Protein AF-A0A3D5B3L1-F1 (afdb_monomer)

Radi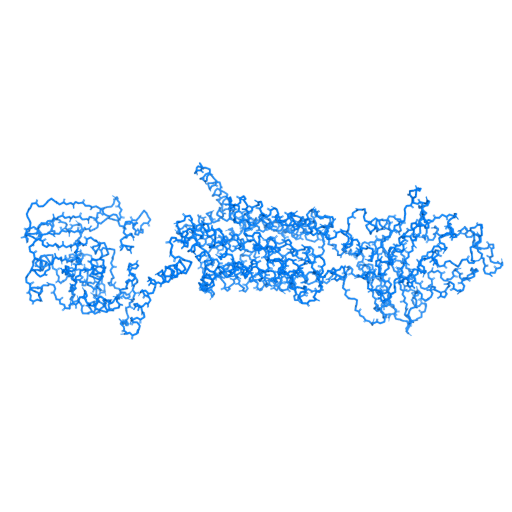us of gyration: 43.85 Å; Cα contacts (8 Å, |Δi|>4): 1736; chains: 1; bounding box: 105×61×139 Å

pLDDT: mean 85.27, std 11.27, range [30.34, 97.62]

Foldseek 3Di:
DVVVVVVLLVVLLVVLLVLQVCLVVLVVVLVVLLVLLVVLLVLAAAFLDLLCLFFPPALANVQLVCCCPFQLFAWKKKKKWAQPPDDPVLVVQLLVVLCVQPQWRDKDWLVPPLPPLCQFAVSVVLSVQSCCLQAPPRIGMIMITGNDHQQDVSLVVSVVVSVVSCVVSVIAMFMDTRNVQSNVQLVQLVVLLVVLVVQLLVLLLVLCLLADQFNCLSVLLCVLLVSLLSSLSSVSSVPPHAYSLLNRQLSLLLSQQLSLLSVQLVVQLVVLVVVVDDNSSSSSSSLSVSCLQVVLLLQLLLLLLVLLVVASRNNSVRNSVSNSSSSVSSNVSSSRNSSSVCVVCVVVRVVGGHDNNDDDQVLVLLLQQLLCLVVLVVVLVVLLVVLLVLLVPFFADAPLQTFQTDHDPSNSLSNVQQNQKKKKKAFADLVCLLLVLVLLVLLVPQPFFPDKDALSRSNDSSQQDPNQFGHTPDPVCRVVRPVCDGSQVVCPVVSQAGPRGMHMMITGGDSPDDLLDVSVVVSVVSSVVSRCVSCVVVVVVVGDMRMHGDSSSSVSCVVRLVVSLVSSLVSSLVSSLVSVCVSVVDNLLSVVLSSLLVSLLSNLSSVCSVVVHHYHSLLSSLLSSSSSSSLSSLSSQLVVQLVVVVVVVDAQSVSLSVSLSVCLVSLVSSLSSLLSSLVSCLVRRSRSSSNSNSVSSNSSSVSSSCSSNNNSSSSSSPPDPQVVVCVVQVHPVSSSVVVVCVVVVVVVLVVLLVQLVVCCVVVVLADPQWDWDQLLASSAIFIDGPDADDDDLVLLVLLLPDPAAAAFEEEEEQCFRVSSVVSNCVPRVYQYEYEHQDPVRLSRNVSSCVSNVVVVRYHYDHDALLCLPVVDAFAQGLEYEYEAAAEEPPDDDQDPDVRNNRRHYPPRDDLLSNLVSRNRHHHAFGKYKYKYAPVCVVVNVVSNVVSAKDFAEKEFEAQDPPGHGGIIITIITHPDPDHDYHYHYDHQHDPVSHGDVSSVVSSYD

Sequence (1005 aa):
MHMKKIEYRKVMDKVGGGIIKFRVPIIILTAVLLVLSVFGIMKTTINSDIMSYLPEGTDTYDGSQFLHSNFNIQSNSVYAVKGEDMTDNEIKIAVDNIKEIDHVTNVLWKKSMGQEINFLKGGSDATKEIEKLFVKDGNYILMITMDVGASTDEAGEALSQINKELDSIEAEYVSGGTAPTSRKVYDDAISELPIYMIVAVVLVLLVLFLVSANYLEPLVFMLTMGVSIAINMGTNFFFPEVSIITFCAASILQLALAMDYSIFLTQIYSEERAKGLPMKGAMVSAIGTTLNTVFASALTTMGGFAAFFVMSFTLGADLGGVLLKGIGLAMLTVVILQPCLLILLSKPMAKLNHKKVLNFKFKAVAKFSVRHRIVIVVLFSMILIPAFIGQYFLPLSYLNFLPKTEGDPALVTAVQDMSNQLFLVTPASETSIEKNVAFVDTLRAIPGVSGVSGYYAFLPAEAIGDDGYFIAKYDSLQETVREKGTIYEMGKEKGYITEDGYTLYMIAMTKDYNIESQEAEDMLQAVRSAARAAFAEEWEAGKPCYITGVLQAVSEFREITPRDFRWITIISVLVIFAVLLISFRNFIYPFLLVLLIELGTWINFSLSTIFGQSLNFLAYIVVGAIQLGATVDYAILVTNKYRAIRKEGKDPLMAAYESGTSCTMSILTSASILVLACASVTIISSNAVIKEVTMMCMRGAVISTVLVLFVLPSLLACTSRLRTRALAAGGMHNLTKGFLRMVNGELHESSLVAKARLRIKKRSLLNPGERVEDLDTRGLVIIQPKKGYRFNSDSVILANLVDAKEGEKVYDLGCGSGIIGLLVAAKRKAKVVGVEIQPTLASMAKRSVLANRYDERMQVIEGDVRETASLFPQGDADVVVINPPYFKEGSGEVSHDEMKAIARHEITLTLEEELAAADHLLKVGGEAYFVFPASREKEFNEQAAAKGFALVEKTYLTASEQKPAESFIAKLRKGVQGAETVERTLVTKDEAGRMSEAVLSLYRS

Structure (mmCIF, N/CA/C/O backbone):
data_AF-A0A3D5B3L1-F1
#
_entry.id   AF-A0A3D5B3L1-F1
#
loop_
_atom_site.group_PDB
_atom_site.id
_atom_site.type_symbol
_atom_site.label_atom_id
_atom_site.label_alt_id
_atom_site.label_comp_id
_atom_site.label_asym_id
_atom_site.label_entity_id
_atom_site.label_seq_id
_atom_site.pdbx_PDB_ins_code
_atom_site.Cartn_x
_atom_site.Cartn_y
_atom_site.Cartn_z
_atom_site.occupancy
_atom_site.B_iso_or_equiv
_atom_site.auth_seq_id
_atom_site.auth_comp_id
_atom_site.auth_asym_id
_atom_site.auth_atom_id
_atom_site.pdbx_PDB_model_num
ATOM 1 N N . MET A 1 1 ? 8.610 1.402 38.861 1.00 43.31 1 MET A N 1
ATOM 2 C CA . MET A 1 1 ? 8.021 1.233 37.504 1.00 43.31 1 MET A CA 1
ATOM 3 C C . MET A 1 1 ? 6.771 2.096 37.260 1.00 43.31 1 MET A C 1
ATOM 5 O O . MET A 1 1 ? 6.594 2.561 36.141 1.00 43.31 1 MET A O 1
ATOM 9 N N . HIS A 1 2 ? 5.930 2.356 38.274 1.00 33.50 2 HIS A N 1
ATOM 10 C CA . HIS A 1 2 ? 4.776 3.272 38.175 1.00 33.50 2 HIS A CA 1
ATOM 11 C C . HIS A 1 2 ? 5.188 4.738 37.900 1.00 33.50 2 HIS A C 1
ATOM 13 O O . HIS A 1 2 ? 4.569 5.394 37.069 1.00 33.50 2 HIS A O 1
ATOM 19 N N . MET A 1 3 ? 6.307 5.202 38.479 1.00 30.50 3 MET A N 1
ATOM 20 C CA . MET A 1 3 ? 6.837 6.562 38.259 1.00 30.50 3 MET A CA 1
ATOM 21 C C . MET A 1 3 ? 7.195 6.870 36.791 1.00 30.50 3 MET A C 1
ATOM 23 O O . MET A 1 3 ? 6.741 7.884 36.270 1.00 30.50 3 MET A O 1
ATOM 27 N N . LYS A 1 4 ? 7.876 5.959 36.071 1.00 48.47 4 LYS A N 1
ATOM 28 C CA . LYS A 1 4 ? 8.215 6.148 34.639 1.00 48.47 4 LYS A CA 1
ATOM 29 C C . LYS A 1 4 ? 6.980 6.291 33.732 1.00 48.47 4 LYS A C 1
ATOM 31 O O . LYS A 1 4 ? 7.033 6.983 32.723 1.00 48.47 4 LYS A O 1
ATOM 36 N N . LYS A 1 5 ? 5.852 5.652 34.077 1.00 53.50 5 LYS A N 1
ATOM 37 C CA . LYS A 1 5 ? 4.586 5.788 33.327 1.00 53.50 5 LYS A CA 1
ATOM 38 C C . LYS A 1 5 ? 3.916 7.145 33.544 1.00 53.50 5 LYS A C 1
ATOM 40 O O . LYS A 1 5 ? 3.303 7.665 32.617 1.00 53.50 5 LYS A O 1
ATOM 45 N N . ILE A 1 6 ? 4.024 7.692 34.754 1.00 56.59 6 ILE A N 1
ATOM 46 C CA . ILE A 1 6 ? 3.464 9.001 35.106 1.00 56.59 6 ILE A CA 1
ATOM 47 C C . ILE A 1 6 ? 4.267 10.113 34.419 1.00 56.59 6 ILE A C 1
ATOM 49 O O . ILE A 1 6 ? 3.671 11.021 33.849 1.00 56.59 6 ILE A O 1
ATOM 53 N N . GLU A 1 7 ? 5.599 10.015 34.401 1.00 60.41 7 GLU A N 1
ATOM 54 C CA . GLU A 1 7 ? 6.456 10.953 33.661 1.00 60.41 7 GLU A CA 1
ATOM 55 C C . GLU A 1 7 ? 6.179 10.932 32.159 1.00 60.41 7 GLU A C 1
ATOM 57 O O . GLU A 1 7 ? 5.974 11.985 31.562 1.00 60.41 7 GLU A O 1
ATOM 62 N N . TYR A 1 8 ? 6.091 9.745 31.557 1.00 65.44 8 TYR A N 1
ATOM 63 C CA . TYR A 1 8 ? 5.814 9.621 30.128 1.00 65.44 8 TYR A CA 1
ATOM 64 C C . TYR A 1 8 ? 4.459 10.229 29.738 1.00 65.44 8 TYR A C 1
ATOM 66 O O . TYR A 1 8 ? 4.366 10.970 28.760 1.00 65.44 8 TYR A O 1
ATOM 74 N N . ARG A 1 9 ? 3.411 9.994 30.541 1.00 70.56 9 ARG A N 1
ATOM 75 C CA . ARG A 1 9 ? 2.094 10.595 30.293 1.00 70.56 9 ARG A CA 1
ATOM 76 C C . ARG A 1 9 ? 2.115 12.118 30.450 1.00 70.56 9 ARG A C 1
ATOM 78 O O . ARG A 1 9 ? 1.574 12.807 29.597 1.00 70.56 9 ARG A O 1
ATOM 85 N N . LYS A 1 10 ? 2.839 12.649 31.443 1.00 73.50 10 LYS A N 1
ATOM 86 C CA . LYS A 1 10 ? 3.051 14.100 31.596 1.00 73.50 10 LYS A CA 1
ATOM 87 C C . LYS A 1 10 ? 3.761 14.730 30.393 1.00 73.50 10 LYS A C 1
ATOM 89 O O . LYS A 1 10 ? 3.438 15.858 30.030 1.00 73.50 10 LYS A O 1
ATOM 94 N N . VAL A 1 11 ? 4.727 14.037 29.784 1.00 78.19 11 VAL A N 1
ATOM 95 C CA . VAL A 1 11 ? 5.400 14.516 28.563 1.00 78.19 11 VAL A CA 1
ATOM 96 C C . VAL A 1 11 ? 4.421 14.551 27.389 1.00 78.19 11 VAL A C 1
ATOM 98 O O . VAL A 1 11 ? 4.332 15.568 26.709 1.00 78.19 11 VAL A O 1
ATOM 101 N N . MET A 1 12 ? 3.637 13.490 27.188 1.00 78.88 12 MET A N 1
ATOM 102 C CA . MET A 1 12 ? 2.631 13.437 26.119 1.00 78.88 12 MET A CA 1
ATOM 103 C C . MET A 1 12 ? 1.540 14.504 26.280 1.00 78.88 12 MET A C 1
ATOM 105 O O . MET A 1 12 ? 1.179 15.166 25.308 1.00 78.88 12 MET A O 1
ATOM 109 N N . ASP A 1 13 ? 1.081 14.747 27.507 1.00 80.19 13 ASP A N 1
ATOM 110 C CA . ASP A 1 13 ? 0.104 15.801 27.794 1.00 80.19 13 ASP A CA 1
ATOM 111 C C . ASP A 1 13 ? 0.701 17.203 27.557 1.00 80.19 13 ASP A C 1
ATOM 113 O O . ASP A 1 13 ? 0.012 18.095 27.057 1.00 80.19 13 ASP A O 1
ATOM 117 N N . LYS A 1 14 ? 2.002 17.408 27.834 1.00 85.75 14 LYS A N 1
ATOM 118 C CA . LYS A 1 14 ? 2.717 18.646 27.465 1.00 85.75 14 LYS A CA 1
ATOM 119 C C . LYS A 1 14 ? 2.784 18.838 25.950 1.00 85.75 14 LYS A C 1
ATOM 121 O O . LYS A 1 14 ? 2.542 19.951 25.485 1.00 85.75 14 LYS A O 1
ATOM 126 N N . VAL A 1 15 ? 3.090 17.782 25.193 1.00 86.19 15 VAL A N 1
ATOM 127 C CA . VAL A 1 15 ? 3.124 17.819 23.721 1.00 86.19 15 VAL A CA 1
ATOM 128 C C . VAL A 1 15 ? 1.744 18.181 23.171 1.00 86.19 15 VAL A C 1
ATOM 130 O O . VAL A 1 15 ? 1.619 19.155 22.429 1.00 86.19 15 VAL A O 1
ATOM 133 N N . GLY A 1 16 ? 0.693 17.478 23.607 1.00 87.19 16 GLY A N 1
ATOM 134 C CA . GLY A 1 16 ? -0.683 17.784 23.212 1.00 87.19 16 GLY A CA 1
ATOM 135 C C . GLY A 1 16 ? -1.087 19.214 23.581 1.00 87.19 16 GLY A C 1
ATOM 136 O O . GLY A 1 16 ? -1.653 19.937 22.760 1.00 87.19 16 GLY A O 1
ATOM 137 N N . GLY A 1 17 ? -0.740 19.669 24.788 1.00 88.56 17 GLY A N 1
ATOM 138 C CA . GLY A 1 17 ? -0.977 21.043 25.234 1.00 88.56 17 GLY A CA 1
ATOM 139 C C . GLY A 1 17 ? -0.280 22.087 24.355 1.00 88.56 17 GLY A C 1
ATOM 140 O O . GLY A 1 17 ? -0.887 23.105 24.018 1.00 88.56 17 GLY A O 1
ATOM 141 N N . GLY A 1 18 ? 0.960 21.815 23.938 1.00 90.12 18 GLY A N 1
ATOM 142 C CA . GLY A 1 18 ? 1.718 22.641 22.998 1.00 90.12 18 GLY A CA 1
ATOM 143 C C . GLY A 1 18 ? 1.030 22.762 21.638 1.00 90.12 18 GLY A C 1
ATOM 144 O O . GLY A 1 18 ? 0.793 23.880 21.179 1.00 90.12 18 GLY A O 1
ATOM 145 N N . ILE A 1 19 ? 0.621 21.637 21.045 1.00 92.88 19 ILE A N 1
ATOM 146 C CA . ILE A 1 19 ? -0.094 21.604 19.756 1.00 92.88 19 ILE A CA 1
ATOM 147 C C . ILE A 1 19 ? -1.375 22.447 19.837 1.00 92.88 19 ILE A C 1
ATOM 149 O O . ILE A 1 19 ? -1.604 23.333 19.014 1.00 92.88 19 ILE A O 1
ATOM 153 N N . ILE A 1 20 ? -2.184 22.268 20.888 1.00 93.19 20 ILE A N 1
ATOM 154 C CA . ILE A 1 20 ? -3.436 23.026 21.038 1.00 93.19 20 ILE A CA 1
ATOM 155 C C . ILE A 1 20 ? -3.190 24.519 21.305 1.00 93.19 20 ILE A C 1
ATOM 157 O O . ILE A 1 20 ? -3.996 25.364 20.881 1.00 93.19 20 ILE A O 1
ATOM 161 N N . LYS A 1 21 ? -2.094 24.867 21.992 1.00 91.75 21 LYS A N 1
ATOM 162 C CA . LYS A 1 21 ? -1.686 26.257 22.240 1.00 91.75 21 LYS A CA 1
ATOM 163 C C . LYS A 1 21 ? -1.295 26.963 20.938 1.00 91.75 21 LYS A C 1
ATOM 165 O O . LYS A 1 21 ? -1.781 28.067 20.703 1.00 91.75 21 LYS A O 1
ATOM 170 N N . PHE A 1 22 ? -0.503 26.317 20.083 1.00 93.44 22 PHE A N 1
ATOM 171 C CA . PHE A 1 22 ? 0.023 26.879 18.830 1.00 93.44 22 PHE A CA 1
ATOM 172 C C . PHE A 1 22 ? -0.792 26.513 17.579 1.00 93.44 22 PHE A C 1
ATOM 174 O O . PHE A 1 22 ? -0.304 26.628 16.459 1.00 93.44 22 PHE A O 1
ATOM 181 N N . ARG A 1 23 ? -2.063 26.129 17.743 1.00 94.12 23 ARG A N 1
ATOM 182 C CA . ARG A 1 23 ? -2.920 25.651 16.645 1.00 94.12 23 ARG A CA 1
ATOM 183 C C . ARG A 1 23 ? -3.031 26.582 15.430 1.00 94.12 23 ARG A C 1
ATOM 185 O O . ARG A 1 23 ? -3.113 26.096 14.313 1.00 94.12 23 ARG A O 1
ATOM 192 N N . VAL A 1 24 ? -3.043 27.905 15.627 1.00 92.44 24 VAL A N 1
ATOM 193 C CA . VAL A 1 24 ? -3.139 28.874 14.516 1.00 92.44 24 VAL A CA 1
ATOM 194 C C . VAL A 1 24 ? -1.810 28.965 13.751 1.00 92.44 24 VAL A C 1
ATOM 196 O O . VAL A 1 24 ? -1.838 28.750 12.542 1.00 92.44 24 VAL A O 1
ATOM 199 N N . PRO A 1 25 ? -0.650 29.176 14.413 1.00 95.31 25 PRO A N 1
ATOM 200 C CA . PRO A 1 25 ? 0.655 29.048 13.761 1.00 95.31 25 PRO A CA 1
ATOM 201 C C . PRO A 1 25 ? 0.853 27.731 13.004 1.00 95.31 25 PRO A C 1
ATOM 203 O O . PRO A 1 25 ? 1.367 27.750 11.894 1.00 95.31 25 PRO A O 1
ATOM 206 N N . ILE A 1 26 ? 0.403 26.603 13.564 1.00 96.06 26 ILE A N 1
ATOM 207 C CA . ILE A 1 26 ? 0.486 25.289 12.909 1.00 96.06 26 ILE A CA 1
ATOM 208 C C . ILE A 1 26 ? -0.291 25.278 11.589 1.00 96.06 26 ILE A C 1
ATOM 210 O O . ILE A 1 26 ? 0.232 24.814 10.579 1.00 96.06 26 ILE A O 1
ATOM 214 N N . ILE A 1 27 ? -1.519 25.806 11.573 1.00 94.62 27 ILE A N 1
ATOM 215 C CA . ILE A 1 27 ? -2.340 25.873 10.354 1.00 94.62 27 ILE A CA 1
ATOM 216 C C . ILE A 1 27 ? -1.680 26.778 9.305 1.00 94.62 27 ILE A C 1
ATOM 218 O O . ILE A 1 27 ? -1.621 26.405 8.138 1.00 94.62 27 ILE A O 1
ATOM 222 N N . ILE A 1 28 ? -1.139 27.930 9.716 1.00 95.12 28 ILE A N 1
ATOM 223 C CA . ILE A 1 28 ? -0.439 28.856 8.811 1.00 95.12 28 ILE A CA 1
ATOM 224 C C . ILE A 1 28 ? 0.811 28.194 8.223 1.00 95.12 28 ILE A C 1
ATOM 226 O O . ILE A 1 28 ? 0.988 28.198 7.010 1.00 95.12 28 ILE A O 1
ATOM 230 N N . LEU A 1 29 ? 1.646 27.576 9.064 1.00 95.69 29 LEU A N 1
ATOM 231 C CA . LEU A 1 29 ? 2.836 26.849 8.619 1.00 95.69 29 LEU A CA 1
ATOM 232 C C . LEU A 1 29 ? 2.470 25.737 7.633 1.00 95.69 29 LEU A C 1
ATOM 234 O O . LEU A 1 29 ? 3.127 25.574 6.614 1.00 95.69 29 LEU A O 1
ATOM 238 N N . THR A 1 30 ? 1.393 25.006 7.911 1.00 95.56 30 THR A N 1
ATOM 239 C CA . THR A 1 30 ? 0.900 23.951 7.020 1.00 95.56 30 THR A CA 1
ATOM 240 C C . THR A 1 30 ? 0.471 24.511 5.663 1.00 95.56 30 THR A C 1
ATOM 242 O O . THR A 1 30 ? 0.788 23.918 4.638 1.00 95.56 30 THR A O 1
ATOM 245 N N . ALA A 1 31 ? -0.208 25.662 5.630 1.00 94.31 31 ALA A N 1
ATOM 246 C CA . ALA A 1 31 ? -0.582 26.317 4.377 1.00 94.31 31 ALA A CA 1
ATOM 247 C C . ALA A 1 31 ? 0.650 26.761 3.567 1.00 94.31 31 ALA A C 1
ATOM 249 O O . ALA A 1 31 ? 0.677 26.580 2.353 1.00 94.31 31 ALA A O 1
ATOM 250 N N . VAL A 1 32 ? 1.693 27.273 4.232 1.00 96.12 32 VAL A N 1
ATOM 251 C CA . VAL A 1 32 ? 2.976 27.602 3.584 1.00 96.12 32 VAL A CA 1
ATOM 252 C C . VAL A 1 32 ? 3.634 26.347 3.011 1.00 96.12 32 VAL A C 1
ATOM 254 O O . VAL A 1 32 ? 4.037 26.343 1.850 1.00 96.12 32 VAL A O 1
ATOM 257 N N . LEU A 1 33 ? 3.697 25.263 3.790 1.00 95.69 33 LEU A N 1
ATOM 258 C CA . LEU A 1 33 ? 4.237 23.984 3.325 1.00 95.69 33 LEU A CA 1
ATOM 259 C C . LEU A 1 33 ? 3.455 23.434 2.131 1.00 95.69 33 LEU A C 1
ATOM 261 O O . LEU A 1 33 ? 4.068 22.879 1.228 1.00 95.69 33 LEU A O 1
ATOM 265 N N . LEU A 1 34 ? 2.134 23.618 2.083 1.00 95.12 34 LEU A N 1
ATOM 266 C CA . LEU A 1 34 ? 1.313 23.201 0.946 1.00 95.12 34 LEU A CA 1
ATOM 267 C C . LEU A 1 34 ? 1.701 23.950 -0.338 1.00 95.12 34 LEU A C 1
ATOM 269 O O . LEU A 1 34 ? 1.874 23.319 -1.374 1.00 95.12 34 LEU A O 1
ATOM 273 N N . VAL A 1 35 ? 1.901 25.271 -0.264 1.00 95.00 35 VAL A N 1
ATOM 274 C CA . VAL A 1 35 ? 2.353 26.080 -1.413 1.00 95.00 35 VAL A CA 1
ATOM 275 C C . VAL A 1 35 ? 3.743 25.640 -1.881 1.00 95.00 35 VAL A C 1
ATOM 277 O O . VAL A 1 35 ? 3.950 25.431 -3.074 1.00 95.00 35 VAL A O 1
ATOM 280 N N . LEU A 1 36 ? 4.677 25.428 -0.947 1.00 95.62 36 LEU A N 1
ATOM 281 C CA . LEU A 1 36 ? 6.010 24.901 -1.268 1.00 95.62 36 LEU A CA 1
ATOM 282 C C . LEU A 1 36 ? 5.940 23.500 -1.886 1.00 95.62 36 LEU A C 1
ATOM 284 O O . LEU A 1 36 ? 6.720 23.177 -2.776 1.00 95.62 36 LEU A O 1
ATOM 288 N N . SER A 1 37 ? 4.986 22.683 -1.444 1.00 96.06 37 SER A N 1
ATOM 289 C CA . SER A 1 37 ? 4.794 21.334 -1.970 1.00 96.06 37 SER A CA 1
ATOM 290 C C . SER A 1 37 ? 4.311 21.354 -3.415 1.00 96.06 37 SER A C 1
ATOM 292 O O . SER A 1 37 ? 4.801 20.560 -4.203 1.00 96.06 37 SER A O 1
ATOM 294 N N . VAL A 1 38 ? 3.424 22.280 -3.798 1.00 94.31 38 VAL A N 1
ATOM 295 C CA . VAL A 1 38 ? 3.007 22.441 -5.205 1.00 94.31 38 VAL A CA 1
ATOM 296 C C . VAL A 1 38 ? 4.209 22.763 -6.096 1.00 94.31 38 VAL A C 1
ATOM 298 O O . VAL A 1 38 ? 4.371 22.141 -7.141 1.00 94.31 38 VAL A O 1
ATOM 301 N N . PHE A 1 39 ? 5.089 23.668 -5.656 1.00 94.94 39 PHE A N 1
ATOM 302 C CA . PHE A 1 39 ? 6.329 23.962 -6.382 1.00 94.94 39 PHE A CA 1
ATOM 303 C C . PHE A 1 39 ? 7.241 22.731 -6.484 1.00 94.94 39 PHE A C 1
ATOM 305 O O . PHE A 1 39 ? 7.782 22.453 -7.549 1.00 94.94 39 PHE A O 1
ATOM 312 N N . GLY A 1 40 ? 7.368 21.964 -5.397 1.00 94.94 40 GLY A N 1
ATOM 313 C CA . GLY A 1 40 ? 8.126 20.713 -5.389 1.00 94.94 40 GLY A CA 1
ATOM 314 C C . GLY A 1 40 ? 7.560 19.652 -6.339 1.00 94.94 40 GLY A C 1
ATOM 315 O O . GLY A 1 40 ? 8.329 19.011 -7.049 1.00 94.94 40 GLY A O 1
ATOM 316 N N . ILE A 1 41 ? 6.231 19.508 -6.430 1.00 93.56 41 ILE A N 1
ATOM 317 C CA . ILE A 1 41 ? 5.579 18.575 -7.369 1.00 93.56 41 ILE A CA 1
ATOM 318 C C . ILE A 1 41 ? 5.948 18.940 -8.808 1.00 93.56 41 ILE A C 1
ATOM 320 O O . ILE A 1 41 ? 6.371 18.072 -9.560 1.00 93.56 41 ILE A O 1
ATOM 324 N N . MET A 1 42 ? 5.863 20.224 -9.171 1.00 91.06 42 MET A N 1
ATOM 325 C CA . MET A 1 42 ? 6.198 20.704 -10.521 1.00 91.06 42 MET A CA 1
ATOM 326 C C . MET A 1 42 ? 7.680 20.546 -10.890 1.00 91.06 42 MET A C 1
ATOM 328 O O . MET A 1 42 ? 8.028 20.656 -12.060 1.00 91.06 42 MET A O 1
ATOM 332 N N . LYS A 1 43 ? 8.561 20.365 -9.903 1.00 91.31 43 LYS A N 1
ATOM 333 C CA . LYS A 1 43 ? 10.005 20.197 -10.101 1.00 91.31 43 LYS A CA 1
ATOM 334 C C . LYS A 1 43 ? 10.483 18.761 -9.904 1.00 91.31 43 LYS A C 1
ATOM 336 O O . LYS A 1 43 ? 11.675 18.515 -10.028 1.00 91.31 43 LYS A O 1
ATOM 341 N N . THR A 1 44 ? 9.589 17.838 -9.562 1.00 91.50 44 THR A N 1
ATOM 342 C CA . THR A 1 44 ? 9.946 16.430 -9.381 1.00 91.50 44 THR A CA 1
ATOM 343 C C . THR A 1 44 ? 10.131 15.780 -10.747 1.00 91.50 44 THR A C 1
ATOM 345 O O . THR A 1 44 ? 9.197 15.762 -11.543 1.00 91.50 44 THR A O 1
ATOM 348 N N . THR A 1 45 ? 11.310 15.214 -10.993 1.00 90.12 45 THR A N 1
ATOM 349 C CA . THR A 1 45 ? 11.575 14.398 -12.182 1.00 90.12 45 THR A CA 1
ATOM 350 C C . THR A 1 45 ? 10.906 13.037 -12.021 1.00 90.12 45 THR A C 1
ATOM 352 O O . THR A 1 45 ? 11.136 12.347 -11.024 1.00 90.12 45 THR A O 1
ATOM 355 N N . ILE A 1 46 ? 10.062 12.659 -12.981 1.00 91.25 46 ILE A N 1
ATOM 356 C CA . ILE A 1 46 ? 9.344 11.382 -12.968 1.00 91.25 46 ILE A CA 1
ATOM 357 C C . ILE A 1 46 ? 9.871 10.514 -14.108 1.00 91.25 46 ILE A C 1
ATOM 359 O O . ILE A 1 46 ? 9.814 10.918 -15.266 1.00 91.25 46 ILE A O 1
ATOM 363 N N . ASN A 1 47 ? 10.357 9.324 -13.770 1.00 90.94 47 ASN A N 1
ATOM 364 C CA . ASN A 1 47 ? 10.938 8.379 -14.717 1.00 90.94 47 ASN A CA 1
ATOM 365 C C . ASN A 1 47 ? 9.960 7.217 -14.980 1.00 90.94 47 ASN A C 1
ATOM 367 O O . ASN A 1 47 ? 9.448 6.597 -14.041 1.00 90.94 47 ASN A O 1
ATOM 371 N N . SER A 1 48 ? 9.655 6.935 -16.248 1.00 89.62 48 SER A N 1
ATOM 372 C CA . SER A 1 48 ? 8.805 5.801 -16.649 1.00 89.62 48 SER A CA 1
ATOM 373 C C . SER A 1 48 ? 9.576 4.628 -17.258 1.00 89.62 48 SER A C 1
ATOM 375 O O . SER A 1 48 ? 8.973 3.578 -17.488 1.00 89.62 48 SER A O 1
ATOM 377 N N . ASP A 1 49 ? 10.887 4.762 -17.457 1.00 87.81 49 ASP A N 1
ATOM 378 C CA . ASP A 1 49 ? 11.755 3.665 -17.860 1.00 87.81 49 ASP A CA 1
ATOM 379 C C . ASP A 1 49 ? 12.077 2.773 -16.653 1.00 87.81 49 ASP A C 1
ATOM 381 O O . ASP A 1 49 ? 12.721 3.169 -15.688 1.00 87.81 49 ASP A O 1
ATOM 385 N N . ILE A 1 50 ? 11.591 1.535 -16.690 1.00 86.69 50 ILE A N 1
ATOM 386 C CA . ILE A 1 50 ? 11.804 0.563 -15.612 1.00 86.69 50 ILE A CA 1
ATOM 387 C C . ILE A 1 50 ? 13.211 -0.045 -15.693 1.00 86.69 50 ILE A C 1
ATOM 389 O O . ILE A 1 50 ? 13.749 -0.486 -14.676 1.00 86.69 50 ILE A O 1
ATOM 393 N N . MET A 1 51 ? 13.819 -0.075 -16.882 1.00 87.12 51 MET A N 1
ATOM 394 C CA . MET A 1 51 ? 15.122 -0.709 -17.100 1.00 87.12 51 MET A CA 1
ATOM 395 C C . MET A 1 51 ? 16.255 0.096 -16.471 1.00 87.12 51 MET A C 1
ATOM 397 O O . MET A 1 51 ? 17.216 -0.499 -15.987 1.00 87.12 51 MET A O 1
ATOM 401 N N . SER A 1 52 ? 16.103 1.418 -16.360 1.00 87.62 52 SER A N 1
ATOM 402 C CA . SER A 1 52 ? 17.073 2.282 -15.677 1.00 87.62 52 SER A CA 1
ATOM 403 C C . SER A 1 52 ? 17.214 1.983 -14.177 1.00 87.62 52 SER A C 1
ATOM 405 O O . SER A 1 52 ? 18.173 2.427 -13.553 1.00 87.62 52 SER A O 1
ATOM 407 N N . TYR A 1 53 ? 16.288 1.213 -13.587 1.00 89.94 53 TYR A N 1
ATOM 408 C CA . TYR A 1 53 ? 16.343 0.786 -12.184 1.00 89.94 53 TYR A CA 1
ATOM 409 C C . TYR A 1 53 ? 17.123 -0.524 -11.959 1.00 89.94 53 TYR A C 1
ATOM 411 O O . TYR A 1 53 ? 17.219 -1.008 -10.822 1.00 89.94 53 TYR A O 1
ATOM 419 N N . LEU A 1 54 ? 17.668 -1.135 -13.015 1.00 91.75 54 LEU A N 1
ATOM 420 C CA . LEU A 1 54 ? 18.616 -2.237 -12.860 1.00 91.75 54 LEU A CA 1
ATOM 421 C C . LEU A 1 54 ? 19.906 -1.739 -12.178 1.00 91.75 54 LEU A C 1
ATOM 423 O O . LEU A 1 54 ? 20.331 -0.608 -12.413 1.00 91.75 54 LEU A O 1
ATOM 427 N N . PRO A 1 55 ? 20.508 -2.543 -11.283 1.00 92.38 55 PRO A N 1
ATOM 428 C CA . PRO A 1 55 ? 21.679 -2.120 -10.526 1.00 92.38 55 PRO A CA 1
ATOM 429 C C . PRO A 1 55 ? 22.935 -2.003 -11.397 1.00 92.38 55 PRO A C 1
ATOM 431 O O . PRO A 1 55 ? 23.098 -2.725 -12.380 1.00 92.38 55 PRO A O 1
ATOM 434 N N . GLU A 1 56 ? 23.859 -1.145 -10.963 1.00 91.06 56 GLU A N 1
ATOM 435 C CA . GLU A 1 56 ? 25.207 -1.032 -11.531 1.00 91.06 56 GLU A CA 1
ATOM 436 C C . GLU A 1 56 ? 25.934 -2.390 -11.540 1.00 91.06 56 GLU A C 1
ATOM 438 O O . GLU A 1 56 ? 25.824 -3.168 -10.584 1.00 91.06 56 GLU A O 1
ATOM 443 N N . GLY A 1 57 ? 26.674 -2.674 -12.618 1.00 89.62 57 GLY A N 1
ATOM 444 C CA . GLY A 1 57 ? 27.368 -3.948 -12.828 1.00 89.62 57 GLY A CA 1
ATOM 445 C C . GLY A 1 57 ? 26.510 -5.047 -13.465 1.00 89.62 57 GLY A C 1
ATOM 446 O O . GLY A 1 57 ? 26.958 -6.190 -13.556 1.00 89.62 57 GLY A O 1
ATOM 447 N N . THR A 1 58 ? 25.275 -4.732 -13.862 1.00 93.19 58 THR A N 1
ATOM 448 C CA . THR A 1 58 ? 24.478 -5.577 -14.766 1.00 93.19 58 THR A CA 1
ATOM 449 C C . THR A 1 58 ? 24.789 -5.228 -16.217 1.00 93.19 58 THR A C 1
ATOM 451 O O . THR A 1 58 ? 25.081 -4.071 -16.519 1.00 93.19 58 THR A O 1
ATOM 454 N N . ASP A 1 59 ? 24.692 -6.200 -17.129 1.00 92.69 59 ASP A N 1
ATOM 455 C CA . ASP A 1 59 ? 25.004 -5.974 -18.543 1.00 92.69 59 ASP A CA 1
ATOM 456 C C . ASP A 1 59 ? 24.054 -4.921 -19.142 1.00 92.69 59 ASP A C 1
ATOM 458 O O . ASP A 1 59 ? 24.505 -4.056 -19.892 1.00 92.69 59 ASP A O 1
ATOM 462 N N . THR A 1 60 ? 22.763 -4.925 -18.769 1.00 92.81 60 THR A N 1
ATOM 463 C CA . THR A 1 60 ? 21.811 -3.902 -19.245 1.00 92.81 60 THR A CA 1
ATOM 464 C C . THR A 1 60 ? 22.228 -2.502 -18.801 1.00 92.81 60 THR A C 1
ATOM 466 O O . THR A 1 60 ? 22.222 -1.579 -19.620 1.00 92.81 60 THR A O 1
ATOM 469 N N . TYR A 1 61 ? 22.582 -2.317 -17.523 1.00 92.56 61 TYR A N 1
ATOM 470 C CA . TYR A 1 61 ? 22.981 -1.007 -17.002 1.00 92.56 61 TYR A CA 1
ATOM 471 C C . TYR A 1 61 ? 24.288 -0.543 -17.651 1.00 92.56 61 TYR A C 1
ATOM 473 O O . TYR A 1 61 ? 24.331 0.538 -18.241 1.00 92.56 61 TYR A O 1
ATOM 481 N N . ASP A 1 62 ? 25.325 -1.382 -17.607 1.00 93.44 62 ASP A N 1
ATOM 482 C CA . ASP A 1 62 ? 26.654 -1.061 -18.128 1.00 93.44 62 ASP A CA 1
ATOM 483 C C . ASP A 1 62 ? 26.603 -0.825 -19.644 1.00 93.44 62 ASP A C 1
ATOM 485 O O . ASP A 1 62 ? 27.179 0.137 -20.150 1.00 93.44 62 ASP A O 1
ATOM 489 N N . GLY A 1 63 ? 25.846 -1.648 -20.376 1.00 92.25 63 GLY A N 1
ATOM 490 C CA . GLY A 1 63 ? 25.641 -1.492 -21.811 1.00 92.25 63 GLY A CA 1
ATOM 491 C C . GLY A 1 63 ? 24.879 -0.221 -22.172 1.00 92.25 63 GLY A C 1
ATOM 492 O O . GLY A 1 63 ? 25.254 0.454 -23.126 1.00 92.25 63 GLY A O 1
ATOM 493 N N . SER A 1 64 ? 23.865 0.163 -21.395 1.00 90.88 64 SER A N 1
ATOM 494 C CA . SER A 1 64 ? 23.132 1.416 -21.630 1.00 90.88 64 SER A CA 1
ATOM 495 C C . SER A 1 64 ? 23.994 2.649 -21.329 1.00 90.88 64 SER A C 1
ATOM 497 O O . SER A 1 64 ? 23.987 3.606 -22.101 1.00 90.88 64 SER A O 1
ATOM 499 N N . GLN A 1 65 ? 24.804 2.614 -20.262 1.00 91.62 65 GLN A N 1
ATOM 500 C CA . GLN A 1 65 ? 25.777 3.676 -19.960 1.00 91.62 65 GLN A CA 1
ATOM 501 C C . GLN A 1 65 ? 26.867 3.786 -21.033 1.00 91.62 65 GLN A C 1
ATOM 503 O O . GLN A 1 65 ? 27.284 4.894 -21.384 1.00 91.62 65 GLN A O 1
ATOM 508 N N . PHE A 1 66 ? 27.305 2.650 -21.584 1.00 92.38 66 PHE A N 1
ATOM 509 C CA . PHE A 1 66 ? 28.263 2.618 -22.683 1.00 92.38 66 PHE A CA 1
ATOM 510 C C . PHE A 1 66 ? 27.672 3.216 -23.966 1.00 92.38 66 PHE A C 1
ATOM 512 O O . PHE A 1 66 ? 28.311 4.044 -24.612 1.00 92.38 66 PHE A O 1
ATOM 519 N N . LEU A 1 67 ? 26.434 2.856 -24.325 1.00 90.50 67 LEU A N 1
ATOM 520 C CA . LEU A 1 67 ? 25.736 3.448 -25.474 1.00 90.50 67 LEU A CA 1
ATOM 521 C C . LEU A 1 67 ? 25.614 4.969 -25.347 1.00 90.50 67 LEU A C 1
ATOM 523 O O . LEU A 1 67 ? 25.876 5.689 -26.312 1.00 90.50 67 LEU A O 1
ATOM 527 N N . HIS A 1 68 ? 25.296 5.462 -24.153 1.00 89.69 68 HIS A N 1
ATOM 528 C CA . HIS A 1 68 ? 25.250 6.894 -23.892 1.00 89.69 68 HIS A CA 1
ATOM 529 C C . HIS A 1 68 ? 26.636 7.533 -24.064 1.00 89.69 68 HIS A C 1
ATOM 531 O O . HIS A 1 68 ? 26.789 8.460 -24.854 1.00 89.69 68 HIS A O 1
ATOM 537 N N . SER A 1 69 ? 27.662 7.017 -23.389 1.00 90.25 69 SER A N 1
ATOM 538 C CA . SER A 1 69 ? 28.984 7.659 -23.348 1.00 90.25 69 SER A CA 1
ATOM 539 C C . SER A 1 69 ? 29.737 7.604 -24.682 1.00 90.25 69 SER A C 1
ATOM 541 O O . SER A 1 69 ? 30.464 8.538 -25.015 1.00 90.25 69 SER A O 1
ATOM 543 N N . ASN A 1 70 ? 29.576 6.519 -25.446 1.00 89.81 70 ASN A N 1
ATOM 544 C CA . ASN A 1 70 ? 30.394 6.242 -26.629 1.00 89.81 70 ASN A CA 1
ATOM 545 C C . ASN A 1 70 ? 29.651 6.424 -27.957 1.00 89.81 70 ASN A C 1
ATOM 547 O O . ASN A 1 70 ? 30.301 6.694 -28.965 1.00 89.81 70 ASN A O 1
ATOM 551 N N . PHE A 1 71 ? 28.324 6.275 -27.971 1.00 87.06 71 PHE A N 1
ATOM 552 C CA . PHE A 1 71 ? 27.502 6.436 -29.177 1.00 87.06 71 PHE A CA 1
ATOM 553 C C . PHE A 1 71 ? 26.527 7.622 -29.092 1.00 87.06 71 PHE A C 1
ATOM 555 O O . PHE A 1 71 ? 25.850 7.906 -30.075 1.00 87.06 71 PHE A O 1
ATOM 562 N N . ASN A 1 72 ? 26.462 8.327 -27.954 1.00 88.38 72 ASN A N 1
ATOM 563 C CA . ASN A 1 72 ? 25.479 9.380 -27.681 1.00 88.38 72 ASN A CA 1
ATOM 564 C C . ASN A 1 72 ? 24.022 8.890 -27.833 1.00 88.38 72 ASN A C 1
ATOM 566 O O . ASN A 1 72 ? 23.161 9.592 -28.355 1.00 88.38 72 ASN A O 1
ATOM 570 N N . ILE A 1 73 ? 23.745 7.647 -27.419 1.00 89.00 73 ILE A N 1
ATOM 571 C CA . ILE A 1 73 ? 22.410 7.037 -27.503 1.00 89.00 73 ILE A CA 1
ATOM 572 C C . ILE A 1 73 ? 21.882 6.791 -26.091 1.00 89.00 73 ILE A C 1
ATOM 574 O O . ILE A 1 73 ? 22.426 5.968 -25.359 1.00 89.00 73 ILE A O 1
ATOM 578 N N . GLN A 1 74 ? 20.790 7.464 -25.732 1.00 89.56 74 GLN A N 1
ATOM 579 C CA . GLN A 1 74 ? 20.056 7.226 -24.483 1.00 89.56 74 GLN A CA 1
ATOM 580 C C . GLN A 1 74 ? 18.682 6.593 -24.715 1.00 89.56 74 GLN A C 1
ATOM 582 O O . GLN A 1 74 ? 18.188 5.849 -23.869 1.00 89.56 74 GLN A O 1
ATOM 587 N N . SER A 1 75 ? 18.049 6.863 -25.855 1.00 89.44 75 SER A N 1
ATOM 588 C CA . SER A 1 75 ? 16.766 6.259 -26.204 1.00 89.44 75 SER A CA 1
ATOM 589 C C . SER A 1 75 ? 16.621 6.057 -27.708 1.00 89.44 75 SER A C 1
ATOM 591 O O . SER A 1 75 ? 17.433 6.528 -28.510 1.00 89.44 75 SER A O 1
ATOM 593 N N . ASN A 1 76 ? 15.596 5.303 -28.100 1.00 89.25 76 ASN A N 1
ATOM 594 C CA . ASN A 1 76 ? 15.275 5.081 -29.498 1.00 89.25 76 ASN A CA 1
ATOM 595 C C . ASN A 1 76 ? 13.771 5.175 -29.765 1.00 89.25 76 ASN A C 1
ATOM 597 O O . ASN A 1 76 ? 12.928 5.056 -28.872 1.00 89.25 76 ASN A O 1
ATOM 601 N N . SER A 1 77 ? 13.443 5.361 -31.036 1.00 91.44 77 SER A N 1
ATOM 602 C CA . SER A 1 77 ? 12.098 5.199 -31.557 1.00 91.44 77 SER A CA 1
ATOM 603 C C . SER A 1 77 ? 12.130 4.466 -32.892 1.00 91.44 77 SER A C 1
ATOM 605 O O . SER A 1 77 ? 13.089 4.554 -33.658 1.00 91.44 77 SER A O 1
ATOM 607 N N . VAL A 1 78 ? 11.083 3.696 -33.147 1.00 90.56 78 VAL A N 1
ATOM 608 C CA . VAL A 1 78 ? 10.891 2.942 -34.382 1.00 90.56 78 VAL A CA 1
ATOM 609 C C . VAL A 1 78 ? 9.556 3.356 -34.966 1.00 90.56 78 VAL A C 1
ATOM 611 O O . VAL A 1 78 ? 8.546 3.267 -34.275 1.00 90.56 78 VAL A O 1
ATOM 614 N N . TYR A 1 79 ? 9.546 3.772 -36.226 1.00 92.94 79 TYR A N 1
ATOM 615 C CA . TYR A 1 79 ? 8.339 4.114 -36.969 1.00 92.94 79 TYR A CA 1
ATOM 616 C C . TYR A 1 79 ? 8.153 3.128 -38.115 1.00 92.94 79 TYR A C 1
ATOM 618 O O . TYR A 1 79 ? 9.057 2.962 -38.932 1.00 92.94 79 TYR A O 1
ATOM 626 N N . ALA A 1 80 ? 6.986 2.490 -38.187 1.00 92.06 80 ALA A N 1
ATOM 627 C CA . ALA A 1 80 ? 6.545 1.799 -39.392 1.00 92.06 80 ALA A CA 1
ATOM 628 C C . ALA A 1 80 ? 5.578 2.710 -40.146 1.00 92.06 80 ALA A C 1
ATOM 630 O O . ALA A 1 80 ? 4.542 3.087 -39.601 1.00 92.06 80 ALA A O 1
ATOM 631 N N . VAL A 1 81 ? 5.927 3.052 -41.381 1.00 93.00 81 VAL A N 1
ATOM 632 C CA . VAL A 1 81 ? 5.181 3.952 -42.258 1.00 93.00 81 VAL A CA 1
ATOM 633 C C . VAL A 1 81 ? 4.608 3.154 -43.422 1.00 93.00 81 VAL A C 1
ATOM 635 O O . VAL A 1 81 ? 5.326 2.394 -44.081 1.00 93.00 81 VAL A O 1
ATOM 638 N N . LYS A 1 82 ? 3.314 3.314 -43.685 1.00 91.81 82 LYS A N 1
ATOM 639 C CA . LYS A 1 82 ? 2.624 2.599 -44.755 1.00 91.81 82 LYS A CA 1
ATOM 640 C C . LYS A 1 82 ? 3.128 3.035 -46.123 1.00 91.81 82 LYS A C 1
ATOM 642 O O . LYS A 1 82 ? 3.194 4.222 -46.414 1.00 91.81 82 LYS A O 1
ATOM 647 N N . GLY A 1 83 ? 3.491 2.073 -46.968 1.00 84.12 83 GLY A N 1
ATOM 648 C CA . GLY A 1 83 ? 4.133 2.383 -48.249 1.00 84.12 83 GLY A CA 1
ATOM 649 C C . GLY A 1 83 ? 3.227 2.396 -49.478 1.00 84.12 83 GLY A C 1
ATOM 650 O O . GLY A 1 83 ? 3.705 2.798 -50.533 1.00 84.12 83 GLY A O 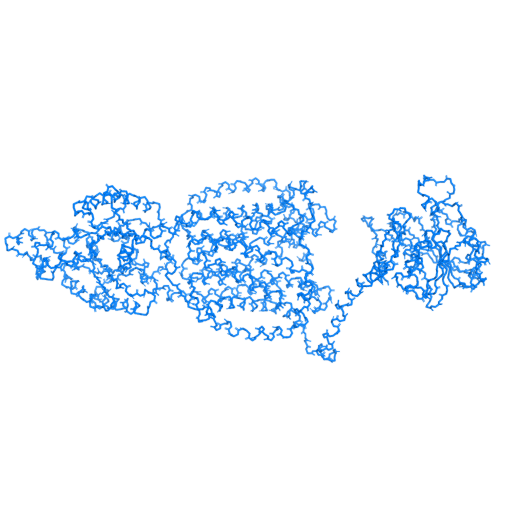1
ATOM 651 N N . GLU A 1 84 ? 1.960 1.969 -49.381 1.00 78.25 84 GLU A N 1
ATOM 652 C CA . GLU A 1 84 ? 1.059 1.838 -50.548 1.00 78.25 84 GLU A CA 1
ATOM 653 C C . GLU A 1 84 ? 0.873 3.152 -51.328 1.00 78.25 84 GLU A C 1
ATOM 655 O O . GLU A 1 84 ? 0.781 3.114 -52.555 1.00 78.25 84 GLU A O 1
ATOM 660 N N . ASP A 1 85 ? 0.914 4.296 -50.639 1.00 69.94 85 ASP A N 1
ATOM 661 C CA . ASP A 1 85 ? 0.667 5.624 -51.213 1.00 69.94 85 ASP A CA 1
ATOM 662 C C . ASP A 1 85 ? 1.905 6.544 -51.198 1.00 69.94 85 ASP A C 1
ATOM 664 O O . ASP A 1 85 ? 1.784 7.743 -51.435 1.00 69.94 85 ASP A O 1
ATOM 668 N N . MET A 1 86 ? 3.106 6.011 -50.929 1.00 82.31 86 MET A N 1
ATOM 669 C CA . MET A 1 86 ? 4.294 6.835 -50.664 1.00 82.31 86 MET A CA 1
ATOM 670 C C . MET A 1 86 ? 5.480 6.531 -51.575 1.00 82.31 86 MET A C 1
ATOM 672 O O . MET A 1 86 ? 5.879 5.382 -51.783 1.00 82.31 86 MET A O 1
ATOM 676 N N . THR A 1 87 ? 6.125 7.588 -52.065 1.00 84.69 87 THR A N 1
ATOM 677 C CA . THR A 1 87 ? 7.361 7.491 -52.840 1.00 84.69 87 THR A CA 1
ATOM 678 C C . THR A 1 87 ? 8.604 7.538 -51.952 1.00 84.69 87 THR A C 1
ATOM 680 O O . THR A 1 87 ? 8.669 8.207 -50.921 1.00 84.69 87 THR A O 1
ATOM 683 N N . ASP A 1 88 ? 9.674 6.901 -52.427 1.00 84.75 88 ASP A N 1
ATOM 684 C CA . ASP A 1 88 ? 11.014 6.994 -51.844 1.00 84.75 88 ASP A CA 1
ATOM 685 C C . ASP A 1 88 ? 11.499 8.425 -51.580 1.00 84.75 88 ASP A C 1
ATOM 687 O O . ASP A 1 88 ? 12.330 8.631 -50.696 1.00 84.75 88 ASP A O 1
ATOM 691 N N . ASN A 1 89 ? 11.071 9.382 -52.407 1.00 86.25 89 ASN A N 1
ATOM 692 C CA . ASN A 1 89 ? 11.494 10.772 -52.298 1.00 86.25 89 ASN A CA 1
ATOM 693 C C . ASN A 1 89 ? 10.763 11.486 -51.162 1.00 86.25 89 ASN A C 1
ATOM 695 O O . ASN A 1 89 ? 11.397 12.258 -50.454 1.00 86.25 89 ASN A O 1
ATOM 699 N N . GLU A 1 90 ? 9.477 11.201 -50.957 1.00 87.81 90 GLU A N 1
ATOM 700 C CA . GLU A 1 90 ? 8.700 11.756 -49.841 1.00 87.81 90 GLU A CA 1
ATOM 701 C C . GLU A 1 90 ? 9.249 11.260 -48.503 1.00 87.81 90 GLU A C 1
ATOM 703 O O . GLU A 1 90 ? 9.561 12.069 -47.631 1.00 87.81 90 GLU A O 1
ATOM 708 N N . ILE A 1 91 ? 9.509 9.951 -48.384 1.00 89.38 91 ILE A N 1
ATOM 709 C CA . ILE A 1 91 ? 10.152 9.379 -47.190 1.00 89.38 91 ILE A CA 1
ATOM 710 C C . ILE A 1 91 ? 11.548 9.972 -46.978 1.00 89.38 91 ILE A C 1
ATOM 712 O O . ILE A 1 91 ? 11.924 10.271 -45.848 1.00 89.38 91 ILE A O 1
ATOM 716 N N . LYS A 1 92 ? 12.323 10.174 -48.053 1.00 89.88 92 LYS A N 1
ATOM 717 C CA . LYS A 1 92 ? 13.646 10.799 -47.948 1.00 89.88 92 LYS A CA 1
ATOM 718 C C . LYS A 1 92 ? 13.560 12.213 -47.374 1.00 89.88 92 LYS A C 1
ATOM 720 O O . LYS A 1 92 ? 14.353 12.535 -46.499 1.00 89.88 92 LYS A O 1
ATOM 725 N N . ILE A 1 93 ? 12.633 13.035 -47.869 1.00 89.44 93 ILE A N 1
ATOM 726 C CA . ILE A 1 93 ? 12.456 14.416 -47.401 1.00 89.44 93 ILE A CA 1
ATOM 727 C C . ILE A 1 93 ? 12.137 14.422 -45.904 1.00 89.44 93 ILE A C 1
ATOM 729 O O . ILE A 1 93 ? 12.794 15.143 -45.158 1.00 89.44 93 ILE A O 1
ATOM 733 N N . ALA A 1 94 ? 11.214 13.568 -45.450 1.00 91.31 94 ALA A N 1
ATOM 734 C CA . ALA A 1 94 ? 10.926 13.451 -44.022 1.00 91.31 94 ALA A CA 1
ATOM 735 C C . ALA A 1 94 ? 12.142 12.976 -43.219 1.00 91.31 94 ALA A C 1
ATOM 737 O O . ALA A 1 94 ? 12.437 13.550 -42.180 1.00 91.31 94 ALA A O 1
ATOM 738 N N . VAL A 1 95 ? 12.893 11.976 -43.694 1.00 91.69 95 VAL A N 1
ATOM 739 C CA . VAL A 1 95 ? 14.107 11.508 -43.003 1.00 91.69 95 VAL A CA 1
ATOM 740 C C . VAL A 1 95 ? 15.162 12.607 -42.887 1.00 91.69 95 VAL A C 1
ATOM 742 O O . VAL A 1 95 ? 15.775 12.742 -41.830 1.00 91.69 95 VAL A O 1
ATOM 745 N N . ASP A 1 96 ? 15.395 13.371 -43.954 1.00 91.50 96 ASP A N 1
ATOM 746 C CA . ASP A 1 96 ? 16.381 14.451 -43.951 1.00 91.50 96 ASP A CA 1
ATOM 747 C C . ASP A 1 96 ? 15.952 15.573 -42.986 1.00 91.50 96 ASP A C 1
ATOM 749 O O . ASP A 1 96 ? 16.788 16.060 -42.233 1.00 91.50 96 ASP A O 1
ATOM 753 N N . ASN A 1 97 ? 14.657 15.900 -42.908 1.00 94.00 97 ASN A N 1
ATOM 754 C CA . ASN A 1 97 ? 14.137 16.846 -41.913 1.00 94.00 97 ASN A CA 1
ATOM 755 C C . ASN A 1 97 ? 14.235 16.302 -40.479 1.00 94.00 97 ASN A C 1
ATOM 757 O O . ASN A 1 97 ? 14.609 17.035 -39.568 1.00 94.00 97 ASN A O 1
ATOM 761 N N . ILE A 1 98 ? 13.933 15.015 -40.269 1.00 95.25 98 ILE A N 1
ATOM 762 C CA . ILE A 1 98 ? 13.989 14.379 -38.946 1.00 95.25 98 ILE A CA 1
ATOM 763 C C . ILE A 1 98 ? 15.414 14.388 -38.383 1.00 95.25 98 ILE A C 1
ATOM 765 O O . ILE A 1 98 ? 15.589 14.538 -37.179 1.00 95.25 98 ILE A O 1
ATOM 769 N N . LYS A 1 99 ? 16.443 14.252 -39.227 1.00 92.50 99 LYS A N 1
ATOM 770 C CA . LYS A 1 99 ? 17.849 14.319 -38.791 1.00 92.50 99 LYS A CA 1
ATOM 771 C C . LYS A 1 99 ? 18.260 15.682 -38.234 1.00 92.50 99 LYS A C 1
ATOM 773 O O . LYS A 1 99 ? 19.225 15.741 -37.485 1.00 92.50 99 LYS A O 1
ATOM 778 N N . GLU A 1 100 ? 17.561 16.747 -38.614 1.00 94.81 100 GLU A N 1
ATOM 779 C CA . GLU A 1 100 ? 17.832 18.115 -38.154 1.00 94.81 100 GLU A CA 1
ATOM 780 C C . GLU A 1 100 ? 17.055 18.466 -36.870 1.00 94.81 100 GLU A C 1
ATOM 782 O O . GLU A 1 100 ? 17.210 19.565 -36.335 1.00 94.81 100 GLU A O 1
ATOM 787 N N . ILE A 1 101 ? 16.201 17.559 -36.377 1.00 95.19 101 ILE A N 1
ATOM 788 C CA . ILE A 1 101 ? 15.472 17.734 -35.117 1.00 95.19 101 ILE A CA 1
ATOM 789 C C . ILE A 1 101 ? 16.462 17.675 -33.950 1.00 95.19 101 ILE A C 1
ATOM 791 O O . ILE A 1 101 ? 17.314 16.789 -33.884 1.00 95.19 101 ILE A O 1
ATOM 795 N N . ASP A 1 102 ? 16.320 18.609 -33.006 1.00 94.06 102 ASP A N 1
ATOM 796 C CA . ASP A 1 102 ? 17.145 18.638 -31.797 1.00 94.06 102 ASP A CA 1
ATOM 797 C C . ASP A 1 102 ? 17.028 17.311 -31.031 1.00 94.06 102 ASP A C 1
ATOM 799 O O . ASP A 1 102 ? 15.955 16.706 -30.976 1.00 94.06 102 ASP A O 1
ATOM 803 N N . HIS A 1 103 ? 18.137 16.850 -30.459 1.00 94.00 103 HIS A N 1
ATOM 804 C CA . HIS A 1 103 ? 18.275 15.550 -29.787 1.00 94.00 103 HIS A CA 1
ATOM 805 C C . HIS A 1 103 ? 18.191 14.283 -30.658 1.00 94.00 103 HIS A C 1
ATOM 807 O O . HIS A 1 103 ? 18.428 13.186 -30.144 1.00 94.00 103 HIS A O 1
ATOM 813 N N . VAL A 1 104 ? 17.907 14.374 -31.964 1.00 93.38 104 VAL A N 1
ATOM 814 C CA . VAL A 1 104 ? 18.010 13.219 -32.872 1.00 93.38 104 VAL A CA 1
ATOM 815 C C . VAL A 1 104 ? 19.473 12.993 -33.244 1.00 93.38 104 VAL A C 1
ATOM 817 O O . VAL A 1 104 ? 20.101 13.824 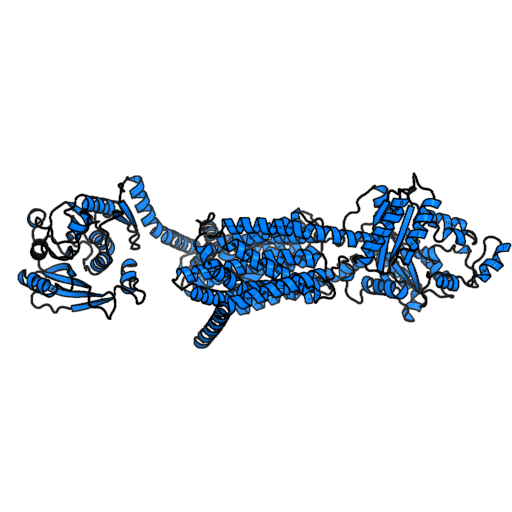-33.891 1.00 93.38 104 VAL A O 1
ATOM 820 N N . THR A 1 105 ? 20.030 11.840 -32.868 1.00 88.69 105 THR A N 1
ATOM 821 C CA . THR A 1 105 ? 21.429 11.507 -33.182 1.00 88.69 105 THR A CA 1
ATOM 822 C C . THR A 1 105 ? 21.594 10.784 -34.504 1.00 88.69 105 THR A C 1
ATOM 824 O O . THR A 1 105 ? 22.591 10.989 -35.196 1.00 88.69 105 THR A O 1
ATOM 827 N N . ASN A 1 106 ? 20.648 9.922 -34.877 1.00 86.94 106 ASN A N 1
ATOM 828 C CA . ASN A 1 106 ? 20.713 9.214 -36.150 1.00 86.94 106 ASN A CA 1
ATOM 829 C C . ASN A 1 106 ? 19.331 8.754 -36.618 1.00 86.94 106 ASN A C 1
ATOM 831 O O . ASN A 1 106 ? 18.449 8.468 -35.809 1.00 86.94 106 ASN A O 1
ATOM 835 N N . VAL A 1 107 ? 19.180 8.619 -37.939 1.00 88.75 107 VAL A N 1
ATOM 836 C CA . VAL A 1 107 ? 17.997 8.047 -38.591 1.00 88.75 107 VAL A CA 1
ATOM 837 C C . VAL A 1 107 ? 18.438 6.975 -39.584 1.00 88.75 107 VAL A C 1
ATOM 839 O O . VAL A 1 107 ? 19.022 7.258 -40.640 1.00 88.75 107 VAL A O 1
ATOM 842 N N . LEU A 1 108 ? 18.145 5.721 -39.254 1.00 85.00 108 LEU A N 1
ATOM 843 C CA . LEU A 1 108 ? 18.396 4.565 -40.103 1.00 85.00 108 LEU A CA 1
ATOM 844 C C . LEU A 1 108 ? 17.127 4.194 -40.873 1.00 85.00 108 LEU A C 1
ATOM 846 O O . LEU A 1 108 ? 16.071 3.948 -40.294 1.00 85.00 108 LEU A O 1
ATOM 850 N N . TRP A 1 109 ? 17.254 4.144 -42.195 1.00 86.81 109 TRP A N 1
ATOM 851 C CA . TRP A 1 109 ? 16.213 3.721 -43.126 1.00 86.81 109 TRP A CA 1
ATOM 852 C C . TRP A 1 109 ? 16.851 3.035 -44.340 1.00 86.81 109 TRP A C 1
ATOM 854 O O . TRP A 1 109 ? 18.078 2.985 -44.468 1.00 86.81 109 TRP A O 1
ATOM 864 N N . LYS A 1 110 ? 16.033 2.547 -45.283 1.00 84.25 110 LYS A N 1
ATOM 865 C CA . LYS A 1 110 ? 16.502 1.715 -46.409 1.00 84.25 110 LYS A CA 1
ATOM 866 C C . LYS A 1 110 ? 17.666 2.306 -47.223 1.00 84.25 110 LYS A C 1
ATOM 868 O O . LYS A 1 110 ? 18.479 1.553 -47.752 1.00 84.25 110 LYS A O 1
ATOM 873 N N . LYS A 1 111 ? 17.784 3.640 -47.330 1.00 80.00 111 LYS A N 1
ATOM 874 C CA . LYS A 1 111 ? 18.881 4.298 -48.073 1.00 80.00 111 LYS A CA 1
ATOM 875 C C . LYS A 1 111 ? 20.019 4.826 -47.200 1.00 80.00 111 LYS A C 1
ATOM 877 O O . LYS A 1 111 ? 20.951 5.386 -47.769 1.00 80.00 111 LYS A O 1
ATOM 882 N N . SER A 1 112 ? 19.999 4.628 -45.878 1.00 72.75 112 SER A N 1
ATOM 883 C CA . SER A 1 112 ? 21.070 5.118 -44.994 1.00 72.75 112 SER A CA 1
ATOM 884 C C . SER A 1 112 ? 22.452 4.565 -45.355 1.00 72.75 112 SER A C 1
ATOM 886 O O . SER A 1 112 ? 23.433 5.261 -45.135 1.00 72.75 112 SER A O 1
ATOM 888 N N . MET A 1 113 ? 22.546 3.367 -45.955 1.00 65.88 113 MET A N 1
ATOM 889 C CA . MET A 1 113 ? 23.824 2.814 -46.451 1.00 65.88 113 MET A CA 1
ATOM 890 C C . MET A 1 113 ? 23.788 2.264 -47.892 1.00 65.88 113 MET A C 1
ATOM 892 O O . MET A 1 113 ? 24.835 2.033 -48.500 1.00 65.88 113 MET A O 1
ATOM 896 N N . GLY A 1 114 ? 22.602 2.087 -48.489 1.00 59.34 114 GLY A N 1
ATOM 897 C CA . GLY A 1 114 ? 22.441 1.390 -49.775 1.00 59.34 114 GLY A CA 1
ATOM 898 C C . GLY A 1 114 ? 23.016 2.106 -51.008 1.00 59.34 114 GLY A C 1
ATOM 899 O O . GLY A 1 114 ? 23.288 1.460 -52.018 1.00 59.34 114 GLY A O 1
ATOM 900 N N . GLN A 1 115 ? 23.236 3.426 -50.973 1.00 62.38 115 GLN A N 1
ATOM 901 C CA . GLN A 1 115 ? 23.800 4.132 -52.135 1.00 62.38 115 GLN A CA 1
ATOM 902 C C . GLN A 1 115 ? 25.311 3.932 -52.280 1.00 62.38 115 GLN A C 1
ATOM 904 O O . GLN A 1 115 ? 25.793 3.800 -53.399 1.00 62.38 115 GLN A O 1
ATOM 909 N N . GLU A 1 116 ? 26.058 3.864 -51.181 1.00 65.56 116 GLU A N 1
ATOM 910 C CA . GLU A 1 116 ? 27.521 3.757 -51.224 1.00 65.56 116 GLU A CA 1
ATOM 911 C C . GLU A 1 116 ? 27.993 2.310 -51.375 1.00 65.56 116 GLU A C 1
ATOM 913 O O . GLU A 1 116 ? 28.924 2.041 -52.133 1.00 65.56 116 GLU A O 1
ATOM 918 N N . ILE A 1 117 ? 27.300 1.370 -50.723 1.00 75.81 117 ILE A N 1
ATOM 919 C CA . ILE A 1 117 ? 27.625 -0.059 -50.788 1.00 75.81 117 ILE A CA 1
ATOM 920 C C . ILE A 1 117 ? 27.412 -0.605 -52.206 1.00 75.81 117 ILE A C 1
ATOM 922 O O . ILE A 1 117 ? 28.154 -1.475 -52.643 1.00 75.81 117 ILE A O 1
ATOM 926 N N . ASN A 1 118 ? 26.473 -0.056 -52.982 1.00 78.94 118 ASN A N 1
ATOM 927 C CA . ASN A 1 118 ? 26.204 -0.492 -54.358 1.00 78.94 118 ASN A CA 1
ATOM 928 C C . ASN A 1 118 ? 27.404 -0.381 -55.318 1.00 78.94 118 ASN A C 1
ATOM 930 O O . ASN A 1 118 ? 27.449 -1.094 -56.327 1.00 78.94 118 ASN A O 1
ATOM 934 N N . PHE A 1 119 ? 28.363 0.502 -55.022 1.00 78.19 119 PHE A N 1
ATOM 935 C CA . PHE A 1 119 ? 29.594 0.662 -55.802 1.00 78.19 119 PHE A CA 1
ATOM 936 C C . PHE A 1 119 ? 30.695 -0.325 -55.396 1.00 78.19 119 PHE A C 1
ATOM 938 O O . PHE A 1 119 ? 31.727 -0.388 -56.065 1.00 78.19 119 PHE A O 1
ATOM 945 N N . LEU A 1 120 ? 30.477 -1.109 -54.338 1.00 83.00 120 LEU A N 1
ATOM 946 C CA . LEU A 1 120 ? 31.388 -2.132 -53.839 1.00 83.00 120 LEU A CA 1
ATOM 947 C C . LEU A 1 120 ? 31.100 -3.498 -54.469 1.00 83.00 120 LEU A C 1
ATOM 949 O O . LEU A 1 120 ? 29.975 -3.803 -54.886 1.00 83.00 120 LEU A O 1
ATOM 953 N N . LYS A 1 121 ? 32.125 -4.347 -54.533 1.00 82.44 121 LYS A N 1
ATOM 954 C CA . LYS A 1 121 ? 31.986 -5.732 -54.992 1.00 82.44 121 LYS A CA 1
ATOM 955 C C . LYS A 1 121 ? 31.026 -6.505 -54.071 1.00 82.44 121 LYS A C 1
ATOM 957 O O . LYS A 1 121 ? 31.093 -6.377 -52.859 1.00 82.44 121 LYS A O 1
ATOM 962 N N . GLY A 1 122 ? 30.060 -7.234 -54.636 1.00 79.69 122 GLY A N 1
ATOM 963 C CA . GLY A 1 122 ? 28.989 -7.884 -53.854 1.00 79.69 122 GLY A CA 1
ATOM 964 C C . GLY A 1 122 ? 27.936 -6.924 -53.262 1.00 79.69 122 GLY A C 1
ATOM 965 O O . GLY A 1 122 ? 26.948 -7.359 -52.672 1.00 79.69 122 GLY A O 1
ATOM 966 N N . GLY A 1 123 ? 28.076 -5.610 -53.467 1.00 79.25 123 GLY A N 1
ATOM 967 C CA . GLY A 1 123 ? 27.215 -4.592 -52.860 1.00 79.25 123 GLY A CA 1
ATOM 968 C C . GLY A 1 123 ? 25.751 -4.604 -53.299 1.00 79.25 123 GLY A C 1
ATOM 969 O O . GLY A 1 123 ? 24.875 -4.162 -52.555 1.00 79.25 123 GLY A O 1
ATOM 970 N N . SER A 1 124 ? 25.458 -5.146 -54.484 1.00 77.81 124 SER A N 1
ATOM 971 C CA . SER A 1 124 ? 24.079 -5.254 -54.980 1.00 77.81 124 SER A CA 1
ATOM 972 C C . SER A 1 124 ? 23.240 -6.259 -54.188 1.00 77.81 124 SER A C 1
ATOM 974 O O . SER A 1 124 ? 22.038 -6.050 -54.053 1.00 77.81 124 SER A O 1
ATOM 976 N N . ASP A 1 125 ? 23.845 -7.316 -53.645 1.00 77.88 125 ASP A N 1
ATOM 977 C CA . ASP A 1 125 ? 23.124 -8.285 -52.816 1.00 77.88 125 ASP A CA 1
ATOM 978 C C . ASP A 1 125 ? 23.012 -7.802 -51.367 1.00 77.88 125 ASP A C 1
ATOM 980 O O . ASP A 1 125 ? 21.930 -7.880 -50.789 1.00 77.88 125 ASP A O 1
ATOM 984 N N . ALA A 1 126 ? 24.058 -7.157 -50.835 1.00 76.00 126 ALA A N 1
ATOM 985 C CA . ALA A 1 126 ? 23.985 -6.455 -49.551 1.00 76.00 126 ALA A CA 1
ATOM 986 C C . ALA A 1 126 ? 22.876 -5.383 -49.533 1.00 76.00 126 ALA A C 1
ATOM 988 O O . ALA A 1 126 ? 22.112 -5.295 -48.575 1.00 76.00 126 ALA A O 1
ATOM 989 N N . THR A 1 127 ? 22.712 -4.621 -50.622 1.00 78.69 127 THR A N 1
ATOM 990 C CA . THR A 1 127 ? 21.627 -3.627 -50.732 1.00 78.69 127 THR A CA 1
ATOM 991 C C . THR A 1 127 ? 20.239 -4.268 -50.652 1.00 78.69 127 THR A C 1
ATOM 993 O O . THR A 1 127 ? 19.370 -3.731 -49.971 1.00 78.69 127 THR A O 1
ATOM 996 N N . LYS A 1 128 ? 20.023 -5.436 -51.274 1.00 79.31 128 LYS A N 1
ATOM 997 C CA . LYS A 1 128 ? 18.733 -6.148 -51.182 1.00 79.31 128 LYS A CA 1
ATOM 998 C C . LYS A 1 128 ? 18.437 -6.625 -49.760 1.00 79.31 128 LYS A C 1
ATOM 1000 O O . LYS A 1 128 ? 17.284 -6.609 -49.345 1.00 79.31 128 LYS A O 1
ATOM 1005 N N . GLU A 1 129 ? 19.452 -7.065 -49.019 1.00 76.25 129 GLU A N 1
ATOM 1006 C CA . GLU A 1 129 ? 19.286 -7.478 -47.618 1.00 76.25 129 GLU A CA 1
ATOM 1007 C C . GLU A 1 129 ? 18.949 -6.283 -46.711 1.00 76.25 129 GLU A C 1
ATOM 1009 O O . GLU A 1 129 ? 18.059 -6.384 -45.868 1.00 76.25 129 GLU A O 1
ATOM 1014 N N . ILE A 1 130 ? 19.568 -5.118 -46.942 1.00 77.31 130 ILE A N 1
ATOM 1015 C CA . ILE A 1 130 ? 19.211 -3.860 -46.259 1.00 77.31 130 ILE A CA 1
ATOM 1016 C C . ILE A 1 130 ? 17.766 -3.461 -46.578 1.00 77.31 130 ILE A C 1
ATOM 1018 O O . ILE A 1 130 ? 17.014 -3.081 -45.680 1.00 77.31 130 ILE A O 1
ATOM 1022 N N . GLU A 1 131 ? 17.352 -3.568 -47.843 1.00 79.81 131 GLU A N 1
ATOM 1023 C CA . GLU A 1 131 ? 15.973 -3.279 -48.245 1.00 79.81 131 GLU A CA 1
ATOM 1024 C C . GLU A 1 131 ? 14.969 -4.197 -47.543 1.00 79.81 131 GLU A C 1
ATOM 1026 O O . GLU A 1 131 ? 13.977 -3.694 -47.031 1.00 79.81 131 GLU A O 1
ATOM 1031 N N . LYS A 1 132 ? 15.234 -5.505 -47.428 1.00 80.00 132 LYS A N 1
ATOM 1032 C CA . LYS A 1 132 ? 14.360 -6.437 -46.686 1.00 80.00 132 LYS A CA 1
ATOM 1033 C C . LYS A 1 132 ? 14.245 -6.105 -45.197 1.00 80.00 132 LYS A C 1
ATOM 1035 O O . LYS A 1 132 ? 13.215 -6.386 -44.588 1.00 80.00 132 LYS A O 1
ATOM 1040 N N . LEU A 1 133 ? 15.301 -5.553 -44.599 1.00 78.06 133 LEU A N 1
ATOM 1041 C CA . LEU A 1 133 ? 15.302 -5.172 -43.189 1.00 78.06 133 LEU A CA 1
ATOM 1042 C C . LEU A 1 133 ? 14.416 -3.940 -42.947 1.00 78.06 133 LEU A C 1
ATOM 1044 O O . LEU A 1 133 ? 13.629 -3.929 -42.003 1.00 78.06 133 LEU A O 1
ATOM 1048 N N . PHE A 1 134 ? 14.537 -2.917 -43.799 1.00 83.69 134 PHE A N 1
ATOM 1049 C CA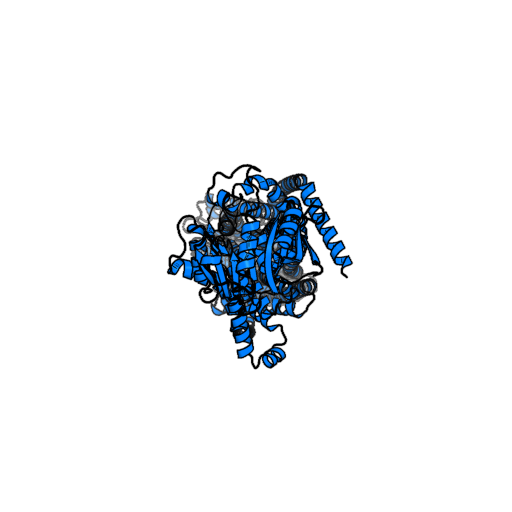 . PHE A 1 134 ? 13.853 -1.628 -43.636 1.00 83.69 134 PHE A CA 1
ATOM 1050 C C . PHE A 1 134 ? 12.559 -1.486 -44.450 1.00 83.69 134 PHE A C 1
ATOM 1052 O O . PHE A 1 134 ? 11.890 -0.457 -44.347 1.00 83.69 134 PHE A O 1
ATOM 1059 N N . VAL A 1 135 ? 12.201 -2.484 -45.259 1.00 85.69 135 VAL A N 1
ATOM 1060 C CA . VAL A 1 135 ? 10.937 -2.554 -45.998 1.00 85.69 135 VAL A CA 1
ATOM 1061 C C . VAL A 1 135 ? 10.297 -3.921 -45.765 1.00 85.69 135 VAL A C 1
ATOM 1063 O O . VAL A 1 135 ? 10.744 -4.928 -46.314 1.00 85.69 135 VAL A O 1
ATOM 1066 N N . LYS A 1 136 ? 9.227 -3.958 -44.964 1.00 80.50 136 LYS A N 1
ATOM 1067 C CA . LYS A 1 136 ? 8.467 -5.178 -44.648 1.00 80.50 136 LYS A CA 1
ATOM 1068 C C . LYS A 1 136 ? 7.058 -5.083 -45.213 1.00 80.50 136 LYS A C 1
ATOM 1070 O O . LYS A 1 136 ? 6.329 -4.154 -44.884 1.00 80.50 136 LYS A O 1
ATOM 1075 N N . ASP A 1 137 ? 6.684 -6.040 -46.061 1.00 79.44 137 ASP A N 1
ATOM 1076 C CA . ASP A 1 137 ? 5.357 -6.103 -46.693 1.00 79.44 137 ASP A CA 1
ATOM 1077 C C . ASP A 1 137 ? 4.945 -4.784 -47.382 1.00 79.44 137 ASP A C 1
ATOM 1079 O O . ASP A 1 137 ? 3.791 -4.374 -47.345 1.00 79.44 137 ASP A O 1
ATOM 1083 N N . GLY A 1 138 ? 5.915 -4.092 -47.993 1.00 82.31 138 GLY A N 1
ATOM 1084 C CA . GLY A 1 138 ? 5.711 -2.795 -48.645 1.00 82.31 138 GLY A CA 1
ATOM 1085 C C . GLY A 1 138 ? 5.761 -1.580 -47.711 1.00 82.31 138 GLY A C 1
ATOM 1086 O O . GLY A 1 138 ? 5.772 -0.463 -48.208 1.00 82.31 138 GLY A O 1
ATOM 1087 N N . ASN A 1 139 ? 5.859 -1.768 -46.393 1.00 89.88 139 ASN A N 1
ATOM 1088 C CA . ASN A 1 139 ? 5.915 -0.689 -45.402 1.00 89.88 139 ASN A CA 1
ATOM 1089 C C . ASN A 1 139 ? 7.356 -0.321 -45.042 1.00 89.88 139 ASN A C 1
ATOM 1091 O O . ASN A 1 139 ? 8.207 -1.198 -44.890 1.00 89.88 139 ASN A O 1
ATOM 1095 N N . TYR A 1 140 ? 7.619 0.972 -44.870 1.00 90.38 140 TYR A N 1
ATOM 1096 C CA . TYR A 1 140 ? 8.926 1.514 -44.512 1.00 90.38 140 TYR A CA 1
ATOM 1097 C C . TYR A 1 140 ? 9.151 1.461 -43.007 1.00 90.38 140 TYR A C 1
ATOM 1099 O O . TYR A 1 140 ? 8.253 1.770 -42.233 1.00 90.38 140 TYR A O 1
ATOM 1107 N N . ILE A 1 141 ? 10.372 1.141 -42.593 1.00 89.25 141 ILE A N 1
ATOM 1108 C CA . ILE A 1 141 ? 10.796 1.206 -41.197 1.00 89.25 141 ILE A CA 1
ATOM 1109 C C . ILE A 1 141 ? 11.853 2.298 -41.055 1.00 89.25 141 ILE A C 1
ATOM 1111 O O . ILE A 1 141 ? 12.861 2.297 -41.767 1.00 89.25 141 ILE A O 1
ATOM 1115 N N . LEU A 1 142 ? 11.621 3.213 -40.118 1.00 91.25 142 LEU A N 1
ATOM 1116 C CA . LEU A 1 142 ? 12.565 4.241 -39.697 1.00 91.25 142 LEU A CA 1
ATOM 1117 C C . LEU A 1 142 ? 12.988 3.940 -38.260 1.00 91.25 142 LEU A C 1
ATOM 1119 O O . LEU A 1 142 ? 12.142 3.793 -37.381 1.00 91.25 142 LEU A O 1
ATOM 1123 N N . MET A 1 143 ? 14.289 3.849 -38.017 1.00 88.44 143 MET A N 1
ATOM 1124 C CA . MET A 1 143 ? 14.852 3.731 -36.673 1.00 88.44 143 MET A CA 1
ATOM 1125 C C . MET A 1 143 ? 15.566 5.021 -36.329 1.00 88.44 143 MET A C 1
ATOM 1127 O O . MET A 1 143 ? 16.456 5.449 -37.059 1.00 88.44 143 MET A O 1
ATOM 1131 N N . ILE A 1 144 ? 15.184 5.624 -35.218 1.00 91.00 144 ILE A N 1
ATOM 1132 C CA . ILE A 1 144 ? 15.671 6.929 -34.800 1.00 91.00 144 ILE A CA 1
ATOM 1133 C C . ILE A 1 144 ? 16.295 6.765 -33.420 1.00 91.00 144 ILE A C 1
ATOM 1135 O O . ILE A 1 144 ? 15.656 6.232 -32.511 1.00 91.00 144 ILE A O 1
ATOM 1139 N N . THR A 1 145 ? 17.536 7.206 -33.257 1.00 89.62 145 THR A N 1
ATOM 1140 C CA . THR A 1 145 ? 18.220 7.246 -31.958 1.00 89.62 145 THR A CA 1
ATOM 1141 C C . THR A 1 145 ? 18.266 8.672 -31.439 1.00 89.62 145 THR A C 1
ATOM 1143 O O . THR A 1 145 ? 18.318 9.617 -32.228 1.00 89.62 145 THR A O 1
ATOM 1146 N N . MET A 1 146 ? 18.230 8.823 -30.117 1.00 92.44 146 MET A N 1
ATOM 1147 C CA . MET A 1 146 ? 18.202 10.120 -29.446 1.00 92.44 146 MET A CA 1
ATOM 1148 C C . MET A 1 146 ? 19.209 10.167 -28.294 1.00 92.44 146 MET A C 1
ATOM 1150 O O . MET A 1 146 ? 19.463 9.143 -27.648 1.00 92.44 146 MET A O 1
ATOM 1154 N N . ASP A 1 147 ? 19.757 11.352 -28.023 1.00 92.50 147 ASP A N 1
ATOM 1155 C CA . ASP A 1 147 ? 20.704 11.594 -26.920 1.00 92.50 147 ASP A CA 1
ATOM 1156 C C . ASP A 1 147 ? 20.033 11.959 -25.587 1.00 92.50 147 ASP A C 1
ATOM 1158 O O . ASP A 1 147 ? 20.708 12.216 -24.593 1.00 92.50 147 ASP A O 1
ATOM 1162 N N . VAL A 1 148 ? 18.702 11.911 -25.546 1.00 91.69 148 VAL A N 1
ATOM 1163 C CA . VAL A 1 148 ? 17.877 12.152 -24.357 1.00 91.69 148 VAL A CA 1
ATOM 1164 C C . VAL A 1 148 ? 17.206 10.876 -23.858 1.00 91.69 148 VAL A C 1
ATOM 1166 O O . VAL A 1 148 ? 16.917 9.949 -24.623 1.00 91.69 148 VAL A O 1
ATOM 1169 N N . GLY A 1 149 ? 16.943 10.830 -22.553 1.00 87.88 149 GLY A N 1
ATOM 1170 C CA . GLY A 1 149 ? 16.291 9.702 -21.894 1.00 87.88 149 GLY A CA 1
ATOM 1171 C C . GLY A 1 149 ? 14.856 9.478 -22.379 1.00 87.88 149 GLY A C 1
ATOM 1172 O O . GLY A 1 149 ? 14.131 10.411 -22.709 1.00 87.88 149 GLY A O 1
ATOM 1173 N N . ALA A 1 150 ? 14.410 8.222 -22.381 1.00 86.94 150 ALA A N 1
ATOM 1174 C CA . ALA A 1 150 ? 13.175 7.808 -23.054 1.00 86.94 150 ALA A CA 1
ATOM 1175 C C . ALA A 1 150 ? 11.880 8.452 -22.507 1.00 86.94 150 ALA A C 1
ATOM 1177 O O . ALA A 1 150 ? 10.872 8.504 -23.208 1.00 86.94 150 ALA A O 1
ATOM 1178 N N . SER A 1 151 ? 11.878 8.911 -21.254 1.00 85.69 151 SER A N 1
ATOM 1179 C CA . SER A 1 151 ? 10.701 9.485 -20.591 1.00 85.69 151 SER A CA 1
ATOM 1180 C C . SER A 1 151 ? 10.792 10.990 -20.336 1.00 85.69 151 SER A C 1
ATOM 1182 O O . SER A 1 151 ? 9.956 11.514 -19.600 1.00 85.69 151 SER A O 1
ATOM 1184 N N . THR A 1 152 ? 11.808 11.681 -20.862 1.00 88.25 152 THR A N 1
ATOM 1185 C CA . THR A 1 152 ? 11.984 13.114 -20.591 1.00 88.25 152 THR A CA 1
ATOM 1186 C C . THR A 1 152 ? 11.031 13.976 -21.423 1.00 88.25 152 THR A C 1
ATOM 1188 O O . THR A 1 152 ? 10.359 13.495 -22.344 1.00 88.25 152 THR A O 1
ATOM 1191 N N . ASP A 1 153 ? 10.919 15.256 -21.068 1.00 88.69 153 ASP A N 1
ATOM 1192 C CA . ASP A 1 153 ? 10.104 16.202 -21.835 1.00 88.69 153 ASP A CA 1
ATOM 1193 C C . ASP A 1 153 ? 10.749 16.496 -23.197 1.00 88.69 153 ASP A C 1
ATOM 1195 O O . ASP A 1 153 ? 10.042 16.550 -24.199 1.00 88.69 153 ASP A O 1
ATOM 1199 N N . GLU A 1 154 ? 12.082 16.545 -23.261 1.00 92.38 154 GLU A N 1
ATOM 1200 C CA . GLU A 1 154 ? 12.855 16.721 -24.495 1.00 92.38 154 GLU A CA 1
ATOM 1201 C C . GLU A 1 154 ? 12.607 15.573 -25.488 1.00 92.38 154 GLU A C 1
ATOM 1203 O O . GLU A 1 154 ? 12.377 15.814 -26.673 1.00 92.38 154 GLU A O 1
ATOM 1208 N N . ALA A 1 155 ? 12.552 14.321 -25.010 1.00 91.44 155 ALA A N 1
ATOM 1209 C CA . ALA A 1 155 ? 12.184 13.180 -25.851 1.00 91.44 155 ALA A CA 1
ATOM 1210 C C . ALA A 1 155 ? 10.749 13.310 -26.387 1.00 91.44 155 ALA A C 1
ATOM 1212 O O . ALA A 1 155 ? 10.481 13.000 -27.547 1.00 91.44 155 ALA A O 1
ATOM 1213 N N . GLY A 1 156 ? 9.817 13.801 -25.562 1.00 92.50 156 GLY A N 1
ATOM 1214 C CA . GLY A 1 156 ? 8.445 14.085 -25.986 1.00 92.50 156 GLY A CA 1
ATOM 1215 C C . GLY A 1 156 ? 8.369 15.163 -27.073 1.00 92.50 156 GLY A C 1
ATOM 1216 O O . GLY A 1 156 ? 7.615 15.015 -28.037 1.00 92.50 156 GLY A O 1
ATOM 1217 N N . GLU A 1 157 ? 9.172 16.223 -26.954 1.00 94.44 157 GLU A N 1
ATOM 1218 C CA . GLU A 1 157 ? 9.276 17.281 -27.962 1.00 94.44 157 GLU A CA 1
ATOM 1219 C C . GLU A 1 157 ? 9.854 16.756 -29.282 1.00 94.44 157 GLU A C 1
ATOM 1221 O O . GLU A 1 157 ? 9.260 17.003 -30.334 1.00 94.44 157 GLU A O 1
ATOM 1226 N N . ALA A 1 158 ? 10.933 15.968 -29.234 1.00 95.31 158 ALA A N 1
ATOM 1227 C CA . ALA A 1 158 ? 11.518 15.334 -30.415 1.00 95.31 158 ALA A CA 1
ATOM 1228 C C . ALA A 1 158 ? 10.512 14.404 -31.117 1.00 95.31 158 ALA A C 1
ATOM 1230 O O . ALA A 1 158 ? 10.299 14.518 -32.324 1.00 95.31 158 ALA A O 1
ATOM 1231 N N . LEU A 1 159 ? 9.805 13.544 -30.371 1.00 95.25 159 LEU A N 1
ATOM 1232 C CA . LEU A 1 159 ? 8.763 12.667 -30.924 1.00 95.25 159 LEU A CA 1
ATOM 1233 C C . LEU A 1 159 ? 7.612 13.453 -31.564 1.00 95.25 159 LEU A C 1
ATOM 1235 O O . LEU A 1 159 ? 7.121 13.071 -32.624 1.00 95.25 159 LEU A O 1
ATOM 1239 N N . SER A 1 160 ? 7.189 14.558 -30.949 1.00 95.44 160 SER A N 1
ATOM 1240 C CA . SER A 1 160 ? 6.156 15.441 -31.501 1.00 95.44 160 SER A CA 1
ATOM 1241 C C . SER A 1 160 ? 6.594 16.079 -32.824 1.00 95.44 160 SER A C 1
ATOM 1243 O O . SER A 1 160 ? 5.810 16.147 -33.772 1.00 95.44 160 SER A O 1
ATOM 1245 N N . GLN A 1 161 ? 7.859 16.494 -32.925 1.00 96.06 161 GLN A N 1
ATOM 1246 C CA . GLN A 1 161 ? 8.424 17.025 -34.166 1.00 96.06 161 GLN A CA 1
ATOM 1247 C C . GLN A 1 161 ? 8.542 15.938 -35.245 1.00 96.06 161 GLN A C 1
ATOM 1249 O O . GLN A 1 161 ? 8.134 16.180 -36.376 1.00 96.06 161 GLN A O 1
ATOM 1254 N N . ILE A 1 162 ? 8.986 14.725 -34.893 1.00 95.75 162 ILE A N 1
ATOM 1255 C CA . ILE A 1 162 ? 9.048 13.580 -35.820 1.00 95.75 162 ILE A CA 1
ATOM 1256 C C . ILE A 1 162 ? 7.662 13.264 -36.391 1.00 95.75 162 ILE A C 1
ATOM 1258 O O . ILE A 1 162 ? 7.501 13.151 -37.606 1.00 95.75 162 ILE A O 1
ATOM 1262 N N . ASN A 1 163 ? 6.658 13.161 -35.517 1.00 95.25 163 ASN A N 1
ATOM 1263 C CA . ASN A 1 163 ? 5.266 12.940 -35.905 1.00 95.25 163 ASN A CA 1
ATOM 1264 C C . ASN A 1 163 ? 4.791 14.005 -36.900 1.00 95.25 163 ASN A C 1
ATOM 1266 O O . ASN A 1 163 ? 4.234 13.676 -37.938 1.00 95.25 163 ASN A O 1
ATOM 1270 N N . LYS A 1 164 ? 5.095 15.279 -36.631 1.00 95.50 164 LYS A N 1
ATOM 1271 C CA . LYS A 1 164 ? 4.715 16.396 -37.500 1.00 95.50 164 LYS A CA 1
ATOM 1272 C C . LYS A 1 164 ? 5.363 16.329 -38.888 1.00 95.50 164 LYS A C 1
ATOM 1274 O O . LYS A 1 164 ? 4.713 16.686 -39.869 1.00 95.50 164 LYS A O 1
ATOM 1279 N N . GLU A 1 165 ? 6.617 15.890 -38.984 1.00 94.69 165 GLU A N 1
ATOM 1280 C CA . GLU A 1 165 ? 7.286 15.700 -40.277 1.00 94.69 165 GLU A CA 1
ATOM 1281 C C . GLU A 1 165 ? 6.638 14.565 -41.085 1.00 94.69 165 GLU A C 1
ATOM 1283 O O . GLU A 1 165 ? 6.429 14.716 -42.288 1.00 94.69 165 GLU A O 1
ATOM 1288 N N . LEU A 1 166 ? 6.239 13.467 -40.435 1.00 92.50 166 LEU A N 1
ATOM 1289 C CA . LEU A 1 166 ? 5.504 12.376 -41.087 1.00 92.50 166 LEU A CA 1
ATOM 1290 C C . LEU A 1 166 ? 4.073 12.790 -41.476 1.00 92.50 166 LEU A C 1
ATOM 1292 O O . LEU A 1 166 ? 3.635 12.516 -42.592 1.00 92.50 166 LEU A O 1
ATOM 1296 N N . ASP A 1 167 ? 3.373 13.527 -40.616 1.00 93.00 167 ASP A N 1
ATOM 1297 C CA . ASP A 1 167 ? 2.047 14.082 -40.913 1.00 93.00 167 ASP A CA 1
ATOM 1298 C C . ASP A 1 167 ? 2.087 15.046 -42.113 1.00 93.00 167 ASP A C 1
ATOM 1300 O O . ASP A 1 167 ? 1.133 15.123 -42.887 1.00 93.00 167 ASP A O 1
ATOM 1304 N N . SER A 1 168 ? 3.196 15.777 -42.299 1.00 91.06 168 SER A N 1
ATOM 1305 C CA . SER A 1 168 ? 3.360 16.737 -43.403 1.00 91.06 168 SER A CA 1
ATOM 1306 C C . SER A 1 168 ? 3.362 16.093 -44.792 1.00 91.06 168 SER A C 1
ATOM 1308 O O . SER A 1 168 ? 3.059 16.766 -45.780 1.00 91.06 168 SER A O 1
ATOM 1310 N N . ILE A 1 169 ? 3.674 14.797 -44.856 1.00 89.56 169 ILE A N 1
ATOM 1311 C CA . ILE A 1 169 ? 3.640 13.979 -46.070 1.00 89.56 169 ILE A CA 1
ATOM 1312 C C . ILE A 1 169 ? 2.433 13.029 -46.093 1.00 89.56 169 ILE A C 1
ATOM 1314 O O . ILE A 1 169 ? 2.431 12.075 -46.863 1.00 89.56 169 ILE A O 1
ATOM 1318 N N . GLU A 1 170 ? 1.425 13.280 -45.246 1.00 89.00 170 GLU A N 1
ATOM 1319 C CA . GLU A 1 170 ? 0.190 12.488 -45.122 1.00 89.00 170 GLU A CA 1
ATOM 1320 C C . GLU A 1 170 ? 0.445 10.989 -44.857 1.00 89.00 170 GLU A C 1
ATOM 1322 O O . GLU A 1 170 ? -0.346 10.127 -45.239 1.00 89.00 170 GLU A O 1
ATOM 1327 N N . ALA A 1 171 ? 1.554 10.667 -44.182 1.00 89.25 171 ALA A N 1
ATOM 1328 C CA . ALA A 1 171 ? 1.920 9.295 -43.862 1.00 89.25 171 ALA A CA 1
ATOM 1329 C C . ALA A 1 171 ? 0.976 8.670 -42.823 1.00 89.25 171 ALA A C 1
ATOM 1331 O O . ALA A 1 171 ? 0.756 9.222 -41.747 1.00 89.25 171 ALA A O 1
ATOM 1332 N N . GLU A 1 172 ? 0.512 7.447 -43.084 1.00 91.25 172 GLU A N 1
ATOM 1333 C CA . GLU A 1 172 ? -0.062 6.579 -42.052 1.00 91.25 172 GLU A CA 1
ATOM 1334 C C . GLU A 1 172 ? 1.076 5.811 -41.363 1.00 91.25 172 GLU A C 1
ATOM 1336 O O . GLU A 1 172 ? 1.831 5.091 -42.024 1.00 91.25 172 GLU A O 1
ATOM 1341 N N . TYR A 1 173 ? 1.224 5.956 -40.043 1.00 92.56 173 TYR A N 1
ATOM 1342 C CA . TYR A 1 173 ? 2.335 5.346 -39.312 1.00 92.56 173 TYR A CA 1
ATOM 1343 C C . TYR A 1 173 ? 1.968 4.853 -37.906 1.00 92.56 173 TYR A C 1
ATOM 1345 O O . TYR A 1 173 ? 0.998 5.289 -37.288 1.00 92.56 173 TYR A O 1
ATOM 1353 N N . VAL A 1 174 ? 2.791 3.940 -37.386 1.00 92.56 174 VAL A N 1
ATOM 1354 C CA . VAL A 1 174 ? 2.776 3.470 -35.991 1.00 92.56 174 VAL A CA 1
ATOM 1355 C C . VAL A 1 174 ? 4.176 3.632 -35.412 1.00 92.56 174 VAL A C 1
ATOM 1357 O O . VAL A 1 174 ? 5.159 3.359 -36.102 1.00 92.56 174 VAL A O 1
ATOM 1360 N N . SER A 1 175 ? 4.276 4.051 -34.149 1.00 91.88 175 SER A N 1
ATOM 1361 C CA . SER A 1 175 ? 5.549 4.219 -33.444 1.00 91.88 175 SER A CA 1
ATOM 1362 C C . SER A 1 175 ? 5.726 3.240 -32.276 1.00 91.88 175 SER A C 1
ATOM 1364 O O . SER A 1 175 ? 4.765 2.754 -31.675 1.00 91.88 175 SER A O 1
ATOM 1366 N N . GLY A 1 176 ? 6.983 2.934 -31.962 1.00 88.50 176 GLY A N 1
ATOM 1367 C CA . GLY A 1 176 ? 7.420 2.100 -30.842 1.00 88.50 176 GLY A CA 1
ATOM 1368 C C . GLY A 1 176 ? 8.887 2.351 -30.501 1.00 88.50 176 GLY A C 1
ATOM 1369 O O . GLY A 1 176 ? 9.438 3.387 -30.857 1.00 88.50 176 GLY A O 1
ATOM 1370 N N . GLY A 1 177 ? 9.534 1.422 -29.802 1.00 85.50 177 GLY A N 1
ATOM 1371 C CA . GLY A 1 177 ? 10.850 1.647 -29.187 1.00 85.50 177 GLY A CA 1
ATOM 1372 C C . GLY A 1 177 ? 10.741 2.236 -27.779 1.00 85.50 177 GLY A C 1
ATOM 1373 O O . GLY A 1 177 ? 9.637 2.393 -27.247 1.00 85.50 177 GLY A O 1
ATOM 1374 N N . THR A 1 178 ? 11.875 2.529 -27.144 1.00 85.62 178 THR A N 1
ATOM 1375 C CA . THR A 1 178 ? 11.912 2.907 -25.725 1.00 85.62 178 THR A CA 1
ATOM 1376 C C . THR A 1 178 ? 11.251 4.258 -25.468 1.00 85.62 178 THR A C 1
ATOM 1378 O O . THR A 1 178 ? 10.452 4.358 -24.540 1.00 85.62 178 THR A O 1
ATOM 1381 N N . ALA A 1 179 ? 11.487 5.272 -26.308 1.00 90.06 179 ALA A N 1
ATOM 1382 C CA . ALA A 1 179 ? 10.960 6.617 -26.072 1.00 90.06 179 ALA A CA 1
ATOM 1383 C C . ALA A 1 179 ? 9.432 6.721 -26.255 1.00 90.06 179 ALA A C 1
ATOM 1385 O O . ALA A 1 179 ? 8.761 7.133 -25.307 1.00 90.06 179 ALA A O 1
ATOM 1386 N N . PRO A 1 180 ? 8.815 6.283 -27.378 1.00 90.25 180 PRO A N 1
ATOM 1387 C CA . PRO A 1 180 ? 7.356 6.354 -27.523 1.00 90.25 180 PRO A CA 1
ATOM 1388 C C . PRO A 1 180 ? 6.623 5.521 -26.472 1.00 90.25 180 PRO A C 1
ATOM 1390 O O . PRO A 1 180 ? 5.573 5.922 -25.972 1.00 90.25 180 PRO A O 1
ATOM 1393 N N . THR A 1 181 ? 7.200 4.376 -26.099 1.00 87.62 181 THR A N 1
ATOM 1394 C CA . THR A 1 181 ? 6.619 3.479 -25.099 1.00 87.62 181 THR A CA 1
ATOM 1395 C C . THR A 1 181 ? 6.652 4.100 -23.705 1.00 87.62 181 THR A C 1
ATOM 1397 O O . THR A 1 181 ? 5.610 4.191 -23.053 1.00 87.62 181 THR A O 1
ATOM 1400 N N . SER A 1 182 ? 7.817 4.573 -23.257 1.00 89.06 182 SER A N 1
ATOM 1401 C CA . SER A 1 182 ? 7.973 5.211 -21.947 1.00 89.06 182 SER A CA 1
ATOM 1402 C C . SER A 1 182 ? 7.177 6.512 -21.855 1.00 89.06 182 SER A C 1
ATOM 1404 O O . SER A 1 182 ? 6.535 6.761 -20.829 1.00 89.06 182 SER A O 1
ATOM 1406 N N . ARG A 1 183 ? 7.135 7.312 -22.929 1.00 89.56 183 ARG A N 1
ATOM 1407 C CA . ARG A 1 183 ? 6.348 8.548 -22.961 1.00 89.56 183 ARG A CA 1
ATOM 1408 C C . ARG A 1 183 ? 4.844 8.283 -22.909 1.00 89.56 183 ARG A C 1
ATOM 1410 O O . ARG A 1 183 ? 4.160 8.920 -22.116 1.00 89.56 183 ARG A O 1
ATOM 1417 N N . LYS A 1 184 ? 4.338 7.279 -23.635 1.00 87.94 184 LYS A N 1
ATOM 1418 C CA . LYS A 1 184 ? 2.926 6.868 -23.536 1.00 87.94 184 LYS A CA 1
ATOM 1419 C C . LYS A 1 184 ? 2.557 6.438 -22.113 1.00 87.94 184 LYS A C 1
ATOM 1421 O O . LYS A 1 184 ? 1.561 6.908 -21.575 1.00 87.94 184 LYS A O 1
ATOM 1426 N N . VAL A 1 185 ? 3.387 5.608 -21.468 1.00 89.00 185 VAL A N 1
ATOM 1427 C CA . VAL A 1 185 ? 3.172 5.200 -20.063 1.00 89.00 185 VAL A CA 1
ATOM 1428 C C . VAL A 1 185 ? 3.124 6.408 -19.128 1.00 89.00 185 VAL A C 1
ATOM 1430 O O . VAL A 1 185 ? 2.310 6.432 -18.204 1.00 89.00 185 VAL A O 1
ATOM 1433 N N . TYR A 1 186 ? 3.997 7.390 -19.351 1.00 90.19 186 TYR A N 1
ATOM 1434 C CA . TYR A 1 186 ? 4.030 8.627 -18.580 1.00 90.19 186 TYR A CA 1
ATOM 1435 C C . TYR A 1 186 ? 2.744 9.442 -18.774 1.00 90.19 186 TYR A C 1
ATOM 1437 O O . TYR A 1 186 ? 2.059 9.743 -17.795 1.00 90.19 186 TYR A O 1
ATOM 1445 N N . ASP A 1 187 ? 2.398 9.771 -20.021 1.00 88.94 187 ASP A N 1
ATOM 1446 C CA . ASP A 1 187 ? 1.283 10.667 -20.346 1.00 88.94 187 ASP A CA 1
ATOM 1447 C C . ASP A 1 187 ? -0.069 10.061 -19.920 1.00 88.94 187 ASP A C 1
ATOM 1449 O O . ASP A 1 187 ? -0.897 10.746 -19.303 1.00 88.94 187 ASP A O 1
ATOM 1453 N N . ASP A 1 188 ? -0.268 8.758 -20.146 1.00 90.06 188 ASP A N 1
ATOM 1454 C CA . ASP A 1 188 ? -1.464 8.033 -19.705 1.00 90.06 188 ASP A CA 1
ATOM 1455 C C . ASP A 1 188 ? -1.572 8.048 -18.169 1.00 90.06 188 ASP A C 1
ATOM 1457 O O . ASP A 1 188 ? -2.590 8.455 -17.604 1.00 90.06 188 ASP A O 1
ATOM 1461 N N . ALA A 1 189 ? -0.499 7.694 -17.454 1.00 90.44 189 ALA A N 1
ATOM 1462 C CA . ALA A 1 189 ? -0.529 7.629 -15.993 1.00 90.44 189 ALA A CA 1
ATOM 1463 C C . ALA A 1 189 ? -0.744 9.006 -15.335 1.00 90.44 189 ALA A C 1
ATOM 1465 O O . ALA A 1 189 ? -1.496 9.114 -14.360 1.00 90.44 189 ALA A O 1
ATOM 1466 N N . ILE A 1 190 ? -0.107 10.062 -15.852 1.00 90.25 190 ILE A N 1
ATOM 1467 C CA . ILE A 1 190 ? -0.237 11.425 -15.318 1.00 90.25 190 ILE A CA 1
ATOM 1468 C C . ILE A 1 190 ? -1.627 12.007 -15.598 1.00 90.25 190 ILE A C 1
ATOM 1470 O O . ILE A 1 190 ? -2.200 12.659 -14.718 1.00 90.25 190 ILE A O 1
ATOM 1474 N N . SER A 1 191 ? -2.198 11.758 -16.778 1.00 91.75 191 SER A N 1
ATOM 1475 C CA . SER A 1 191 ? -3.547 12.230 -17.119 1.00 91.75 191 SER A CA 1
ATOM 1476 C C . SER A 1 191 ? -4.650 11.502 -16.333 1.00 91.75 191 SER A C 1
ATOM 1478 O O . SER A 1 191 ? -5.652 12.116 -15.951 1.00 91.75 191 SER A O 1
ATOM 1480 N N . GLU A 1 192 ? -4.446 10.224 -16.000 1.00 93.62 192 GLU A N 1
ATOM 1481 C CA . GLU A 1 192 ? -5.373 9.411 -15.203 1.00 93.62 192 GLU A CA 1
ATOM 1482 C C . GLU A 1 192 ? -5.315 9.699 -13.694 1.00 93.62 192 GLU A C 1
ATOM 1484 O O . GLU A 1 192 ? -6.346 9.620 -13.012 1.00 93.62 192 GLU A O 1
ATOM 1489 N N . LEU A 1 193 ? -4.136 10.054 -13.163 1.00 91.50 193 LEU A N 1
ATOM 1490 C CA . LEU A 1 193 ? -3.891 10.324 -11.739 1.00 91.50 193 LEU A CA 1
ATOM 1491 C C . LEU A 1 193 ? -4.965 11.193 -11.057 1.00 91.50 193 LEU A C 1
ATOM 1493 O O . LEU A 1 193 ? -5.529 10.760 -10.043 1.00 91.50 193 LEU A O 1
ATOM 1497 N N . PRO A 1 194 ? -5.305 12.398 -11.557 1.00 92.50 194 PRO A N 1
ATOM 1498 C CA . PRO A 1 194 ? -6.325 13.227 -10.921 1.00 92.50 194 PRO A CA 1
ATOM 1499 C C . PRO A 1 194 ? -7.713 12.576 -10.953 1.00 92.50 194 PRO A C 1
ATOM 1501 O O . PRO A 1 194 ? -8.481 12.730 -9.999 1.00 92.50 194 PRO A O 1
ATOM 1504 N N . ILE A 1 195 ? -8.034 11.821 -12.008 1.00 93.69 195 ILE A N 1
ATOM 1505 C CA . ILE A 1 195 ? -9.349 11.202 -12.198 1.00 93.69 195 ILE A CA 1
ATOM 1506 C C . ILE A 1 195 ? -9.590 10.161 -11.107 1.00 93.69 195 ILE A C 1
ATOM 1508 O O . ILE A 1 195 ? -10.569 10.259 -10.356 1.00 93.69 195 ILE A O 1
ATOM 1512 N N . TYR A 1 196 ? -8.688 9.188 -10.956 1.00 91.50 196 TYR A N 1
ATOM 1513 C CA . TYR A 1 196 ? -8.891 8.149 -9.950 1.00 91.50 196 TYR A CA 1
ATOM 1514 C C . TYR A 1 196 ? -8.702 8.660 -8.518 1.00 91.50 196 TYR A C 1
ATOM 1516 O O . TYR A 1 196 ? -9.311 8.095 -7.606 1.00 91.50 196 TYR A O 1
ATOM 1524 N N . MET A 1 197 ? -7.928 9.734 -8.297 1.00 91.00 197 MET A N 1
ATOM 1525 C CA . MET A 1 197 ? -7.819 10.388 -6.987 1.00 91.00 197 MET A CA 1
ATOM 1526 C C . MET A 1 197 ? -9.139 11.042 -6.576 1.00 91.00 197 MET A C 1
ATOM 1528 O O . MET A 1 197 ? -9.587 10.858 -5.444 1.00 91.00 197 MET A O 1
ATOM 1532 N N . ILE A 1 198 ? -9.812 11.751 -7.489 1.00 94.00 198 ILE A N 1
ATOM 1533 C CA . ILE A 1 198 ? -11.138 12.330 -7.227 1.00 94.00 198 ILE A CA 1
ATOM 1534 C C . ILE A 1 198 ? -12.148 11.221 -6.923 1.00 94.00 198 ILE A C 1
ATOM 1536 O O . ILE A 1 198 ? -12.880 11.307 -5.934 1.00 94.00 198 ILE A O 1
ATOM 1540 N N . VAL A 1 199 ? -12.162 10.154 -7.726 1.00 95.00 199 VAL A N 1
ATOM 1541 C CA . VAL A 1 199 ? -13.061 9.012 -7.504 1.00 95.00 199 VAL A CA 1
ATOM 1542 C C . VAL A 1 199 ? -12.777 8.345 -6.154 1.00 95.00 199 VAL A C 1
ATOM 1544 O O . VAL A 1 199 ? -13.718 8.101 -5.397 1.00 95.00 199 VAL A O 1
ATOM 1547 N N . ALA A 1 200 ? -11.507 8.125 -5.795 1.00 92.25 200 ALA A N 1
ATOM 1548 C CA . ALA A 1 200 ? -11.121 7.581 -4.491 1.00 92.25 200 ALA A CA 1
ATOM 1549 C C . ALA A 1 200 ? -11.636 8.456 -3.342 1.00 92.25 200 ALA A C 1
ATOM 1551 O O . ALA A 1 200 ? -12.293 7.957 -2.430 1.00 92.25 200 ALA A O 1
ATOM 1552 N N . VAL A 1 201 ? -11.397 9.771 -3.405 1.00 93.25 201 VAL A N 1
ATOM 1553 C CA . VAL A 1 201 ? -11.863 10.743 -2.404 1.00 93.25 201 VAL A CA 1
ATOM 1554 C C . VAL A 1 201 ? -13.382 10.678 -2.242 1.00 93.25 201 VAL A C 1
ATOM 1556 O O . VAL A 1 201 ? -13.872 10.642 -1.115 1.00 93.25 201 VAL A O 1
ATOM 1559 N N . VAL A 1 202 ? -14.135 10.623 -3.343 1.00 95.19 202 VAL A N 1
ATOM 1560 C CA . VAL A 1 202 ? -15.604 10.542 -3.315 1.00 95.19 202 VAL A CA 1
ATOM 1561 C C . VAL A 1 202 ? -16.083 9.237 -2.674 1.00 95.19 202 VAL A C 1
ATOM 1563 O O . VAL A 1 202 ? -16.948 9.271 -1.796 1.00 95.19 202 VAL A O 1
ATOM 1566 N N . LEU A 1 203 ? -15.515 8.093 -3.066 1.00 94.31 203 LEU A N 1
ATOM 1567 C CA . LEU A 1 203 ? -15.885 6.786 -2.513 1.00 94.31 203 LEU A CA 1
ATOM 1568 C C . LEU A 1 203 ? -15.561 6.686 -1.018 1.00 94.31 203 LEU A C 1
ATOM 1570 O O . LEU A 1 203 ? -16.376 6.214 -0.223 1.00 94.31 203 LEU A O 1
ATOM 1574 N N . VAL A 1 204 ? -14.393 7.184 -0.619 1.00 92.31 204 VAL A N 1
ATOM 1575 C CA . VAL A 1 204 ? -13.975 7.250 0.781 1.00 92.31 204 VAL A CA 1
ATOM 1576 C C . VAL A 1 204 ? -14.897 8.163 1.585 1.00 92.31 204 VAL A C 1
ATOM 1578 O O . VAL A 1 204 ? -15.355 7.777 2.661 1.00 92.31 204 VAL A O 1
ATOM 1581 N N . LEU A 1 205 ? -15.218 9.351 1.067 1.00 93.00 205 LEU A N 1
ATOM 1582 C CA . LEU A 1 205 ? -16.162 10.263 1.709 1.00 93.00 205 LEU A CA 1
ATOM 1583 C C . LEU A 1 205 ? -17.518 9.596 1.914 1.00 93.00 205 LEU A C 1
ATOM 1585 O O . LEU A 1 205 ? -18.077 9.710 3.002 1.00 93.00 205 LEU A O 1
ATOM 1589 N N . LEU A 1 206 ? -18.023 8.857 0.922 1.00 92.62 206 LEU A N 1
ATOM 1590 C CA . LEU A 1 206 ? -19.277 8.114 1.035 1.00 92.62 206 LEU A CA 1
ATOM 1591 C C . LEU A 1 206 ? -19.236 7.133 2.215 1.00 92.62 206 LEU A C 1
ATOM 1593 O O . LEU A 1 206 ? -20.145 7.144 3.047 1.00 92.62 206 LEU A O 1
ATOM 1597 N N . VAL A 1 207 ? -18.169 6.337 2.349 1.00 91.50 207 VAL A N 1
ATOM 1598 C CA . VAL A 1 207 ? -18.001 5.427 3.497 1.00 91.50 207 VAL A CA 1
ATOM 1599 C C . VAL A 1 207 ? -17.936 6.197 4.813 1.00 91.50 207 VAL A C 1
ATOM 1601 O O . VAL A 1 207 ? -18.620 5.848 5.776 1.00 91.50 207 VAL A O 1
ATOM 1604 N N . LEU A 1 208 ? -17.147 7.267 4.873 1.00 89.75 208 LEU A N 1
ATOM 1605 C CA . LEU A 1 208 ? -16.973 8.049 6.092 1.00 89.75 208 LEU A CA 1
ATOM 1606 C C . LEU A 1 208 ? -18.270 8.751 6.524 1.00 89.75 208 LEU A C 1
ATOM 1608 O O . LEU A 1 208 ? -18.573 8.773 7.718 1.00 89.75 208 LEU A O 1
ATOM 1612 N N . PHE A 1 209 ? -19.071 9.267 5.589 1.00 89.56 209 PHE A N 1
ATOM 1613 C CA . PHE A 1 209 ? -20.386 9.851 5.875 1.00 89.56 209 PHE A CA 1
ATOM 1614 C C . PHE A 1 209 ? -21.377 8.822 6.423 1.00 89.56 209 PHE A C 1
ATOM 1616 O O . PHE A 1 209 ? -22.186 9.147 7.287 1.00 89.56 209 PHE A O 1
ATOM 1623 N N . LEU A 1 210 ? -21.299 7.574 5.963 1.00 87.44 210 LEU A N 1
ATOM 1624 C CA . LEU A 1 210 ? -22.153 6.492 6.445 1.00 87.44 210 LEU A CA 1
ATOM 1625 C C . LEU A 1 210 ? -21.835 6.060 7.893 1.00 87.44 210 LEU A C 1
ATOM 1627 O O . LEU A 1 210 ? -22.721 5.565 8.604 1.00 87.44 210 LEU A O 1
ATOM 1631 N N . VAL A 1 211 ? -20.585 6.240 8.334 1.00 83.06 211 VAL A N 1
ATOM 1632 C CA . VAL A 1 211 ? -20.084 5.771 9.641 1.00 83.06 211 VAL A CA 1
ATOM 1633 C C . VAL A 1 211 ? -19.962 6.893 10.683 1.00 83.06 211 VAL A C 1
ATOM 1635 O O . VAL A 1 211 ? -20.146 6.650 11.885 1.00 83.06 211 VAL A O 1
ATOM 1638 N N . SER A 1 212 ? -19.656 8.119 10.256 1.00 82.50 212 SER A N 1
ATOM 1639 C CA . SER A 1 212 ? -19.496 9.274 11.145 1.00 82.50 212 SER A CA 1
ATOM 1640 C C . SER A 1 212 ? -20.837 9.744 11.733 1.00 82.50 212 SER A C 1
ATOM 1642 O O . SER A 1 212 ? -21.914 9.446 11.227 1.00 82.50 212 SER A O 1
ATOM 1644 N N . ALA A 1 213 ? -20.778 10.458 12.864 1.00 77.56 213 ALA A N 1
ATOM 1645 C CA . ALA A 1 213 ? -21.929 11.144 13.461 1.00 77.56 213 ALA A CA 1
ATOM 1646 C C . ALA A 1 213 ? -22.021 12.627 13.056 1.00 77.56 213 ALA A C 1
ATOM 1648 O O . ALA A 1 213 ? -22.964 13.317 13.453 1.00 77.56 213 ALA A O 1
ATOM 1649 N N . ASN A 1 214 ? -21.043 13.141 12.307 1.00 85.94 214 ASN A N 1
ATOM 1650 C CA . ASN A 1 214 ? -20.929 14.554 11.976 1.00 85.94 214 ASN A CA 1
ATOM 1651 C C . ASN A 1 214 ? -20.503 14.741 10.519 1.00 85.94 214 ASN A C 1
ATOM 1653 O O . ASN A 1 214 ? -19.521 14.156 10.082 1.00 85.94 214 ASN A O 1
ATOM 1657 N N . TYR A 1 215 ? -21.194 15.600 9.769 1.00 86.62 215 TYR A N 1
ATOM 1658 C CA . TYR A 1 215 ? -20.863 15.812 8.355 1.00 86.62 215 TYR A CA 1
ATOM 1659 C C . TYR A 1 215 ? -19.499 16.490 8.128 1.00 86.62 215 TYR A C 1
ATOM 1661 O O . TYR A 1 215 ? -18.919 16.365 7.057 1.00 86.62 215 TYR A O 1
ATOM 1669 N N . LEU A 1 216 ? -18.948 17.199 9.114 1.00 89.88 216 LEU A N 1
ATOM 1670 C CA . LEU A 1 216 ? -17.639 17.843 8.961 1.00 89.88 216 LEU A CA 1
ATOM 1671 C C . LEU A 1 216 ? -16.461 16.924 9.306 1.00 89.88 216 LEU A C 1
ATOM 1673 O O . LEU A 1 216 ? -15.350 17.204 8.870 1.00 89.88 216 LEU A O 1
ATOM 1677 N N . GLU A 1 217 ? -16.672 15.840 10.061 1.00 89.56 217 GLU A N 1
ATOM 1678 C CA . GLU A 1 217 ? -15.593 14.904 10.420 1.00 89.56 217 GLU A CA 1
ATOM 1679 C C . GLU A 1 217 ? -14.923 14.285 9.178 1.00 89.56 217 GLU A C 1
ATOM 1681 O O . GLU A 1 217 ? -13.706 14.438 9.050 1.00 89.56 217 GLU A O 1
ATOM 1686 N N . PRO A 1 218 ? -15.666 13.679 8.224 1.00 91.81 218 PRO A N 1
ATOM 1687 C CA . PRO A 1 218 ? -15.081 13.137 6.998 1.00 91.81 218 PRO A CA 1
ATOM 1688 C C . PRO A 1 218 ? -14.267 14.162 6.203 1.00 91.81 218 PRO A C 1
ATOM 1690 O O . PRO A 1 218 ? -13.178 13.856 5.724 1.00 91.81 218 PRO A O 1
ATOM 1693 N N . LEU A 1 219 ? -14.759 15.401 6.106 1.00 93.38 219 LEU A N 1
ATOM 1694 C CA . LEU A 1 219 ? -14.079 16.474 5.377 1.00 93.38 219 LEU A CA 1
ATOM 1695 C C . LEU A 1 219 ? -12.760 16.872 6.045 1.00 93.38 219 LEU A C 1
ATOM 1697 O O . LEU A 1 219 ? -11.775 17.129 5.358 1.00 93.38 219 LEU A O 1
ATOM 1701 N N . VAL A 1 220 ? -12.709 16.882 7.380 1.00 93.62 220 VAL A N 1
ATOM 1702 C CA . VAL A 1 220 ? -11.464 17.130 8.119 1.00 93.62 220 VAL A CA 1
ATOM 1703 C C . VAL A 1 220 ? -10.451 16.012 7.883 1.00 93.62 220 VAL A C 1
ATOM 1705 O O . VAL A 1 220 ? -9.260 16.302 7.754 1.00 93.62 220 VAL A O 1
ATOM 1708 N N . PHE A 1 221 ? -10.895 14.755 7.792 1.00 93.00 221 PHE A N 1
ATOM 1709 C CA . PHE A 1 221 ? -10.003 13.626 7.504 1.00 93.00 221 PHE A CA 1
ATOM 1710 C C . PHE A 1 221 ? -9.412 13.755 6.103 1.00 93.00 221 PHE A C 1
ATOM 1712 O O . PHE A 1 221 ? -8.194 13.703 5.954 1.00 93.00 221 PHE A O 1
ATOM 1719 N N . MET A 1 222 ? -10.255 14.027 5.103 1.00 92.81 222 MET A N 1
ATOM 1720 C CA . MET A 1 222 ? -9.802 14.212 3.724 1.00 92.81 222 MET A CA 1
ATOM 1721 C C . MET A 1 222 ? -8.887 15.420 3.559 1.00 92.81 222 MET A C 1
ATOM 1723 O O . MET A 1 222 ? -7.890 15.321 2.857 1.00 92.81 222 MET A O 1
ATOM 1727 N N . LEU A 1 223 ? -9.168 16.538 4.236 1.00 94.12 223 LEU A N 1
ATOM 1728 C CA . LEU A 1 223 ? -8.279 17.699 4.214 1.00 94.12 223 LEU A CA 1
ATOM 1729 C C . LEU A 1 223 ? -6.917 17.367 4.837 1.00 94.12 223 LEU A C 1
ATOM 1731 O O . LEU A 1 223 ? -5.882 17.718 4.280 1.00 94.12 223 LEU A O 1
ATOM 1735 N N . THR A 1 224 ? -6.910 16.668 5.974 1.00 95.00 224 THR A N 1
ATOM 1736 C CA . THR A 1 224 ? -5.667 16.270 6.653 1.00 95.00 224 THR A CA 1
ATOM 1737 C C . THR A 1 224 ? -4.842 15.323 5.777 1.00 95.00 224 THR A C 1
ATOM 1739 O O . THR A 1 224 ? -3.647 15.548 5.592 1.00 95.00 224 THR A O 1
ATOM 1742 N N . MET A 1 225 ? -5.477 14.297 5.202 1.00 94.25 225 MET A N 1
ATOM 1743 C CA . MET A 1 225 ? -4.816 13.344 4.308 1.00 94.25 225 MET A CA 1
ATOM 1744 C C . MET A 1 225 ? -4.355 14.003 3.008 1.00 94.25 225 MET A C 1
ATOM 1746 O O . MET A 1 225 ? -3.220 13.791 2.598 1.00 94.25 225 MET A O 1
ATOM 1750 N N . GLY A 1 226 ? -5.178 14.857 2.395 1.00 94.31 226 GLY A N 1
ATOM 1751 C CA . GLY A 1 226 ? -4.823 15.589 1.178 1.00 94.31 226 GLY A CA 1
ATOM 1752 C C . GLY A 1 226 ? -3.595 16.479 1.373 1.00 94.31 226 GLY A C 1
ATOM 1753 O O . GLY A 1 226 ? -2.687 16.456 0.548 1.00 94.31 226 GLY A O 1
ATOM 1754 N N . VAL A 1 227 ? -3.505 17.182 2.508 1.00 95.75 227 VAL A N 1
ATOM 1755 C CA . VAL A 1 227 ? -2.297 17.935 2.883 1.00 95.75 227 VAL A CA 1
ATOM 1756 C C . VAL A 1 227 ? -1.091 17.006 3.029 1.00 95.75 227 VAL A C 1
ATOM 1758 O O . VAL A 1 227 ? -0.014 17.318 2.530 1.00 95.75 227 VAL A O 1
ATOM 1761 N N . SER A 1 228 ? -1.255 15.858 3.687 1.00 96.06 228 SER A N 1
ATOM 1762 C CA . SER A 1 228 ? -0.164 14.895 3.852 1.00 96.06 228 SER A CA 1
ATOM 1763 C C . SER A 1 228 ? 0.344 14.324 2.527 1.00 96.06 228 SER A C 1
ATOM 1765 O O . SER A 1 228 ? 1.549 14.129 2.375 1.00 96.06 228 SER A O 1
ATOM 1767 N N . ILE A 1 229 ? -0.558 14.032 1.591 1.00 95.44 229 ILE A N 1
ATOM 1768 C CA . ILE A 1 229 ? -0.226 13.500 0.265 1.00 95.44 229 ILE A CA 1
ATOM 1769 C C . ILE A 1 229 ? 0.476 14.575 -0.558 1.00 95.44 229 ILE A C 1
ATOM 1771 O O . ILE A 1 229 ? 1.528 14.306 -1.125 1.00 95.44 229 ILE A O 1
ATOM 1775 N N . ALA A 1 230 ? -0.035 15.809 -0.547 1.00 95.56 230 ALA A N 1
ATOM 1776 C CA . ALA A 1 230 ? 0.599 16.925 -1.239 1.00 95.56 230 ALA A CA 1
ATOM 1777 C C . ALA A 1 230 ? 2.030 17.167 -0.735 1.00 95.56 230 ALA A C 1
ATOM 1779 O O . ALA A 1 230 ? 2.938 17.300 -1.547 1.00 95.56 230 ALA A O 1
ATOM 1780 N N . ILE A 1 231 ? 2.259 17.150 0.586 1.00 96.69 231 ILE A N 1
ATOM 1781 C CA . ILE A 1 231 ? 3.613 17.273 1.154 1.00 96.69 231 ILE A CA 1
ATOM 1782 C C . ILE A 1 231 ? 4.483 16.071 0.771 1.00 96.69 231 ILE A C 1
ATOM 1784 O O . ILE A 1 231 ? 5.659 16.246 0.451 1.00 96.69 231 ILE A O 1
ATOM 1788 N N . ASN A 1 232 ? 3.933 14.855 0.771 1.00 96.38 232 ASN A N 1
ATOM 1789 C CA . ASN A 1 232 ? 4.674 13.663 0.364 1.00 96.38 232 ASN A CA 1
ATOM 1790 C C . ASN A 1 232 ? 5.142 13.762 -1.095 1.00 96.38 232 ASN A C 1
ATOM 1792 O O . ASN A 1 232 ? 6.332 13.621 -1.357 1.00 96.38 232 ASN A O 1
ATOM 1796 N N . MET A 1 233 ? 4.230 14.099 -2.010 1.00 94.94 233 MET A N 1
ATOM 1797 C CA . MET A 1 233 ? 4.535 14.291 -3.428 1.00 94.94 233 MET A CA 1
ATOM 1798 C C . MET A 1 233 ? 5.475 15.482 -3.650 1.00 94.94 233 MET A C 1
ATOM 1800 O O . MET A 1 233 ? 6.444 15.362 -4.381 1.00 94.94 233 MET A O 1
ATOM 1804 N N . GLY A 1 234 ? 5.263 16.617 -2.979 1.00 95.25 234 GLY A N 1
ATOM 1805 C CA . GLY A 1 234 ? 6.105 17.805 -3.159 1.00 95.25 234 GLY A CA 1
ATOM 1806 C C . GLY A 1 234 ? 7.527 17.645 -2.640 1.00 95.25 234 GLY A C 1
ATOM 1807 O O . GLY A 1 234 ? 8.470 18.180 -3.211 1.00 95.25 234 GLY A O 1
ATOM 1808 N N . THR A 1 235 ? 7.713 16.854 -1.587 1.00 95.62 235 THR A N 1
ATOM 1809 C CA . THR A 1 235 ? 9.053 16.516 -1.092 1.00 95.62 235 THR A CA 1
ATOM 1810 C C . THR A 1 235 ? 9.751 15.453 -1.946 1.00 95.62 235 THR A C 1
ATOM 1812 O O . THR A 1 235 ? 10.870 15.074 -1.610 1.00 95.62 235 THR A O 1
ATOM 1815 N N . ASN A 1 236 ? 9.129 14.936 -3.015 1.00 95.31 236 ASN A N 1
ATOM 1816 C CA . ASN A 1 236 ? 9.818 14.053 -3.961 1.00 95.31 236 ASN A CA 1
ATOM 1817 C C . ASN A 1 236 ? 10.916 14.782 -4.743 1.00 95.31 236 ASN A C 1
ATOM 1819 O O . ASN A 1 236 ? 11.877 14.145 -5.137 1.00 95.31 236 ASN A O 1
ATOM 1823 N N . PHE A 1 237 ? 10.853 16.113 -4.835 1.00 92.31 237 PHE A N 1
ATOM 1824 C CA . PHE A 1 237 ? 11.915 16.954 -5.394 1.00 92.31 237 PHE A CA 1
ATOM 1825 C C . PHE A 1 237 ? 13.306 16.741 -4.757 1.00 92.31 237 PHE A C 1
ATOM 1827 O O . PHE A 1 237 ? 14.320 17.070 -5.359 1.00 92.31 237 PHE A O 1
ATOM 1834 N N . PHE A 1 238 ? 13.383 16.213 -3.529 1.00 91.75 238 PHE A N 1
ATOM 1835 C CA . PHE A 1 238 ? 14.668 15.887 -2.895 1.00 91.75 238 PHE A CA 1
ATOM 1836 C C . PHE A 1 238 ? 15.294 14.576 -3.399 1.00 91.75 238 PHE A C 1
ATOM 1838 O O . PHE A 1 238 ? 16.435 14.286 -3.040 1.00 91.75 238 PHE A O 1
ATOM 1845 N N . PHE A 1 239 ? 14.559 13.780 -4.177 1.00 89.81 239 PHE A N 1
ATOM 1846 C CA . PHE A 1 239 ? 15.074 12.593 -4.853 1.00 89.81 239 PHE A CA 1
ATOM 1847 C C . PHE A 1 239 ? 15.549 12.973 -6.264 1.00 89.81 239 PHE A C 1
ATOM 1849 O O . PHE A 1 239 ? 14.958 13.874 -6.861 1.00 89.81 239 PHE A O 1
ATOM 1856 N N . PRO A 1 240 ? 16.593 12.313 -6.804 1.00 87.69 240 PRO A N 1
ATOM 1857 C CA . PRO A 1 240 ? 17.063 12.571 -8.168 1.00 87.69 240 PRO A CA 1
ATOM 1858 C C . PRO A 1 240 ? 15.965 12.352 -9.217 1.00 87.69 240 PRO A C 1
ATOM 1860 O O . PRO A 1 240 ? 15.757 13.183 -10.096 1.00 87.69 240 PRO A O 1
ATOM 1863 N N . GLU A 1 241 ? 15.234 11.253 -9.071 1.00 89.38 241 GLU A N 1
ATOM 1864 C CA . GLU A 1 241 ? 14.093 10.867 -9.889 1.00 89.38 241 GLU A CA 1
ATOM 1865 C C . GLU A 1 241 ? 13.154 9.996 -9.050 1.00 89.38 241 GLU A C 1
ATOM 1867 O O . GLU A 1 241 ? 13.578 9.407 -8.052 1.00 89.38 241 GLU A O 1
ATOM 1872 N N . VAL A 1 242 ? 11.883 9.931 -9.443 1.00 93.31 242 VAL A N 1
ATOM 1873 C CA . VAL A 1 242 ? 10.894 9.025 -8.849 1.00 93.31 242 VAL A CA 1
ATOM 1874 C C . VAL A 1 242 ? 10.186 8.257 -9.950 1.00 93.31 242 VAL A C 1
ATOM 1876 O O . VAL A 1 242 ? 9.775 8.848 -10.947 1.00 93.31 242 VAL A O 1
ATOM 1879 N N . SER A 1 243 ? 9.986 6.952 -9.769 1.00 92.81 243 SER A N 1
ATOM 1880 C CA . SER A 1 243 ? 9.301 6.155 -10.786 1.00 92.81 243 SER A CA 1
ATOM 1881 C C . SER A 1 243 ? 7.853 6.609 -10.955 1.00 92.81 243 SER A C 1
ATOM 1883 O O . SER A 1 243 ? 7.174 6.910 -9.969 1.00 92.81 243 SER A O 1
ATOM 1885 N N . ILE A 1 244 ? 7.322 6.563 -12.178 1.00 91.06 244 ILE A N 1
ATOM 1886 C CA . ILE A 1 244 ? 5.898 6.802 -12.445 1.00 91.06 244 ILE A CA 1
ATOM 1887 C C . ILE A 1 244 ? 4.999 5.875 -11.613 1.00 91.06 244 ILE A C 1
ATOM 1889 O O . ILE A 1 244 ? 3.971 6.304 -11.085 1.00 91.06 244 ILE A O 1
ATOM 1893 N N . ILE A 1 245 ? 5.422 4.621 -11.409 1.00 89.56 245 ILE A N 1
ATOM 1894 C CA . ILE A 1 245 ? 4.693 3.650 -10.587 1.00 89.56 245 ILE A CA 1
ATOM 1895 C C . ILE A 1 245 ? 4.673 4.129 -9.135 1.00 89.56 245 ILE A C 1
ATOM 1897 O O . ILE A 1 245 ? 3.612 4.152 -8.511 1.00 89.56 245 ILE A O 1
ATOM 1901 N N . THR A 1 246 ? 5.819 4.562 -8.606 1.00 91.88 246 THR A N 1
ATOM 1902 C CA . THR A 1 246 ? 5.935 5.100 -7.247 1.00 91.88 246 THR A CA 1
ATOM 1903 C C . THR A 1 246 ? 5.112 6.363 -7.067 1.00 91.88 246 THR A C 1
ATOM 1905 O O . THR A 1 246 ? 4.344 6.464 -6.111 1.00 91.88 246 THR A O 1
ATOM 1908 N N . PHE A 1 247 ? 5.226 7.312 -7.990 1.00 91.69 247 PHE A N 1
ATOM 1909 C CA . PHE A 1 247 ? 4.518 8.582 -7.941 1.00 91.69 247 PHE A CA 1
ATOM 1910 C C . PHE A 1 247 ? 2.996 8.377 -7.896 1.00 91.69 247 PHE A C 1
ATOM 1912 O O . PHE A 1 247 ? 2.310 8.904 -7.010 1.00 91.69 247 PHE A O 1
ATOM 1919 N N . CYS A 1 248 ? 2.475 7.538 -8.792 1.00 89.38 248 CYS A N 1
ATOM 1920 C CA . CYS A 1 248 ? 1.049 7.256 -8.892 1.00 89.38 248 CYS A CA 1
ATOM 1921 C C . CYS A 1 248 ? 0.534 6.367 -7.750 1.00 89.38 248 CYS A C 1
ATOM 1923 O O . CYS A 1 248 ? -0.489 6.689 -7.139 1.00 89.38 248 CYS A O 1
ATOM 1925 N N . ALA A 1 249 ? 1.235 5.279 -7.412 1.00 87.38 249 ALA A N 1
ATOM 1926 C CA . ALA A 1 249 ? 0.787 4.331 -6.392 1.00 87.38 249 ALA A CA 1
ATOM 1927 C C . ALA A 1 249 ? 0.949 4.870 -4.962 1.00 87.38 249 ALA A C 1
ATOM 1929 O O . ALA A 1 249 ? 0.104 4.602 -4.104 1.00 87.38 249 ALA A O 1
ATOM 1930 N N . ALA A 1 250 ? 1.997 5.648 -4.668 1.00 89.94 250 ALA A N 1
ATOM 1931 C CA . ALA A 1 250 ? 2.252 6.094 -3.301 1.00 89.94 250 ALA A CA 1
ATOM 1932 C C . ALA A 1 250 ? 1.163 7.028 -2.766 1.00 89.94 250 ALA A C 1
ATOM 1934 O O . ALA A 1 250 ? 0.801 6.927 -1.595 1.00 89.94 250 ALA A O 1
ATOM 1935 N N . SER A 1 251 ? 0.602 7.899 -3.609 1.00 87.94 251 SER A N 1
ATOM 1936 C CA . SER A 1 251 ? -0.459 8.833 -3.210 1.00 87.94 251 SER A CA 1
ATOM 1937 C C . SER A 1 251 ? -1.732 8.106 -2.750 1.00 87.94 251 SER A C 1
ATOM 1939 O O . SER A 1 251 ? -2.269 8.401 -1.675 1.00 87.94 251 SER A O 1
ATOM 1941 N N . ILE A 1 252 ? -2.176 7.099 -3.511 1.00 87.44 252 ILE A N 1
ATOM 1942 C CA . ILE A 1 252 ? -3.376 6.323 -3.189 1.00 87.44 252 ILE A CA 1
ATOM 1943 C C . ILE A 1 252 ? -3.145 5.374 -2.012 1.00 87.44 252 ILE A C 1
ATOM 1945 O O . ILE A 1 252 ? -3.988 5.271 -1.119 1.00 87.44 252 ILE A O 1
ATOM 1949 N N . LEU A 1 253 ? -1.985 4.716 -1.965 1.00 88.25 253 LEU A N 1
ATOM 1950 C CA . LEU A 1 253 ? -1.639 3.816 -0.871 1.00 88.25 253 LEU A CA 1
ATOM 1951 C C . LEU A 1 253 ? -1.479 4.594 0.436 1.00 88.25 253 LEU A C 1
ATOM 1953 O O . LEU A 1 253 ? -1.974 4.154 1.468 1.00 88.25 253 LEU A O 1
ATOM 1957 N N . GLN A 1 254 ? -0.880 5.785 0.408 1.00 92.06 254 GLN A N 1
ATOM 1958 C CA . GLN A 1 254 ? -0.800 6.654 1.581 1.00 92.06 254 GLN A CA 1
ATOM 1959 C C . GLN A 1 254 ? -2.195 7.027 2.100 1.00 92.06 254 GLN A C 1
ATOM 1961 O O . GLN A 1 254 ? -2.434 6.921 3.305 1.00 92.06 254 GLN A O 1
ATOM 1966 N N . LEU A 1 255 ? -3.121 7.419 1.213 1.00 89.31 255 LEU A N 1
ATOM 1967 C CA . LEU A 1 255 ? -4.506 7.722 1.592 1.00 89.31 255 LEU A CA 1
ATOM 1968 C C . LEU A 1 255 ? -5.170 6.524 2.276 1.00 89.31 255 LEU A C 1
ATOM 1970 O O . LEU A 1 255 ? -5.797 6.667 3.325 1.00 89.31 255 LEU A O 1
ATOM 1974 N N . ALA A 1 256 ? -5.036 5.353 1.664 1.00 86.06 256 ALA A N 1
ATOM 1975 C CA . ALA A 1 256 ? -5.734 4.152 2.077 1.00 86.06 256 ALA A CA 1
ATOM 1976 C C . ALA A 1 256 ? -5.171 3.547 3.375 1.00 86.06 256 ALA A C 1
ATOM 1978 O O . ALA A 1 256 ? -5.936 3.092 4.222 1.00 86.06 256 ALA A O 1
ATOM 1979 N N . LEU A 1 257 ? -3.848 3.579 3.555 1.00 85.19 257 LEU A N 1
ATOM 1980 C CA . LEU A 1 257 ? -3.159 2.981 4.701 1.00 85.19 257 LEU A CA 1
ATOM 1981 C C . LEU A 1 257 ? -3.159 3.877 5.944 1.00 85.19 257 LEU A C 1
ATOM 1983 O O . LEU A 1 257 ? -3.166 3.372 7.062 1.00 85.19 257 LEU A O 1
ATOM 1987 N N . ALA A 1 258 ? -3.149 5.202 5.779 1.00 88.44 258 ALA A N 1
ATOM 1988 C CA . ALA A 1 258 ? -3.004 6.119 6.910 1.00 88.44 258 ALA A CA 1
ATOM 1989 C C . ALA A 1 258 ? -4.331 6.677 7.453 1.00 88.44 258 ALA A C 1
ATOM 1991 O O . ALA A 1 258 ? -4.342 7.334 8.500 1.00 88.44 258 ALA A O 1
ATOM 1992 N N . MET A 1 259 ? -5.462 6.416 6.787 1.00 86.38 259 MET A N 1
ATOM 1993 C CA . MET A 1 259 ? -6.760 6.978 7.187 1.00 86.38 259 MET A CA 1
ATOM 1994 C C . MET A 1 259 ? -7.190 6.573 8.598 1.00 86.38 259 MET A C 1
ATOM 1996 O O . MET A 1 259 ? -7.834 7.346 9.316 1.00 86.38 259 MET A O 1
ATOM 2000 N N . ASP A 1 260 ? -6.802 5.376 9.026 1.00 81.38 260 ASP A N 1
ATOM 2001 C CA . ASP A 1 260 ? -7.143 4.851 10.344 1.00 81.38 260 ASP A CA 1
ATOM 2002 C C . ASP A 1 260 ? -6.596 5.694 11.478 1.00 81.38 260 ASP A C 1
ATOM 2004 O O . ASP A 1 260 ? -7.217 5.782 12.539 1.00 81.38 260 ASP A O 1
ATOM 2008 N N . TYR A 1 261 ? -5.479 6.380 11.252 1.00 87.94 261 TYR A N 1
ATOM 2009 C CA . TYR A 1 261 ? -4.887 7.260 12.246 1.00 87.94 261 TYR A CA 1
ATOM 2010 C C . TYR A 1 261 ? -5.848 8.417 12.545 1.00 87.94 261 TYR A C 1
ATOM 2012 O O . TYR A 1 261 ? -6.097 8.740 13.713 1.00 87.94 261 TYR A O 1
ATOM 2020 N N . SER A 1 262 ? -6.461 8.986 11.501 1.00 89.25 262 SER A N 1
ATOM 2021 C CA . SER A 1 262 ? -7.459 10.051 11.621 1.00 89.25 262 SER A CA 1
ATOM 2022 C C . SER A 1 262 ? -8.729 9.593 12.325 1.00 89.25 262 SER A C 1
ATOM 2024 O O . SER A 1 262 ? -9.245 10.302 13.202 1.00 89.25 262 SER A O 1
ATOM 2026 N N . ILE A 1 263 ? -9.229 8.411 11.958 1.00 85.88 263 ILE A N 1
ATOM 2027 C CA . ILE A 1 263 ? -10.434 7.825 12.553 1.00 85.88 263 ILE A CA 1
ATOM 2028 C C . ILE A 1 263 ? -10.184 7.542 14.038 1.00 85.88 263 ILE A C 1
ATOM 2030 O O . ILE A 1 263 ? -10.994 7.907 14.893 1.00 85.88 263 ILE A O 1
ATOM 2034 N N . PHE A 1 264 ? -9.036 6.950 14.362 1.00 84.62 264 PHE A N 1
ATOM 2035 C CA . PHE A 1 264 ? -8.670 6.564 15.717 1.00 84.62 264 PHE A CA 1
ATOM 2036 C C . PHE A 1 264 ? -8.515 7.769 16.654 1.00 84.62 264 PHE A C 1
ATOM 2038 O O . PHE A 1 264 ? -9.082 7.767 17.750 1.00 84.62 264 PHE A O 1
ATOM 2045 N N . LEU A 1 265 ? -7.828 8.830 16.213 1.00 89.44 265 LEU A N 1
ATOM 2046 C CA . LEU A 1 265 ? -7.704 10.075 16.981 1.00 89.44 265 LEU A CA 1
ATOM 2047 C C . LEU A 1 265 ? -9.081 10.661 17.325 1.00 89.44 265 LEU A C 1
ATOM 2049 O O . LEU A 1 265 ? -9.337 11.046 18.469 1.00 89.44 265 LEU A O 1
ATOM 2053 N N . THR A 1 266 ? -9.983 10.707 16.344 1.00 87.81 266 THR A N 1
ATOM 2054 C CA . THR A 1 266 ? -11.328 11.282 16.510 1.00 87.81 266 THR A CA 1
ATOM 2055 C C . THR A 1 266 ? -12.211 10.417 17.402 1.00 87.81 266 THR A C 1
ATOM 2057 O O . THR A 1 266 ? -12.994 10.941 18.200 1.00 87.81 266 THR A O 1
ATOM 2060 N N . GLN A 1 267 ? -12.049 9.096 17.329 1.00 83.00 267 GLN A N 1
ATOM 2061 C CA . GLN A 1 267 ? -12.719 8.152 18.213 1.00 83.00 267 GLN A CA 1
ATOM 2062 C C . GLN A 1 267 ? -12.279 8.353 19.668 1.00 83.00 267 GLN A C 1
ATOM 2064 O O . GLN A 1 267 ? -13.140 8.519 20.533 1.00 83.00 267 GLN A O 1
ATOM 2069 N N . ILE A 1 268 ? -10.969 8.429 19.948 1.00 84.38 268 ILE A N 1
ATOM 2070 C CA . ILE A 1 268 ? -10.484 8.706 21.311 1.00 84.38 268 ILE A CA 1
ATOM 2071 C C . ILE A 1 268 ? -10.973 10.072 21.778 1.00 84.38 268 ILE A C 1
ATOM 2073 O O . ILE A 1 268 ? -11.463 10.200 22.895 1.00 84.38 268 ILE A O 1
ATOM 2077 N N . TYR A 1 269 ? -10.879 11.096 20.931 1.00 88.12 269 TYR A N 1
ATOM 2078 C CA . TYR A 1 269 ? -11.383 12.421 21.265 1.00 88.12 269 TYR A CA 1
ATOM 2079 C C . TYR A 1 269 ? -12.866 12.380 21.660 1.00 88.12 269 TYR A C 1
ATOM 2081 O O . TYR A 1 269 ? -13.242 12.932 22.694 1.00 88.12 269 TYR A O 1
ATOM 2089 N N . SER A 1 270 ? -13.696 11.664 20.903 1.00 83.56 270 SER A N 1
ATOM 2090 C CA . SER A 1 270 ? -15.118 11.481 21.207 1.00 83.56 270 SER A CA 1
ATOM 2091 C C . SER A 1 270 ? -15.347 10.724 22.521 1.00 83.56 270 SER A C 1
ATOM 2093 O O . SER A 1 270 ? -16.218 11.103 23.305 1.00 83.56 270 SER A O 1
ATOM 2095 N N . GLU A 1 271 ? -14.546 9.695 22.809 1.00 80.31 271 GLU A N 1
ATOM 2096 C CA . GLU A 1 271 ? -14.595 8.943 24.071 1.00 80.31 271 GLU A CA 1
ATOM 2097 C C . GLU A 1 271 ? -14.186 9.802 25.276 1.00 80.31 271 GLU A C 1
ATOM 2099 O O . GLU A 1 271 ? -14.857 9.793 26.308 1.00 80.31 271 GLU A O 1
ATOM 2104 N N . GLU A 1 272 ? -13.123 10.595 25.154 1.00 84.19 272 GLU A N 1
ATOM 2105 C CA . GLU A 1 272 ? -12.665 11.519 26.195 1.00 84.19 272 GLU A CA 1
ATOM 2106 C C . GLU A 1 272 ? -13.689 12.642 26.435 1.00 84.19 272 GLU A C 1
ATOM 2108 O O . GLU A 1 272 ? -13.949 13.021 27.580 1.00 84.19 272 GLU A O 1
ATOM 2113 N N . ARG A 1 273 ? -14.353 13.126 25.377 1.00 82.69 273 ARG A N 1
ATOM 2114 C CA . ARG A 1 273 ? -15.491 14.054 25.490 1.00 82.69 273 ARG A CA 1
ATOM 2115 C C . ARG A 1 273 ? -16.674 13.416 26.214 1.00 82.69 273 ARG A C 1
ATOM 2117 O O . ARG A 1 273 ? -17.283 14.078 27.052 1.00 82.69 273 ARG A O 1
ATOM 2124 N N . ALA A 1 274 ? -16.971 12.144 25.946 1.00 78.31 274 ALA A N 1
ATOM 2125 C CA . ALA A 1 274 ? -18.037 11.404 26.622 1.00 78.31 274 ALA A CA 1
ATOM 2126 C C . ALA A 1 274 ? -17.755 11.176 28.120 1.00 78.31 274 ALA A C 1
ATOM 2128 O O . ALA A 1 274 ? -18.691 11.111 28.912 1.00 78.31 274 ALA A O 1
ATOM 2129 N N . LYS A 1 275 ? -16.479 11.136 28.534 1.00 80.44 275 LYS A N 1
ATOM 2130 C CA . LYS A 1 275 ? -16.063 11.109 29.953 1.00 80.44 275 LYS A CA 1
ATOM 2131 C C . LYS A 1 275 ? -16.247 12.450 30.679 1.00 80.44 275 LYS A C 1
ATOM 2133 O O . LYS A 1 275 ? -15.992 12.531 31.878 1.00 80.44 275 LYS A O 1
ATOM 2138 N N . GLY A 1 276 ? -16.689 13.496 29.978 1.00 79.19 276 GLY A N 1
ATOM 2139 C CA . GLY A 1 276 ? -16.950 14.821 30.542 1.00 79.19 276 GLY A CA 1
ATOM 2140 C C . GLY A 1 276 ? -15.769 15.791 30.468 1.00 79.19 276 GLY A C 1
ATOM 2141 O O . GLY A 1 276 ? -15.859 16.888 31.015 1.00 79.19 276 GLY A O 1
ATOM 2142 N N . LEU A 1 277 ? -14.672 15.442 29.781 1.00 77.62 277 LEU A N 1
ATOM 2143 C CA . LEU A 1 277 ? -13.535 16.352 29.647 1.00 77.62 277 LEU A CA 1
ATOM 2144 C C . LEU A 1 277 ? -13.886 17.575 28.771 1.00 77.62 277 LEU A C 1
ATOM 2146 O O . LEU A 1 277 ? -14.510 17.442 27.704 1.00 77.62 277 LEU A O 1
ATOM 2150 N N . PRO A 1 278 ? -13.453 18.792 29.162 1.00 85.19 278 PRO A N 1
ATOM 2151 C CA . PRO A 1 278 ? -13.622 19.984 28.340 1.00 85.19 278 PRO A CA 1
ATOM 2152 C C . PRO A 1 278 ? -12.872 19.835 27.014 1.00 85.19 278 PRO A C 1
ATOM 2154 O O . PRO A 1 278 ? -11.857 19.153 26.936 1.00 85.19 278 PRO A O 1
ATOM 2157 N N . MET A 1 279 ? -13.362 20.495 25.963 1.00 85.69 279 MET A N 1
ATOM 2158 C CA . MET A 1 279 ? -12.970 20.253 24.567 1.00 85.69 279 MET A CA 1
ATOM 2159 C C . MET A 1 279 ? -11.453 20.178 24.345 1.00 85.69 279 MET A C 1
ATOM 2161 O O . MET A 1 279 ? -10.944 19.213 23.785 1.00 85.69 279 MET A O 1
ATOM 2165 N N . LYS A 1 280 ? -10.722 21.182 24.839 1.00 87.88 280 LYS A N 1
ATOM 2166 C CA . LYS A 1 280 ? -9.259 21.235 24.727 1.00 87.88 280 LYS A CA 1
ATOM 2167 C C . LYS A 1 280 ? -8.585 20.137 25.552 1.00 87.88 280 LYS A C 1
ATOM 2169 O O . LYS A 1 280 ? -7.661 19.511 25.056 1.00 87.88 280 LYS A O 1
ATOM 2174 N N . GLY A 1 281 ? -9.064 19.877 26.769 1.00 87.31 281 GLY A N 1
ATOM 2175 C CA . GLY A 1 281 ? -8.529 18.818 27.632 1.00 87.31 281 GLY A CA 1
ATOM 2176 C C . GLY A 1 281 ? -8.734 17.421 27.042 1.00 87.31 281 GLY A C 1
ATOM 2177 O O . GLY A 1 281 ? -7.802 16.624 27.022 1.00 87.31 281 GLY A O 1
ATOM 2178 N N . ALA A 1 282 ? -9.914 17.161 26.472 1.00 88.19 282 ALA A N 1
ATOM 2179 C CA . ALA A 1 282 ? -10.210 15.920 25.764 1.00 88.19 282 ALA A CA 1
ATOM 2180 C C . ALA A 1 282 ? -9.277 15.722 24.562 1.00 88.19 282 ALA A C 1
ATOM 2182 O O . ALA A 1 282 ? -8.765 14.627 24.361 1.00 88.19 282 ALA A O 1
ATOM 2183 N N . MET A 1 283 ? -9.004 16.785 23.795 1.00 93.06 283 MET A N 1
ATOM 2184 C CA . MET A 1 283 ? -8.090 16.707 22.654 1.00 93.06 283 MET A CA 1
ATOM 2185 C C . MET A 1 283 ? -6.632 16.483 23.080 1.00 93.06 283 MET A C 1
ATOM 2187 O O . MET A 1 283 ? -5.940 15.683 22.465 1.00 93.06 283 MET A O 1
ATOM 2191 N N . VAL A 1 284 ? -6.167 17.126 24.157 1.00 91.75 284 VAL A N 1
ATOM 2192 C CA . VAL A 1 284 ? -4.818 16.881 24.707 1.00 91.75 284 VAL A CA 1
ATOM 2193 C C . VAL A 1 284 ? -4.660 15.416 25.131 1.00 91.75 284 VAL A C 1
ATOM 2195 O O . VAL A 1 284 ? -3.690 14.769 24.739 1.00 91.75 284 VAL A O 1
ATOM 2198 N N . SER A 1 285 ? -5.649 14.872 25.850 1.00 87.31 285 SER A N 1
ATOM 2199 C CA . SER A 1 285 ? -5.681 13.454 26.240 1.00 87.31 285 SER A CA 1
ATOM 2200 C C . SER A 1 285 ? -5.711 12.524 25.017 1.00 87.31 285 SER A C 1
ATOM 2202 O O . SER A 1 285 ? -5.004 11.509 24.972 1.00 87.31 285 SER A O 1
ATOM 2204 N N . ALA A 1 286 ? -6.485 12.892 23.990 1.00 89.81 286 ALA A N 1
ATOM 2205 C CA . ALA A 1 286 ? -6.591 12.132 22.751 1.00 89.81 286 ALA A CA 1
ATOM 2206 C C . ALA A 1 286 ? -5.276 12.096 21.971 1.00 89.81 286 ALA A C 1
ATOM 2208 O O . ALA A 1 286 ? -4.862 11.015 21.561 1.00 89.81 286 ALA A O 1
ATOM 2209 N N . ILE A 1 287 ? -4.578 13.228 21.834 1.00 91.19 287 ILE A N 1
ATOM 2210 C CA . ILE A 1 287 ? -3.259 13.301 21.192 1.00 91.19 287 ILE A CA 1
ATOM 2211 C C . ILE A 1 287 ? -2.267 12.379 21.906 1.00 91.19 287 ILE A C 1
ATOM 2213 O O . ILE A 1 287 ? -1.639 11.541 21.262 1.00 91.19 287 ILE A O 1
ATOM 2217 N N . GLY A 1 288 ? -2.160 12.476 23.237 1.00 85.56 288 GLY A N 1
ATOM 2218 C CA . GLY A 1 288 ? -1.217 11.657 24.002 1.00 85.56 288 GLY A CA 1
ATOM 2219 C C . GLY A 1 288 ? -1.516 10.156 23.925 1.00 85.56 288 GLY A C 1
ATOM 2220 O O . GLY A 1 288 ? -0.606 9.329 23.860 1.00 85.56 288 GLY A O 1
ATOM 2221 N N . THR A 1 289 ? -2.797 9.784 23.884 1.00 82.69 289 THR A N 1
ATOM 2222 C CA . THR A 1 289 ? -3.217 8.382 23.731 1.00 82.69 289 THR A CA 1
ATOM 2223 C C . THR A 1 289 ? -2.993 7.870 22.304 1.00 82.69 289 THR A C 1
ATOM 2225 O O . THR A 1 289 ? -2.555 6.731 22.117 1.00 82.69 289 THR A O 1
ATOM 2228 N N . THR A 1 290 ? -3.245 8.719 21.306 1.00 85.75 290 THR A N 1
ATOM 2229 C CA . THR A 1 290 ? -3.042 8.421 19.882 1.00 85.75 290 THR A CA 1
ATOM 2230 C C . THR A 1 290 ? -1.566 8.215 19.589 1.00 85.75 290 THR A C 1
ATOM 2232 O O . THR A 1 290 ? -1.217 7.174 19.047 1.00 85.75 290 THR A O 1
ATOM 2235 N N . LEU A 1 291 ? -0.691 9.118 20.041 1.00 83.50 291 LEU A N 1
ATOM 2236 C CA . LEU A 1 291 ? 0.761 8.979 19.907 1.00 83.50 291 LEU A CA 1
ATOM 2237 C C . LEU A 1 291 ? 1.263 7.636 20.445 1.00 83.50 291 LEU A C 1
ATOM 2239 O O . LEU A 1 291 ? 2.040 6.965 19.787 1.00 83.50 291 LEU A O 1
ATOM 2243 N N . ASN A 1 292 ? 0.766 7.179 21.592 1.00 77.75 292 ASN A N 1
ATOM 2244 C CA . ASN A 1 292 ? 1.209 5.901 22.155 1.00 77.75 292 ASN A CA 1
ATOM 2245 C C . ASN A 1 292 ? 0.707 4.670 21.398 1.00 77.75 292 ASN A C 1
ATOM 2247 O O . ASN A 1 292 ? 1.339 3.618 21.465 1.00 77.75 292 ASN A O 1
ATOM 2251 N N . THR A 1 293 ? -0.453 4.770 20.750 1.00 75.69 293 THR A N 1
ATOM 2252 C CA . THR A 1 293 ? -1.124 3.606 20.157 1.00 75.69 293 THR A CA 1
ATOM 2253 C C . THR A 1 293 ? -0.861 3.513 18.659 1.00 75.69 293 THR A C 1
ATOM 2255 O O . THR A 1 293 ? -0.487 2.451 18.173 1.00 75.69 293 THR A O 1
ATOM 2258 N N . VAL A 1 294 ? -1.007 4.629 17.946 1.00 80.94 294 VAL A N 1
ATOM 2259 C CA . VAL A 1 294 ? -0.835 4.723 16.492 1.00 80.94 294 VAL A CA 1
ATOM 2260 C C . VAL A 1 294 ? 0.637 4.676 16.093 1.00 80.94 294 VAL A C 1
ATOM 2262 O O . VAL A 1 294 ? 0.941 4.111 15.053 1.00 80.94 294 VAL A O 1
ATOM 2265 N N . PHE A 1 295 ? 1.567 5.170 16.922 1.00 83.12 295 PHE A N 1
ATOM 2266 C CA . PHE A 1 295 ? 3.001 5.113 16.596 1.00 83.12 295 PHE A CA 1
ATOM 2267 C C . PHE A 1 295 ? 3.494 3.683 16.363 1.00 83.12 295 PHE A C 1
ATOM 2269 O O . PHE A 1 295 ? 4.272 3.448 15.450 1.00 83.12 295 PHE A O 1
ATOM 2276 N N . ALA A 1 296 ? 3.024 2.717 17.160 1.00 79.75 296 ALA A N 1
ATOM 2277 C CA . ALA A 1 296 ? 3.396 1.318 16.969 1.00 79.75 296 ALA A CA 1
ATOM 2278 C C . ALA A 1 296 ? 2.872 0.757 15.634 1.00 79.75 296 ALA A C 1
ATOM 2280 O O . ALA A 1 296 ? 3.600 0.013 14.989 1.00 79.75 296 ALA A O 1
ATOM 2281 N N . SER A 1 297 ? 1.655 1.144 15.228 1.00 83.50 297 SER A N 1
ATOM 2282 C CA . SER A 1 297 ? 1.066 0.812 13.918 1.00 83.50 297 SER A CA 1
ATOM 2283 C C . SER A 1 297 ? 1.838 1.443 12.761 1.00 83.50 297 SER A C 1
ATOM 2285 O O . SER A 1 297 ? 2.279 0.758 11.845 1.00 83.50 297 SER A O 1
ATOM 2287 N N . ALA A 1 298 ? 2.075 2.755 12.827 1.00 88.56 298 ALA A N 1
ATOM 2288 C CA . ALA A 1 298 ? 2.827 3.461 11.797 1.00 88.56 298 ALA A CA 1
ATOM 2289 C C . ALA A 1 298 ? 4.241 2.883 11.654 1.00 88.56 298 ALA A C 1
ATOM 2291 O O . ALA A 1 298 ? 4.705 2.662 10.540 1.00 88.56 298 ALA A O 1
ATOM 2292 N N . LEU A 1 299 ? 4.899 2.552 12.771 1.00 89.12 299 LEU A N 1
ATOM 2293 C CA . LEU A 1 299 ? 6.236 1.967 12.764 1.00 89.12 299 LEU A CA 1
ATOM 2294 C C . LEU A 1 299 ? 6.271 0.558 12.153 1.00 89.12 299 LEU A C 1
ATOM 2296 O O . LEU A 1 299 ? 7.263 0.222 11.514 1.00 89.12 299 LEU A O 1
ATOM 2300 N N . THR A 1 300 ? 5.224 -0.262 12.306 1.00 87.75 300 THR A N 1
ATOM 2301 C CA . THR A 1 300 ? 5.164 -1.564 11.618 1.00 87.75 300 THR A CA 1
ATOM 2302 C C . THR A 1 300 ? 5.056 -1.401 10.107 1.00 87.75 300 THR A C 1
ATOM 2304 O O . THR A 1 300 ? 5.781 -2.074 9.378 1.00 87.75 300 THR A O 1
ATOM 2307 N N . THR A 1 301 ? 4.230 -0.467 9.633 1.00 88.62 301 THR A N 1
ATOM 2308 C CA . THR A 1 301 ? 4.068 -0.193 8.198 1.00 88.62 301 THR A CA 1
ATOM 2309 C C . THR A 1 301 ? 5.327 0.439 7.602 1.00 88.62 301 THR A C 1
ATOM 2311 O O . THR A 1 301 ? 5.824 -0.019 6.577 1.00 88.62 301 THR A O 1
ATOM 2314 N N . MET A 1 302 ? 5.911 1.428 8.287 1.00 91.19 302 MET A N 1
ATOM 2315 C CA . MET A 1 302 ? 7.196 2.025 7.905 1.00 91.19 302 MET A CA 1
ATOM 2316 C C . MET A 1 302 ? 8.327 0.994 7.906 1.00 91.19 302 MET A C 1
ATOM 2318 O O . MET A 1 302 ? 9.176 1.027 7.025 1.00 91.19 302 MET A O 1
ATOM 2322 N N . GLY A 1 303 ? 8.338 0.070 8.871 1.00 87.94 303 GLY A N 1
ATOM 2323 C CA . GLY A 1 303 ? 9.313 -1.015 8.940 1.00 87.94 303 GLY A CA 1
ATOM 2324 C C . GLY A 1 303 ? 9.216 -1.991 7.766 1.00 87.94 303 GLY A C 1
ATOM 2325 O O . GLY A 1 303 ? 10.249 -2.436 7.274 1.00 87.94 303 GLY A O 1
ATOM 2326 N N . GLY A 1 304 ? 8.000 -2.272 7.284 1.00 86.62 304 GLY A N 1
ATOM 2327 C CA . GLY A 1 304 ? 7.779 -3.043 6.057 1.00 86.62 304 GLY A CA 1
ATOM 2328 C C . GLY A 1 304 ? 8.357 -2.348 4.821 1.00 86.62 304 GLY A C 1
ATOM 2329 O O . GLY A 1 304 ? 9.104 -2.961 4.070 1.00 86.62 304 GLY A O 1
ATOM 2330 N N . PHE A 1 305 ? 8.101 -1.046 4.648 1.00 89.88 305 PHE A N 1
ATOM 2331 C CA . PHE A 1 305 ? 8.667 -0.279 3.527 1.00 89.88 305 PHE A CA 1
ATOM 2332 C C . PHE A 1 305 ? 10.178 -0.064 3.636 1.00 89.88 305 PHE A C 1
ATOM 2334 O O . PHE A 1 305 ? 10.870 -0.061 2.624 1.00 89.88 305 PHE A O 1
ATOM 2341 N N . ALA A 1 306 ? 10.718 0.045 4.852 1.00 90.94 306 ALA A N 1
ATOM 2342 C CA . ALA A 1 306 ? 12.158 0.141 5.069 1.00 90.94 306 ALA A CA 1
ATOM 2343 C C . ALA A 1 306 ? 12.916 -1.105 4.576 1.00 90.94 306 ALA A C 1
ATOM 2345 O O . ALA A 1 306 ? 14.094 -1.007 4.241 1.00 90.94 306 ALA A O 1
ATOM 2346 N N . ALA A 1 307 ? 12.261 -2.270 4.500 1.00 89.88 307 ALA A N 1
ATOM 2347 C CA . ALA A 1 307 ? 12.880 -3.483 3.972 1.00 89.88 307 ALA A CA 1
ATOM 2348 C C . ALA A 1 307 ? 13.217 -3.380 2.473 1.00 89.88 307 ALA A C 1
ATOM 2350 O O . ALA A 1 307 ? 14.077 -4.120 2.000 1.00 89.88 307 ALA A O 1
ATOM 2351 N N . PHE A 1 308 ? 12.589 -2.460 1.732 1.00 90.12 308 PHE A N 1
ATOM 2352 C CA . PHE A 1 308 ? 12.840 -2.290 0.299 1.00 90.12 308 PHE A CA 1
ATOM 2353 C C . PHE A 1 308 ? 14.219 -1.701 -0.003 1.00 90.12 308 PHE A C 1
ATOM 2355 O O . PHE A 1 308 ? 14.763 -1.954 -1.070 1.00 90.12 308 PHE A O 1
ATOM 2362 N N . PHE A 1 309 ? 14.838 -0.997 0.949 1.00 91.94 309 PHE A N 1
ATOM 2363 C CA . PHE A 1 309 ? 16.206 -0.486 0.792 1.00 91.94 309 PHE A CA 1
ATOM 2364 C C . PHE A 1 309 ? 17.271 -1.588 0.690 1.00 91.94 309 PHE A C 1
ATOM 2366 O O . PHE A 1 309 ? 18.427 -1.289 0.416 1.00 91.94 309 PHE A O 1
ATOM 2373 N N . VAL A 1 310 ? 16.908 -2.848 0.948 1.00 90.94 310 VAL A N 1
ATOM 2374 C CA . VAL A 1 310 ? 17.823 -3.998 0.853 1.00 90.94 310 VAL A CA 1
ATOM 2375 C C . VAL A 1 310 ? 17.794 -4.641 -0.538 1.00 90.94 310 VAL A C 1
ATOM 2377 O O . VAL A 1 310 ? 18.615 -5.508 -0.826 1.00 90.94 310 VAL A O 1
ATOM 2380 N N . MET A 1 311 ? 16.860 -4.232 -1.398 1.00 90.06 311 MET A N 1
ATOM 2381 C CA . MET A 1 311 ? 16.766 -4.733 -2.765 1.00 90.06 311 MET A CA 1
ATOM 2382 C C . MET A 1 311 ? 17.954 -4.272 -3.602 1.00 90.06 311 MET A C 1
ATOM 2384 O O . MET A 1 311 ? 18.375 -3.120 -3.504 1.00 90.06 311 MET A O 1
ATOM 2388 N N . SER A 1 312 ? 18.454 -5.162 -4.457 1.00 91.31 312 SER A N 1
ATOM 2389 C CA . SER A 1 312 ? 19.388 -4.781 -5.513 1.00 91.31 312 SER A CA 1
ATOM 2390 C C . SER A 1 312 ? 18.677 -4.009 -6.622 1.00 91.31 312 SER A C 1
ATOM 2392 O O . SER A 1 312 ? 19.237 -3.056 -7.151 1.00 91.31 312 SER A O 1
ATOM 2394 N N . PHE A 1 313 ? 17.432 -4.368 -6.943 1.00 90.69 313 PHE A N 1
ATOM 2395 C CA . PHE A 1 313 ? 16.625 -3.615 -7.896 1.00 90.69 313 PHE A CA 1
ATOM 2396 C C . PHE A 1 313 ? 16.181 -2.269 -7.298 1.00 90.69 313 PHE A C 1
ATOM 2398 O O . PHE A 1 313 ? 15.388 -2.221 -6.348 1.00 90.69 313 PHE A O 1
ATOM 2405 N N . THR A 1 314 ? 16.703 -1.163 -7.839 1.00 90.06 314 THR A N 1
ATOM 2406 C CA . THR A 1 314 ? 16.694 0.153 -7.172 1.00 90.06 314 THR A CA 1
ATOM 2407 C C . THR A 1 314 ? 15.304 0.789 -7.101 1.00 90.06 314 THR A C 1
ATOM 2409 O O . THR A 1 314 ? 15.048 1.595 -6.202 1.00 90.06 314 THR A O 1
ATOM 2412 N N . LEU A 1 315 ? 14.359 0.340 -7.938 1.00 89.56 315 LEU A N 1
ATOM 2413 C CA . LEU A 1 315 ? 12.942 0.715 -7.853 1.00 89.56 315 LEU A CA 1
ATOM 2414 C C . LEU A 1 315 ? 12.351 0.413 -6.466 1.00 89.56 315 LEU A C 1
ATOM 2416 O O . LEU A 1 315 ? 11.466 1.120 -5.984 1.00 89.56 315 LEU A O 1
ATOM 2420 N N . GLY A 1 316 ? 12.856 -0.628 -5.796 1.00 89.56 316 GLY A N 1
ATOM 2421 C CA . GLY A 1 316 ? 12.502 -0.929 -4.415 1.00 89.56 316 GLY A CA 1
ATOM 2422 C C . GLY A 1 316 ? 12.800 0.241 -3.480 1.00 89.56 316 GLY A C 1
ATOM 2423 O O . GLY A 1 316 ? 11.915 0.696 -2.754 1.00 89.56 316 GLY A O 1
ATOM 2424 N N . ALA A 1 317 ? 14.030 0.754 -3.510 1.00 90.25 317 ALA A N 1
ATOM 2425 C CA . ALA A 1 317 ? 14.453 1.868 -2.665 1.00 90.25 317 ALA A CA 1
ATOM 2426 C C . ALA A 1 317 ? 13.665 3.157 -2.963 1.00 90.25 317 ALA A C 1
ATOM 2428 O O . ALA A 1 317 ? 13.283 3.859 -2.022 1.00 90.25 317 ALA A O 1
ATOM 2429 N N . ASP A 1 318 ? 13.368 3.422 -4.238 1.00 92.62 318 ASP A N 1
ATOM 2430 C CA . ASP A 1 318 ? 12.514 4.533 -4.678 1.00 92.62 318 ASP A CA 1
ATOM 2431 C C . ASP A 1 318 ? 11.114 4.453 -4.040 1.00 92.62 318 ASP A C 1
ATOM 2433 O O . ASP A 1 318 ? 10.703 5.316 -3.253 1.00 92.62 318 ASP A O 1
ATOM 2437 N N . LEU A 1 319 ? 10.412 3.343 -4.276 1.00 90.44 319 LEU A N 1
ATOM 2438 C CA . LEU A 1 319 ? 9.065 3.128 -3.758 1.00 90.44 319 LEU A CA 1
ATOM 2439 C C . LEU A 1 319 ? 9.021 3.079 -2.225 1.00 90.44 319 LEU A C 1
ATOM 2441 O O . LEU A 1 319 ? 8.144 3.677 -1.592 1.00 90.44 319 LEU A O 1
ATOM 2445 N N . GLY A 1 320 ? 9.977 2.374 -1.618 1.00 91.38 320 GLY A N 1
ATOM 2446 C CA . GLY A 1 320 ? 10.111 2.236 -0.172 1.00 91.38 320 GLY A CA 1
ATOM 2447 C C . GLY A 1 320 ? 10.348 3.580 0.510 1.00 91.38 320 GLY A C 1
ATOM 2448 O O . GLY A 1 320 ? 9.707 3.874 1.521 1.00 91.38 320 GLY A O 1
ATOM 2449 N N . GLY A 1 321 ? 11.200 4.431 -0.067 1.00 93.25 321 GLY A N 1
ATOM 2450 C CA . GLY A 1 321 ? 11.486 5.769 0.443 1.00 93.25 321 GLY A CA 1
ATOM 2451 C C . GLY A 1 321 ? 10.268 6.689 0.418 1.00 93.25 321 GLY A C 1
ATOM 2452 O O . GLY A 1 321 ? 9.934 7.297 1.443 1.00 93.25 321 GLY A O 1
ATOM 2453 N N . VAL A 1 322 ? 9.559 6.751 -0.713 1.00 95.00 322 VAL A N 1
ATOM 2454 C CA . VAL A 1 322 ? 8.367 7.602 -0.860 1.00 95.00 322 VAL A CA 1
ATOM 2455 C C . VAL A 1 322 ? 7.225 7.131 0.047 1.00 95.00 322 VAL A C 1
ATOM 2457 O O . VAL A 1 322 ? 6.579 7.956 0.700 1.00 95.00 322 VAL A O 1
ATOM 2460 N N . LEU A 1 323 ? 6.984 5.820 0.161 1.00 92.56 323 LEU A N 1
ATOM 2461 C CA . LEU A 1 323 ? 5.939 5.283 1.040 1.00 92.56 323 LEU A CA 1
ATOM 2462 C C . LEU A 1 323 ? 6.285 5.428 2.527 1.00 92.56 323 LEU A C 1
ATOM 2464 O O . LEU A 1 323 ? 5.427 5.832 3.315 1.00 92.56 323 LEU A O 1
ATOM 2468 N N . LEU A 1 324 ? 7.534 5.166 2.928 1.00 93.69 324 LEU A N 1
ATOM 2469 C CA . LEU A 1 324 ? 7.989 5.352 4.310 1.00 93.69 324 LEU A CA 1
ATOM 2470 C C . LEU A 1 324 ? 7.806 6.807 4.756 1.00 93.69 324 LEU A C 1
ATOM 2472 O O . LEU A 1 324 ? 7.251 7.063 5.831 1.00 93.69 324 LEU A O 1
ATOM 2476 N N . LYS A 1 325 ? 8.217 7.759 3.908 1.00 94.56 325 LYS A N 1
ATOM 2477 C CA . LYS A 1 325 ? 7.992 9.194 4.114 1.00 94.56 325 LYS A CA 1
ATOM 2478 C C . LYS A 1 325 ? 6.498 9.510 4.180 1.00 94.56 325 LYS A C 1
ATOM 2480 O O . LYS A 1 325 ? 6.062 10.180 5.116 1.00 94.56 325 LYS A O 1
ATOM 2485 N N . GLY A 1 326 ? 5.706 8.978 3.251 1.00 95.12 326 GLY A N 1
ATOM 2486 C CA . GLY A 1 326 ? 4.263 9.196 3.177 1.00 95.12 326 GLY A CA 1
ATOM 2487 C C . GLY A 1 326 ? 3.517 8.780 4.443 1.00 95.12 326 GLY A C 1
ATOM 2488 O O . GLY A 1 326 ? 2.727 9.565 4.973 1.00 95.12 326 GLY A O 1
ATOM 2489 N N . ILE A 1 327 ? 3.796 7.588 4.978 1.00 93.88 327 ILE A N 1
ATOM 2490 C CA . ILE A 1 327 ? 3.186 7.105 6.228 1.00 93.88 327 ILE A CA 1
ATOM 2491 C C . ILE A 1 327 ? 3.643 7.943 7.430 1.00 93.88 327 ILE A C 1
ATOM 2493 O O . ILE A 1 327 ? 2.817 8.317 8.267 1.00 93.88 327 ILE A O 1
ATOM 2497 N N . GLY A 1 328 ? 4.929 8.303 7.497 1.00 94.56 328 GLY A N 1
ATOM 2498 C CA . GLY A 1 328 ? 5.458 9.174 8.550 1.00 94.56 328 GLY A CA 1
ATOM 2499 C C . GLY A 1 328 ? 4.806 10.563 8.554 1.00 94.56 328 GLY A C 1
ATOM 2500 O O . GLY A 1 328 ? 4.361 11.045 9.600 1.00 94.56 328 GLY A O 1
ATOM 2501 N N . LEU A 1 329 ? 4.680 11.186 7.379 1.00 95.62 329 LEU A N 1
ATOM 2502 C CA . LEU A 1 329 ? 3.998 12.471 7.196 1.00 95.62 329 LEU A CA 1
ATOM 2503 C C . LEU A 1 329 ? 2.502 12.377 7.513 1.00 95.62 329 LEU A C 1
ATOM 2505 O O . LEU A 1 329 ? 1.953 13.287 8.138 1.00 95.62 329 LEU A O 1
ATOM 2509 N N . ALA A 1 330 ? 1.847 11.273 7.152 1.00 94.94 330 ALA A N 1
ATOM 2510 C CA . ALA A 1 330 ? 0.432 11.073 7.444 1.00 94.94 330 ALA A CA 1
ATOM 2511 C C . ALA A 1 330 ? 0.191 10.953 8.949 1.00 94.94 330 ALA A C 1
ATOM 2513 O O . ALA A 1 330 ? -0.690 11.612 9.497 1.00 94.94 330 ALA A O 1
ATOM 2514 N N . MET A 1 331 ? 1.040 10.210 9.660 1.00 92.94 331 MET A N 1
ATOM 2515 C CA . MET A 1 331 ? 0.987 10.176 11.118 1.00 92.94 331 MET A CA 1
ATOM 2516 C C . MET A 1 331 ? 1.218 11.573 11.727 1.00 92.94 331 MET A C 1
ATOM 2518 O O . MET A 1 331 ? 0.494 11.981 12.641 1.00 92.94 331 MET A O 1
ATOM 2522 N N . LEU A 1 332 ? 2.208 12.318 11.229 1.00 93.94 332 LEU A N 1
ATOM 2523 C CA . LEU A 1 332 ? 2.555 13.641 11.747 1.00 93.94 332 LEU A CA 1
ATOM 2524 C C . LEU A 1 332 ? 1.417 14.651 11.548 1.00 93.94 332 LEU A C 1
ATOM 2526 O O . LEU A 1 332 ? 1.031 15.348 12.488 1.00 93.94 332 LEU A O 1
ATOM 2530 N N . THR A 1 333 ? 0.845 14.710 10.346 1.00 95.38 333 THR A N 1
ATOM 2531 C CA . THR A 1 333 ? -0.287 15.590 10.023 1.00 95.38 333 THR A CA 1
ATOM 2532 C C . THR A 1 333 ? -1.528 15.225 10.834 1.00 95.38 333 THR A C 1
ATOM 2534 O O . THR A 1 333 ? -2.184 16.116 11.373 1.00 95.38 333 THR A O 1
ATOM 2537 N N . VAL A 1 334 ? -1.810 13.939 11.044 1.00 94.56 334 VAL A N 1
ATOM 2538 C CA . VAL A 1 334 ? -2.903 13.503 11.925 1.00 94.56 334 VAL A CA 1
ATOM 2539 C C . VAL A 1 334 ? -2.687 13.948 13.363 1.00 94.56 334 VAL A C 1
ATOM 2541 O O . VAL A 1 334 ? -3.615 14.431 13.996 1.00 94.56 334 VAL A O 1
ATOM 2544 N N . VAL A 1 335 ? -1.481 13.827 13.908 1.00 93.44 335 VAL A N 1
ATOM 2545 C CA . VAL A 1 335 ? -1.230 14.200 15.307 1.00 93.44 335 VAL A CA 1
ATOM 2546 C C . VAL A 1 335 ? -1.168 15.719 15.504 1.00 93.44 335 VAL A C 1
ATOM 2548 O O . VAL A 1 335 ? -1.524 16.208 16.577 1.00 93.44 335 VAL A O 1
ATOM 2551 N N . ILE A 1 336 ? -0.729 16.476 14.496 1.00 94.62 336 ILE A N 1
ATOM 2552 C CA . ILE A 1 336 ? -0.470 17.917 14.612 1.00 94.62 336 ILE A CA 1
ATOM 2553 C C . ILE A 1 336 ? -1.606 18.754 14.013 1.00 94.62 336 ILE A C 1
ATOM 2555 O O . ILE A 1 336 ? -2.183 19.598 14.701 1.00 94.62 336 ILE A O 1
ATOM 2559 N N . LEU A 1 337 ? -1.945 18.536 12.744 1.00 95.88 337 LEU A N 1
ATOM 2560 C CA . LEU A 1 337 ? -2.889 19.366 11.994 1.00 95.88 337 LEU A CA 1
ATOM 2561 C C . LEU A 1 337 ? -4.344 19.030 12.332 1.00 95.88 337 LEU A C 1
ATOM 2563 O O . LEU A 1 337 ? -5.136 19.935 12.606 1.00 95.88 337 LEU A O 1
ATOM 2567 N N . GLN A 1 338 ? -4.707 17.746 12.359 1.00 95.44 338 GLN A N 1
ATOM 2568 C CA . GLN A 1 338 ? -6.101 17.334 12.548 1.00 95.44 338 GLN A CA 1
ATOM 2569 C C . GLN A 1 338 ? -6.729 17.854 13.859 1.00 95.44 338 GLN A C 1
ATOM 2571 O O . GLN A 1 338 ? -7.838 18.392 13.797 1.00 95.44 338 GLN A O 1
ATOM 2576 N N . PRO A 1 339 ? -6.064 17.804 15.038 1.00 94.81 339 PRO A N 1
ATOM 2577 C CA . PRO A 1 339 ? -6.591 18.406 16.262 1.00 94.81 339 PRO A CA 1
ATOM 2578 C C . PRO A 1 339 ? -6.880 19.897 16.120 1.00 94.81 339 PRO A C 1
ATOM 2580 O O . PRO A 1 339 ? -7.867 20.402 16.659 1.00 94.81 339 PRO A O 1
ATOM 2583 N N . CYS A 1 340 ? -6.015 20.611 15.396 1.00 95.12 340 CYS A N 1
ATOM 2584 C CA . CYS A 1 340 ? -6.143 22.043 15.171 1.00 95.12 340 CYS A CA 1
ATOM 2585 C C . CYS A 1 340 ? -7.384 22.347 14.325 1.00 95.12 340 CYS A C 1
ATOM 2587 O O . CYS A 1 340 ? -8.165 23.227 14.696 1.00 95.12 340 CYS A O 1
ATOM 2589 N N . LEU A 1 341 ? -7.608 21.570 13.261 1.00 94.12 341 LEU A N 1
ATOM 2590 C CA . LEU A 1 341 ? -8.790 21.668 12.404 1.00 94.12 341 LEU A CA 1
ATOM 2591 C C . LEU A 1 341 ? -10.081 21.319 13.160 1.00 94.12 341 LEU A C 1
ATOM 2593 O O . LEU A 1 341 ? -11.040 22.089 13.113 1.00 94.12 341 LEU A O 1
ATOM 2597 N N . LEU A 1 342 ? -10.095 20.225 13.932 1.00 92.38 342 LEU A N 1
ATOM 2598 C CA . LEU A 1 342 ? -11.254 19.817 14.741 1.00 92.38 342 LEU A CA 1
ATOM 2599 C C . LEU A 1 342 ? -11.631 20.871 15.796 1.00 92.38 342 LEU A C 1
ATOM 2601 O O . LEU A 1 342 ? -12.810 21.138 16.030 1.00 92.38 342 LEU A O 1
ATOM 2605 N N . ILE A 1 343 ? -10.645 21.513 16.431 1.00 91.81 343 ILE A N 1
ATOM 2606 C CA . ILE A 1 343 ? -10.898 22.600 17.387 1.00 91.81 343 ILE A CA 1
ATOM 2607 C C . ILE A 1 343 ? -11.399 23.859 16.675 1.00 91.81 343 ILE A C 1
ATOM 2609 O O . ILE A 1 343 ? -12.321 24.506 17.180 1.00 91.81 343 ILE A O 1
ATOM 2613 N N . LEU A 1 344 ? -10.816 24.216 15.526 1.00 90.88 344 LEU A N 1
ATOM 2614 C CA . LEU A 1 344 ? -11.231 25.378 14.736 1.00 90.88 344 LEU A CA 1
ATOM 2615 C C . LEU A 1 344 ? -12.688 25.239 14.269 1.00 90.88 344 LEU A C 1
ATOM 2617 O O . LEU A 1 344 ? -13.481 26.167 14.422 1.00 90.88 344 LEU A O 1
ATOM 2621 N N . LEU A 1 345 ? -13.055 24.051 13.786 1.00 90.19 345 LEU A N 1
ATOM 2622 C CA . LEU A 1 345 ? -14.385 23.728 13.273 1.00 90.19 345 LEU A CA 1
ATOM 2623 C C . LEU A 1 345 ? -15.366 23.255 14.357 1.00 90.19 345 LEU A C 1
ATOM 2625 O O . LEU A 1 345 ? -16.507 22.918 14.056 1.00 90.19 345 LEU A O 1
ATOM 2629 N N . SER A 1 346 ? -14.993 23.301 15.635 1.00 86.19 346 SER A N 1
ATOM 2630 C CA . SER A 1 346 ? -15.846 22.832 16.737 1.00 86.19 346 SER A CA 1
ATOM 2631 C C . SER A 1 346 ? -17.231 23.496 16.793 1.00 86.19 346 SER A C 1
ATOM 2633 O O . SER A 1 346 ? -18.232 22.827 17.058 1.00 86.19 346 SER A O 1
ATOM 2635 N N . LYS A 1 347 ? -17.317 24.806 16.514 1.00 84.50 347 LYS A N 1
ATOM 2636 C CA . LYS A 1 347 ? -18.588 25.552 16.483 1.00 84.50 347 LYS A CA 1
ATOM 2637 C C . LYS A 1 347 ? -19.529 25.074 15.366 1.00 84.50 347 LYS A C 1
ATOM 2639 O O . LYS A 1 347 ? -20.675 24.758 15.687 1.00 84.50 347 LYS A O 1
ATOM 2644 N N . PRO A 1 348 ? -19.115 25.025 14.083 1.00 86.06 348 PRO A N 1
ATOM 2645 C CA . PRO A 1 348 ? -19.979 24.499 13.029 1.00 86.06 348 PRO A CA 1
ATOM 2646 C C . PRO A 1 348 ? -20.249 22.996 13.190 1.00 86.06 348 PRO A C 1
ATOM 2648 O O . PRO A 1 348 ? -21.380 22.571 12.966 1.00 86.06 348 PRO A O 1
ATOM 2651 N N . MET A 1 349 ? -19.288 22.211 13.691 1.00 83.75 349 MET A N 1
ATOM 2652 C CA . MET A 1 349 ? -19.491 20.787 13.990 1.00 83.75 349 MET A CA 1
ATOM 2653 C C . MET A 1 349 ? -20.641 20.563 14.974 1.00 83.75 349 MET A C 1
ATOM 2655 O O . MET A 1 349 ? -21.479 19.697 14.740 1.00 83.75 349 MET A O 1
ATOM 2659 N N . ALA A 1 350 ? -20.759 21.375 16.030 1.00 80.50 350 ALA A N 1
ATOM 2660 C CA . ALA A 1 350 ? -21.849 21.241 16.998 1.00 80.50 350 ALA A CA 1
ATOM 2661 C C . ALA A 1 350 ? -23.255 21.369 16.371 1.00 80.50 350 ALA A C 1
ATOM 2663 O O . ALA A 1 350 ? -24.208 20.799 16.902 1.00 80.50 350 ALA A O 1
ATOM 2664 N N . LYS A 1 351 ? -23.383 22.084 15.242 1.00 82.62 351 LYS A N 1
ATOM 2665 C CA . LYS A 1 351 ? -24.651 22.299 14.524 1.00 82.62 351 LYS A CA 1
ATOM 2666 C C . LYS A 1 351 ? -24.979 21.207 13.497 1.00 82.62 351 LYS A C 1
ATOM 2668 O O . LYS A 1 351 ? -26.130 21.103 13.094 1.00 82.62 351 LYS A O 1
ATOM 2673 N N . LEU A 1 352 ? -23.994 20.409 13.078 1.00 85.00 352 LEU A N 1
ATOM 2674 C CA . LEU A 1 352 ? -24.093 19.465 11.951 1.00 85.00 352 LEU A CA 1
ATOM 2675 C C . LEU A 1 352 ? -24.044 17.990 12.388 1.00 85.00 352 LEU A C 1
ATOM 2677 O O . LEU A 1 352 ? -23.631 17.108 11.631 1.00 85.00 352 LEU A O 1
ATOM 2681 N N . ASN A 1 353 ? -24.462 17.714 13.624 1.00 80.06 353 ASN A N 1
ATOM 2682 C CA . ASN A 1 353 ? -24.588 16.349 14.121 1.00 80.06 353 ASN A CA 1
ATOM 2683 C C . ASN A 1 353 ? -25.800 15.653 13.490 1.00 80.06 353 ASN A C 1
ATOM 2685 O O . ASN A 1 353 ? -26.884 16.228 13.398 1.00 80.06 353 ASN A O 1
ATOM 2689 N N . HIS A 1 354 ? -25.631 14.389 13.123 1.00 79.31 354 HIS A N 1
ATOM 2690 C CA . HIS A 1 354 ? -26.698 13.533 12.620 1.00 79.31 354 HIS A CA 1
ATOM 2691 C C . HIS A 1 354 ? -26.662 12.164 13.309 1.00 79.31 354 HIS A C 1
ATOM 2693 O O . HIS A 1 354 ? -25.734 11.821 14.046 1.00 79.31 354 HIS A O 1
ATOM 2699 N N . LYS A 1 355 ? -27.721 11.371 13.122 1.00 69.50 355 LYS A N 1
ATOM 2700 C CA . LYS A 1 355 ? -27.737 9.992 13.618 1.00 69.50 355 LYS A CA 1
ATOM 2701 C C . LYS A 1 355 ? -26.860 9.137 12.712 1.00 69.50 355 LYS A C 1
ATOM 2703 O O . LYS A 1 355 ? -27.087 9.126 11.508 1.00 69.50 355 LYS A O 1
ATOM 2708 N N . LYS A 1 356 ? -25.930 8.384 13.306 1.00 68.56 356 LYS A N 1
ATOM 2709 C CA . LYS A 1 356 ? -25.121 7.393 12.583 1.00 68.56 356 LYS A CA 1
ATOM 2710 C C . LYS A 1 356 ? -26.031 6.455 11.787 1.00 68.56 356 LYS A C 1
ATOM 2712 O O . LYS A 1 356 ? -26.928 5.848 12.379 1.00 68.56 356 LYS A O 1
ATOM 2717 N N . VAL A 1 357 ? -25.785 6.338 10.483 1.00 64.81 357 VAL A N 1
ATOM 2718 C CA . VAL A 1 357 ? -26.575 5.487 9.579 1.00 64.81 357 VAL A CA 1
ATOM 2719 C C . VAL A 1 357 ? -26.240 4.012 9.814 1.00 64.81 357 VAL A C 1
ATOM 2721 O O . VAL A 1 357 ? -27.147 3.200 9.994 1.00 64.81 357 VAL A O 1
ATOM 2724 N N . LEU A 1 358 ? -24.950 3.666 9.920 1.00 64.00 358 LEU A N 1
ATOM 2725 C CA . LEU A 1 358 ? -24.501 2.320 10.291 1.00 64.00 358 LEU A CA 1
ATOM 2726 C C . LEU A 1 358 ? -24.044 2.250 11.757 1.00 64.00 358 LEU A C 1
ATOM 2728 O O . LEU A 1 358 ? -22.984 2.747 12.127 1.00 64.00 358 LEU A O 1
ATOM 2732 N N . ASN A 1 359 ? -24.824 1.570 12.604 1.00 63.94 359 ASN A N 1
ATOM 2733 C CA . ASN A 1 359 ? -24.437 1.222 13.980 1.00 63.94 359 ASN A CA 1
ATOM 2734 C C . ASN A 1 359 ? -24.789 -0.240 14.301 1.00 63.94 359 ASN A C 1
ATOM 2736 O O . ASN A 1 359 ? -25.541 -0.548 15.232 1.00 63.94 359 ASN A O 1
ATOM 2740 N N . PHE A 1 360 ? -24.279 -1.158 13.482 1.00 68.06 360 PHE A N 1
ATOM 2741 C CA . PHE A 1 360 ? -24.489 -2.586 13.683 1.00 68.06 360 PHE A CA 1
ATOM 2742 C C . PHE A 1 360 ? -23.548 -3.118 14.766 1.00 68.06 360 PHE A C 1
ATOM 2744 O O . PHE A 1 360 ? -22.326 -3.026 14.671 1.00 68.06 360 PHE A O 1
ATOM 2751 N N . LYS A 1 361 ? -24.117 -3.733 15.806 1.00 67.19 361 LYS A N 1
ATOM 2752 C CA . LYS A 1 361 ? -23.339 -4.499 16.786 1.00 67.19 361 LYS A CA 1
ATOM 2753 C C . LYS A 1 361 ? -23.182 -5.924 16.257 1.00 67.19 361 LYS A C 1
ATOM 2755 O O . LYS A 1 361 ? -24.058 -6.758 16.486 1.00 67.19 361 LYS A O 1
ATOM 2760 N N . PHE A 1 362 ? -22.075 -6.208 15.570 1.00 72.69 362 PHE A N 1
ATOM 2761 C CA . PHE A 1 362 ? -21.742 -7.515 14.975 1.00 72.69 362 PHE A CA 1
ATOM 2762 C C . PHE A 1 362 ? -21.382 -8.596 16.016 1.00 72.69 362 PHE A C 1
ATOM 2764 O O . PHE A 1 362 ? -20.386 -9.308 15.911 1.00 72.69 362 PHE A O 1
ATOM 2771 N N . LYS A 1 363 ? -22.234 -8.772 17.033 1.00 81.31 363 LYS A N 1
ATOM 2772 C CA . LYS A 1 363 ? -22.063 -9.783 18.090 1.00 81.31 363 LYS A CA 1
ATOM 2773 C C . LYS A 1 363 ? -22.029 -11.207 17.530 1.00 81.31 363 LYS A C 1
ATOM 2775 O O . LYS A 1 363 ? -21.393 -12.077 18.114 1.00 81.31 363 LYS A O 1
ATOM 2780 N N . ALA A 1 364 ? -22.723 -11.454 16.416 1.00 84.56 364 ALA A N 1
ATOM 2781 C CA . ALA A 1 364 ? -22.808 -12.774 15.797 1.00 84.56 364 ALA A CA 1
ATOM 2782 C C . ALA A 1 364 ? -21.447 -13.275 15.291 1.00 84.56 364 ALA A C 1
ATOM 2784 O O . ALA A 1 364 ? -21.113 -14.430 15.545 1.00 84.56 364 ALA A O 1
ATOM 2785 N N . VAL A 1 365 ? -20.656 -12.402 14.657 1.00 86.44 365 VAL A N 1
ATOM 2786 C CA . VAL A 1 365 ? -19.335 -12.738 14.100 1.00 86.44 365 VAL A CA 1
ATOM 2787 C C . VAL A 1 365 ? -18.391 -13.150 15.224 1.00 86.44 365 VAL A C 1
ATOM 2789 O O . VAL A 1 365 ? -17.958 -14.295 15.277 1.00 86.44 365 VAL A O 1
ATOM 2792 N N . ALA A 1 366 ? -18.189 -12.276 16.215 1.00 86.50 366 ALA A N 1
ATOM 2793 C CA . ALA A 1 366 ? -17.328 -12.579 17.357 1.00 86.50 366 ALA A CA 1
ATOM 2794 C C . ALA A 1 366 ? -17.805 -13.814 18.147 1.00 86.50 366 ALA A C 1
ATOM 2796 O O . ALA A 1 366 ? -16.994 -14.630 18.592 1.00 86.50 366 ALA A O 1
ATOM 2797 N N . LYS A 1 367 ? -19.127 -13.996 18.300 1.00 86.12 367 LYS A N 1
ATOM 2798 C CA . LYS A 1 367 ? -19.697 -15.187 18.949 1.00 86.12 367 LYS A CA 1
ATOM 2799 C C . LYS A 1 367 ? -19.370 -16.459 18.173 1.00 86.12 367 LYS A C 1
ATOM 2801 O O . LYS A 1 367 ? -19.027 -17.461 18.797 1.00 86.12 367 LYS A O 1
ATOM 2806 N N . PHE A 1 368 ? -19.490 -16.432 16.848 1.00 89.31 368 PHE A N 1
ATOM 2807 C CA . PHE A 1 368 ? -19.157 -17.559 15.982 1.00 89.31 368 PHE A CA 1
ATOM 2808 C C . PHE A 1 368 ? -17.669 -17.919 16.098 1.00 89.31 368 PHE A C 1
ATOM 2810 O O . PHE A 1 368 ? -17.358 -19.068 16.422 1.00 89.31 368 PHE A O 1
ATOM 2817 N N . SER A 1 369 ? -16.778 -16.929 15.968 1.00 90.31 369 SER A N 1
ATOM 2818 C CA . SER A 1 369 ? -15.321 -17.096 16.069 1.00 90.31 369 SER A CA 1
ATOM 2819 C C . SER A 1 369 ? -14.905 -17.750 17.392 1.00 90.31 369 SER A C 1
ATOM 2821 O O . SER A 1 369 ? -14.154 -18.728 17.421 1.00 90.31 369 SER A O 1
ATOM 2823 N N . VAL A 1 370 ? -15.440 -17.277 18.523 1.00 87.25 370 VAL A N 1
ATOM 2824 C CA . VAL A 1 370 ? -15.088 -17.824 19.848 1.00 87.25 370 VAL A CA 1
ATOM 2825 C C . VAL A 1 370 ? -15.749 -19.187 20.110 1.00 87.25 370 VAL A C 1
ATOM 2827 O O . VAL A 1 370 ? -15.139 -20.074 20.724 1.00 87.25 370 VAL A O 1
ATOM 2830 N N . ARG A 1 371 ? -16.980 -19.402 19.619 1.00 85.19 371 ARG A N 1
ATOM 2831 C CA . ARG A 1 371 ? -17.707 -20.676 19.770 1.00 85.19 371 ARG A CA 1
ATOM 2832 C C . ARG A 1 371 ? -17.011 -21.816 19.032 1.00 85.19 371 ARG A C 1
ATOM 2834 O O . ARG A 1 371 ? -16.834 -22.881 19.620 1.00 85.19 371 ARG A O 1
ATOM 2841 N N . HIS A 1 372 ? -16.612 -21.592 17.783 1.00 88.31 372 HIS A N 1
ATOM 2842 C CA . HIS A 1 372 ? -16.020 -22.608 16.907 1.00 88.31 372 HIS A CA 1
ATOM 2843 C C . HIS A 1 372 ? -14.486 -22.554 16.863 1.00 88.31 372 HIS A C 1
ATOM 2845 O O . HIS A 1 372 ? -13.873 -23.155 15.986 1.00 88.31 372 HIS A O 1
ATOM 2851 N N . ARG A 1 373 ? -13.855 -21.889 17.841 1.00 89.06 373 ARG A N 1
ATOM 2852 C CA . ARG A 1 373 ? -12.412 -21.599 17.866 1.00 89.06 373 ARG A CA 1
ATOM 2853 C C . ARG A 1 373 ? -11.494 -22.782 17.543 1.00 89.06 373 ARG A C 1
ATOM 2855 O O . ARG A 1 373 ? -10.530 -22.593 16.825 1.00 89.06 373 ARG A O 1
ATOM 2862 N N . ILE A 1 374 ? -11.785 -23.991 18.036 1.00 86.75 374 ILE A N 1
ATOM 2863 C CA . ILE A 1 374 ? -10.929 -25.166 17.788 1.00 86.75 374 ILE A CA 1
ATOM 2864 C C . ILE A 1 374 ? -10.992 -25.567 16.313 1.00 86.75 374 ILE A C 1
ATOM 2866 O O . ILE A 1 374 ? -9.953 -25.774 15.702 1.00 86.75 374 ILE A O 1
ATOM 2870 N N . VAL A 1 375 ? -12.196 -25.623 15.735 1.00 90.38 375 VAL A N 1
ATOM 2871 C CA . VAL A 1 375 ? -12.392 -25.958 14.315 1.00 90.38 375 VAL A CA 1
ATOM 2872 C C . VAL A 1 375 ? -11.722 -24.910 13.431 1.00 90.38 375 VAL A C 1
ATOM 2874 O O . VAL A 1 375 ? -10.994 -25.265 12.516 1.00 90.38 375 VAL A O 1
ATOM 2877 N N . ILE A 1 376 ? -11.907 -23.626 13.750 1.00 93.25 376 ILE A N 1
ATOM 2878 C CA . ILE A 1 376 ? -11.295 -22.518 13.005 1.00 93.25 376 ILE A CA 1
ATOM 2879 C C . ILE A 1 376 ? -9.765 -22.591 13.069 1.00 93.25 376 ILE A C 1
ATOM 2881 O O . ILE A 1 376 ? -9.118 -22.438 12.042 1.00 93.25 376 ILE A O 1
ATOM 2885 N N . VAL A 1 377 ? -9.180 -22.869 14.240 1.00 90.06 377 VAL A N 1
ATOM 2886 C CA . VAL A 1 377 ? -7.720 -23.005 14.387 1.00 90.06 377 VAL A CA 1
ATOM 2887 C C . VAL A 1 377 ? -7.184 -24.223 13.630 1.00 90.06 377 VAL A C 1
ATOM 2889 O O . VAL A 1 377 ? -6.140 -24.115 13.002 1.00 90.06 377 VAL A O 1
ATOM 2892 N N . VAL A 1 378 ? -7.895 -25.355 13.629 1.00 91.19 378 VAL A N 1
ATOM 2893 C CA . VAL A 1 378 ? -7.496 -26.536 12.842 1.00 91.19 378 VAL A CA 1
ATOM 2894 C C . VAL A 1 378 ? -7.535 -26.235 11.344 1.00 91.19 378 VAL A C 1
ATOM 2896 O O . VAL A 1 378 ? -6.565 -26.525 10.651 1.00 91.19 378 VAL A O 1
ATOM 2899 N N . LEU A 1 379 ? -8.608 -25.608 10.850 1.00 93.50 379 LEU A N 1
ATOM 2900 C CA . LEU A 1 379 ? -8.709 -25.200 9.445 1.00 93.50 379 LEU A CA 1
ATOM 2901 C C . LEU A 1 379 ? -7.613 -24.197 9.071 1.00 93.50 379 LEU A C 1
ATOM 2903 O O . LEU A 1 379 ? -6.961 -24.362 8.048 1.00 93.50 379 LEU A O 1
ATOM 2907 N N . PHE A 1 380 ? -7.363 -23.205 9.927 1.00 93.44 380 PHE A N 1
ATOM 2908 C CA . PHE A 1 380 ? -6.256 -22.263 9.773 1.00 93.44 380 PHE A CA 1
ATOM 2909 C C . PHE A 1 380 ? -4.914 -22.995 9.640 1.00 93.44 380 PHE A C 1
ATOM 2911 O O . PHE A 1 380 ? -4.174 -22.745 8.694 1.00 93.44 380 PHE A O 1
ATOM 2918 N N . SER A 1 381 ? -4.625 -23.954 10.526 1.00 92.00 381 SER A N 1
ATOM 2919 C CA . SER A 1 381 ? -3.396 -24.749 10.458 1.00 92.00 381 SER A CA 1
ATOM 2920 C C . SER A 1 381 ? -3.308 -25.625 9.206 1.00 92.00 381 SER A C 1
ATOM 2922 O O . SER A 1 381 ? -2.218 -25.793 8.670 1.00 92.00 381 SER A O 1
ATOM 2924 N N . MET A 1 382 ? -4.432 -26.159 8.722 1.00 94.38 382 MET A N 1
ATOM 2925 C CA . MET A 1 382 ? -4.474 -26.961 7.496 1.00 94.38 382 MET A CA 1
ATOM 2926 C C . MET A 1 382 ? -4.218 -26.138 6.228 1.00 94.38 382 MET A C 1
ATOM 2928 O O . MET A 1 382 ? -3.650 -26.674 5.284 1.00 94.38 382 MET A O 1
ATOM 2932 N N . ILE A 1 383 ? -4.627 -24.865 6.192 1.00 95.19 383 ILE A N 1
ATOM 2933 C CA . ILE A 1 383 ? -4.484 -23.998 5.007 1.00 95.19 383 ILE A CA 1
ATOM 2934 C C . ILE A 1 383 ? -3.061 -23.422 4.881 1.00 95.19 383 ILE A C 1
ATOM 2936 O O . ILE A 1 383 ? -2.649 -23.102 3.770 1.00 95.19 383 ILE A O 1
ATOM 2940 N N . LEU A 1 384 ? -2.278 -23.357 5.969 1.00 93.75 384 LEU A N 1
ATOM 2941 C CA . LEU A 1 384 ? -0.907 -22.814 5.952 1.00 93.75 384 LEU A CA 1
ATOM 2942 C C . LEU A 1 384 ? -0.020 -23.437 4.866 1.00 93.75 384 LEU A C 1
ATOM 2944 O O . LEU A 1 384 ? 0.586 -22.705 4.090 1.00 93.75 384 LEU A O 1
ATOM 2948 N N . ILE A 1 385 ? 0.043 -24.771 4.793 1.00 94.25 385 ILE A N 1
ATOM 2949 C CA . ILE A 1 385 ? 0.931 -25.464 3.847 1.00 94.25 385 ILE A CA 1
ATOM 2950 C C . ILE A 1 385 ? 0.445 -25.295 2.394 1.00 94.25 385 ILE A C 1
ATOM 2952 O O . ILE A 1 385 ? 1.246 -24.857 1.570 1.00 94.25 385 ILE A O 1
ATOM 2956 N N . PRO A 1 386 ? -0.835 -25.561 2.048 1.00 95.00 386 PRO A N 1
ATOM 2957 C CA . PRO A 1 386 ? -1.333 -25.330 0.692 1.00 95.00 386 PRO A CA 1
ATOM 2958 C C . PRO A 1 386 ? -1.190 -23.882 0.215 1.00 95.00 386 PRO A C 1
ATOM 2960 O O . PRO A 1 386 ? -0.837 -23.672 -0.940 1.00 95.00 386 PRO A O 1
ATOM 2963 N N . ALA A 1 387 ? -1.429 -22.891 1.082 1.00 95.31 387 ALA A N 1
ATOM 2964 C CA . ALA A 1 387 ? -1.276 -21.482 0.720 1.00 95.31 387 ALA A CA 1
ATOM 2965 C C . ALA A 1 387 ? 0.197 -21.105 0.480 1.00 95.31 387 ALA A C 1
ATOM 2967 O O . ALA A 1 387 ? 0.513 -20.384 -0.459 1.00 95.31 387 ALA A O 1
ATOM 2968 N N . PHE A 1 388 ? 1.123 -21.622 1.289 1.00 93.00 388 PHE A N 1
ATOM 2969 C CA . PHE A 1 388 ? 2.550 -21.400 1.051 1.00 93.00 388 PHE A CA 1
ATOM 2970 C C . PHE A 1 388 ? 3.007 -22.015 -0.284 1.00 93.00 388 PHE A C 1
ATOM 2972 O O . PHE A 1 388 ? 3.702 -21.372 -1.069 1.00 93.00 388 PHE A O 1
ATOM 2979 N N . ILE A 1 389 ? 2.565 -23.244 -0.575 1.00 93.31 389 ILE A N 1
ATOM 2980 C CA . ILE A 1 389 ? 2.868 -23.932 -1.837 1.00 93.31 389 ILE A CA 1
ATOM 2981 C C . ILE A 1 389 ? 2.258 -23.185 -3.032 1.00 93.31 389 ILE A C 1
ATOM 2983 O O . ILE A 1 389 ? 2.928 -23.004 -4.045 1.00 93.31 389 ILE A O 1
ATOM 2987 N N . GLY A 1 390 ? 1.009 -22.726 -2.921 1.00 92.88 390 GLY A N 1
ATOM 2988 C CA . GLY A 1 390 ? 0.327 -22.000 -3.992 1.00 92.88 390 GLY A CA 1
ATOM 2989 C C . GLY A 1 390 ? 1.039 -20.705 -4.382 1.00 92.88 390 GLY A C 1
ATOM 2990 O O . GLY A 1 390 ? 1.155 -20.417 -5.571 1.00 92.88 390 GLY A O 1
ATOM 2991 N N . GLN A 1 391 ? 1.575 -19.962 -3.410 1.00 91.38 391 GLN A N 1
ATOM 2992 C CA . GLN A 1 391 ? 2.417 -18.796 -3.685 1.00 91.38 391 GLN A CA 1
ATOM 2993 C C . GLN A 1 391 ? 3.742 -19.177 -4.355 1.00 91.38 391 GLN A C 1
ATOM 2995 O O . GLN A 1 391 ? 4.182 -18.473 -5.257 1.00 91.38 391 GLN A O 1
ATOM 3000 N N . TYR A 1 392 ? 4.388 -20.261 -3.918 1.00 89.56 392 TYR A N 1
ATOM 3001 C CA . TYR A 1 392 ? 5.680 -20.682 -4.469 1.00 89.56 392 TYR A CA 1
ATOM 3002 C C . TYR A 1 392 ? 5.610 -20.996 -5.973 1.00 89.56 392 TYR A C 1
ATOM 3004 O O . TYR A 1 392 ? 6.568 -20.745 -6.696 1.00 89.56 392 TYR A O 1
ATOM 3012 N N . PHE A 1 393 ? 4.469 -21.503 -6.448 1.00 90.31 393 PHE A N 1
ATOM 3013 C CA . PHE A 1 393 ? 4.224 -21.812 -7.860 1.00 90.31 393 PHE A CA 1
ATOM 3014 C C . PHE A 1 393 ? 3.555 -20.677 -8.649 1.00 90.31 393 PHE A C 1
ATOM 3016 O O . PHE A 1 393 ? 3.041 -20.920 -9.739 1.00 90.31 393 PHE A O 1
ATOM 3023 N N . LEU A 1 394 ? 3.516 -19.454 -8.115 1.00 89.50 394 LEU A N 1
ATOM 3024 C CA . LEU A 1 394 ? 2.913 -18.318 -8.809 1.00 89.50 394 LEU A CA 1
ATOM 3025 C C . LEU A 1 394 ? 3.695 -17.984 -10.097 1.00 89.50 394 LEU A C 1
ATOM 3027 O O . LEU A 1 394 ? 4.877 -17.647 -10.002 1.00 89.50 394 LEU A O 1
ATOM 3031 N N . PRO A 1 395 ? 3.063 -18.021 -11.287 1.00 87.00 395 PRO A N 1
ATOM 3032 C CA . PRO A 1 395 ? 3.715 -17.586 -12.516 1.00 87.00 395 PRO A CA 1
ATOM 3033 C C . PRO A 1 395 ? 3.887 -16.062 -12.525 1.00 87.00 395 PRO A C 1
ATOM 3035 O O . PRO A 1 395 ? 2.918 -15.316 -12.353 1.00 87.00 395 PRO A O 1
ATOM 3038 N N . LEU A 1 396 ? 5.120 -15.604 -12.744 1.00 89.44 396 LEU A N 1
ATOM 3039 C CA . LEU A 1 396 ? 5.464 -14.184 -12.824 1.00 89.44 396 LEU A CA 1
ATOM 3040 C C . LEU A 1 396 ? 5.676 -13.745 -14.273 1.00 89.44 396 LEU A C 1
ATOM 3042 O O . LEU A 1 396 ? 6.309 -14.461 -15.046 1.00 89.44 396 LEU A O 1
ATOM 3046 N N . SER A 1 397 ? 5.184 -12.554 -14.611 1.00 88.44 397 SER A N 1
ATOM 3047 C CA . SER A 1 397 ? 5.494 -11.860 -15.862 1.00 88.44 397 SER A CA 1
ATOM 3048 C C . SER A 1 397 ? 6.422 -10.674 -15.603 1.00 88.44 397 SER A C 1
ATOM 3050 O O . SER A 1 397 ? 6.259 -9.925 -14.637 1.00 88.44 397 SER A O 1
ATOM 3052 N N . TYR A 1 398 ? 7.384 -10.524 -16.501 1.00 86.31 398 TYR A N 1
ATOM 3053 C CA . TYR A 1 398 ? 8.446 -9.534 -16.578 1.00 86.31 398 TYR A CA 1
ATOM 3054 C C . TYR A 1 398 ? 8.288 -8.566 -17.760 1.00 86.31 398 TYR A C 1
ATOM 3056 O O . TYR A 1 398 ? 9.070 -7.639 -17.855 1.00 86.31 398 TYR A O 1
ATOM 3064 N N . LEU A 1 399 ? 7.293 -8.741 -18.635 1.00 80.12 399 LEU A N 1
ATOM 3065 C CA . LEU A 1 399 ? 6.999 -7.853 -19.774 1.00 80.12 399 LEU A CA 1
ATOM 3066 C C . LEU A 1 399 ? 5.668 -7.124 -19.654 1.00 80.12 399 LEU A C 1
ATOM 3068 O O . LEU A 1 399 ? 5.474 -6.098 -20.303 1.00 80.12 399 LEU A O 1
ATOM 3072 N N . ASN A 1 400 ? 4.747 -7.622 -18.823 1.00 73.62 400 ASN A N 1
ATOM 3073 C CA . ASN A 1 400 ? 3.391 -7.083 -18.671 1.00 73.62 400 ASN A CA 1
ATOM 3074 C C . ASN A 1 400 ? 3.350 -5.705 -17.967 1.00 73.62 400 ASN A C 1
ATOM 3076 O O . ASN A 1 400 ? 2.404 -5.395 -17.249 1.00 73.62 400 ASN A O 1
ATOM 3080 N N . PHE A 1 401 ? 4.409 -4.904 -18.091 1.00 72.31 401 PHE A N 1
ATOM 3081 C CA . PHE A 1 401 ? 4.454 -3.480 -17.770 1.00 72.31 401 PHE A CA 1
ATOM 3082 C C . PHE A 1 401 ? 4.487 -2.600 -19.030 1.00 72.31 401 PHE A C 1
ATOM 3084 O O . PHE A 1 401 ? 4.214 -1.406 -18.927 1.00 72.31 401 PHE A O 1
ATOM 3091 N N . LEU A 1 402 ? 4.802 -3.168 -20.200 1.00 73.06 402 LEU A N 1
ATOM 3092 C CA . LEU A 1 402 ? 4.812 -2.443 -21.466 1.00 73.06 402 LEU A CA 1
ATOM 3093 C C . LEU A 1 402 ? 3.374 -2.277 -21.994 1.00 73.06 402 LEU A C 1
ATOM 3095 O O . LEU A 1 402 ? 2.605 -3.245 -22.000 1.00 73.06 402 LEU A O 1
ATOM 3099 N N . PRO A 1 403 ? 2.980 -1.071 -22.436 1.00 74.56 403 PRO A N 1
ATOM 3100 C CA . PRO A 1 403 ? 1.688 -0.847 -23.062 1.00 74.56 403 PRO A CA 1
ATOM 3101 C C . PRO A 1 403 ? 1.607 -1.590 -24.397 1.00 74.56 403 PRO A C 1
ATOM 3103 O O . PRO A 1 403 ? 2.606 -1.813 -25.081 1.00 74.56 403 PRO A O 1
ATOM 3106 N N . LYS A 1 404 ? 0.387 -1.944 -24.803 1.00 74.69 404 LYS A N 1
ATOM 3107 C CA . LYS A 1 404 ? 0.157 -2.494 -26.140 1.00 74.69 404 LYS A CA 1
ATOM 3108 C C . LYS A 1 404 ? 0.211 -1.369 -27.172 1.00 74.69 404 LYS A C 1
ATOM 3110 O O . LYS A 1 404 ? -0.412 -0.319 -26.990 1.00 74.69 404 LYS A O 1
ATOM 3115 N N . THR A 1 405 ? 0.944 -1.606 -28.253 1.00 78.31 405 THR A N 1
ATOM 3116 C CA . THR A 1 405 ? 0.932 -0.749 -29.440 1.00 78.31 405 THR A CA 1
ATOM 3117 C C . THR A 1 405 ? -0.416 -0.897 -30.147 1.00 78.31 405 THR A C 1
ATOM 3119 O O . THR A 1 405 ? -0.897 -2.014 -30.340 1.00 78.31 405 THR A O 1
ATOM 3122 N N . GLU A 1 406 ? -1.034 0.224 -30.507 1.00 79.31 406 GLU A N 1
ATOM 3123 C CA . GLU A 1 406 ? -2.315 0.286 -31.218 1.00 79.31 406 GLU A CA 1
ATOM 3124 C C . GLU A 1 406 ? -2.087 0.878 -32.613 1.00 79.31 406 GLU A C 1
ATOM 3126 O O . GLU A 1 406 ? -1.165 1.669 -32.798 1.00 79.31 406 GLU A O 1
ATOM 3131 N N . GLY A 1 407 ? -2.912 0.493 -33.587 1.00 86.00 407 GLY A N 1
ATOM 3132 C CA . GLY A 1 407 ? -2.797 0.941 -34.975 1.00 86.00 407 GLY A CA 1
ATOM 3133 C C . GLY A 1 407 ? -3.099 -0.178 -35.965 1.00 86.00 407 GLY A C 1
ATOM 3134 O O . GLY A 1 407 ? -3.653 -1.217 -35.589 1.00 86.00 407 GLY A O 1
ATOM 3135 N N . ASP A 1 408 ? -2.726 0.033 -37.228 1.00 85.50 408 ASP A N 1
ATOM 3136 C CA . ASP A 1 408 ? -2.820 -0.997 -38.261 1.00 85.50 408 ASP A CA 1
ATOM 3137 C C . ASP A 1 408 ? -2.027 -2.259 -37.841 1.00 85.50 408 ASP A C 1
ATOM 3139 O O . ASP A 1 408 ? -0.851 -2.146 -37.475 1.00 85.50 408 ASP A O 1
ATOM 3143 N N . PRO A 1 409 ? -2.628 -3.467 -37.871 1.00 86.81 409 PRO A N 1
ATOM 3144 C CA . PRO A 1 409 ? -1.973 -4.690 -37.407 1.00 86.81 409 PRO A CA 1
ATOM 3145 C C . PRO A 1 409 ? -0.641 -5.008 -38.101 1.00 86.81 409 PRO A C 1
ATOM 3147 O O . PRO A 1 409 ? 0.254 -5.567 -37.460 1.00 86.81 409 PRO A O 1
ATOM 3150 N N . ALA A 1 410 ? -0.489 -4.666 -39.385 1.00 85.19 410 ALA A N 1
ATOM 3151 C CA . ALA A 1 410 ? 0.744 -4.909 -40.128 1.00 85.19 410 ALA A CA 1
ATOM 3152 C C . ALA A 1 410 ? 1.853 -3.954 -39.666 1.00 85.19 410 ALA A C 1
ATOM 3154 O O . ALA A 1 410 ? 2.969 -4.397 -39.386 1.00 85.19 410 ALA A O 1
ATOM 3155 N N . LEU A 1 411 ? 1.528 -2.668 -39.486 1.00 87.25 411 LEU A N 1
ATOM 3156 C CA . LEU A 1 411 ? 2.465 -1.670 -38.960 1.00 87.25 411 LEU A CA 1
ATOM 3157 C C . LEU A 1 411 ? 2.854 -1.959 -37.504 1.00 87.25 411 LEU A C 1
ATOM 3159 O O . LEU A 1 411 ? 4.034 -1.910 -37.164 1.00 87.25 411 LEU A O 1
ATOM 3163 N N . VAL A 1 412 ? 1.892 -2.335 -36.654 1.00 86.38 412 VAL A N 1
ATOM 3164 C CA . VAL A 1 412 ? 2.148 -2.737 -35.259 1.00 86.38 412 VAL A CA 1
ATOM 3165 C C . VAL A 1 412 ? 3.119 -3.914 -35.199 1.00 86.38 412 VAL A C 1
ATOM 3167 O O . VAL A 1 412 ? 4.080 -3.874 -34.430 1.00 86.38 412 VAL A O 1
ATOM 3170 N N . THR A 1 413 ? 2.905 -4.941 -36.026 1.00 82.56 413 THR A N 1
ATOM 3171 C CA . THR A 1 413 ? 3.798 -6.108 -36.083 1.00 82.56 413 THR A CA 1
ATOM 3172 C C . THR A 1 413 ? 5.203 -5.697 -36.532 1.00 82.56 413 THR A C 1
ATOM 3174 O O . THR A 1 413 ? 6.189 -6.080 -35.905 1.00 82.56 413 THR A O 1
ATOM 3177 N N . ALA A 1 414 ? 5.311 -4.852 -37.564 1.00 82.31 414 ALA A N 1
ATOM 3178 C CA . ALA A 1 414 ? 6.596 -4.357 -38.056 1.00 82.31 414 ALA A CA 1
ATOM 3179 C C . ALA A 1 414 ? 7.369 -3.558 -36.991 1.00 82.31 414 ALA A C 1
ATOM 3181 O O . ALA A 1 414 ? 8.573 -3.769 -36.824 1.00 82.31 414 ALA A O 1
ATOM 3182 N N . VAL A 1 415 ? 6.682 -2.691 -36.237 1.00 84.31 415 VAL A N 1
ATOM 3183 C CA . VAL A 1 415 ? 7.269 -1.950 -35.111 1.00 84.31 415 VAL A CA 1
ATOM 3184 C C . VAL A 1 415 ? 7.707 -2.893 -33.998 1.00 84.31 415 VAL A C 1
ATOM 3186 O O . VAL A 1 415 ? 8.806 -2.724 -33.481 1.00 84.31 415 VAL A O 1
ATOM 3189 N N . GLN A 1 416 ? 6.894 -3.880 -33.616 1.00 78.06 416 GLN A N 1
ATOM 3190 C CA . GLN A 1 416 ? 7.219 -4.805 -32.522 1.00 78.06 416 GLN A CA 1
ATOM 3191 C C . GLN A 1 416 ? 8.441 -5.671 -32.836 1.00 78.06 416 GLN A C 1
ATOM 3193 O O . GLN A 1 416 ? 9.343 -5.763 -32.002 1.00 78.06 416 GLN A O 1
ATOM 3198 N N . ASP A 1 417 ? 8.521 -6.221 -34.049 1.00 75.31 417 ASP A N 1
ATOM 3199 C CA . ASP A 1 417 ? 9.687 -6.980 -34.518 1.00 75.31 417 ASP A CA 1
ATOM 3200 C C . ASP A 1 417 ? 10.984 -6.162 -34.428 1.00 75.31 417 ASP A C 1
ATOM 3202 O O . ASP A 1 417 ? 12.057 -6.691 -34.145 1.00 75.31 417 ASP A O 1
ATOM 3206 N N . MET A 1 418 ? 10.889 -4.861 -34.709 1.00 76.88 418 MET A N 1
ATOM 3207 C CA . MET A 1 418 ? 12.036 -3.956 -34.784 1.00 76.88 418 MET A CA 1
ATOM 3208 C C . MET A 1 418 ? 12.333 -3.238 -33.466 1.00 76.88 418 MET A C 1
ATOM 3210 O O . MET A 1 418 ? 13.456 -2.794 -33.258 1.00 76.88 418 MET A O 1
ATOM 3214 N N . SER A 1 419 ? 11.361 -3.144 -32.560 1.00 73.81 419 SER A N 1
ATOM 3215 C CA . SER A 1 419 ? 11.543 -2.586 -31.214 1.00 73.81 419 SER A CA 1
ATOM 3216 C C . SER A 1 419 ? 12.183 -3.603 -30.269 1.00 73.81 419 SER A C 1
ATOM 3218 O O . SER A 1 419 ? 12.915 -3.228 -29.357 1.00 73.81 419 SER A O 1
ATOM 3220 N N . ASN A 1 420 ? 11.933 -4.895 -30.496 1.00 72.31 420 ASN A N 1
ATOM 3221 C CA . ASN A 1 420 ? 12.470 -5.990 -29.695 1.00 72.31 420 ASN A CA 1
ATOM 3222 C C . ASN A 1 420 ? 13.863 -6.409 -30.186 1.00 72.31 420 ASN A C 1
ATOM 3224 O O . ASN A 1 420 ? 14.054 -7.516 -30.692 1.00 72.31 420 ASN A O 1
ATOM 3228 N N . GLN A 1 421 ? 14.838 -5.512 -30.042 1.00 78.31 421 GLN A N 1
ATOM 3229 C CA . GLN A 1 421 ? 16.220 -5.748 -30.455 1.00 78.31 421 GLN A CA 1
ATOM 3230 C C . GLN A 1 421 ? 17.173 -5.844 -29.271 1.00 78.31 421 GLN A C 1
ATOM 3232 O O . GLN A 1 421 ? 16.993 -5.212 -28.229 1.00 78.31 421 GLN A O 1
ATOM 3237 N N . LEU A 1 422 ? 18.203 -6.658 -29.466 1.00 88.31 422 LEU A N 1
ATOM 3238 C CA . LEU A 1 422 ? 19.347 -6.761 -28.580 1.00 88.31 422 LEU A CA 1
ATOM 3239 C C . LEU A 1 422 ? 20.468 -5.892 -29.154 1.00 88.31 422 LEU A C 1
ATOM 3241 O O . LEU A 1 422 ? 20.861 -6.062 -30.309 1.00 88.31 422 LEU A O 1
ATOM 3245 N N . PHE A 1 423 ? 20.969 -4.962 -28.354 1.00 89.69 423 PHE A N 1
ATOM 3246 C CA . PHE A 1 423 ? 22.119 -4.135 -28.689 1.00 89.69 423 PHE A CA 1
ATOM 3247 C C . PHE A 1 423 ? 23.371 -4.839 -28.192 1.00 89.69 423 PHE A C 1
ATOM 3249 O O . PHE A 1 423 ? 23.487 -5.130 -27.003 1.00 89.69 423 PHE A O 1
ATOM 3256 N N . LEU A 1 424 ? 24.299 -5.116 -29.099 1.00 94.06 424 LEU A N 1
ATOM 3257 C CA . LEU A 1 424 ? 25.579 -5.738 -28.803 1.00 94.06 424 LEU A CA 1
ATOM 3258 C C . LEU A 1 424 ? 26.695 -4.819 -29.290 1.00 94.06 424 LEU A C 1
ATOM 3260 O O . LEU A 1 424 ? 26.843 -4.584 -30.486 1.00 94.06 424 LEU A O 1
ATOM 3264 N N . VAL A 1 425 ? 27.495 -4.324 -28.359 1.00 93.94 425 VAL A N 1
ATOM 3265 C CA . VAL A 1 425 ? 28.680 -3.522 -28.638 1.00 93.94 425 VAL A CA 1
ATOM 3266 C C . VAL A 1 425 ? 29.905 -4.418 -28.561 1.00 93.94 425 VAL A C 1
ATOM 3268 O O . VAL A 1 425 ? 30.112 -5.104 -27.556 1.00 93.94 425 VAL A O 1
ATOM 3271 N N . THR A 1 426 ? 30.736 -4.391 -29.599 1.00 94.44 426 THR A N 1
ATOM 3272 C CA . THR A 1 426 ? 31.975 -5.175 -29.649 1.00 94.44 426 THR A CA 1
ATOM 3273 C C . THR A 1 426 ? 33.170 -4.314 -30.049 1.00 94.44 426 THR A C 1
ATOM 3275 O O . THR A 1 426 ? 33.000 -3.277 -30.700 1.00 94.44 426 THR A O 1
ATOM 3278 N N . PRO A 1 427 ? 34.396 -4.728 -29.692 1.00 93.25 427 PRO A N 1
ATOM 3279 C CA . PRO A 1 427 ? 35.610 -4.078 -30.164 1.00 93.25 427 PRO A CA 1
ATOM 3280 C C . PRO A 1 427 ? 35.731 -4.091 -31.697 1.00 93.25 427 PRO A C 1
ATOM 3282 O O . PRO A 1 427 ? 35.401 -5.073 -32.366 1.00 93.25 427 PRO A O 1
ATOM 3285 N N . ALA A 1 428 ? 36.258 -3.000 -32.245 1.00 89.88 428 ALA A N 1
ATOM 3286 C CA . ALA A 1 428 ? 36.581 -2.826 -33.653 1.00 89.88 428 ALA A CA 1
ATOM 3287 C C . ALA A 1 428 ? 37.982 -2.209 -33.799 1.00 89.88 428 ALA A C 1
ATOM 3289 O O . ALA A 1 428 ? 38.373 -1.302 -33.063 1.00 89.88 428 ALA A O 1
ATOM 3290 N N . SER A 1 429 ? 38.751 -2.708 -34.761 1.00 83.88 429 SER A N 1
ATOM 3291 C CA . SER A 1 429 ? 40.110 -2.266 -35.086 1.00 83.88 429 SER A CA 1
ATOM 3292 C C . SER A 1 429 ? 40.403 -2.512 -36.565 1.00 83.88 429 SER A C 1
ATOM 3294 O O . SER A 1 429 ? 39.736 -3.324 -37.208 1.00 83.88 429 SER A O 1
ATOM 3296 N N . GLU A 1 430 ? 41.452 -1.879 -37.092 1.00 80.31 430 GLU A N 1
ATOM 3297 C CA . GLU A 1 430 ? 41.940 -2.135 -38.457 1.00 80.31 430 GLU A CA 1
ATOM 3298 C C . GLU A 1 430 ? 42.265 -3.616 -38.702 1.00 80.31 430 GLU A C 1
ATOM 3300 O O . GLU A 1 430 ? 42.022 -4.138 -39.783 1.00 80.31 430 GLU A O 1
ATOM 3305 N N . THR A 1 431 ? 42.746 -4.326 -37.682 1.00 79.19 431 THR A N 1
ATOM 3306 C CA . THR A 1 431 ? 43.110 -5.749 -37.764 1.00 79.19 431 THR A CA 1
ATOM 3307 C C . THR A 1 431 ? 41.944 -6.713 -37.538 1.00 79.19 431 THR A C 1
ATOM 3309 O O . THR A 1 431 ? 42.115 -7.916 -37.714 1.00 79.19 431 THR A O 1
ATOM 3312 N N . SER A 1 432 ? 40.763 -6.226 -37.141 1.00 81.62 432 SER A N 1
ATOM 3313 C CA . SER A 1 432 ? 39.600 -7.063 -36.801 1.00 81.62 432 SER A CA 1
ATOM 3314 C C . SER A 1 432 ? 38.430 -6.906 -37.775 1.00 81.62 432 SER A C 1
ATOM 3316 O O . SER A 1 432 ? 37.316 -7.322 -37.459 1.00 81.62 432 SER A O 1
ATOM 3318 N N . ILE A 1 433 ? 38.656 -6.340 -38.967 1.00 84.81 433 ILE A N 1
ATOM 3319 C CA . ILE A 1 433 ? 37.611 -6.144 -39.987 1.00 84.81 433 ILE A CA 1
ATOM 3320 C C . ILE A 1 433 ? 37.002 -7.489 -40.413 1.00 84.81 433 ILE A C 1
ATOM 3322 O O . ILE A 1 433 ? 35.796 -7.686 -40.269 1.00 84.81 433 ILE A O 1
ATOM 3326 N N . GLU A 1 434 ? 37.825 -8.440 -40.869 1.00 83.31 434 GLU A N 1
ATOM 3327 C CA . GLU A 1 434 ? 37.357 -9.778 -41.273 1.00 83.31 434 GLU A CA 1
ATOM 3328 C C . GLU A 1 434 ? 36.679 -10.516 -40.117 1.00 83.31 434 GLU A C 1
ATOM 3330 O O . GLU A 1 434 ? 35.647 -11.160 -40.294 1.00 83.31 434 GLU A O 1
ATOM 3335 N N . LYS A 1 435 ? 37.231 -10.365 -38.910 1.00 87.25 435 LYS A N 1
ATOM 3336 C CA . LYS A 1 435 ? 36.699 -10.948 -37.679 1.00 87.25 435 LYS A CA 1
ATOM 3337 C C . LYS A 1 435 ? 35.294 -10.427 -37.367 1.00 87.25 435 LYS A C 1
ATOM 3339 O O . LYS A 1 435 ? 34.405 -11.224 -37.083 1.00 87.25 435 LYS A O 1
ATOM 3344 N N . ASN A 1 436 ? 35.078 -9.115 -37.459 1.00 89.75 436 ASN A N 1
ATOM 3345 C CA . ASN A 1 436 ? 33.772 -8.489 -37.254 1.00 89.75 436 ASN A CA 1
ATOM 3346 C C . ASN A 1 436 ? 32.755 -8.919 -38.322 1.00 89.75 436 ASN A C 1
ATOM 3348 O O . ASN A 1 436 ? 31.599 -9.177 -38.000 1.00 89.75 436 ASN A O 1
ATOM 3352 N N . VAL A 1 437 ? 33.179 -9.076 -39.577 1.00 87.81 437 VAL A N 1
ATOM 3353 C CA . VAL A 1 437 ? 32.292 -9.526 -40.664 1.00 87.81 437 VAL A CA 1
ATOM 3354 C C . VAL A 1 437 ? 31.926 -11.004 -40.516 1.00 87.81 437 VAL A C 1
ATOM 3356 O O . VAL A 1 437 ? 30.748 -11.347 -40.574 1.00 87.81 437 VAL A O 1
ATOM 3359 N N . ALA A 1 438 ? 32.892 -11.877 -40.215 1.00 88.44 438 ALA A N 1
ATOM 3360 C CA . ALA A 1 438 ? 32.633 -13.291 -39.929 1.00 88.44 438 ALA A CA 1
ATOM 3361 C C . ALA A 1 438 ? 31.754 -13.484 -38.677 1.00 88.44 438 ALA A C 1
ATOM 3363 O O . ALA A 1 438 ? 30.948 -14.418 -38.589 1.00 88.44 438 ALA A O 1
ATOM 3364 N N . PHE A 1 439 ? 31.878 -12.581 -37.703 1.00 92.25 439 PHE A N 1
ATOM 3365 C CA . PHE A 1 439 ? 31.041 -12.585 -36.511 1.00 92.25 439 PHE A CA 1
ATOM 3366 C C . PHE A 1 439 ? 29.561 -12.329 -36.835 1.00 92.25 439 PHE A C 1
ATOM 3368 O O . PHE A 1 439 ? 28.695 -12.973 -36.244 1.00 92.25 439 PHE A O 1
ATOM 3375 N N . VAL A 1 440 ? 29.248 -11.483 -37.822 1.00 90.62 440 VAL A N 1
ATOM 3376 C CA . VAL A 1 440 ? 27.860 -11.250 -38.262 1.00 90.62 440 VAL A CA 1
ATOM 3377 C C . VAL A 1 440 ? 27.207 -12.540 -38.754 1.00 90.62 440 VAL A C 1
ATOM 3379 O O . VAL A 1 440 ? 26.064 -12.823 -38.392 1.00 90.62 440 VAL A O 1
ATOM 3382 N N . ASP A 1 441 ? 27.916 -13.348 -39.541 1.00 89.50 441 ASP A N 1
ATOM 3383 C CA . ASP A 1 441 ? 27.375 -14.621 -40.031 1.00 89.50 441 ASP A CA 1
ATOM 3384 C C . ASP A 1 441 ? 27.185 -15.630 -38.894 1.00 89.50 441 ASP A C 1
ATOM 3386 O O . ASP A 1 441 ? 26.205 -16.378 -38.882 1.00 89.50 441 ASP A O 1
ATOM 3390 N N . THR A 1 442 ? 28.058 -15.584 -37.883 1.00 92.94 442 THR A N 1
ATOM 3391 C CA . THR A 1 442 ? 27.884 -16.357 -36.646 1.00 92.94 442 THR A CA 1
ATOM 3392 C C . THR A 1 442 ? 26.598 -15.954 -35.926 1.00 92.94 442 THR A C 1
ATOM 3394 O O . THR A 1 442 ? 25.833 -16.828 -35.528 1.00 92.94 442 THR A O 1
ATOM 3397 N N . LEU A 1 443 ? 26.316 -14.652 -35.806 1.00 92.62 443 LEU A N 1
ATOM 3398 C CA . LEU A 1 443 ? 25.080 -14.150 -35.198 1.00 92.62 443 LEU A CA 1
ATOM 3399 C C . LEU A 1 443 ? 23.834 -14.549 -36.003 1.00 92.62 443 LEU A C 1
ATOM 3401 O O . LEU A 1 443 ? 22.851 -14.994 -35.419 1.00 92.62 443 LEU A O 1
ATOM 3405 N N . ARG A 1 444 ? 23.878 -14.444 -37.338 1.00 89.94 444 ARG A N 1
ATOM 3406 C CA . ARG A 1 444 ? 22.773 -14.845 -38.233 1.00 89.94 444 ARG A CA 1
ATOM 3407 C C . ARG A 1 444 ? 22.460 -16.342 -38.165 1.00 89.94 444 ARG A C 1
ATOM 3409 O O . ARG A 1 444 ? 21.329 -16.734 -38.431 1.00 89.94 444 ARG A O 1
ATOM 3416 N N . ALA A 1 445 ? 23.445 -17.173 -37.828 1.00 92.94 445 ALA A N 1
ATOM 3417 C CA . ALA A 1 445 ? 23.269 -18.615 -37.691 1.00 92.94 445 ALA A CA 1
ATOM 3418 C C . ALA A 1 445 ? 22.620 -19.036 -36.358 1.00 92.94 445 ALA A C 1
ATOM 3420 O O . ALA A 1 445 ? 22.226 -20.197 -36.219 1.00 92.94 445 ALA A O 1
ATOM 3421 N N . ILE A 1 446 ? 22.507 -18.131 -35.376 1.00 92.12 446 ILE A N 1
ATOM 3422 C CA . ILE A 1 446 ? 21.910 -18.440 -34.072 1.00 92.12 446 ILE A CA 1
ATOM 3423 C C . ILE A 1 446 ? 20.391 -18.642 -34.235 1.00 92.12 446 ILE A C 1
ATOM 3425 O O . ILE A 1 446 ? 19.700 -17.743 -34.722 1.00 92.12 446 ILE A O 1
ATOM 3429 N N . PRO A 1 447 ? 19.830 -19.785 -33.788 1.00 89.25 447 PRO A N 1
ATOM 3430 C CA . PRO A 1 447 ? 18.388 -20.005 -33.805 1.00 89.25 447 PRO A CA 1
ATOM 3431 C C . PRO A 1 447 ? 17.629 -18.896 -33.064 1.00 89.25 447 PRO A C 1
ATOM 3433 O O . PRO A 1 447 ? 17.934 -18.583 -31.915 1.00 89.25 447 PRO A O 1
ATOM 3436 N N . GLY A 1 448 ? 16.629 -18.313 -33.726 1.00 82.44 448 GLY A N 1
ATOM 3437 C CA . GLY A 1 448 ? 15.813 -17.223 -33.184 1.00 82.44 448 GLY A CA 1
ATOM 3438 C C . GLY A 1 448 ? 16.230 -15.826 -33.646 1.00 82.44 448 GLY A C 1
ATOM 3439 O O . GLY A 1 448 ? 15.398 -14.917 -33.590 1.00 82.44 448 GLY A O 1
ATOM 3440 N N . VAL A 1 449 ? 17.443 -15.653 -34.182 1.00 86.44 449 VAL A N 1
ATOM 3441 C CA . VAL A 1 449 ? 17.872 -14.398 -34.817 1.00 86.44 449 VAL A CA 1
ATOM 3442 C C . VAL A 1 449 ? 17.235 -14.282 -36.202 1.00 86.44 449 VAL A C 1
ATOM 3444 O O . VAL A 1 449 ? 17.439 -15.131 -37.065 1.00 86.44 449 VAL A O 1
ATOM 3447 N N . SER A 1 450 ? 16.454 -13.225 -36.425 1.00 79.94 450 SER A N 1
ATOM 3448 C CA . SER A 1 450 ? 15.796 -12.956 -37.713 1.00 79.94 450 SER A CA 1
ATOM 3449 C C . SER A 1 450 ? 16.545 -11.941 -38.571 1.00 79.94 450 SER A C 1
ATOM 3451 O O . SER A 1 450 ? 16.279 -11.825 -39.764 1.00 79.94 450 SER A O 1
ATOM 3453 N N . GLY A 1 451 ? 17.452 -11.173 -37.970 1.00 81.56 451 GLY A N 1
ATOM 3454 C CA . GLY A 1 451 ? 18.238 -10.168 -38.669 1.00 81.56 451 GLY A CA 1
ATOM 3455 C C . GLY A 1 451 ? 19.339 -9.600 -37.786 1.00 81.56 451 GLY A C 1
ATOM 3456 O O . GLY A 1 451 ? 19.207 -9.545 -36.566 1.00 81.56 451 GLY A O 1
ATOM 3457 N N . VAL A 1 452 ? 20.428 -9.169 -38.413 1.00 85.88 452 VAL A N 1
ATOM 3458 C CA . VAL A 1 452 ? 21.544 -8.491 -37.747 1.00 85.88 452 VAL A CA 1
ATOM 3459 C C . VAL A 1 452 ? 21.842 -7.225 -38.532 1.00 85.88 452 VAL A C 1
ATOM 3461 O O . VAL A 1 452 ? 22.028 -7.280 -39.748 1.00 85.88 452 VAL A O 1
ATOM 3464 N N . SER A 1 453 ? 21.874 -6.103 -37.824 1.00 82.31 453 SER A N 1
ATOM 3465 C CA . SER A 1 453 ? 22.097 -4.765 -38.371 1.00 82.31 453 SER A CA 1
ATOM 3466 C C . SER A 1 453 ? 23.314 -4.147 -37.697 1.00 82.31 453 SER A C 1
ATOM 3468 O O . SER A 1 453 ? 23.578 -4.424 -36.532 1.00 82.31 453 SER A O 1
ATOM 3470 N N . GLY A 1 454 ? 24.054 -3.308 -38.410 1.00 85.38 454 GLY A N 1
ATOM 3471 C CA . GLY A 1 454 ? 25.293 -2.706 -37.918 1.00 85.38 454 GLY A CA 1
ATOM 3472 C C . GLY A 1 454 ? 26.260 -2.479 -39.069 1.00 85.38 454 GLY A C 1
ATOM 3473 O O . GLY A 1 454 ? 26.056 -3.013 -40.159 1.00 85.38 454 GLY A O 1
ATOM 3474 N N . TYR A 1 455 ? 27.317 -1.704 -38.838 1.00 87.00 455 TYR A N 1
ATOM 3475 C CA . TYR A 1 455 ? 28.244 -1.297 -39.898 1.00 87.00 455 TYR A CA 1
ATOM 3476 C C . TYR A 1 455 ? 28.788 -2.486 -40.685 1.00 87.00 455 TYR A C 1
ATOM 3478 O O . TYR A 1 455 ? 28.516 -2.617 -41.875 1.00 87.00 455 TYR A O 1
ATOM 3486 N N . TYR A 1 456 ? 29.444 -3.417 -39.993 1.00 88.62 456 TYR A N 1
ATOM 3487 C CA . TYR A 1 456 ? 29.996 -4.627 -40.596 1.00 88.62 456 TYR A CA 1
ATOM 3488 C C . TYR A 1 456 ? 28.926 -5.594 -41.117 1.00 88.62 456 TYR A C 1
ATOM 3490 O O . TYR A 1 456 ? 29.210 -6.372 -42.020 1.00 88.62 456 TYR A O 1
ATOM 3498 N N . ALA A 1 457 ? 27.688 -5.528 -40.611 1.00 85.62 457 ALA A N 1
ATOM 3499 C CA . ALA A 1 457 ? 26.597 -6.379 -41.091 1.00 85.62 457 ALA A CA 1
ATOM 3500 C C . ALA A 1 457 ? 26.082 -5.973 -42.478 1.00 85.62 457 ALA A C 1
ATOM 3502 O O . ALA A 1 457 ? 25.518 -6.803 -43.197 1.00 85.62 457 ALA A O 1
ATOM 3503 N N . PHE A 1 458 ? 26.286 -4.707 -42.844 1.00 81.81 458 PHE A N 1
ATOM 3504 C CA . PHE A 1 458 ? 25.928 -4.154 -44.144 1.00 81.81 458 PHE A CA 1
ATOM 3505 C C . PHE A 1 458 ? 27.055 -4.271 -45.176 1.00 81.81 458 PHE A C 1
ATOM 3507 O O . PHE A 1 458 ? 26.797 -4.139 -46.373 1.00 81.81 458 PHE A O 1
ATOM 3514 N N . LEU A 1 459 ? 28.291 -4.543 -44.746 1.00 84.62 459 LEU A N 1
ATOM 3515 C CA . LEU A 1 459 ? 29.416 -4.707 -45.660 1.00 84.62 459 LEU A CA 1
ATOM 3516 C C . LEU A 1 459 ? 29.376 -6.093 -46.324 1.00 84.62 459 LEU A C 1
ATOM 3518 O O . LEU A 1 459 ? 29.312 -7.107 -45.628 1.00 84.62 459 LEU A O 1
ATOM 3522 N N . PRO A 1 460 ? 29.444 -6.179 -47.663 1.00 82.00 460 PRO A N 1
ATOM 3523 C CA . PRO A 1 460 ? 29.609 -7.460 -48.333 1.00 82.00 460 PRO A CA 1
ATOM 3524 C C . PRO A 1 460 ? 31.024 -7.989 -48.075 1.00 82.00 460 PRO A C 1
ATOM 3526 O O . PRO A 1 460 ? 32.003 -7.280 -48.309 1.00 82.00 460 PRO A O 1
ATOM 3529 N N . ALA A 1 461 ? 31.140 -9.249 -47.644 1.00 81.62 461 ALA A N 1
ATOM 3530 C CA . ALA A 1 461 ? 32.432 -9.878 -47.350 1.00 81.62 461 ALA A CA 1
ATOM 3531 C C . ALA A 1 461 ? 33.405 -9.818 -48.545 1.00 81.62 461 ALA A C 1
ATOM 3533 O O . ALA A 1 461 ? 34.600 -9.612 -48.376 1.00 81.62 461 ALA A O 1
ATOM 3534 N N . GLU A 1 462 ? 32.882 -9.907 -49.771 1.00 83.44 462 GLU A N 1
ATOM 3535 C CA . GLU A 1 462 ? 33.659 -9.841 -51.016 1.00 83.44 462 GLU A CA 1
ATOM 3536 C C . GLU A 1 462 ? 34.236 -8.451 -51.337 1.00 83.44 462 GLU A C 1
ATOM 3538 O O . GLU A 1 462 ? 35.070 -8.336 -52.240 1.00 83.44 462 GLU A O 1
ATOM 3543 N N . ALA A 1 463 ? 33.781 -7.396 -50.652 1.00 85.00 463 ALA A N 1
ATOM 3544 C CA . ALA A 1 463 ? 34.329 -6.050 -50.798 1.00 85.00 463 ALA A CA 1
ATOM 3545 C C . ALA A 1 463 ? 35.497 -5.767 -49.853 1.00 85.00 463 ALA A C 1
ATOM 3547 O O . ALA A 1 463 ? 36.020 -4.658 -49.889 1.00 85.00 463 ALA A O 1
ATOM 3548 N N . ILE A 1 464 ? 35.894 -6.707 -49.000 1.00 85.62 464 ILE A N 1
ATOM 3549 C CA . ILE A 1 464 ? 36.952 -6.499 -48.012 1.00 85.62 464 ILE A CA 1
ATOM 3550 C C . ILE A 1 464 ? 38.265 -6.978 -48.621 1.00 85.62 464 ILE A C 1
ATOM 3552 O O . ILE A 1 464 ? 38.407 -8.156 -48.934 1.00 85.62 464 ILE A O 1
ATOM 3556 N N . GLY A 1 465 ? 39.199 -6.055 -48.851 1.00 83.50 465 GLY A N 1
ATOM 3557 C CA . GLY A 1 465 ? 40.554 -6.398 -49.268 1.00 83.50 465 GLY A CA 1
ATOM 3558 C C . GLY A 1 465 ? 41.439 -6.763 -48.079 1.00 83.50 465 GLY A C 1
ATOM 3559 O O . GLY A 1 465 ? 41.302 -6.180 -47.003 1.00 83.50 465 GLY A O 1
ATOM 3560 N N . ASP A 1 466 ? 42.401 -7.659 -48.308 1.00 82.12 466 ASP A N 1
ATOM 3561 C CA . ASP A 1 466 ? 43.412 -8.085 -47.324 1.00 82.12 466 ASP A CA 1
ATOM 3562 C C . ASP A 1 466 ? 44.245 -6.909 -46.762 1.00 82.12 466 ASP A C 1
ATOM 3564 O O . ASP A 1 466 ? 44.891 -7.026 -45.723 1.00 82.12 466 ASP A O 1
ATOM 3568 N N . ASP A 1 467 ? 44.258 -5.767 -47.459 1.00 82.94 467 ASP A N 1
ATOM 3569 C CA . ASP A 1 467 ? 44.947 -4.537 -47.066 1.00 82.94 467 ASP A CA 1
ATOM 3570 C C . ASP A 1 467 ? 44.062 -3.549 -46.283 1.00 82.94 467 ASP A C 1
ATOM 3572 O O . ASP A 1 467 ? 44.485 -2.425 -46.017 1.00 82.94 467 ASP A O 1
ATOM 3576 N N . GLY A 1 468 ? 42.842 -3.951 -45.910 1.00 82.75 468 GLY A N 1
ATOM 3577 C CA . GLY A 1 468 ? 41.910 -3.142 -45.120 1.00 82.75 468 GLY A CA 1
ATOM 3578 C C . GLY A 1 468 ? 41.152 -2.075 -45.917 1.00 82.75 468 GLY A C 1
ATOM 3579 O O . GLY A 1 468 ? 40.422 -1.278 -45.321 1.00 82.75 468 GLY A O 1
ATOM 3580 N N . TYR A 1 469 ? 41.288 -2.053 -47.247 1.00 87.88 469 TYR A N 1
ATOM 3581 C CA . TYR A 1 469 ? 40.548 -1.162 -48.146 1.00 87.88 469 TYR A CA 1
ATOM 3582 C C . TYR A 1 469 ? 39.369 -1.876 -48.814 1.00 87.88 469 TYR A C 1
ATOM 3584 O O . TYR A 1 469 ? 39.352 -3.096 -48.980 1.00 87.88 469 TYR A O 1
ATOM 3592 N N . PHE A 1 470 ? 38.375 -1.099 -49.249 1.00 88.00 470 PHE A N 1
ATOM 3593 C CA . PHE A 1 470 ? 37.263 -1.639 -50.024 1.00 88.00 470 PHE A CA 1
ATOM 3594 C C . PHE A 1 470 ? 37.676 -2.029 -51.453 1.00 88.00 470 PHE A C 1
ATOM 3596 O O . PHE A 1 470 ? 38.425 -1.318 -52.128 1.00 88.00 470 PHE A O 1
ATOM 3603 N N . ILE A 1 471 ? 37.095 -3.117 -51.956 1.00 86.88 471 ILE A N 1
ATOM 3604 C CA . ILE A 1 471 ? 37.171 -3.545 -53.355 1.00 86.88 471 ILE A CA 1
ATOM 3605 C C . ILE A 1 471 ? 35.955 -2.987 -54.103 1.00 86.88 471 ILE A C 1
ATOM 3607 O O . ILE A 1 471 ? 34.800 -3.304 -53.796 1.00 86.88 471 ILE A O 1
ATOM 3611 N N . ALA A 1 472 ? 36.212 -2.148 -55.103 1.00 85.88 472 ALA A N 1
ATOM 3612 C CA . ALA A 1 472 ? 35.176 -1.565 -55.939 1.00 85.88 472 ALA A CA 1
ATOM 3613 C C . ALA A 1 472 ? 34.555 -2.617 -56.873 1.00 85.88 472 ALA A C 1
ATOM 3615 O O . ALA A 1 472 ? 35.196 -3.571 -57.309 1.00 85.88 472 ALA A O 1
ATOM 3616 N N . LYS A 1 473 ? 33.285 -2.416 -57.231 1.00 85.75 473 LYS A N 1
ATOM 3617 C CA . LYS A 1 473 ? 32.564 -3.245 -58.209 1.00 85.75 473 LYS A CA 1
ATOM 3618 C C . LYS A 1 473 ? 33.151 -3.131 -59.619 1.00 85.75 473 LYS A C 1
ATOM 3620 O O . LYS A 1 473 ? 33.048 -4.070 -60.404 1.00 85.75 473 LYS A O 1
ATOM 3625 N N . TYR A 1 474 ? 33.726 -1.972 -59.935 1.00 86.00 474 TYR A N 1
ATOM 3626 C CA . TYR A 1 474 ? 34.363 -1.669 -61.212 1.00 86.00 474 TYR A CA 1
ATOM 3627 C C . TYR A 1 474 ? 35.781 -1.161 -60.954 1.00 86.00 474 TYR A C 1
ATOM 3629 O O . TYR A 1 474 ? 35.951 -0.227 -60.170 1.00 86.00 474 TYR A O 1
ATOM 3637 N N . ASP A 1 475 ? 36.772 -1.711 -61.660 1.00 83.69 475 ASP A N 1
ATOM 3638 C CA . ASP A 1 475 ? 38.189 -1.344 -61.495 1.00 83.69 475 ASP A CA 1
ATOM 3639 C C . ASP A 1 475 ? 38.434 0.166 -61.653 1.00 83.69 475 ASP A C 1
ATOM 3641 O O . ASP A 1 475 ? 39.262 0.746 -60.956 1.00 83.69 475 ASP A O 1
ATOM 3645 N N . SER A 1 476 ? 37.652 0.837 -62.508 1.00 85.62 476 SER A N 1
ATOM 3646 C CA . SER A 1 476 ? 37.728 2.287 -62.733 1.00 85.62 476 SER A CA 1
ATOM 3647 C C . SER A 1 476 ? 37.387 3.141 -61.507 1.00 85.62 476 SER A C 1
ATOM 3649 O O . SER A 1 476 ? 37.667 4.333 -61.510 1.00 85.62 476 SER A O 1
ATOM 3651 N N . LEU A 1 477 ? 36.737 2.565 -60.492 1.00 83.31 477 LEU A N 1
ATOM 3652 C CA . LEU A 1 477 ? 36.371 3.247 -59.248 1.00 83.31 477 LEU A CA 1
ATOM 3653 C C . LEU A 1 477 ? 37.305 2.878 -58.085 1.00 83.31 477 LEU A C 1
ATOM 3655 O O . LEU A 1 477 ? 37.149 3.422 -56.996 1.00 83.31 477 LEU A O 1
ATOM 3659 N N . GLN A 1 478 ? 38.265 1.968 -58.288 1.00 85.50 478 GLN A N 1
ATOM 3660 C CA . GLN A 1 478 ? 39.102 1.436 -57.210 1.00 85.50 478 GLN A CA 1
ATOM 3661 C C . GLN A 1 478 ? 39.979 2.512 -56.554 1.00 85.50 478 GLN A C 1
ATOM 3663 O O . GLN A 1 478 ? 40.143 2.503 -55.336 1.00 85.50 478 GLN A O 1
ATOM 3668 N N . GLU A 1 479 ? 40.515 3.448 -57.341 1.00 84.25 479 GLU A N 1
ATOM 3669 C CA . GLU A 1 479 ? 41.327 4.565 -56.840 1.00 84.25 479 GLU A CA 1
ATOM 3670 C C . GLU A 1 479 ? 40.465 5.548 -56.030 1.00 84.25 479 GLU A C 1
ATOM 3672 O O . GLU A 1 479 ? 40.785 5.842 -54.884 1.00 84.25 479 GLU A O 1
ATOM 3677 N N . THR A 1 480 ? 39.287 5.917 -56.547 1.00 82.81 480 THR A N 1
ATOM 3678 C CA . THR A 1 480 ? 38.305 6.770 -55.850 1.00 82.81 480 THR A CA 1
ATOM 3679 C C . THR A 1 480 ? 37.802 6.160 -54.540 1.00 82.81 480 THR A C 1
ATOM 3681 O O . THR A 1 480 ? 37.526 6.878 -53.583 1.00 82.81 480 THR A O 1
ATOM 3684 N N . VAL A 1 481 ? 37.649 4.835 -54.478 1.00 81.06 481 VAL A N 1
ATOM 3685 C CA . VAL A 1 481 ? 37.257 4.133 -53.247 1.00 81.06 481 VAL A CA 1
ATOM 3686 C C . VAL A 1 481 ? 38.408 4.107 -52.237 1.00 81.06 481 VAL A C 1
ATOM 3688 O O . VAL A 1 481 ? 38.157 4.285 -51.050 1.00 81.06 481 VAL A O 1
ATOM 3691 N N . ARG A 1 482 ? 39.663 3.947 -52.685 1.00 85.19 482 ARG A N 1
ATOM 3692 C CA . ARG A 1 482 ? 40.849 3.987 -51.809 1.00 85.19 482 ARG A CA 1
ATOM 3693 C C . ARG A 1 482 ? 41.140 5.380 -51.249 1.00 85.19 482 ARG A C 1
ATOM 3695 O O . ARG A 1 482 ? 41.588 5.478 -50.111 1.00 85.19 482 ARG A O 1
ATOM 3702 N N . GLU A 1 483 ? 40.860 6.444 -52.002 1.00 84.75 483 GLU A N 1
ATOM 3703 C CA . GLU A 1 483 ? 41.007 7.837 -51.541 1.00 84.75 483 GLU A CA 1
ATOM 3704 C C . GLU A 1 483 ? 40.126 8.171 -50.328 1.00 84.75 483 GLU A C 1
ATOM 3706 O O . GLU A 1 483 ? 40.449 9.087 -49.576 1.00 84.75 483 GLU A O 1
ATOM 3711 N N . LYS A 1 484 ? 39.041 7.417 -50.108 1.00 80.62 484 LYS A N 1
ATOM 3712 C CA . LYS A 1 484 ? 38.155 7.585 -48.947 1.00 80.62 484 LYS A CA 1
ATOM 3713 C C . LYS A 1 484 ? 38.718 7.011 -47.639 1.00 80.62 484 LYS A C 1
ATOM 3715 O O . LYS A 1 484 ? 38.087 7.180 -46.605 1.00 80.62 484 LYS A O 1
ATOM 3720 N N . GLY A 1 485 ? 39.879 6.355 -47.668 1.00 84.38 485 GLY A N 1
ATOM 3721 C CA . GLY A 1 485 ? 40.516 5.764 -46.487 1.00 84.38 485 GLY A CA 1
ATOM 3722 C C . GLY A 1 485 ? 40.223 4.273 -46.305 1.00 84.38 485 GLY A C 1
ATOM 3723 O O . GLY A 1 485 ? 39.583 3.628 -47.142 1.00 84.38 485 GLY A O 1
ATOM 3724 N N . THR A 1 486 ? 40.746 3.701 -45.220 1.00 88.25 486 THR A N 1
ATOM 3725 C CA . THR A 1 486 ? 40.517 2.286 -44.874 1.00 88.25 486 THR A CA 1
ATOM 3726 C C . THR A 1 486 ? 39.078 2.048 -44.405 1.00 88.25 486 THR A C 1
ATOM 3728 O O . THR A 1 486 ? 38.381 2.966 -43.969 1.00 88.25 486 THR A O 1
ATOM 3731 N N . ILE A 1 487 ? 38.613 0.793 -44.447 1.00 87.81 487 ILE A N 1
ATOM 3732 C CA . ILE A 1 487 ? 37.265 0.402 -43.984 1.00 87.81 487 ILE A CA 1
ATOM 3733 C C . ILE A 1 487 ? 37.015 0.853 -42.538 1.00 87.81 487 ILE A C 1
ATOM 3735 O O . ILE A 1 487 ? 35.900 1.255 -42.195 1.00 87.81 487 ILE A O 1
ATOM 3739 N N . TYR A 1 488 ? 38.052 0.797 -41.701 1.00 89.25 488 TYR A N 1
ATOM 3740 C CA . TYR A 1 488 ? 38.007 1.230 -40.310 1.00 89.25 488 TYR A CA 1
ATOM 3741 C C . TYR A 1 488 ? 37.939 2.758 -40.174 1.00 89.25 488 TYR A C 1
ATOM 3743 O O . TYR A 1 488 ? 37.063 3.261 -39.472 1.00 89.25 488 TYR A O 1
ATOM 3751 N N . GLU A 1 489 ? 38.798 3.505 -40.878 1.00 87.38 489 GLU A N 1
ATOM 3752 C CA . GLU A 1 489 ? 38.789 4.977 -40.859 1.00 87.38 489 GLU A CA 1
ATOM 3753 C C . GLU A 1 489 ? 37.460 5.547 -41.362 1.00 87.38 489 GLU A C 1
ATOM 3755 O O . GLU A 1 489 ? 36.894 6.429 -40.721 1.00 87.38 489 GLU A O 1
ATOM 3760 N N . MET A 1 490 ? 36.900 4.985 -42.438 1.00 85.88 490 MET A N 1
ATOM 3761 C CA . MET A 1 490 ? 35.568 5.371 -42.920 1.00 85.88 490 MET A CA 1
ATOM 3762 C C . MET A 1 490 ? 34.468 5.057 -41.904 1.00 85.88 490 MET A C 1
ATOM 3764 O O . MET A 1 490 ? 33.501 5.810 -41.782 1.00 85.88 490 MET A O 1
ATOM 3768 N N . GLY A 1 491 ? 34.595 3.947 -41.171 1.00 85.88 491 GLY A N 1
ATOM 3769 C CA . GLY A 1 491 ? 33.678 3.605 -40.086 1.00 85.88 491 GLY A CA 1
ATOM 3770 C C . GLY A 1 491 ? 33.722 4.640 -38.959 1.00 85.88 491 GLY A C 1
ATOM 3771 O O . GLY A 1 491 ? 32.669 5.026 -38.451 1.00 85.88 491 GLY A O 1
ATOM 3772 N N . LYS A 1 492 ? 34.920 5.133 -38.617 1.00 87.06 492 LYS A N 1
ATOM 3773 C CA . LYS A 1 492 ? 35.112 6.219 -37.646 1.00 87.06 492 LYS A CA 1
ATOM 3774 C C . LYS A 1 492 ? 34.561 7.554 -38.138 1.00 87.06 492 LYS A C 1
ATOM 3776 O O . LYS A 1 492 ? 33.778 8.177 -37.431 1.00 87.06 492 LYS A O 1
ATOM 3781 N N . GLU A 1 493 ? 34.906 7.962 -39.359 1.00 84.62 493 GLU A N 1
ATOM 3782 C CA . GLU A 1 493 ? 34.448 9.225 -39.958 1.00 84.62 493 GLU A CA 1
ATOM 3783 C C . GLU A 1 493 ? 32.916 9.325 -39.978 1.00 84.62 493 GLU A C 1
ATOM 3785 O O . GLU A 1 493 ? 32.344 10.389 -39.749 1.00 84.62 493 GLU A O 1
ATOM 3790 N N . LYS A 1 494 ? 32.239 8.195 -40.207 1.00 78.69 494 LYS A N 1
ATOM 3791 C CA . LYS A 1 494 ? 30.776 8.111 -40.279 1.00 78.69 494 LYS A CA 1
ATOM 3792 C C . LYS A 1 494 ? 30.088 7.836 -38.940 1.00 78.69 494 LYS A C 1
ATOM 3794 O O . LYS A 1 494 ? 28.872 7.662 -38.922 1.00 78.69 494 LYS A O 1
ATOM 3799 N N . GLY A 1 495 ? 30.836 7.759 -37.838 1.00 78.75 495 GLY A N 1
ATOM 3800 C CA . GLY A 1 495 ? 30.289 7.519 -36.498 1.00 78.75 495 GLY A CA 1
ATOM 3801 C C . GLY A 1 495 ? 29.772 6.095 -36.255 1.00 78.75 495 GLY A C 1
ATOM 3802 O O . GLY A 1 495 ? 29.084 5.844 -35.270 1.00 78.75 495 GLY A O 1
ATOM 3803 N N . TYR A 1 496 ? 30.093 5.144 -37.134 1.00 83.56 496 TYR A N 1
ATOM 3804 C CA . TYR A 1 496 ? 29.769 3.724 -36.959 1.00 83.56 496 TYR A CA 1
ATOM 3805 C C . TYR A 1 496 ? 30.753 2.986 -36.047 1.00 83.56 496 TYR A C 1
ATOM 3807 O O . TYR A 1 496 ? 30.437 1.923 -35.498 1.00 83.56 496 TYR A O 1
ATOM 3815 N N . ILE A 1 497 ? 31.961 3.533 -35.942 1.00 89.94 497 ILE A N 1
ATOM 3816 C CA . ILE A 1 497 ? 33.009 3.083 -35.043 1.00 89.94 497 ILE A CA 1
ATOM 3817 C C . ILE A 1 497 ? 33.355 4.250 -34.129 1.00 89.94 497 ILE A C 1
ATOM 3819 O O . ILE A 1 497 ? 33.626 5.354 -34.594 1.00 89.94 497 ILE A O 1
ATOM 3823 N N . THR A 1 498 ? 33.340 4.006 -32.826 1.00 90.50 498 THR A N 1
ATOM 3824 C CA . THR A 1 498 ? 33.639 5.032 -31.825 1.00 90.50 498 THR A CA 1
ATOM 3825 C C . THR A 1 498 ? 35.131 5.347 -31.796 1.00 90.50 498 THR A C 1
ATOM 3827 O O . THR A 1 498 ? 35.962 4.561 -32.264 1.00 90.50 498 THR A O 1
ATOM 3830 N N . GLU A 1 499 ? 35.508 6.478 -31.197 1.00 85.94 499 GLU A N 1
ATOM 3831 C CA . GLU A 1 499 ? 36.926 6.838 -31.079 1.00 85.94 499 GLU A CA 1
ATOM 3832 C C . GLU A 1 499 ? 37.754 5.781 -30.336 1.00 85.94 499 GLU A C 1
ATOM 3834 O O . GLU A 1 499 ? 38.886 5.484 -30.733 1.00 85.94 499 GLU A O 1
ATOM 3839 N N . ASP A 1 500 ? 37.140 5.124 -29.353 1.00 86.62 500 ASP A N 1
ATOM 3840 C CA . ASP A 1 500 ? 37.737 4.052 -28.551 1.00 86.62 500 ASP A CA 1
ATOM 3841 C C . ASP A 1 500 ? 37.821 2.695 -29.287 1.00 86.62 500 ASP A C 1
ATOM 3843 O O . ASP A 1 500 ? 38.373 1.714 -28.764 1.00 86.62 500 ASP A O 1
ATOM 3847 N N . GLY A 1 501 ? 37.321 2.637 -30.525 1.00 91.19 501 GLY A N 1
ATOM 3848 C CA . GLY A 1 501 ? 37.345 1.453 -31.378 1.00 91.19 501 GLY A CA 1
ATOM 3849 C C . GLY A 1 501 ? 36.295 0.429 -30.968 1.00 91.19 501 GLY A C 1
ATOM 3850 O O . GLY A 1 501 ? 36.633 -0.718 -30.682 1.00 91.19 501 GLY A O 1
ATOM 3851 N N . TYR A 1 502 ? 35.029 0.841 -30.918 1.00 93.38 502 TYR A N 1
ATOM 3852 C CA . TYR A 1 502 ? 33.881 -0.051 -30.739 1.00 93.38 502 TYR A CA 1
ATOM 3853 C C . TYR A 1 502 ? 32.875 0.118 -31.865 1.00 93.38 502 TYR A C 1
ATOM 3855 O O . TYR A 1 502 ? 32.721 1.209 -32.402 1.00 93.38 502 TYR A O 1
ATOM 3863 N N . THR A 1 503 ? 32.155 -0.951 -32.184 1.00 92.75 503 THR A N 1
ATOM 3864 C CA . THR A 1 503 ? 31.050 -0.943 -33.144 1.00 92.75 503 THR A CA 1
ATOM 3865 C C . THR A 1 503 ? 29.787 -1.518 -32.509 1.00 92.75 503 THR A C 1
ATOM 3867 O O . THR A 1 503 ? 29.859 -2.294 -31.554 1.00 92.75 503 THR A O 1
ATOM 3870 N N . LEU A 1 504 ? 28.628 -1.110 -33.025 1.00 90.88 504 LEU A N 1
ATOM 3871 C CA . LEU A 1 504 ? 27.315 -1.499 -32.524 1.00 90.88 504 LEU A CA 1
ATOM 3872 C C . LEU A 1 504 ? 26.612 -2.438 -33.509 1.00 90.88 504 LEU A C 1
ATOM 3874 O O . LEU A 1 504 ? 26.434 -2.107 -34.685 1.00 90.88 504 LEU A O 1
ATOM 3878 N N . TYR A 1 505 ? 26.143 -3.569 -32.992 1.00 90.44 505 TYR A N 1
ATOM 3879 C CA . TYR A 1 505 ? 25.220 -4.476 -33.659 1.00 90.44 505 TYR A CA 1
ATOM 3880 C C . TYR A 1 505 ? 23.839 -4.412 -33.009 1.00 90.44 505 TYR A C 1
ATOM 3882 O O . TYR A 1 505 ? 23.709 -4.428 -31.786 1.00 90.44 505 TYR A O 1
ATOM 3890 N N . MET A 1 506 ? 22.801 -4.401 -33.838 1.00 86.50 506 MET A N 1
ATOM 3891 C CA . MET A 1 506 ? 21.413 -4.582 -33.427 1.00 86.50 506 MET A CA 1
ATOM 3892 C C . MET A 1 506 ? 20.919 -5.924 -33.955 1.00 86.50 506 MET A C 1
ATOM 3894 O O . MET A 1 506 ? 20.885 -6.157 -35.168 1.00 86.50 506 MET A O 1
ATOM 3898 N N . ILE A 1 507 ? 20.558 -6.816 -33.043 1.00 87.31 507 ILE A N 1
ATOM 3899 C CA . ILE A 1 507 ? 20.144 -8.183 -33.348 1.00 87.31 507 ILE A CA 1
ATOM 3900 C C . ILE A 1 507 ? 18.627 -8.253 -33.183 1.00 87.31 507 ILE A C 1
ATOM 3902 O O . ILE A 1 507 ? 18.098 -8.073 -32.084 1.00 87.31 507 ILE A O 1
ATOM 3906 N N . ALA A 1 508 ? 17.933 -8.487 -34.293 1.00 80.31 508 ALA A N 1
ATOM 3907 C CA . ALA A 1 508 ? 16.490 -8.650 -34.341 1.00 80.31 508 ALA A CA 1
ATOM 3908 C C . ALA A 1 508 ? 16.102 -10.107 -34.078 1.00 80.31 508 ALA A C 1
ATOM 3910 O O . ALA A 1 508 ? 16.749 -11.043 -34.559 1.00 80.31 508 ALA A O 1
ATOM 3911 N N . MET A 1 509 ? 15.021 -10.280 -33.326 1.00 79.00 509 MET A N 1
ATOM 3912 C CA . MET A 1 509 ? 14.476 -11.584 -32.975 1.00 79.00 509 MET A CA 1
ATOM 3913 C C . MET A 1 509 ? 13.290 -11.942 -33.858 1.00 79.00 509 MET A C 1
ATOM 3915 O O . MET A 1 509 ? 12.535 -11.084 -34.312 1.00 79.00 509 MET A O 1
ATOM 3919 N N . THR A 1 510 ? 13.098 -13.241 -34.056 1.00 71.50 510 THR A N 1
ATOM 3920 C CA . THR A 1 510 ? 11.960 -13.754 -34.819 1.00 71.50 510 THR A CA 1
ATOM 3921 C C . THR A 1 510 ? 10.647 -13.433 -34.103 1.00 71.50 510 THR A C 1
ATOM 3923 O O . THR A 1 510 ? 10.533 -13.628 -32.897 1.00 71.50 510 THR A O 1
ATOM 3926 N N . LYS A 1 511 ? 9.626 -13.022 -34.862 1.00 64.81 511 LYS A N 1
ATOM 3927 C CA . LYS A 1 511 ? 8.291 -12.638 -34.364 1.00 64.81 511 LYS A CA 1
ATOM 3928 C C . LYS A 1 511 ? 7.580 -13.673 -33.476 1.00 64.81 511 LYS A C 1
ATOM 3930 O O . LYS A 1 511 ? 6.718 -13.313 -32.684 1.00 64.81 511 LYS A O 1
ATOM 3935 N N . ASP A 1 512 ? 7.934 -14.953 -33.604 1.00 63.44 512 ASP A N 1
ATOM 3936 C CA . ASP A 1 512 ? 7.315 -16.053 -32.853 1.00 63.44 512 ASP A CA 1
ATOM 3937 C C . ASP A 1 512 ? 7.977 -16.294 -31.479 1.00 63.44 512 ASP A C 1
ATOM 3939 O O . ASP A 1 512 ? 7.493 -17.109 -30.690 1.00 63.44 512 ASP A O 1
ATOM 3943 N N . TYR A 1 513 ? 9.077 -15.597 -31.166 1.00 69.06 513 TYR A N 1
ATOM 3944 C CA . TYR A 1 513 ? 9.756 -15.722 -29.878 1.00 69.06 513 TYR A CA 1
ATOM 3945 C C . TYR A 1 513 ? 9.033 -14.914 -28.802 1.00 69.06 513 TYR A C 1
ATOM 3947 O O . TYR A 1 513 ? 9.028 -13.684 -28.799 1.00 69.06 513 TYR A O 1
ATOM 3955 N N . ASN A 1 514 ? 8.486 -15.612 -27.810 1.00 75.81 514 ASN A N 1
ATOM 3956 C CA . ASN A 1 514 ? 8.132 -14.969 -26.555 1.00 75.81 514 ASN A CA 1
ATOM 3957 C C . ASN A 1 514 ? 9.433 -14.609 -25.815 1.00 75.81 514 ASN A C 1
ATOM 3959 O O . ASN A 1 514 ? 10.207 -15.497 -25.473 1.00 75.81 514 ASN A O 1
ATOM 3963 N N . ILE A 1 515 ? 9.673 -13.327 -25.543 1.00 78.19 515 ILE A N 1
ATOM 3964 C CA . ILE A 1 515 ? 10.871 -12.833 -24.833 1.00 78.19 515 ILE A CA 1
ATOM 3965 C C . ILE A 1 515 ? 10.987 -13.441 -23.421 1.00 78.19 515 ILE A C 1
ATOM 3967 O O . ILE A 1 515 ? 12.076 -13.585 -22.879 1.00 78.19 515 ILE A O 1
ATOM 3971 N N . GLU A 1 516 ? 9.868 -13.860 -22.829 1.00 82.38 516 GLU A N 1
ATOM 3972 C CA . GLU A 1 516 ? 9.831 -14.580 -21.556 1.00 82.38 516 GLU A CA 1
ATOM 3973 C C . GLU A 1 516 ? 10.037 -16.105 -21.694 1.00 82.38 516 GLU A C 1
ATOM 3975 O O . GLU A 1 516 ? 9.983 -16.834 -20.702 1.00 82.38 516 GLU A O 1
ATOM 3980 N N . SER A 1 517 ? 10.246 -16.639 -22.889 1.00 85.25 517 SER A N 1
ATOM 3981 C CA . SER A 1 517 ? 10.424 -18.081 -23.090 1.00 85.25 517 SER A CA 1
ATOM 3982 C C . SER A 1 517 ? 11.829 -18.565 -22.719 1.00 85.25 517 SER A C 1
ATOM 3984 O O . SER A 1 517 ? 12.745 -17.762 -22.533 1.00 85.25 517 SER A O 1
ATOM 3986 N N . GLN A 1 518 ? 11.997 -19.885 -22.593 1.00 86.06 518 GLN A N 1
ATOM 3987 C CA . GLN A 1 518 ? 13.327 -20.472 -22.406 1.00 86.06 518 GLN A CA 1
ATOM 3988 C C . GLN A 1 518 ? 14.145 -20.359 -23.698 1.00 86.06 518 GLN A C 1
ATOM 3990 O O . GLN A 1 518 ? 15.341 -20.112 -23.651 1.00 86.06 518 GLN A O 1
ATOM 3995 N N . GLU A 1 519 ? 13.486 -20.450 -24.851 1.00 88.12 519 GLU A N 1
ATOM 3996 C CA . GLU A 1 519 ? 14.093 -20.324 -26.170 1.00 88.12 519 GLU A CA 1
ATOM 3997 C C . GLU A 1 519 ? 14.762 -18.953 -26.359 1.00 88.12 519 GLU A C 1
ATOM 3999 O O . GLU A 1 519 ? 15.860 -18.869 -26.911 1.00 88.12 519 GLU A O 1
ATOM 4004 N N . ALA A 1 520 ? 14.132 -17.876 -25.875 1.00 87.00 520 ALA A N 1
ATOM 4005 C CA . ALA A 1 520 ? 14.704 -16.530 -25.920 1.00 87.00 520 ALA A CA 1
ATOM 4006 C C . ALA A 1 520 ? 15.942 -16.384 -25.018 1.00 87.00 520 ALA A C 1
ATOM 4008 O O . ALA A 1 520 ? 16.925 -15.764 -25.421 1.00 87.00 520 ALA A O 1
ATOM 4009 N N . GLU A 1 521 ? 15.925 -16.997 -23.834 1.00 88.94 521 GLU A N 1
ATOM 4010 C CA . GLU A 1 521 ? 17.082 -17.041 -22.934 1.00 88.94 521 GLU A CA 1
ATOM 4011 C C . GLU A 1 521 ? 18.244 -17.839 -23.551 1.00 88.94 521 GLU A C 1
ATOM 4013 O O . GLU A 1 521 ? 19.390 -17.391 -23.527 1.00 88.94 521 GLU A O 1
ATOM 4018 N N . ASP A 1 522 ? 17.954 -18.979 -24.179 1.00 91.62 522 ASP A N 1
ATOM 4019 C CA . ASP A 1 522 ? 18.960 -19.793 -24.865 1.00 91.62 522 ASP A CA 1
ATOM 4020 C C . ASP A 1 522 ? 19.597 -19.018 -26.037 1.00 91.62 522 ASP A C 1
ATOM 4022 O O . ASP A 1 522 ? 20.813 -19.078 -26.239 1.00 91.62 522 ASP A O 1
ATOM 4026 N N . MET A 1 523 ? 18.803 -18.230 -26.774 1.00 91.50 523 MET A N 1
ATOM 4027 C CA . MET A 1 523 ? 19.301 -17.344 -27.833 1.00 91.50 523 MET A CA 1
ATOM 4028 C C . MET A 1 523 ? 20.215 -16.246 -27.270 1.00 91.50 523 MET A C 1
ATOM 4030 O O . MET A 1 523 ? 21.319 -16.046 -27.779 1.00 91.50 523 MET A O 1
ATOM 4034 N N . LEU A 1 524 ? 19.810 -15.583 -26.181 1.00 92.81 524 LEU A N 1
ATOM 4035 C CA . LEU A 1 524 ? 20.629 -14.572 -25.505 1.00 92.81 524 LEU A CA 1
ATOM 4036 C C . LEU A 1 524 ? 21.980 -15.145 -25.054 1.00 92.81 524 LEU A C 1
ATOM 4038 O O . LEU A 1 524 ? 23.031 -14.526 -25.250 1.00 92.81 524 LEU A O 1
ATOM 4042 N N . GLN A 1 525 ? 21.969 -16.347 -24.475 1.00 93.88 525 GLN A N 1
ATOM 4043 C CA . GLN A 1 525 ? 23.188 -17.040 -24.063 1.00 93.88 525 GLN A CA 1
ATOM 4044 C C . GLN A 1 525 ? 24.058 -17.427 -25.260 1.00 93.88 525 GLN A C 1
ATOM 4046 O O . GLN A 1 525 ? 25.279 -17.266 -25.193 1.00 93.88 525 GLN A O 1
ATOM 4051 N N . ALA A 1 526 ? 23.456 -17.865 -26.369 1.00 94.62 526 ALA A N 1
ATOM 4052 C CA . ALA A 1 526 ? 24.176 -18.135 -27.606 1.00 94.62 526 ALA A CA 1
ATOM 4053 C C . ALA A 1 526 ? 24.877 -16.871 -28.131 1.00 94.62 526 ALA A C 1
ATOM 4055 O O . ALA A 1 526 ? 26.079 -16.922 -28.393 1.00 94.62 526 ALA A O 1
ATOM 4056 N N . VAL A 1 527 ? 24.190 -15.722 -28.174 1.00 94.38 527 VAL A N 1
ATOM 4057 C CA . VAL A 1 527 ? 24.783 -14.432 -28.580 1.00 94.38 527 VAL A CA 1
ATOM 4058 C C . VAL A 1 527 ? 25.944 -14.043 -27.664 1.00 94.38 527 VAL A C 1
ATOM 4060 O O . VAL A 1 527 ? 27.036 -13.739 -28.147 1.00 94.38 527 VAL A O 1
ATOM 4063 N N . ARG A 1 528 ? 25.755 -14.110 -26.339 1.00 92.88 528 ARG A N 1
ATOM 4064 C CA . ARG A 1 528 ? 26.814 -13.821 -25.355 1.00 92.88 528 ARG A CA 1
ATOM 4065 C C . ARG A 1 528 ? 28.022 -14.738 -25.531 1.00 92.88 528 ARG A C 1
ATOM 4067 O O . ARG A 1 528 ? 29.162 -14.279 -25.476 1.00 92.88 528 ARG A O 1
ATOM 4074 N N . SER A 1 529 ? 27.785 -16.032 -25.737 1.00 94.12 529 SER A N 1
ATOM 4075 C CA . SER A 1 529 ? 28.853 -17.014 -25.932 1.00 94.12 529 SER A CA 1
ATOM 4076 C C . SER A 1 529 ? 29.616 -16.774 -27.235 1.00 94.12 529 SER A C 1
ATOM 4078 O O . SER A 1 529 ? 30.844 -16.825 -27.228 1.00 94.12 529 SER A O 1
ATOM 4080 N N . ALA A 1 530 ? 28.915 -16.416 -28.316 1.00 94.31 530 ALA A N 1
ATOM 4081 C CA . ALA A 1 530 ? 29.518 -16.072 -29.594 1.00 94.31 530 ALA A CA 1
ATOM 4082 C C . ALA A 1 530 ? 30.378 -14.807 -29.474 1.00 94.31 530 ALA A C 1
ATOM 4084 O O . ALA A 1 530 ? 31.517 -14.806 -29.933 1.00 94.31 530 ALA A O 1
ATOM 4085 N N . ALA A 1 531 ? 29.877 -13.760 -28.808 1.00 92.75 531 ALA A N 1
ATOM 4086 C CA . ALA A 1 531 ? 30.625 -12.523 -28.587 1.00 92.75 531 ALA A CA 1
ATOM 4087 C C . ALA A 1 531 ? 31.888 -12.762 -27.744 1.00 92.75 531 ALA A C 1
ATOM 4089 O O . ALA A 1 531 ? 32.976 -12.333 -28.121 1.00 92.75 531 ALA A O 1
ATOM 4090 N N . ARG A 1 532 ? 31.773 -13.514 -26.639 1.00 89.81 532 ARG A N 1
ATOM 4091 C CA . ARG A 1 532 ? 32.924 -13.870 -25.791 1.00 89.81 532 ARG A CA 1
ATOM 4092 C C . ARG A 1 532 ? 33.955 -14.720 -26.527 1.00 89.81 532 ARG A C 1
ATOM 4094 O O . ARG A 1 532 ? 35.143 -14.524 -26.314 1.00 89.81 532 ARG A O 1
ATOM 4101 N N . ALA A 1 533 ? 33.516 -15.657 -27.367 1.00 91.56 533 ALA A N 1
ATOM 4102 C CA . ALA A 1 533 ? 34.417 -16.502 -28.145 1.00 91.56 533 ALA A CA 1
ATOM 4103 C C . ALA A 1 533 ? 35.124 -15.712 -29.251 1.00 91.56 533 ALA A C 1
ATOM 4105 O O . ALA A 1 533 ? 36.323 -15.887 -29.453 1.00 91.56 533 ALA A O 1
ATOM 4106 N N . ALA A 1 534 ? 34.396 -14.832 -29.943 1.00 91.19 534 ALA A N 1
ATOM 4107 C CA . ALA A 1 534 ? 34.968 -13.989 -30.978 1.00 91.19 534 ALA A CA 1
ATOM 4108 C C . ALA A 1 534 ? 35.980 -13.007 -30.374 1.00 91.19 534 ALA A C 1
ATOM 4110 O O . ALA A 1 534 ? 37.117 -12.975 -30.822 1.00 91.19 534 ALA A O 1
ATOM 4111 N N . PHE A 1 535 ? 35.628 -12.260 -29.327 1.00 91.25 535 PHE A N 1
ATOM 4112 C CA . PHE A 1 535 ? 36.432 -11.138 -28.818 1.00 91.25 535 PHE A CA 1
ATOM 4113 C C . PHE A 1 535 ? 37.173 -11.434 -27.500 1.00 91.25 535 PHE A C 1
ATOM 4115 O O . PHE A 1 535 ? 37.328 -10.555 -26.652 1.00 91.25 535 PHE A O 1
ATOM 4122 N N . ALA A 1 536 ? 37.612 -12.682 -27.297 1.00 88.06 536 ALA A N 1
ATOM 4123 C CA . ALA A 1 536 ? 38.283 -13.108 -26.064 1.00 88.06 536 ALA A CA 1
ATOM 4124 C C . ALA A 1 536 ? 39.606 -12.361 -25.806 1.00 88.06 536 ALA A C 1
ATOM 4126 O O . ALA A 1 536 ? 39.865 -11.937 -24.682 1.00 88.06 536 ALA A O 1
ATOM 4127 N N . GLU A 1 537 ? 40.428 -12.175 -26.842 1.00 88.12 537 GLU A N 1
ATOM 4128 C CA . GLU A 1 537 ? 41.725 -11.490 -26.731 1.00 88.12 537 GLU A CA 1
ATOM 4129 C C . GLU A 1 537 ? 41.548 -10.011 -26.363 1.00 88.12 537 GLU A C 1
ATOM 4131 O O . GLU A 1 537 ? 42.255 -9.479 -25.509 1.00 88.12 537 GLU A O 1
ATOM 4136 N N . GLU A 1 538 ? 40.566 -9.347 -26.971 1.00 89.31 538 GLU A N 1
ATOM 4137 C CA . GLU A 1 538 ? 40.232 -7.957 -26.679 1.00 89.31 538 GLU A CA 1
ATOM 4138 C C . GLU A 1 538 ? 39.668 -7.805 -25.267 1.00 89.31 538 GLU A C 1
ATOM 4140 O O . GLU A 1 538 ? 40.037 -6.867 -24.557 1.00 89.31 538 GLU A O 1
ATOM 4145 N N . TRP A 1 539 ? 38.843 -8.759 -24.827 1.00 85.25 539 TRP A N 1
ATOM 4146 C CA . TRP A 1 539 ? 38.353 -8.808 -23.454 1.00 85.25 539 TRP A CA 1
ATOM 4147 C C . TRP A 1 539 ? 39.510 -8.891 -22.449 1.00 85.25 539 TRP A C 1
ATOM 4149 O O . TRP A 1 539 ? 39.552 -8.112 -21.496 1.00 85.25 539 TRP A O 1
ATOM 4159 N N . GLU A 1 540 ? 40.477 -9.790 -22.666 1.00 87.62 540 GLU A N 1
ATOM 4160 C CA . GLU A 1 540 ? 41.676 -9.911 -21.819 1.00 87.62 540 GLU A CA 1
ATOM 4161 C C . GLU A 1 540 ? 42.553 -8.649 -21.851 1.00 87.62 540 GLU A C 1
ATOM 4163 O O . GLU A 1 540 ? 43.165 -8.293 -20.842 1.00 87.62 540 GLU A O 1
ATOM 4168 N N . ALA A 1 541 ? 42.557 -7.925 -22.973 1.00 86.12 541 ALA A N 1
ATOM 4169 C CA . ALA A 1 541 ? 43.219 -6.631 -23.124 1.00 86.12 541 ALA A CA 1
ATOM 4170 C C . ALA A 1 541 ? 42.439 -5.446 -22.508 1.00 86.12 541 ALA A C 1
ATOM 4172 O O . ALA A 1 541 ? 42.864 -4.297 -22.644 1.00 86.12 541 ALA A O 1
ATOM 4173 N N . GLY A 1 542 ? 41.316 -5.697 -21.824 1.00 86.06 542 GLY A N 1
ATOM 4174 C CA . GLY A 1 542 ? 40.509 -4.671 -21.161 1.00 86.06 542 GLY A CA 1
ATOM 4175 C C . GLY A 1 542 ? 39.489 -3.971 -22.064 1.00 86.06 542 GLY A C 1
ATOM 4176 O O . GLY A 1 542 ? 39.015 -2.894 -21.707 1.00 86.06 542 GLY A O 1
ATOM 4177 N N . LYS A 1 543 ? 39.140 -4.562 -23.215 1.00 89.12 543 LYS A N 1
ATOM 4178 C CA . LYS A 1 543 ? 38.066 -4.107 -24.110 1.00 89.12 543 LYS A CA 1
ATOM 4179 C C . LYS A 1 543 ? 36.890 -5.101 -24.114 1.00 89.12 543 LYS A C 1
ATOM 4181 O O . LYS A 1 543 ? 36.814 -5.953 -25.002 1.00 89.12 543 LYS A O 1
ATOM 4186 N N . PRO A 1 544 ? 35.997 -5.055 -23.109 1.00 90.75 544 PRO A N 1
ATOM 4187 C CA . PRO A 1 544 ? 34.885 -5.994 -23.008 1.00 90.75 544 PRO A CA 1
ATOM 4188 C C . PRO A 1 544 ? 33.797 -5.728 -24.059 1.00 90.75 544 PRO A C 1
ATOM 4190 O O . PRO A 1 544 ? 33.669 -4.628 -24.586 1.00 90.75 544 PRO A O 1
ATOM 4193 N N . CYS A 1 545 ? 32.982 -6.743 -24.348 1.00 92.75 545 CYS A N 1
ATOM 4194 C CA . CYS A 1 545 ? 31.741 -6.563 -25.106 1.00 92.75 545 CYS A CA 1
ATOM 4195 C C . CYS A 1 545 ? 30.609 -6.158 -24.156 1.00 92.75 545 CYS A C 1
ATOM 4197 O O . CYS A 1 545 ? 30.530 -6.694 -23.050 1.00 92.75 545 CYS A O 1
ATOM 4199 N N . TYR A 1 546 ? 29.705 -5.295 -24.613 1.00 93.81 546 TYR A N 1
ATOM 4200 C CA . TYR A 1 546 ? 28.540 -4.860 -23.839 1.00 93.81 546 TYR A CA 1
ATOM 4201 C C . TYR A 1 546 ? 27.252 -5.292 -24.521 1.00 93.81 546 TYR A C 1
ATOM 4203 O O . TYR A 1 546 ? 27.161 -5.262 -25.747 1.00 93.81 546 TYR A O 1
ATOM 4211 N N . ILE A 1 547 ? 26.251 -5.685 -23.738 1.00 93.12 547 ILE A N 1
ATOM 4212 C CA . ILE A 1 547 ? 24.977 -6.164 -24.267 1.00 93.12 547 ILE A CA 1
ATOM 4213 C C . ILE A 1 547 ? 23.811 -5.558 -23.489 1.00 93.12 547 ILE A C 1
ATOM 4215 O O . ILE A 1 547 ? 23.808 -5.582 -22.268 1.00 93.12 547 ILE A O 1
ATOM 4219 N N . THR A 1 548 ? 22.823 -5.000 -24.183 1.00 91.69 548 THR A N 1
ATOM 4220 C CA . THR A 1 548 ? 21.634 -4.393 -23.562 1.00 91.69 548 THR A CA 1
ATOM 4221 C C . THR A 1 548 ? 20.400 -4.572 -24.449 1.00 91.69 548 THR A C 1
ATOM 4223 O O . THR A 1 548 ? 20.494 -5.022 -25.590 1.00 91.69 548 THR A O 1
ATOM 4226 N N . GLY A 1 549 ? 19.220 -4.257 -23.926 1.00 87.38 549 GLY A N 1
ATOM 4227 C CA . GLY A 1 549 ? 17.935 -4.390 -24.608 1.00 87.38 549 GLY A CA 1
ATOM 4228 C C . GLY A 1 549 ? 16.901 -5.129 -23.764 1.00 87.38 549 GLY A C 1
ATOM 4229 O O . GLY A 1 549 ? 17.201 -5.670 -22.701 1.00 87.38 549 GLY A O 1
ATOM 4230 N N . VAL A 1 550 ? 15.663 -5.182 -24.258 1.00 85.31 550 VAL A N 1
ATOM 4231 C CA . VAL A 1 550 ? 14.507 -5.699 -23.501 1.00 85.31 550 VAL A CA 1
ATOM 4232 C C . VAL A 1 550 ? 14.714 -7.149 -23.044 1.00 85.31 550 VAL A C 1
ATOM 4234 O O . VAL A 1 550 ? 14.435 -7.474 -21.893 1.00 85.31 550 VAL A O 1
ATOM 4237 N N . LEU A 1 551 ? 15.221 -8.023 -23.922 1.00 87.62 551 LEU A N 1
ATOM 4238 C CA . LEU A 1 551 ? 15.470 -9.435 -23.597 1.00 87.62 551 LEU A CA 1
ATOM 4239 C C . LEU A 1 551 ? 16.540 -9.595 -22.507 1.00 87.62 551 LEU A C 1
ATOM 4241 O O . LEU A 1 551 ? 16.355 -10.366 -21.567 1.00 87.62 551 LEU A O 1
ATOM 4245 N N . GLN A 1 552 ? 17.627 -8.831 -22.615 1.00 91.12 552 GLN A N 1
ATOM 4246 C CA . GLN A 1 552 ? 18.705 -8.805 -21.629 1.00 91.12 552 GLN A CA 1
ATOM 4247 C C . GLN A 1 552 ? 18.190 -8.321 -20.262 1.00 91.12 552 GLN A C 1
ATOM 4249 O O . GLN A 1 552 ? 18.408 -8.989 -19.252 1.00 91.12 552 GLN A O 1
ATOM 4254 N N . ALA A 1 553 ? 17.394 -7.248 -20.244 1.00 90.62 553 ALA A N 1
ATOM 4255 C CA . ALA A 1 553 ? 16.766 -6.738 -19.027 1.00 90.62 553 ALA A CA 1
ATOM 4256 C C . ALA A 1 553 ? 15.815 -7.767 -18.384 1.00 90.62 553 ALA A C 1
ATOM 4258 O O . ALA A 1 553 ? 15.841 -7.971 -17.171 1.00 90.62 553 ALA A O 1
ATOM 4259 N N . VAL A 1 554 ? 14.993 -8.463 -19.182 1.00 89.62 554 VAL A N 1
ATOM 4260 C CA . VAL A 1 554 ? 14.094 -9.528 -18.695 1.00 89.62 554 VAL A CA 1
ATOM 4261 C C . VAL A 1 554 ? 14.872 -10.697 -18.073 1.00 89.62 554 VAL A C 1
ATOM 4263 O O . VAL A 1 554 ? 14.458 -11.204 -17.024 1.00 89.62 554 VAL A O 1
ATOM 4266 N N . SER A 1 555 ? 15.993 -11.104 -18.676 1.00 90.81 555 SER A N 1
ATOM 4267 C CA . SER A 1 555 ? 16.900 -12.126 -18.126 1.00 90.81 555 SER A CA 1
ATOM 4268 C C . SER A 1 555 ? 17.439 -11.716 -16.747 1.00 90.81 555 SER A C 1
ATOM 4270 O O . SER A 1 555 ? 17.306 -12.452 -15.765 1.00 90.81 555 SER A O 1
ATOM 4272 N N . GLU A 1 556 ? 17.925 -10.480 -16.620 1.00 92.62 556 GLU A N 1
ATOM 4273 C CA . GLU A 1 556 ? 18.450 -9.945 -15.357 1.00 92.62 556 GLU A CA 1
ATOM 4274 C C . GLU A 1 556 ? 17.369 -9.755 -14.292 1.00 92.62 556 GLU A C 1
ATOM 4276 O O . GLU A 1 556 ? 17.589 -10.081 -13.121 1.00 92.62 556 GLU A O 1
ATOM 4281 N N . PHE A 1 557 ? 16.162 -9.314 -14.666 1.00 91.44 557 PHE A N 1
ATOM 4282 C CA . PHE A 1 557 ? 15.042 -9.280 -13.728 1.00 91.44 557 PHE A CA 1
ATOM 4283 C C . PHE A 1 557 ? 14.746 -10.674 -13.165 1.00 91.44 557 PHE A C 1
ATOM 4285 O O . PHE A 1 557 ? 14.519 -10.807 -11.959 1.00 91.44 557 PHE A O 1
ATOM 4292 N N . ARG A 1 558 ? 14.774 -11.730 -13.985 1.00 89.62 558 ARG A N 1
ATOM 4293 C CA . ARG A 1 558 ? 14.550 -13.113 -13.523 1.00 89.62 558 ARG A CA 1
ATOM 4294 C C . ARG A 1 558 ? 15.633 -13.611 -12.582 1.00 89.62 558 ARG A C 1
ATOM 4296 O O . ARG A 1 558 ? 15.326 -14.379 -11.672 1.00 89.62 558 ARG A O 1
ATOM 4303 N N . GLU A 1 559 ? 16.868 -13.169 -12.772 1.00 89.75 559 GLU A N 1
ATOM 4304 C CA . GLU A 1 559 ? 17.984 -13.544 -11.910 1.00 89.75 559 GLU A CA 1
ATOM 4305 C C . GLU A 1 559 ? 17.946 -12.800 -10.563 1.00 89.75 559 GLU A C 1
ATOM 4307 O O . GLU A 1 559 ? 18.073 -13.408 -9.494 1.00 89.75 559 GLU A O 1
ATOM 4312 N N . ILE A 1 560 ? 17.716 -11.485 -10.594 1.00 90.50 560 ILE A N 1
ATOM 4313 C CA . ILE A 1 560 ? 17.824 -10.605 -9.421 1.00 90.50 560 ILE A CA 1
ATOM 4314 C C . ILE A 1 560 ? 16.581 -10.704 -8.529 1.00 90.50 560 ILE A C 1
ATOM 4316 O O . ILE A 1 560 ? 16.677 -10.843 -7.302 1.00 90.50 560 ILE A O 1
ATOM 4320 N N . THR A 1 561 ? 15.391 -10.651 -9.127 1.00 88.94 561 THR A N 1
ATOM 4321 C CA . THR A 1 561 ? 14.148 -10.425 -8.377 1.00 88.94 561 THR A CA 1
ATOM 4322 C C . THR A 1 561 ? 13.800 -11.534 -7.375 1.00 88.94 561 THR A C 1
ATOM 4324 O O . THR A 1 561 ? 13.433 -11.193 -6.248 1.00 88.94 561 THR A O 1
ATOM 4327 N N . PRO A 1 562 ? 13.991 -12.848 -7.637 1.00 88.44 562 PRO A N 1
ATOM 4328 C CA . PRO A 1 562 ? 13.664 -13.881 -6.648 1.00 88.44 562 PRO A CA 1
ATOM 4329 C C . PRO A 1 562 ? 14.521 -13.794 -5.378 1.00 88.44 562 PRO A C 1
ATOM 4331 O O . PRO A 1 562 ? 14.059 -14.134 -4.280 1.00 88.44 562 PRO A O 1
ATOM 4334 N N . ARG A 1 563 ? 15.777 -13.344 -5.510 1.00 88.94 563 ARG A N 1
ATOM 4335 C CA . ARG A 1 563 ? 16.666 -13.090 -4.371 1.00 88.94 563 ARG A CA 1
ATOM 4336 C C . ARG A 1 563 ? 16.152 -11.907 -3.558 1.00 88.94 563 ARG A C 1
ATOM 4338 O O . ARG A 1 563 ? 16.024 -12.041 -2.338 1.00 88.94 563 ARG A O 1
ATOM 4345 N N . ASP A 1 564 ? 15.831 -10.801 -4.221 1.00 90.12 564 ASP A N 1
ATOM 4346 C CA . ASP A 1 564 ? 15.284 -9.606 -3.576 1.00 90.12 564 ASP A CA 1
ATOM 4347 C C . ASP A 1 564 ? 13.991 -9.930 -2.824 1.00 90.12 564 ASP A C 1
ATOM 4349 O O . ASP A 1 564 ? 13.866 -9.616 -1.642 1.00 90.12 564 ASP A O 1
ATOM 4353 N N . PHE A 1 565 ? 13.075 -10.674 -3.446 1.00 87.75 565 PHE A N 1
ATOM 4354 C CA . PHE A 1 565 ? 11.795 -11.057 -2.842 1.00 87.75 565 PHE A CA 1
ATOM 4355 C C . PHE A 1 565 ? 11.989 -11.778 -1.515 1.00 87.75 565 PHE A C 1
ATOM 4357 O O . PHE A 1 565 ? 11.349 -11.452 -0.514 1.00 87.75 565 PHE A O 1
ATOM 4364 N N . ARG A 1 566 ? 12.914 -12.742 -1.490 1.00 88.12 566 ARG A N 1
ATOM 4365 C CA . ARG A 1 566 ? 13.221 -13.520 -0.291 1.00 88.12 566 ARG A CA 1
ATOM 4366 C C . ARG A 1 566 ? 13.744 -12.626 0.832 1.00 88.12 566 ARG A C 1
ATOM 4368 O O . ARG A 1 566 ? 13.298 -12.766 1.972 1.00 88.12 566 ARG A O 1
ATOM 4375 N N . TRP A 1 567 ? 14.669 -11.718 0.525 1.00 88.38 567 TRP A N 1
ATOM 4376 C CA . TRP A 1 567 ? 15.248 -10.816 1.521 1.00 88.38 567 TRP A CA 1
ATOM 4377 C C . TRP A 1 567 ? 14.234 -9.810 2.052 1.00 88.38 567 TRP A C 1
ATOM 4379 O O . TRP A 1 567 ? 14.130 -9.659 3.270 1.00 88.38 567 TRP A O 1
ATOM 4389 N N . ILE A 1 568 ? 13.430 -9.201 1.179 1.00 88.38 568 ILE A N 1
ATOM 4390 C CA . ILE A 1 568 ? 12.351 -8.290 1.575 1.00 88.38 568 ILE A CA 1
ATOM 4391 C C . ILE A 1 568 ? 11.393 -8.989 2.535 1.00 88.38 568 ILE A C 1
ATOM 4393 O O . ILE A 1 568 ? 11.097 -8.440 3.596 1.00 88.38 568 ILE A O 1
ATOM 4397 N N . THR A 1 569 ? 10.916 -10.196 2.199 1.00 87.25 569 THR A N 1
ATOM 4398 C CA . THR A 1 569 ? 9.974 -10.934 3.053 1.00 87.25 569 THR A CA 1
ATOM 4399 C C . THR A 1 569 ? 10.594 -11.235 4.416 1.00 87.25 569 THR A C 1
ATOM 4401 O O . THR A 1 569 ? 10.003 -10.904 5.442 1.00 87.25 569 THR A O 1
ATOM 4404 N N . ILE A 1 570 ? 11.811 -11.793 4.455 1.00 90.56 570 ILE A N 1
ATOM 4405 C CA . ILE A 1 570 ? 12.491 -12.130 5.716 1.00 90.56 570 ILE A CA 1
ATOM 4406 C C . ILE A 1 570 ? 12.686 -10.881 6.583 1.00 90.56 570 ILE A C 1
ATOM 4408 O O . ILE A 1 570 ? 12.357 -10.893 7.770 1.00 90.56 570 ILE A O 1
ATOM 4412 N N . ILE A 1 571 ? 13.198 -9.794 6.006 1.00 91.06 571 ILE A N 1
ATOM 4413 C CA . ILE A 1 571 ? 13.513 -8.573 6.752 1.00 91.06 571 ILE A CA 1
ATOM 4414 C C . ILE A 1 571 ? 12.234 -7.883 7.222 1.00 91.06 571 ILE A C 1
ATOM 4416 O O . ILE A 1 571 ? 12.151 -7.518 8.394 1.00 91.06 571 ILE A O 1
ATOM 4420 N N . SER A 1 572 ? 11.214 -7.782 6.368 1.00 89.00 572 SER A N 1
ATOM 4421 C CA . SER A 1 572 ? 9.909 -7.214 6.734 1.00 89.00 572 SER A CA 1
ATOM 4422 C C . SER A 1 572 ? 9.295 -7.966 7.911 1.00 89.00 572 SER A C 1
ATOM 4424 O O . SER A 1 572 ? 8.901 -7.352 8.904 1.00 89.00 572 SER A O 1
ATOM 4426 N N . VAL A 1 573 ? 9.287 -9.302 7.855 1.00 90.88 573 VAL A N 1
ATOM 4427 C CA . VAL A 1 573 ? 8.788 -10.155 8.940 1.00 90.88 573 VAL A CA 1
ATOM 4428 C C . VAL A 1 573 ? 9.571 -9.928 10.231 1.00 90.88 573 VAL A C 1
ATOM 4430 O O . VAL A 1 573 ? 8.962 -9.755 11.287 1.00 90.88 573 VAL A O 1
ATOM 4433 N N . LEU A 1 574 ? 10.906 -9.890 10.172 1.00 92.31 574 LEU A N 1
ATOM 4434 C CA . LEU A 1 574 ? 11.753 -9.680 11.350 1.00 92.31 574 LEU A CA 1
ATOM 4435 C C . LEU A 1 574 ? 11.554 -8.294 11.972 1.00 92.31 574 LEU A C 1
ATOM 4437 O O . LEU A 1 574 ? 11.436 -8.186 13.196 1.00 92.31 574 LEU A O 1
ATOM 4441 N N . VAL A 1 575 ? 11.482 -7.243 11.153 1.00 91.25 575 VAL A N 1
ATOM 4442 C CA . VAL A 1 575 ? 11.271 -5.863 11.610 1.00 91.25 575 VAL A CA 1
ATOM 4443 C C . VAL A 1 575 ? 9.888 -5.718 12.237 1.00 91.25 575 VAL A C 1
ATOM 4445 O O . VAL A 1 575 ? 9.779 -5.244 13.371 1.00 91.25 575 VAL A O 1
ATOM 4448 N N . ILE A 1 576 ? 8.835 -6.188 11.562 1.00 90.12 576 ILE A N 1
ATOM 4449 C CA . ILE A 1 576 ? 7.469 -6.163 12.099 1.00 90.12 576 ILE A CA 1
ATOM 4450 C C . ILE A 1 576 ? 7.412 -6.959 13.403 1.00 90.12 576 ILE A C 1
ATOM 4452 O O . ILE A 1 576 ? 6.912 -6.459 14.412 1.00 90.12 576 ILE A O 1
ATOM 4456 N N . PHE A 1 577 ? 7.983 -8.165 13.433 1.00 91.25 577 PHE A N 1
ATOM 4457 C CA . PHE A 1 577 ? 8.035 -8.985 14.638 1.00 91.25 577 PHE A CA 1
ATOM 4458 C C . PHE A 1 577 ? 8.739 -8.263 15.795 1.00 91.25 577 PHE A C 1
ATOM 4460 O O . PHE A 1 577 ? 8.228 -8.271 16.917 1.00 91.25 577 PHE A O 1
ATOM 4467 N N . ALA A 1 578 ? 9.865 -7.591 15.537 1.00 91.94 578 ALA A N 1
ATOM 4468 C CA . ALA A 1 578 ? 10.600 -6.823 16.538 1.00 91.94 578 ALA A CA 1
ATOM 4469 C C . ALA A 1 578 ? 9.782 -5.636 17.075 1.00 91.94 578 ALA A C 1
ATOM 4471 O O . ALA A 1 578 ? 9.669 -5.467 18.294 1.00 91.94 578 ALA A O 1
ATOM 4472 N N . VAL A 1 579 ? 9.146 -4.855 16.197 1.00 89.88 579 VAL A N 1
ATOM 4473 C CA . VAL A 1 579 ? 8.275 -3.733 16.592 1.00 89.88 579 VAL A CA 1
ATOM 4474 C C . VAL A 1 579 ? 7.100 -4.234 17.436 1.00 89.88 579 VAL A C 1
ATOM 4476 O O . VAL A 1 579 ? 6.824 -3.700 18.518 1.00 89.88 579 VAL A O 1
ATOM 4479 N N . LEU A 1 580 ? 6.441 -5.312 17.004 1.00 88.25 580 LEU A N 1
ATOM 4480 C CA . LEU A 1 580 ? 5.348 -5.934 17.745 1.00 88.25 580 LEU A CA 1
ATOM 4481 C C . LEU A 1 580 ? 5.817 -6.500 19.089 1.00 88.25 580 LEU A C 1
ATOM 4483 O O . LEU A 1 580 ? 5.102 -6.384 20.087 1.00 88.25 580 LEU A O 1
ATOM 4487 N N . LEU A 1 581 ? 7.013 -7.086 19.158 1.00 89.25 581 LEU A N 1
ATOM 4488 C CA . LEU A 1 581 ? 7.592 -7.603 20.396 1.00 89.25 581 LEU A CA 1
ATOM 4489 C C . LEU A 1 581 ? 7.853 -6.478 21.401 1.00 89.25 581 LEU A C 1
ATOM 4491 O O . LEU A 1 581 ? 7.517 -6.629 22.580 1.00 89.25 581 LEU A O 1
ATOM 4495 N N . ILE A 1 582 ? 8.367 -5.334 20.944 1.00 87.06 582 ILE A N 1
ATOM 4496 C CA . ILE A 1 582 ? 8.570 -4.135 21.770 1.00 87.06 582 ILE A CA 1
ATOM 4497 C C . ILE A 1 582 ? 7.223 -3.579 22.260 1.00 87.06 582 ILE A C 1
ATOM 4499 O O . ILE A 1 582 ? 7.079 -3.255 23.447 1.00 87.06 582 ILE A O 1
ATOM 4503 N N . SER A 1 583 ? 6.222 -3.522 21.377 1.00 83.12 583 SER A N 1
ATOM 4504 C CA . SER A 1 583 ? 4.879 -3.009 21.675 1.00 83.12 583 SER A CA 1
ATOM 4505 C C . SER A 1 583 ? 4.114 -3.906 22.663 1.00 83.12 583 SER A C 1
ATOM 4507 O O . SER A 1 583 ? 3.603 -3.458 23.701 1.00 83.12 583 SER A O 1
ATOM 4509 N N . PHE A 1 584 ? 4.075 -5.216 22.406 1.00 82.75 584 PHE A N 1
ATOM 4510 C CA . PHE A 1 584 ? 3.306 -6.161 23.211 1.00 82.75 584 PHE A CA 1
ATOM 4511 C C . PHE A 1 584 ? 4.056 -6.684 24.438 1.00 82.75 584 PHE A C 1
ATOM 4513 O O . PHE A 1 584 ? 3.404 -6.999 25.440 1.00 82.75 584 PHE A O 1
ATOM 4520 N N . ARG A 1 585 ? 5.393 -6.739 24.418 1.00 84.81 585 ARG A N 1
ATOM 4521 C CA . ARG A 1 585 ? 6.242 -7.305 25.489 1.00 84.81 585 ARG A CA 1
ATOM 4522 C C . ARG A 1 585 ? 5.866 -8.737 25.879 1.00 84.81 585 ARG A C 1
ATOM 4524 O O . ARG A 1 585 ? 5.899 -9.109 27.050 1.00 84.81 585 ARG A O 1
ATOM 4531 N N . ASN A 1 586 ? 5.414 -9.518 24.909 1.00 84.12 586 ASN A N 1
ATOM 4532 C CA . ASN A 1 586 ? 5.066 -10.924 25.068 1.00 84.12 586 ASN A CA 1
ATOM 4533 C C . ASN A 1 586 ? 5.197 -11.571 23.695 1.00 84.12 586 ASN A C 1
ATOM 4535 O O . ASN A 1 586 ? 4.569 -11.079 22.772 1.00 84.12 586 ASN A O 1
ATOM 4539 N N . PHE A 1 587 ? 5.975 -12.646 23.590 1.00 86.69 587 PHE A N 1
ATOM 4540 C CA . PHE A 1 587 ? 6.309 -13.322 22.335 1.00 86.69 587 PHE A CA 1
ATOM 4541 C C . PHE A 1 587 ? 5.099 -13.920 21.597 1.00 86.69 587 PHE A C 1
ATOM 4543 O O . PHE A 1 587 ? 5.063 -13.928 20.371 1.00 86.69 587 PHE A O 1
ATOM 4550 N N . ILE A 1 588 ? 4.085 -14.391 22.330 1.00 86.56 588 ILE A N 1
ATOM 4551 C CA . ILE A 1 588 ? 2.957 -15.129 21.746 1.00 86.56 588 ILE A CA 1
ATOM 4552 C C . ILE A 1 588 ? 2.121 -14.231 20.832 1.00 86.56 588 ILE A C 1
ATOM 4554 O O . ILE A 1 588 ? 1.700 -14.680 19.772 1.00 86.56 588 ILE A O 1
ATOM 4558 N N . TYR A 1 589 ? 1.874 -12.971 21.214 1.00 88.50 589 TYR A N 1
ATOM 4559 C CA . TYR A 1 589 ? 1.051 -12.086 20.383 1.00 88.50 589 TYR A CA 1
ATOM 4560 C C . TYR A 1 589 ? 1.735 -11.764 19.044 1.00 88.50 589 TYR A C 1
ATOM 4562 O O . TYR A 1 589 ? 1.155 -12.125 18.029 1.00 88.50 589 TYR A O 1
ATOM 4570 N N . PRO A 1 590 ? 2.957 -11.193 18.993 1.00 90.56 590 PRO A N 1
ATOM 4571 C CA . PRO A 1 590 ? 3.690 -10.977 17.746 1.00 90.56 590 PRO A CA 1
ATOM 4572 C C . PRO A 1 590 ? 3.734 -12.219 16.857 1.00 90.56 590 PRO A C 1
ATOM 4574 O O . PRO A 1 590 ? 3.432 -12.112 15.678 1.00 90.56 590 PRO A O 1
ATOM 4577 N N . PHE A 1 591 ? 4.020 -13.396 17.426 1.00 90.88 591 PHE A N 1
ATOM 4578 C CA . PHE A 1 591 ? 4.076 -14.642 16.661 1.00 90.88 591 PHE A CA 1
ATOM 4579 C C . PHE A 1 591 ? 2.736 -14.983 15.997 1.00 90.88 591 PHE A C 1
ATOM 4581 O O . PHE A 1 591 ? 2.691 -15.259 14.802 1.00 90.88 591 PHE A O 1
ATOM 4588 N N . LEU A 1 592 ? 1.632 -14.924 16.751 1.00 90.81 592 LEU A N 1
ATOM 4589 C CA . LEU A 1 592 ? 0.298 -15.199 16.212 1.00 90.81 592 LEU A CA 1
ATOM 4590 C C . LEU A 1 592 ? -0.138 -14.164 15.173 1.00 90.81 592 LEU A C 1
ATOM 4592 O O . LEU A 1 592 ? -0.784 -14.537 14.199 1.00 90.81 592 LEU A O 1
ATOM 4596 N N . LEU A 1 593 ? 0.182 -12.883 15.392 1.00 91.00 593 LEU A N 1
ATOM 4597 C CA . LEU A 1 593 ? -0.147 -11.823 14.444 1.00 91.00 593 LEU A CA 1
ATOM 4598 C C . LEU A 1 593 ? 0.618 -12.031 13.137 1.00 91.00 593 LEU A C 1
ATOM 4600 O O . LEU A 1 593 ? -0.020 -12.129 12.098 1.00 91.00 593 LEU A O 1
ATOM 4604 N N . VAL A 1 594 ? 1.947 -12.165 13.190 1.00 92.12 594 VAL A N 1
ATOM 4605 C CA . VAL A 1 594 ? 2.783 -12.377 11.997 1.00 92.12 594 VAL A CA 1
ATOM 4606 C C . VAL A 1 594 ? 2.339 -13.621 11.227 1.00 92.12 594 VAL A C 1
ATOM 4608 O O . VAL A 1 594 ? 2.141 -13.537 10.023 1.00 92.12 594 VAL A O 1
ATOM 4611 N N . LEU A 1 595 ? 2.077 -14.744 11.906 1.00 92.06 595 LEU A N 1
ATOM 4612 C CA . LEU A 1 595 ? 1.596 -15.965 11.248 1.00 92.06 595 LEU A CA 1
ATOM 4613 C C . LEU A 1 595 ? 0.231 -15.774 10.560 1.00 92.06 595 LEU A C 1
ATOM 4615 O O . LEU A 1 595 ? -0.005 -16.320 9.486 1.00 92.06 595 LEU A O 1
ATOM 4619 N N . LEU A 1 596 ? -0.680 -15.019 11.183 1.00 93.00 596 LEU A N 1
ATOM 4620 C CA . LEU A 1 596 ? -1.984 -14.693 10.600 1.00 93.00 596 LEU A CA 1
ATOM 4621 C C . LEU A 1 596 ? -1.838 -13.825 9.343 1.00 93.00 596 LEU A C 1
ATOM 4623 O O . LEU A 1 596 ? -2.562 -14.040 8.373 1.00 93.00 596 LEU A O 1
ATOM 4627 N N . ILE A 1 597 ? -0.931 -12.849 9.385 1.00 90.19 597 ILE A N 1
ATOM 4628 C CA . ILE A 1 597 ? -0.679 -11.910 8.289 1.00 90.19 597 ILE A CA 1
ATOM 4629 C C . ILE A 1 597 ? -0.018 -12.625 7.113 1.00 90.19 597 ILE A C 1
ATOM 4631 O O . ILE A 1 597 ? -0.516 -12.519 5.997 1.00 90.19 597 ILE A O 1
ATOM 4635 N N . GLU A 1 598 ? 1.029 -13.412 7.374 1.00 92.12 598 GLU A N 1
ATOM 4636 C CA . GLU A 1 598 ? 1.699 -14.236 6.363 1.00 92.12 598 GLU A CA 1
ATOM 4637 C C . GLU A 1 598 ? 0.711 -15.173 5.674 1.00 92.12 598 GLU A C 1
ATOM 4639 O O . GLU A 1 598 ? 0.647 -15.197 4.450 1.00 92.12 598 GLU A O 1
ATOM 4644 N N . LEU A 1 599 ? -0.159 -15.853 6.433 1.00 93.69 599 LEU A N 1
ATOM 4645 C CA . LEU A 1 599 ? -1.204 -16.670 5.819 1.00 93.69 599 LEU A CA 1
ATOM 4646 C C . LEU A 1 599 ? -2.106 -15.843 4.888 1.00 93.69 599 LEU A C 1
ATOM 4648 O O . LEU A 1 599 ? -2.472 -16.316 3.815 1.00 93.69 599 LEU A O 1
ATOM 4652 N N . GLY A 1 600 ? -2.485 -14.627 5.286 1.00 93.62 600 GLY A N 1
ATOM 4653 C CA . GLY A 1 600 ? -3.283 -13.732 4.448 1.00 93.62 600 GLY A CA 1
ATOM 4654 C C . GLY A 1 600 ? -2.584 -13.367 3.140 1.00 93.62 600 GLY A C 1
ATOM 4655 O O . GLY A 1 600 ? -3.223 -13.378 2.086 1.00 93.62 600 GLY A O 1
ATOM 4656 N N . THR A 1 601 ? -1.283 -13.090 3.195 1.00 92.44 601 THR A N 1
ATOM 4657 C CA . THR A 1 601 ? -0.446 -12.811 2.021 1.00 92.44 601 THR A CA 1
ATOM 4658 C C . THR A 1 601 ? -0.319 -14.043 1.123 1.00 92.44 601 THR A C 1
ATOM 4660 O O . THR A 1 601 ? -0.535 -13.951 -0.084 1.00 92.44 601 THR A O 1
ATOM 4663 N N . TRP A 1 602 ? -0.087 -15.222 1.701 1.00 94.00 602 TRP A N 1
ATOM 4664 C CA . TRP A 1 602 ? 0.045 -16.474 0.952 1.00 94.00 602 TRP A CA 1
ATOM 4665 C C . TRP A 1 602 ? -1.261 -16.884 0.274 1.00 94.00 602 TRP A C 1
ATOM 4667 O O . TRP A 1 602 ? -1.254 -17.299 -0.884 1.00 94.00 602 TRP A O 1
ATOM 4677 N N . ILE A 1 603 ? -2.400 -16.727 0.961 1.00 95.38 603 ILE A N 1
ATOM 4678 C CA . ILE A 1 603 ? -3.725 -16.929 0.360 1.00 95.38 603 ILE A CA 1
ATOM 4679 C C . ILE A 1 603 ? -3.926 -15.942 -0.786 1.00 95.38 603 ILE A C 1
ATOM 4681 O O . ILE A 1 603 ? -4.416 -16.347 -1.837 1.00 95.38 603 ILE A O 1
ATOM 4685 N N . ASN A 1 604 ? -3.544 -14.672 -0.600 1.00 94.69 604 ASN A N 1
ATOM 4686 C CA . ASN A 1 604 ? -3.669 -13.662 -1.642 1.00 94.69 604 ASN A CA 1
ATOM 4687 C C . ASN A 1 604 ? -2.932 -14.123 -2.903 1.00 94.69 604 ASN A C 1
ATOM 4689 O O . ASN A 1 604 ? -3.584 -14.329 -3.916 1.00 94.69 604 ASN A O 1
ATOM 4693 N N . PHE A 1 605 ? -1.630 -14.403 -2.840 1.00 93.56 605 PHE A N 1
ATOM 4694 C CA . PHE A 1 605 ? -0.875 -14.858 -4.013 1.00 93.56 605 PHE A CA 1
ATOM 4695 C C . PHE A 1 605 ? -1.369 -16.193 -4.585 1.00 93.56 605 PHE A C 1
ATOM 4697 O O . PHE A 1 605 ? -1.535 -16.312 -5.797 1.00 93.56 605 PHE A O 1
ATOM 4704 N N . SER A 1 606 ? -1.700 -17.166 -3.731 1.00 94.50 606 SER A N 1
ATOM 4705 C CA . SER A 1 606 ? -2.182 -18.485 -4.168 1.00 94.50 606 SER A CA 1
ATOM 4706 C C . SER A 1 606 ? -3.435 -18.427 -5.030 1.00 94.50 606 SER A C 1
ATOM 4708 O O . SER A 1 606 ? -3.609 -19.272 -5.902 1.00 94.50 606 SER A O 1
ATOM 4710 N N . LEU A 1 607 ? -4.327 -17.459 -4.799 1.00 93.06 607 LEU A N 1
ATOM 4711 C CA . LEU A 1 607 ? -5.528 -17.318 -5.621 1.00 93.06 607 LEU A CA 1
ATOM 4712 C C . LEU A 1 607 ? -5.177 -17.038 -7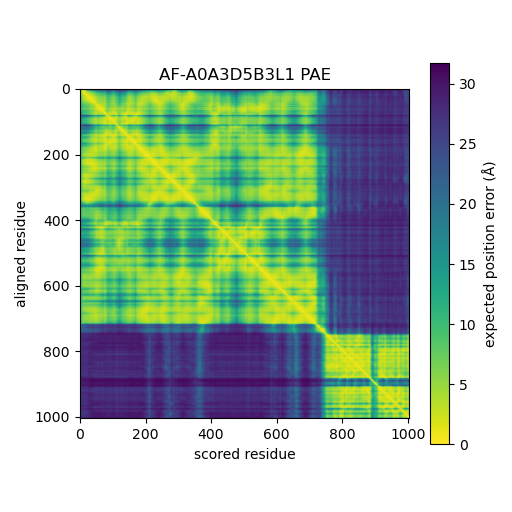.083 1.00 93.06 607 LEU A C 1
ATOM 4714 O O . LEU A 1 607 ? -5.839 -17.578 -7.962 1.00 93.06 607 LEU A O 1
ATOM 4718 N N . SER A 1 608 ? -4.130 -16.255 -7.355 1.00 91.25 608 SER A N 1
ATOM 4719 C CA . SER A 1 608 ? -3.679 -16.016 -8.731 1.00 91.25 608 SER A CA 1
ATOM 4720 C C . SER A 1 608 ? -3.203 -17.313 -9.393 1.00 91.25 608 SER A C 1
ATOM 4722 O O . SER A 1 608 ? -3.638 -17.619 -10.500 1.00 91.25 608 SER A O 1
ATOM 4724 N N . THR A 1 609 ? -2.437 -18.142 -8.675 1.00 90.88 609 THR A N 1
ATOM 4725 C CA . THR A 1 609 ? -2.019 -19.476 -9.139 1.00 90.88 609 THR A CA 1
ATOM 4726 C C . THR A 1 609 ? -3.215 -20.397 -9.401 1.00 90.88 609 THR A C 1
ATOM 4728 O O . THR A 1 609 ? -3.286 -21.047 -10.440 1.00 90.88 609 THR A O 1
ATOM 4731 N N . ILE A 1 610 ? -4.195 -20.428 -8.488 1.00 91.44 610 ILE A N 1
ATOM 4732 C CA . ILE A 1 610 ? -5.401 -21.269 -8.605 1.00 91.44 610 ILE A CA 1
ATOM 4733 C C . ILE A 1 610 ? -6.253 -20.865 -9.816 1.00 91.44 610 ILE A C 1
ATOM 4735 O O . ILE A 1 610 ? -6.839 -21.729 -10.466 1.00 91.44 610 ILE A O 1
ATOM 4739 N N . PHE A 1 611 ? -6.324 -19.570 -10.128 1.00 91.00 611 PHE A N 1
ATOM 4740 C CA . PHE A 1 611 ? -7.052 -19.062 -11.292 1.00 91.00 611 PHE A CA 1
ATOM 4741 C C . PHE A 1 611 ? -6.225 -19.060 -12.587 1.00 91.00 611 PHE A C 1
ATOM 4743 O O . PHE A 1 611 ? -6.728 -18.596 -13.608 1.00 91.00 611 PHE A O 1
ATOM 4750 N N . GLY A 1 612 ? -4.987 -19.571 -12.567 1.00 86.31 612 GLY A N 1
ATOM 4751 C CA . GLY A 1 612 ? -4.111 -19.615 -13.741 1.00 86.31 612 GLY A CA 1
ATOM 4752 C C . GLY A 1 612 ? -3.709 -18.231 -14.260 1.00 86.31 612 GLY A C 1
ATOM 4753 O O . GLY A 1 612 ? -3.477 -18.073 -15.454 1.00 86.31 612 GLY A O 1
ATOM 4754 N N . GLN A 1 613 ? -3.675 -17.222 -13.387 1.00 87.56 613 GLN A N 1
ATOM 4755 C CA . GLN A 1 613 ? -3.302 -15.851 -13.730 1.00 87.56 613 GLN A CA 1
ATOM 4756 C C . GLN A 1 613 ? -1.808 -15.641 -13.474 1.00 87.56 613 GLN A C 1
ATOM 4758 O O . GLN A 1 613 ? -1.335 -15.914 -12.368 1.00 87.56 613 GLN A O 1
ATOM 4763 N N . SER A 1 614 ? -1.080 -15.126 -14.468 1.00 87.38 614 SER A N 1
ATOM 4764 C CA . SER A 1 614 ? 0.258 -14.574 -14.252 1.00 87.38 614 SER A CA 1
ATOM 4765 C C . SER A 1 614 ? 0.163 -13.226 -13.542 1.00 87.38 614 SER A C 1
ATOM 4767 O O . SER A 1 614 ? -0.793 -12.476 -13.737 1.00 87.38 614 SER A O 1
ATOM 4769 N N . LEU A 1 615 ? 1.137 -12.945 -12.678 1.00 89.81 615 LEU A N 1
ATOM 4770 C CA . LEU A 1 615 ? 1.238 -11.678 -11.958 1.00 89.81 615 LEU A CA 1
ATOM 4771 C C . LEU A 1 615 ? 2.504 -10.944 -12.391 1.00 89.81 615 LEU A C 1
ATOM 4773 O O . LEU A 1 615 ? 3.564 -11.555 -12.501 1.00 89.81 615 LEU A O 1
ATOM 4777 N N . ASN A 1 616 ? 2.426 -9.635 -12.587 1.00 90.25 616 ASN A N 1
ATOM 4778 C CA . ASN A 1 616 ? 3.605 -8.816 -12.796 1.00 90.25 616 ASN A CA 1
ATOM 4779 C C . ASN A 1 616 ? 4.544 -8.917 -11.577 1.00 90.25 616 ASN A C 1
ATOM 4781 O O . ASN A 1 616 ? 4.116 -8.788 -10.423 1.00 90.25 616 ASN A O 1
ATOM 4785 N N . PHE A 1 617 ? 5.835 -9.139 -11.818 1.00 89.06 617 PHE A N 1
ATOM 4786 C CA . PHE A 1 617 ? 6.826 -9.297 -10.750 1.00 89.06 617 PHE A CA 1
ATOM 4787 C C . PHE A 1 617 ? 6.912 -8.064 -9.829 1.00 89.06 617 PHE A C 1
ATOM 4789 O O . PHE A 1 617 ? 7.129 -8.207 -8.625 1.00 89.06 617 PHE A O 1
ATOM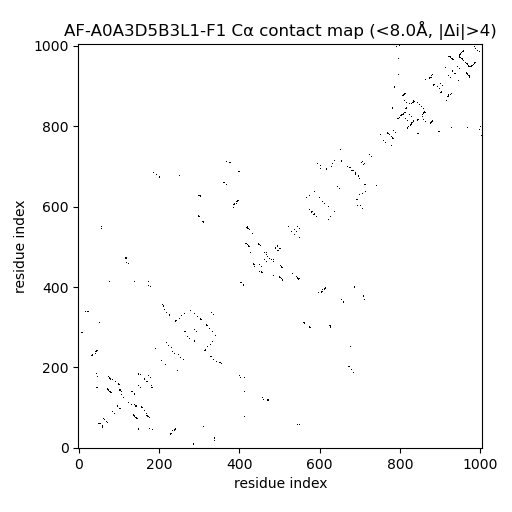 4796 N N . LEU A 1 618 ? 6.659 -6.859 -10.353 1.00 88.06 618 LEU A N 1
ATOM 4797 C CA . LEU A 1 618 ? 6.585 -5.630 -9.562 1.00 88.06 618 LEU A CA 1
ATOM 4798 C C . LEU A 1 618 ? 5.386 -5.654 -8.622 1.00 88.06 618 LEU A C 1
ATOM 4800 O O . LEU A 1 618 ? 5.516 -5.339 -7.440 1.00 88.06 618 LEU A O 1
ATOM 4804 N N . ALA A 1 619 ? 4.223 -6.096 -9.106 1.00 89.25 619 ALA A N 1
ATOM 4805 C CA . ALA A 1 619 ? 3.047 -6.236 -8.258 1.00 89.25 619 ALA A CA 1
ATOM 4806 C C . ALA A 1 619 ? 3.305 -7.214 -7.102 1.00 89.25 619 ALA A C 1
ATOM 4808 O O . ALA A 1 619 ? 2.899 -6.941 -5.972 1.00 89.25 619 ALA A O 1
ATOM 4809 N N . TYR A 1 620 ? 4.052 -8.296 -7.345 1.00 89.19 620 TYR A N 1
ATOM 4810 C CA . TYR A 1 620 ? 4.470 -9.226 -6.295 1.00 89.19 620 TYR A CA 1
ATOM 4811 C C . TYR A 1 620 ? 5.307 -8.546 -5.194 1.00 89.19 620 TYR A C 1
ATOM 4813 O O . TYR A 1 620 ? 4.970 -8.671 -4.012 1.00 89.19 620 TYR A O 1
ATOM 4821 N N . ILE A 1 621 ? 6.351 -7.789 -5.565 1.00 84.00 621 ILE A N 1
ATOM 4822 C CA . ILE A 1 621 ? 7.222 -7.053 -4.622 1.00 84.00 621 ILE A CA 1
ATOM 4823 C C . ILE A 1 621 ? 6.394 -6.138 -3.731 1.00 84.00 621 ILE A C 1
ATOM 4825 O O . ILE A 1 621 ? 6.463 -6.181 -2.499 1.00 84.00 621 ILE A O 1
ATOM 4829 N N . VAL A 1 622 ? 5.608 -5.293 -4.391 1.00 84.38 622 VAL A N 1
ATOM 4830 C CA . VAL A 1 622 ? 4.912 -4.177 -3.768 1.00 84.38 622 VAL A CA 1
ATOM 4831 C C . VAL A 1 622 ? 3.837 -4.692 -2.816 1.00 84.38 622 VAL A C 1
ATOM 4833 O O . VAL A 1 622 ? 3.773 -4.281 -1.656 1.00 84.38 622 VAL A O 1
ATOM 4836 N N . VAL A 1 623 ? 3.044 -5.668 -3.257 1.00 88.19 623 VAL A N 1
ATOM 4837 C CA . VAL A 1 623 ? 1.968 -6.258 -2.451 1.00 88.19 623 VAL A CA 1
ATOM 4838 C C . VAL A 1 623 ? 2.524 -7.044 -1.269 1.00 88.19 623 VAL A C 1
ATOM 4840 O O . VAL A 1 623 ? 1.959 -6.953 -0.178 1.00 88.19 623 VAL A O 1
ATOM 4843 N N . GLY A 1 624 ? 3.634 -7.770 -1.450 1.00 83.00 624 GLY A N 1
ATOM 4844 C CA . GLY A 1 624 ? 4.254 -8.564 -0.390 1.00 83.00 624 GLY A CA 1
ATOM 4845 C C . GLY A 1 624 ? 4.540 -7.743 0.870 1.00 83.00 624 GLY A C 1
ATOM 4846 O O . GLY A 1 624 ? 4.169 -8.154 1.970 1.00 83.00 624 GLY A O 1
ATOM 4847 N N . ALA A 1 625 ? 5.114 -6.544 0.725 1.00 79.12 625 ALA A N 1
ATOM 4848 C CA . ALA A 1 625 ? 5.379 -5.674 1.873 1.00 79.12 625 ALA A CA 1
ATOM 4849 C C . ALA A 1 625 ? 4.201 -4.790 2.286 1.00 79.12 625 ALA A C 1
ATOM 4851 O O . ALA A 1 625 ? 3.990 -4.604 3.488 1.00 79.12 625 ALA A O 1
ATOM 4852 N N . ILE A 1 626 ? 3.404 -4.269 1.341 1.00 83.19 626 ILE A N 1
ATOM 4853 C CA . ILE A 1 626 ? 2.219 -3.470 1.696 1.00 83.19 626 ILE A CA 1
ATOM 4854 C C . ILE A 1 626 ? 1.272 -4.303 2.545 1.00 83.19 626 ILE A C 1
ATOM 4856 O O . ILE A 1 626 ? 0.810 -3.833 3.581 1.00 83.19 626 ILE A O 1
ATOM 4860 N N . GLN A 1 627 ? 0.981 -5.537 2.132 1.00 85.25 627 GLN A N 1
ATOM 4861 C CA . GLN A 1 627 ? 0.031 -6.379 2.843 1.00 85.25 627 GLN A CA 1
ATOM 4862 C C . GLN A 1 627 ? 0.550 -6.728 4.241 1.00 85.25 627 GLN A C 1
ATOM 4864 O O . GLN A 1 627 ? -0.234 -6.722 5.193 1.00 85.25 627 GLN A O 1
ATOM 4869 N N . LEU A 1 628 ? 1.863 -6.931 4.391 1.00 77.19 628 LEU A N 1
ATOM 4870 C CA . LEU A 1 628 ? 2.504 -7.103 5.690 1.00 77.19 628 LEU A CA 1
ATOM 4871 C C . LEU A 1 628 ? 2.325 -5.883 6.599 1.00 77.19 628 LEU A C 1
ATOM 4873 O O . LEU A 1 628 ? 2.029 -6.071 7.767 1.00 77.19 628 LEU A O 1
ATOM 4877 N N . GLY A 1 629 ? 2.444 -4.651 6.102 1.00 72.88 629 GLY A N 1
ATOM 4878 C CA . GLY A 1 629 ? 2.228 -3.443 6.911 1.00 72.88 629 GLY A CA 1
ATOM 4879 C C . GLY A 1 629 ? 0.748 -3.138 7.182 1.00 72.88 629 GLY A C 1
ATOM 4880 O O . GLY A 1 629 ? 0.325 -2.997 8.326 1.00 72.88 629 GLY A O 1
ATOM 4881 N N . ALA A 1 630 ? -0.062 -3.096 6.125 1.00 69.56 630 ALA A N 1
ATOM 4882 C CA . ALA A 1 630 ? -1.461 -2.664 6.140 1.00 69.56 630 ALA A CA 1
ATOM 4883 C C . ALA A 1 630 ? -2.365 -3.529 7.024 1.00 69.56 630 ALA A C 1
ATOM 4885 O O . ALA A 1 630 ? -3.299 -3.055 7.667 1.00 69.56 630 ALA A O 1
ATOM 4886 N N . THR A 1 631 ? -2.114 -4.835 7.035 1.00 70.31 631 THR A N 1
ATOM 4887 C CA . THR A 1 631 ? -3.033 -5.801 7.646 1.00 70.31 631 THR A CA 1
ATOM 4888 C C . THR A 1 631 ? -2.698 -6.084 9.110 1.00 70.31 631 THR A C 1
ATOM 4890 O O . THR A 1 631 ? -3.538 -6.600 9.858 1.00 70.31 631 THR A O 1
ATOM 4893 N N . VAL A 1 632 ? -1.504 -5.666 9.547 1.00 78.06 632 VAL A N 1
ATOM 4894 C CA . VAL A 1 632 ? -1.077 -5.679 10.948 1.00 78.06 632 VAL A CA 1
ATOM 4895 C C . VAL A 1 632 ? -1.984 -4.801 11.801 1.00 78.06 632 VAL A C 1
ATOM 4897 O O . VAL A 1 632 ? -2.332 -5.202 12.912 1.00 78.06 632 VAL A O 1
ATOM 4900 N N . ASP A 1 633 ? -2.409 -3.645 11.296 1.00 78.12 633 ASP A N 1
ATOM 4901 C CA . ASP A 1 633 ? -3.103 -2.624 12.087 1.00 78.12 633 ASP A CA 1
ATOM 4902 C C . ASP A 1 633 ? -4.416 -3.141 12.693 1.00 78.12 633 ASP A C 1
ATOM 4904 O O . ASP A 1 633 ? -4.684 -2.965 13.889 1.00 78.12 633 ASP A O 1
ATOM 4908 N N . TYR A 1 634 ? -5.195 -3.902 11.921 1.00 82.62 634 TYR A N 1
ATOM 4909 C CA . TYR A 1 634 ? -6.437 -4.520 12.399 1.00 82.62 634 TYR A CA 1
ATOM 4910 C C . TYR A 1 634 ? -6.164 -5.547 13.495 1.00 82.62 634 TYR A C 1
ATOM 4912 O O . TYR A 1 634 ? -6.863 -5.604 14.515 1.00 82.62 634 TYR A O 1
ATOM 4920 N N . ALA A 1 635 ? -5.118 -6.348 13.302 1.00 87.00 635 ALA A N 1
ATOM 4921 C CA . ALA A 1 635 ? -4.721 -7.366 14.253 1.00 87.00 635 ALA A CA 1
ATOM 4922 C C . ALA A 1 635 ? -4.163 -6.743 15.545 1.00 87.00 635 ALA A C 1
ATOM 4924 O O . ALA A 1 635 ? -4.493 -7.207 16.646 1.00 87.00 635 ALA A O 1
ATOM 4925 N N . ILE A 1 636 ? -3.390 -5.653 15.440 1.00 87.12 636 ILE A N 1
ATOM 4926 C CA . ILE A 1 636 ? -2.910 -4.862 16.578 1.00 87.12 636 ILE A CA 1
ATOM 4927 C C . ILE A 1 636 ? -4.095 -4.304 17.359 1.00 87.12 636 ILE A C 1
ATOM 4929 O O . ILE A 1 636 ? -4.126 -4.447 18.584 1.00 87.12 636 ILE A O 1
ATOM 4933 N N . LEU A 1 637 ? -5.076 -3.698 16.686 1.00 83.88 637 LEU A N 1
ATOM 4934 C CA . LEU A 1 637 ? -6.235 -3.075 17.325 1.00 83.88 637 LEU A CA 1
ATOM 4935 C C . LEU A 1 637 ? -7.020 -4.081 18.180 1.00 83.88 637 LEU A C 1
ATOM 4937 O O . LEU A 1 637 ? -7.244 -3.847 19.375 1.00 83.88 637 LEU A O 1
ATOM 4941 N N . VAL A 1 638 ? -7.383 -5.232 17.600 1.00 88.38 638 VAL A N 1
ATOM 4942 C CA . VAL A 1 638 ? -8.111 -6.301 18.309 1.00 88.38 638 VAL A CA 1
ATOM 4943 C C . VAL A 1 638 ? -7.289 -6.829 19.482 1.00 88.38 638 VAL A C 1
ATOM 4945 O O . VAL A 1 638 ? -7.820 -7.023 20.578 1.00 88.38 638 VAL A O 1
ATOM 4948 N N . THR A 1 639 ? -5.985 -7.027 19.283 1.00 90.00 639 THR A N 1
ATOM 4949 C CA . THR A 1 639 ? -5.083 -7.567 20.307 1.00 90.00 639 THR A CA 1
ATOM 4950 C C . THR A 1 639 ? -4.862 -6.579 21.452 1.00 90.00 639 THR A C 1
ATOM 4952 O O . THR A 1 639 ? -4.872 -6.971 22.621 1.00 90.00 639 THR A O 1
ATOM 4955 N N . ASN A 1 640 ? -4.730 -5.284 21.164 1.00 86.19 640 ASN A N 1
ATOM 4956 C CA . ASN A 1 640 ? -4.642 -4.236 22.178 1.00 86.19 640 ASN A CA 1
ATOM 4957 C C . ASN A 1 640 ? -5.917 -4.172 23.019 1.00 86.19 640 ASN A C 1
ATOM 4959 O O . ASN A 1 640 ? -5.836 -4.142 24.252 1.00 86.19 640 ASN A O 1
ATOM 4963 N N . LYS A 1 641 ? -7.089 -4.235 22.376 1.00 86.06 641 LYS A N 1
ATOM 4964 C CA . LYS A 1 641 ? -8.373 -4.261 23.081 1.00 86.06 641 LYS A CA 1
ATOM 4965 C C . LYS A 1 641 ? -8.530 -5.524 23.929 1.00 86.06 641 LYS A C 1
ATOM 4967 O O . LYS A 1 641 ? -8.886 -5.424 25.101 1.00 86.06 641 LYS A O 1
ATOM 4972 N N . TYR A 1 642 ? -8.169 -6.688 23.387 1.00 88.69 642 TYR A N 1
ATOM 4973 C CA . TYR A 1 642 ? -8.125 -7.955 24.120 1.00 88.69 642 TYR A CA 1
ATOM 4974 C C . TYR A 1 642 ? -7.259 -7.842 25.380 1.00 88.69 642 TYR A C 1
ATOM 4976 O O . TYR A 1 642 ? -7.698 -8.173 26.480 1.00 88.69 642 TYR A O 1
ATOM 4984 N N . ARG A 1 643 ? -6.039 -7.307 25.256 1.00 86.25 643 ARG A N 1
ATOM 4985 C CA . ARG A 1 643 ? -5.122 -7.125 26.390 1.00 86.25 643 ARG A CA 1
ATOM 4986 C C . ARG A 1 643 ? -5.639 -6.128 27.423 1.00 86.25 643 ARG A C 1
ATOM 4988 O O . ARG A 1 643 ? -5.382 -6.326 28.609 1.00 86.25 643 ARG A O 1
ATOM 4995 N N . ALA A 1 644 ? -6.317 -5.062 27.000 1.00 83.25 644 ALA A N 1
ATOM 4996 C CA . ALA A 1 644 ? -6.938 -4.107 27.913 1.00 83.25 644 ALA A CA 1
ATOM 4997 C C . ALA A 1 644 ? -8.018 -4.792 28.764 1.00 83.25 644 ALA A C 1
ATOM 4999 O O . ALA A 1 644 ? -7.932 -4.762 29.987 1.00 83.25 644 ALA A O 1
ATOM 5000 N N . ILE A 1 645 ? -8.921 -5.538 28.126 1.00 83.44 645 ILE A N 1
ATOM 5001 C CA . ILE A 1 645 ? -9.993 -6.281 28.806 1.00 83.44 645 ILE A CA 1
ATOM 5002 C C . ILE A 1 645 ? -9.424 -7.388 29.713 1.00 83.44 645 ILE A C 1
ATOM 5004 O O . ILE A 1 645 ? -9.910 -7.630 30.816 1.00 83.44 645 ILE A O 1
ATOM 5008 N N . ARG A 1 646 ? -8.323 -8.034 29.307 1.00 83.12 646 ARG A N 1
ATOM 5009 C CA . ARG A 1 646 ? -7.603 -9.001 30.156 1.00 83.12 646 ARG A CA 1
ATOM 5010 C C . ARG A 1 646 ? -7.034 -8.373 31.428 1.00 83.12 646 ARG A C 1
ATOM 5012 O O . ARG A 1 646 ? -6.962 -9.061 32.443 1.00 83.12 646 ARG A O 1
ATOM 5019 N N . LYS A 1 647 ? -6.617 -7.102 31.392 1.00 79.94 647 LYS A N 1
ATOM 5020 C CA . LYS A 1 647 ? -6.126 -6.382 32.583 1.00 79.94 647 LYS A CA 1
ATOM 5021 C C . LYS A 1 647 ? -7.244 -6.045 33.565 1.00 79.94 647 LYS A C 1
ATOM 5023 O O . LYS A 1 647 ? -6.961 -5.940 34.750 1.00 79.94 647 LYS A O 1
ATOM 5028 N N . GLU A 1 648 ? -8.482 -5.935 33.093 1.00 78.25 648 GLU A N 1
ATOM 5029 C CA . GLU A 1 648 ? -9.679 -5.761 33.930 1.00 78.25 648 GLU A CA 1
ATOM 5030 C C . GLU A 1 648 ? -10.099 -7.064 34.641 1.00 78.25 648 GLU A C 1
ATOM 5032 O O . GLU A 1 648 ? -11.099 -7.097 35.347 1.00 78.25 648 GLU A O 1
ATOM 5037 N N . GLY A 1 649 ? -9.343 -8.156 34.469 1.00 74.75 649 GLY A N 1
ATOM 5038 C CA . GLY A 1 649 ? -9.579 -9.434 35.145 1.00 74.75 649 GLY A CA 1
ATOM 5039 C C . GLY A 1 649 ? -10.505 -10.394 34.394 1.00 74.75 649 GLY A C 1
ATOM 5040 O O . GLY A 1 649 ? -10.688 -11.526 34.842 1.00 74.75 649 GLY A O 1
ATOM 5041 N N . LYS A 1 650 ? -11.044 -10.006 33.229 1.00 73.50 650 LYS A N 1
ATOM 5042 C CA . LYS A 1 650 ? -11.947 -10.867 32.447 1.00 73.50 650 LYS A CA 1
ATOM 5043 C C . LYS A 1 650 ? -11.240 -12.096 31.869 1.00 73.50 650 LYS A C 1
ATOM 5045 O O . LYS A 1 650 ? -10.055 -12.066 31.511 1.00 73.50 650 LYS A O 1
ATOM 5050 N N . ASP A 1 651 ? -11.989 -13.191 31.743 1.00 77.25 651 ASP A N 1
ATOM 5051 C CA . ASP A 1 651 ? -11.506 -14.450 31.168 1.00 77.25 651 ASP A CA 1
ATOM 5052 C C . ASP A 1 651 ? -11.066 -14.283 29.693 1.00 77.25 651 ASP A C 1
ATOM 5054 O O . ASP A 1 651 ? -11.715 -13.535 28.966 1.00 77.25 651 ASP A O 1
ATOM 5058 N N . PRO A 1 652 ? -10.014 -14.979 29.208 1.00 78.25 652 PRO A N 1
ATOM 5059 C CA . PRO A 1 652 ? -9.597 -14.989 27.801 1.00 78.25 652 PRO A CA 1
ATOM 5060 C C . PRO A 1 652 ? -10.712 -15.201 26.776 1.00 78.25 652 PRO A C 1
ATOM 5062 O O . PRO A 1 652 ? -10.722 -14.524 25.752 1.00 78.25 652 PRO A O 1
ATOM 5065 N N . LEU A 1 653 ? -11.669 -16.096 27.035 1.00 81.62 653 LEU A N 1
ATOM 5066 C CA . LEU A 1 653 ? -12.785 -16.327 26.112 1.00 81.62 653 LEU A CA 1
ATOM 5067 C C . LEU A 1 653 ? -13.678 -15.090 26.012 1.00 81.62 653 LEU A C 1
ATOM 5069 O O . LEU A 1 653 ? -14.068 -14.684 24.917 1.00 81.62 653 LEU A O 1
ATOM 5073 N N . MET A 1 654 ? -13.970 -14.477 27.159 1.00 80.25 654 MET A N 1
ATOM 5074 C CA . MET A 1 654 ? -14.803 -13.282 27.227 1.00 80.25 654 MET A CA 1
ATOM 5075 C C . MET A 1 654 ? -14.080 -12.067 26.648 1.00 80.25 654 MET A C 1
ATOM 5077 O O . MET A 1 654 ? -14.651 -11.326 25.854 1.00 80.25 654 MET A O 1
ATOM 5081 N N . ALA A 1 655 ? -12.793 -11.918 26.960 1.00 86.50 655 ALA A N 1
ATOM 5082 C CA . ALA A 1 655 ? -11.954 -10.859 26.427 1.00 86.50 655 ALA A CA 1
ATOM 5083 C C . ALA A 1 655 ? -11.858 -10.922 24.897 1.00 86.50 655 ALA A C 1
ATOM 5085 O O . ALA A 1 655 ? -11.943 -9.880 24.257 1.00 86.50 655 ALA A O 1
ATOM 5086 N N . ALA A 1 656 ? -11.724 -12.118 24.306 1.00 87.88 656 ALA A N 1
ATOM 5087 C CA . ALA A 1 656 ? -11.680 -12.294 22.850 1.00 87.88 656 ALA A CA 1
ATOM 5088 C C . ALA A 1 656 ? -13.030 -11.984 22.181 1.00 87.88 656 ALA A C 1
ATOM 5090 O O . ALA A 1 656 ? -13.079 -11.392 21.102 1.00 87.88 656 ALA A O 1
ATOM 5091 N N . TYR A 1 657 ? -14.137 -12.357 22.828 1.00 88.00 657 TYR A N 1
ATOM 5092 C CA . TYR A 1 657 ? -15.482 -12.053 22.344 1.00 88.00 657 TYR A CA 1
ATOM 5093 C C . TYR A 1 657 ? -15.782 -10.547 22.381 1.00 88.00 657 TYR A C 1
ATOM 5095 O O . TYR A 1 657 ? -16.263 -9.978 21.395 1.00 88.00 657 TYR A O 1
ATOM 5103 N N . GLU A 1 658 ? -15.484 -9.888 23.500 1.00 85.69 658 GLU A N 1
ATOM 5104 C CA . GLU A 1 658 ? -15.705 -8.453 23.669 1.00 85.69 658 GLU A CA 1
ATOM 5105 C C . GLU A 1 658 ? -14.791 -7.621 22.769 1.00 85.69 658 GLU A C 1
ATOM 5107 O O . GLU A 1 658 ? -15.272 -6.686 22.121 1.00 85.69 658 GLU A O 1
ATOM 5112 N N . SER A 1 659 ? -13.504 -7.979 22.669 1.00 88.88 659 SER A N 1
ATOM 5113 C CA . SER A 1 659 ? -12.572 -7.282 21.781 1.00 88.88 659 SER A CA 1
ATOM 5114 C C . SER A 1 659 ? -13.030 -7.385 20.329 1.00 88.88 659 SER A C 1
ATOM 5116 O O . SER A 1 659 ? -13.215 -6.351 19.688 1.00 88.88 659 SER A O 1
ATOM 5118 N N . GLY A 1 660 ? -13.329 -8.598 19.844 1.00 86.88 660 GLY A N 1
ATOM 5119 C CA . GLY A 1 660 ? -13.814 -8.822 18.481 1.00 86.88 660 GLY A CA 1
ATOM 5120 C C . GLY A 1 660 ? -15.093 -8.039 18.180 1.00 86.88 660 GLY A C 1
ATOM 5121 O O . GLY A 1 660 ? -15.169 -7.331 17.177 1.00 86.88 660 GLY A O 1
ATOM 5122 N N . THR A 1 661 ? -16.073 -8.074 19.088 1.00 86.44 661 THR A N 1
ATOM 5123 C CA . THR A 1 661 ? -17.343 -7.348 18.918 1.00 86.44 661 THR A CA 1
ATOM 5124 C C . THR A 1 661 ? -17.136 -5.835 18.850 1.00 86.44 661 THR A C 1
ATOM 5126 O O . THR A 1 661 ? -17.761 -5.165 18.029 1.00 86.44 661 THR A O 1
ATOM 5129 N N . SER A 1 662 ? -16.284 -5.285 19.720 1.00 82.38 662 SER A N 1
ATOM 5130 C CA . SER A 1 662 ? -16.078 -3.835 19.813 1.00 82.38 662 SER A CA 1
ATOM 5131 C C . SER A 1 662 ? -15.281 -3.253 18.643 1.00 82.38 662 SER A C 1
ATOM 5133 O O . SER A 1 662 ? -15.511 -2.105 18.279 1.00 82.38 662 SER A O 1
ATOM 5135 N N . CYS A 1 663 ? -14.394 -4.042 18.030 1.00 85.25 663 CYS A N 1
ATOM 5136 C CA . CYS A 1 663 ? -13.527 -3.587 16.943 1.00 85.25 663 CYS A CA 1
ATOM 5137 C C . CYS A 1 663 ? -14.101 -3.845 15.540 1.00 85.25 663 CYS A C 1
ATOM 5139 O O . CYS A 1 663 ? -13.615 -3.249 14.585 1.00 85.25 663 CYS A O 1
ATOM 5141 N N . THR A 1 664 ? -15.133 -4.692 15.393 1.00 87.44 664 THR A N 1
ATOM 5142 C CA . THR A 1 664 ? -15.623 -5.128 14.066 1.00 87.44 664 THR A CA 1
ATOM 5143 C C . THR A 1 664 ? -15.989 -3.956 13.149 1.00 87.44 664 THR A C 1
ATOM 5145 O O . THR A 1 664 ? -15.568 -3.932 11.999 1.00 87.44 664 THR A O 1
ATOM 5148 N N . MET A 1 665 ? -16.743 -2.969 13.648 1.00 84.19 665 MET A N 1
ATOM 5149 C CA . MET A 1 665 ? -17.174 -1.831 12.824 1.00 84.19 665 MET A CA 1
ATOM 5150 C C . MET A 1 665 ? -15.989 -0.970 12.366 1.00 84.19 665 MET A C 1
ATOM 5152 O O . MET A 1 665 ? -15.948 -0.552 11.212 1.00 84.19 665 MET A O 1
ATOM 5156 N N . SER A 1 666 ? -15.013 -0.734 13.247 1.00 82.44 666 SER A N 1
ATOM 5157 C CA . SER A 1 666 ? -13.802 0.024 12.911 1.00 82.44 666 SER A CA 1
ATOM 5158 C C . SER A 1 666 ? -12.983 -0.681 11.831 1.00 82.44 666 SER A C 1
ATOM 5160 O O . SER A 1 666 ? -12.593 -0.040 10.864 1.00 82.44 666 SER A O 1
ATOM 5162 N N . ILE A 1 667 ? -12.807 -2.002 11.949 1.00 87.38 667 ILE A N 1
ATOM 5163 C CA . ILE A 1 667 ? -12.080 -2.813 10.961 1.00 87.38 667 ILE A CA 1
ATOM 5164 C C . ILE A 1 667 ? -12.795 -2.784 9.608 1.00 87.38 667 ILE A C 1
ATOM 5166 O O . ILE A 1 667 ? -12.161 -2.534 8.594 1.00 87.38 667 ILE A O 1
ATOM 5170 N N . LEU A 1 668 ? -14.119 -2.983 9.584 1.00 88.94 668 LEU A N 1
ATOM 5171 C CA . LEU A 1 668 ? -14.893 -2.938 8.338 1.00 88.94 668 LEU A CA 1
ATOM 5172 C C . LEU A 1 668 ? -14.835 -1.565 7.666 1.00 88.94 668 LEU A C 1
ATOM 5174 O O . LEU A 1 668 ? -14.785 -1.495 6.443 1.00 88.94 668 LEU A O 1
ATOM 5178 N N . THR A 1 669 ? -14.840 -0.485 8.451 1.00 87.19 669 THR A N 1
ATOM 5179 C CA . THR A 1 669 ? -14.747 0.881 7.918 1.00 87.19 669 THR A CA 1
ATOM 5180 C C . THR A 1 669 ? -13.405 1.086 7.226 1.00 87.19 669 THR A C 1
ATOM 5182 O O . THR A 1 669 ? -13.383 1.464 6.059 1.00 87.19 669 THR A O 1
ATOM 5185 N N . SER A 1 670 ? -12.309 0.755 7.914 1.00 86.38 670 SER A N 1
ATOM 5186 C CA . SER A 1 670 ? -10.959 0.835 7.351 1.00 86.38 670 SER A CA 1
ATOM 5187 C C . SER A 1 670 ? -10.791 -0.027 6.102 1.00 86.38 670 SER A C 1
ATOM 5189 O O . SER A 1 670 ? -10.381 0.453 5.048 1.00 86.38 670 SER A O 1
ATOM 5191 N N . ALA A 1 671 ? -11.196 -1.294 6.187 1.00 89.81 671 ALA A N 1
ATOM 5192 C CA . ALA A 1 671 ? -11.089 -2.222 5.074 1.00 89.81 671 ALA A CA 1
ATOM 5193 C C . ALA A 1 671 ? -11.885 -1.742 3.857 1.00 89.81 671 ALA A C 1
ATOM 5195 O O . ALA A 1 671 ? -11.413 -1.861 2.733 1.00 89.81 671 ALA A O 1
ATOM 5196 N N . SER A 1 672 ? -13.070 -1.160 4.071 1.00 91.56 672 SER A N 1
ATOM 5197 C CA . SER A 1 672 ? -13.885 -0.603 2.984 1.00 91.56 672 SER A CA 1
ATOM 5198 C C . SER A 1 672 ? -13.214 0.604 2.329 1.00 91.56 672 SER A C 1
ATOM 5200 O O . SER A 1 672 ? -13.274 0.732 1.112 1.00 91.56 672 SER A O 1
ATOM 5202 N N . ILE A 1 673 ? -12.559 1.468 3.111 1.00 90.94 673 ILE A N 1
ATOM 5203 C CA . ILE A 1 673 ? -11.779 2.602 2.594 1.00 90.94 673 ILE A CA 1
ATOM 5204 C C . ILE A 1 673 ? -10.645 2.093 1.707 1.00 90.94 673 ILE A C 1
ATOM 5206 O O . ILE A 1 673 ? -10.537 2.533 0.566 1.00 90.94 673 ILE A O 1
ATOM 5210 N N . LEU A 1 674 ? -9.849 1.137 2.196 1.00 90.50 674 LEU A N 1
ATOM 5211 C CA . LEU A 1 674 ? -8.733 0.569 1.440 1.00 90.50 674 LEU A CA 1
ATOM 5212 C C . LEU A 1 674 ? -9.209 -0.134 0.163 1.00 90.50 674 LEU A C 1
ATOM 5214 O O . LEU A 1 674 ? -8.679 0.119 -0.914 1.00 90.50 674 LEU A O 1
ATOM 5218 N N . VAL A 1 675 ? -10.259 -0.952 0.262 1.00 93.25 675 VAL A N 1
ATOM 5219 C CA . VAL A 1 675 ? -10.860 -1.649 -0.884 1.00 93.25 675 VAL A CA 1
ATOM 5220 C C . VAL A 1 675 ? -11.358 -0.665 -1.938 1.00 93.25 675 VAL A C 1
ATOM 5222 O O . VAL A 1 675 ? -11.030 -0.829 -3.106 1.00 93.25 675 VAL A O 1
ATOM 5225 N N . LEU A 1 676 ? -12.122 0.360 -1.553 1.00 93.81 676 LEU A N 1
ATOM 5226 C CA . LEU A 1 676 ? -12.705 1.301 -2.512 1.00 93.81 676 LEU A CA 1
ATOM 5227 C C . LEU A 1 676 ? -11.675 2.272 -3.100 1.00 93.81 676 LEU A C 1
ATOM 5229 O O . LEU A 1 676 ? -11.769 2.597 -4.281 1.00 93.81 676 LEU A O 1
ATOM 5233 N N . ALA A 1 677 ? -10.695 2.710 -2.306 1.00 92.19 677 ALA A N 1
ATOM 5234 C CA . ALA A 1 677 ? -9.597 3.545 -2.785 1.00 92.19 677 ALA A CA 1
ATOM 5235 C C . ALA A 1 677 ? -8.722 2.786 -3.794 1.00 92.19 677 ALA A C 1
ATOM 5237 O O . ALA A 1 677 ? -8.378 3.326 -4.836 1.00 92.19 677 ALA A O 1
ATOM 5238 N N . CYS A 1 678 ? -8.404 1.515 -3.536 1.00 93.00 678 CYS A N 1
ATOM 5239 C CA . CYS A 1 678 ? -7.688 0.698 -4.513 1.00 93.00 678 CYS A CA 1
ATOM 5240 C C . CYS A 1 678 ? -8.555 0.367 -5.739 1.00 93.00 678 CYS A C 1
ATOM 5242 O O . CYS A 1 678 ? -8.056 0.413 -6.861 1.00 93.00 678 CYS A O 1
ATOM 5244 N N . ALA A 1 679 ? -9.850 0.091 -5.550 1.00 93.81 679 ALA A N 1
ATOM 5245 C CA . ALA A 1 679 ? -10.763 -0.222 -6.647 1.00 93.81 679 ALA A CA 1
ATOM 5246 C C . ALA A 1 679 ? -10.894 0.922 -7.662 1.00 93.81 679 ALA A C 1
ATOM 5248 O O . ALA A 1 679 ? -10.999 0.644 -8.855 1.00 93.81 679 ALA A O 1
ATOM 5249 N N . SER A 1 680 ? -10.868 2.191 -7.225 1.00 93.12 680 SER A N 1
ATOM 5250 C CA . SER A 1 680 ? -10.935 3.323 -8.161 1.00 93.12 680 SER A CA 1
ATOM 5251 C C . SER A 1 680 ? -9.774 3.298 -9.153 1.00 93.12 680 SER A C 1
ATOM 5253 O O . SER A 1 680 ? -9.990 3.468 -10.348 1.00 93.12 680 SER A O 1
ATOM 5255 N N . VAL A 1 681 ? -8.565 3.004 -8.679 1.00 91.75 681 VAL A N 1
ATOM 5256 C CA . VAL A 1 681 ? -7.368 2.923 -9.521 1.00 91.75 681 VAL A CA 1
ATOM 5257 C C . VAL A 1 681 ? -7.388 1.675 -10.390 1.00 91.75 681 VAL A C 1
ATOM 5259 O O . VAL A 1 681 ? -7.135 1.765 -11.583 1.00 91.75 681 VAL A O 1
ATOM 5262 N N . THR A 1 682 ? -7.757 0.519 -9.832 1.00 92.75 682 THR A N 1
ATOM 5263 C CA . THR A 1 682 ? -7.834 -0.739 -10.591 1.00 92.75 682 THR A CA 1
ATOM 5264 C C . THR A 1 682 ? -8.784 -0.647 -11.791 1.00 92.75 682 THR A C 1
ATOM 5266 O O . THR A 1 682 ? -8.552 -1.282 -12.819 1.00 92.75 682 THR A O 1
ATOM 5269 N N . ILE A 1 683 ? -9.878 0.107 -11.658 1.00 92.81 683 ILE A N 1
ATOM 5270 C CA . ILE A 1 683 ? -10.879 0.254 -12.719 1.00 92.81 683 ILE A CA 1
ATOM 5271 C C . ILE A 1 683 ? -10.437 1.276 -13.770 1.00 92.81 683 ILE A C 1
ATOM 5273 O O . ILE A 1 683 ? -10.718 1.073 -14.947 1.00 92.81 683 ILE A O 1
ATOM 5277 N N . ILE A 1 684 ? -9.780 2.360 -13.349 1.00 92.25 684 ILE A N 1
ATOM 5278 C CA . ILE A 1 684 ? -9.490 3.512 -14.212 1.00 92.25 684 ILE A CA 1
ATOM 5279 C C . ILE A 1 684 ? -8.124 3.395 -14.889 1.00 92.25 684 ILE A C 1
ATOM 5281 O O . ILE A 1 684 ? -8.002 3.809 -16.033 1.00 92.25 684 ILE A O 1
ATOM 5285 N N . SER A 1 685 ? -7.115 2.842 -14.210 1.00 90.44 685 SER A N 1
ATOM 5286 C CA . SER A 1 685 ? -5.741 2.916 -14.701 1.00 90.44 685 SER A CA 1
ATOM 5287 C C . SER A 1 685 ? -5.490 2.013 -15.910 1.00 90.44 685 SER A C 1
ATOM 5289 O O . SER A 1 685 ? -5.817 0.818 -15.881 1.00 90.44 685 SER A O 1
ATOM 5291 N N . SER A 1 686 ? -4.863 2.575 -16.942 1.00 87.50 686 SER A N 1
ATOM 5292 C CA . SER A 1 686 ? -4.353 1.846 -18.111 1.00 87.50 686 SER A CA 1
ATOM 5293 C C . SER A 1 686 ? -3.034 1.121 -17.827 1.00 87.50 686 SER A C 1
ATOM 5295 O O . SER A 1 686 ? -2.758 0.082 -18.429 1.00 87.50 686 SER A O 1
ATOM 5297 N N . ASN A 1 687 ? -2.243 1.606 -16.865 1.00 87.38 687 ASN A N 1
ATOM 5298 C CA . ASN A 1 687 ? -0.975 0.994 -16.484 1.00 87.38 687 ASN A CA 1
ATOM 5299 C C . ASN A 1 687 ? -1.201 -0.357 -15.779 1.00 87.38 687 ASN A C 1
ATOM 5301 O O . ASN A 1 687 ? -1.743 -0.432 -14.670 1.00 87.38 687 ASN A O 1
ATOM 5305 N N . ALA A 1 688 ? -0.732 -1.435 -16.412 1.00 85.81 688 ALA A N 1
ATOM 5306 C CA . ALA A 1 688 ? -0.916 -2.802 -15.933 1.00 85.81 688 ALA A CA 1
ATOM 5307 C C . ALA A 1 688 ? -0.334 -3.034 -14.526 1.00 85.81 688 ALA A C 1
ATOM 5309 O O . ALA A 1 688 ? -0.983 -3.673 -13.695 1.00 85.81 688 ALA A O 1
ATOM 5310 N N . VAL A 1 689 ? 0.831 -2.455 -14.212 1.00 88.81 689 VAL A N 1
ATOM 5311 C CA . VAL A 1 689 ? 1.476 -2.613 -12.898 1.00 88.81 689 VAL A CA 1
ATOM 5312 C C . VAL A 1 689 ? 0.654 -1.938 -11.806 1.00 88.81 689 VAL A C 1
ATOM 5314 O O . VAL A 1 689 ? 0.343 -2.560 -10.789 1.00 88.81 689 VAL A O 1
ATOM 5317 N N . ILE A 1 690 ? 0.259 -0.679 -12.014 1.00 89.50 690 ILE A N 1
ATOM 5318 C CA . ILE A 1 690 ? -0.530 0.091 -11.038 1.00 89.50 690 ILE A CA 1
ATOM 5319 C C . ILE A 1 690 ? -1.879 -0.601 -10.787 1.00 89.50 690 ILE A C 1
ATOM 5321 O O . ILE A 1 690 ? -2.329 -0.739 -9.640 1.00 89.50 690 ILE A O 1
ATOM 5325 N N . LYS A 1 691 ? -2.509 -1.094 -11.856 1.00 90.69 691 LYS A N 1
ATOM 5326 C CA . LYS A 1 691 ? -3.758 -1.850 -11.795 1.00 90.69 691 LYS A CA 1
ATOM 5327 C C . LYS A 1 691 ? -3.616 -3.141 -10.993 1.00 90.69 691 LYS A C 1
ATOM 5329 O O . LYS A 1 691 ? -4.429 -3.388 -10.104 1.00 90.69 691 LYS A O 1
ATOM 5334 N N . GLU A 1 692 ? -2.590 -3.946 -11.256 1.00 91.50 692 GLU A N 1
ATOM 5335 C CA . GLU A 1 692 ? -2.361 -5.201 -10.534 1.00 91.50 692 GLU A CA 1
ATOM 5336 C C . GLU A 1 692 ? -1.996 -4.970 -9.064 1.00 91.50 692 GLU A C 1
ATOM 5338 O O . GLU A 1 692 ? -2.579 -5.617 -8.193 1.00 91.50 692 GLU A O 1
ATOM 5343 N N . VAL A 1 693 ? -1.118 -4.006 -8.758 1.00 91.06 693 VAL A N 1
ATOM 5344 C CA . VAL A 1 693 ? -0.771 -3.627 -7.375 1.00 91.06 693 VAL A CA 1
ATOM 5345 C C . VAL A 1 693 ? -2.031 -3.284 -6.582 1.00 91.06 693 VAL A C 1
ATOM 5347 O O . VAL A 1 693 ? -2.257 -3.809 -5.490 1.00 91.06 693 VAL A O 1
ATOM 5350 N N . THR A 1 694 ? -2.887 -2.421 -7.131 1.00 91.62 694 THR A N 1
ATOM 5351 C CA . THR A 1 694 ? -4.104 -1.975 -6.439 1.00 91.62 694 THR A CA 1
ATOM 5352 C C . THR A 1 694 ? -5.154 -3.082 -6.341 1.00 91.62 694 THR A C 1
ATOM 5354 O O . THR A 1 694 ? -5.758 -3.252 -5.280 1.00 91.62 694 THR A O 1
ATOM 5357 N N . MET A 1 695 ? -5.302 -3.918 -7.371 1.00 92.44 695 MET A N 1
ATOM 5358 C CA . MET A 1 695 ? -6.201 -5.078 -7.362 1.00 92.44 695 MET A CA 1
ATOM 5359 C C . MET A 1 695 ? -5.804 -6.088 -6.278 1.00 92.44 695 MET A C 1
ATOM 5361 O O . MET A 1 695 ? -6.638 -6.552 -5.495 1.00 92.44 695 MET A O 1
ATOM 5365 N N . MET A 1 696 ? -4.509 -6.384 -6.183 1.00 92.44 696 MET A N 1
ATOM 5366 C CA . MET A 1 696 ? -3.949 -7.292 -5.188 1.00 92.44 696 MET A CA 1
ATOM 5367 C C . MET A 1 696 ? -4.057 -6.727 -3.768 1.00 92.44 696 MET A C 1
ATOM 5369 O O . MET A 1 696 ? -4.392 -7.477 -2.848 1.00 92.44 696 MET A O 1
ATOM 5373 N N . CYS A 1 697 ? -3.837 -5.421 -3.576 1.00 91.44 697 CYS A N 1
ATOM 5374 C CA . CYS A 1 697 ? -4.055 -4.739 -2.296 1.00 91.44 697 CYS A CA 1
ATOM 5375 C C . CYS A 1 697 ? -5.529 -4.788 -1.871 1.00 91.44 697 CYS A C 1
ATOM 5377 O O . CYS A 1 697 ? -5.827 -5.104 -0.718 1.00 91.44 697 CYS A O 1
ATOM 5379 N N . MET A 1 698 ? -6.457 -4.559 -2.805 1.00 91.50 698 MET A N 1
ATOM 5380 C CA . MET A 1 698 ? -7.895 -4.693 -2.575 1.00 91.50 698 MET A CA 1
ATOM 5381 C C . MET A 1 698 ? -8.254 -6.119 -2.126 1.00 91.50 698 MET A C 1
ATOM 5383 O O . MET A 1 698 ? -8.912 -6.302 -1.098 1.00 91.50 698 MET A O 1
ATOM 5387 N N . ARG A 1 699 ? -7.794 -7.147 -2.855 1.00 92.75 699 ARG A N 1
ATOM 5388 C CA . ARG A 1 699 ? -8.037 -8.560 -2.513 1.00 92.75 699 ARG A CA 1
ATOM 5389 C C . ARG A 1 699 ? -7.416 -8.926 -1.161 1.00 92.75 699 ARG A C 1
ATOM 5391 O O . ARG A 1 699 ? -8.086 -9.529 -0.320 1.00 92.75 699 ARG A O 1
ATOM 5398 N N . GLY A 1 700 ? -6.179 -8.498 -0.921 1.00 92.19 700 GLY A N 1
ATOM 5399 C CA . GLY A 1 700 ? -5.459 -8.693 0.336 1.00 92.19 700 GLY A CA 1
ATOM 5400 C C . GLY A 1 700 ? -6.174 -8.062 1.532 1.00 92.19 700 GLY A C 1
ATOM 5401 O O . GLY A 1 700 ? -6.322 -8.709 2.568 1.00 92.19 700 GLY A O 1
ATOM 5402 N N . ALA A 1 701 ? -6.711 -6.847 1.383 1.00 91.19 701 ALA A N 1
ATOM 5403 C CA . ALA A 1 701 ? -7.486 -6.166 2.420 1.00 91.19 701 ALA A CA 1
ATOM 5404 C C . ALA A 1 701 ? -8.752 -6.946 2.815 1.00 91.19 701 ALA A C 1
ATOM 5406 O O . ALA A 1 701 ? -9.052 -7.095 4.006 1.00 91.19 701 ALA A O 1
ATOM 5407 N N . VAL A 1 702 ? -9.473 -7.498 1.830 1.00 93.75 702 VAL A N 1
ATOM 5408 C CA . VAL A 1 702 ? -10.653 -8.345 2.069 1.00 93.75 702 VAL A CA 1
ATOM 5409 C C . VAL A 1 702 ? -10.261 -9.624 2.809 1.00 93.75 702 VAL A C 1
ATOM 5411 O O . VAL A 1 702 ? -10.860 -9.941 3.840 1.00 93.75 702 VAL A O 1
ATOM 5414 N N . ILE A 1 703 ? -9.234 -10.333 2.328 1.00 94.25 703 ILE A N 1
ATOM 5415 C CA . ILE A 1 703 ? -8.740 -11.574 2.946 1.00 94.25 703 ILE A CA 1
ATOM 5416 C C . ILE A 1 703 ? -8.339 -11.316 4.399 1.00 94.25 703 ILE A C 1
ATOM 5418 O O . ILE A 1 703 ? -8.814 -11.996 5.311 1.00 94.25 703 ILE A O 1
ATOM 5422 N N . SER A 1 704 ? -7.522 -10.295 4.638 1.00 92.06 704 SER A N 1
ATOM 5423 C CA . SER A 1 704 ? -7.041 -9.969 5.976 1.00 92.06 704 SER A CA 1
ATOM 5424 C C . SER A 1 704 ? -8.159 -9.535 6.915 1.00 92.06 704 SER A C 1
ATOM 5426 O O . SER A 1 704 ? -8.154 -9.914 8.085 1.00 92.06 704 SER A O 1
ATOM 5428 N N . THR A 1 705 ? -9.174 -8.828 6.418 1.00 92.25 705 THR A N 1
ATOM 5429 C CA . THR A 1 705 ? -10.365 -8.494 7.211 1.00 92.25 705 THR A CA 1
ATOM 5430 C C . THR A 1 705 ? -11.105 -9.747 7.663 1.00 92.25 705 THR A C 1
ATOM 5432 O O . THR A 1 705 ? -11.463 -9.872 8.836 1.00 92.25 705 THR A O 1
ATOM 5435 N N . VAL A 1 706 ? -11.293 -10.717 6.766 1.00 93.62 706 VAL A N 1
ATOM 5436 C CA . VAL A 1 706 ? -11.910 -12.005 7.109 1.00 93.62 706 VAL A CA 1
ATOM 5437 C C . VAL A 1 706 ? -11.059 -12.743 8.147 1.00 93.62 706 VAL A C 1
ATOM 5439 O O . VAL A 1 706 ? -11.580 -13.175 9.177 1.00 93.62 706 VAL A O 1
ATOM 5442 N N . LEU A 1 707 ? -9.745 -12.834 7.947 1.00 94.38 707 LEU A N 1
ATOM 5443 C CA . LEU A 1 707 ? -8.849 -13.500 8.892 1.00 94.38 707 LEU A CA 1
ATOM 5444 C C . LEU A 1 707 ? -8.860 -12.829 10.276 1.00 94.38 707 LEU A C 1
ATOM 5446 O O . LEU A 1 707 ? -8.969 -13.507 11.300 1.00 94.38 707 LEU A O 1
ATOM 5450 N N . VAL A 1 708 ? -8.836 -11.500 10.343 1.00 92.94 708 VAL A N 1
ATOM 5451 C CA . VAL A 1 708 ? -8.847 -10.765 11.615 1.00 92.94 708 VAL A CA 1
ATOM 5452 C C . VAL A 1 708 ? -10.203 -10.844 12.322 1.00 92.94 708 VAL A C 1
ATOM 5454 O O . VAL A 1 708 ? -10.240 -10.917 13.549 1.00 92.94 708 VAL A O 1
ATOM 5457 N N . LEU A 1 709 ? -11.328 -10.871 11.603 1.00 92.12 709 LEU A N 1
ATOM 5458 C CA . LEU A 1 709 ? -12.654 -10.976 12.228 1.00 92.12 709 LEU A CA 1
ATOM 5459 C C . LEU A 1 709 ? -12.989 -12.405 12.684 1.00 92.12 709 LEU A C 1
ATOM 5461 O O . LEU A 1 709 ? -13.619 -12.599 13.733 1.00 92.12 709 LEU A O 1
ATOM 5465 N N . PHE A 1 710 ? -12.568 -13.416 11.921 1.00 92.38 710 PHE A N 1
ATOM 5466 C CA . PHE A 1 710 ? -12.946 -14.808 12.165 1.00 92.38 710 PHE A CA 1
ATOM 5467 C C . PHE A 1 710 ? -11.867 -15.624 12.878 1.00 92.38 710 PHE A C 1
ATOM 5469 O O . PHE A 1 710 ? -12.188 -16.365 13.804 1.00 92.38 710 PHE A O 1
ATOM 5476 N N . VAL A 1 711 ? -10.599 -15.479 12.497 1.00 94.12 711 VAL A N 1
ATOM 5477 C CA . VAL A 1 711 ? -9.510 -16.346 12.974 1.00 94.12 711 VAL A CA 1
ATOM 5478 C C . VAL A 1 711 ? -8.804 -15.754 14.191 1.00 94.12 711 VAL A C 1
ATOM 5480 O O . VAL A 1 711 ? -8.570 -16.469 15.169 1.00 94.12 711 VAL A O 1
ATOM 5483 N N . LEU A 1 712 ? -8.508 -14.451 14.200 1.00 93.19 712 LEU A N 1
ATOM 5484 C CA . LEU A 1 712 ? -7.759 -13.837 15.304 1.00 93.19 712 LEU A CA 1
ATOM 5485 C C . LEU A 1 712 ? -8.444 -13.989 16.679 1.00 93.19 712 LEU A C 1
ATOM 5487 O O . LEU A 1 712 ? -7.762 -14.394 17.625 1.00 93.19 712 LEU A O 1
ATOM 5491 N N . PRO A 1 713 ? -9.765 -13.753 16.850 1.00 92.06 713 PRO A N 1
ATOM 5492 C CA . PRO A 1 713 ? -10.422 -13.967 18.138 1.00 92.06 713 PRO A CA 1
ATOM 5493 C C . PRO A 1 713 ? -10.350 -15.430 18.585 1.00 92.06 713 PRO A C 1
ATOM 5495 O O . PRO A 1 713 ? -10.235 -15.703 19.779 1.00 92.06 713 PRO A O 1
ATOM 5498 N N . SER A 1 714 ? -10.379 -16.377 17.641 1.00 91.81 714 SER A N 1
ATOM 5499 C CA . SER A 1 714 ? -10.220 -17.807 17.918 1.00 91.81 714 SER A CA 1
ATOM 5500 C C . SER A 1 714 ? -8.808 -18.140 18.400 1.00 91.81 714 SER A C 1
ATOM 5502 O O . SER A 1 714 ? -8.668 -18.827 19.413 1.00 91.81 714 SER A O 1
ATOM 5504 N N . LEU A 1 715 ? -7.775 -17.614 17.732 1.00 90.81 715 LEU A N 1
ATOM 5505 C CA . LEU A 1 715 ? -6.375 -17.771 18.140 1.00 90.81 715 LEU A CA 1
ATOM 5506 C C . LEU A 1 715 ? -6.141 -17.181 19.536 1.00 90.81 715 LEU A C 1
ATOM 5508 O O . LEU A 1 715 ? -5.616 -17.863 20.417 1.00 90.81 715 LEU A O 1
ATOM 5512 N N . LEU A 1 716 ? -6.613 -15.953 19.780 1.00 89.62 716 LEU A N 1
ATOM 5513 C CA . LEU A 1 716 ? -6.494 -15.279 21.077 1.00 89.62 716 LEU A CA 1
ATOM 5514 C C . LEU A 1 716 ? -7.231 -16.034 22.191 1.00 89.62 716 LEU A C 1
ATOM 5516 O O . LEU A 1 716 ? -6.678 -16.206 23.278 1.00 89.62 716 LEU A O 1
ATOM 5520 N N . ALA A 1 717 ? -8.432 -16.555 21.926 1.00 85.50 717 ALA A N 1
ATOM 5521 C CA . ALA A 1 717 ? -9.181 -17.372 22.882 1.00 85.50 717 ALA A CA 1
ATOM 5522 C C . ALA A 1 717 ? -8.434 -18.662 23.289 1.00 85.50 717 ALA A C 1
ATOM 5524 O O . ALA A 1 717 ? -8.602 -19.154 24.410 1.00 85.50 717 ALA A O 1
ATOM 5525 N N . CYS A 1 718 ? -7.586 -19.196 22.405 1.00 81.19 718 CYS A N 1
ATOM 5526 C CA . CYS A 1 718 ? -6.781 -20.396 22.639 1.00 81.19 718 CYS A CA 1
ATOM 5527 C C . CYS A 1 718 ? -5.457 -20.137 23.382 1.00 81.19 718 CYS A C 1
ATOM 5529 O O . CYS A 1 718 ? -4.806 -21.091 23.794 1.00 81.19 718 CYS A O 1
ATOM 5531 N N . THR A 1 719 ? -5.078 -18.882 23.649 1.00 69.81 719 THR A N 1
ATOM 5532 C CA . THR A 1 719 ? -3.817 -18.537 24.351 1.00 69.81 719 THR A CA 1
ATOM 5533 C C . THR A 1 719 ? -3.778 -18.913 25.842 1.00 69.81 719 THR A C 1
ATOM 5535 O O . THR A 1 719 ? -2.758 -18.736 26.507 1.00 69.81 719 THR A O 1
ATOM 5538 N N . SER A 1 720 ? -4.871 -19.435 26.409 1.00 63.28 720 SER A N 1
ATOM 5539 C CA . SER A 1 720 ? -4.917 -19.904 27.802 1.00 63.28 720 SER A CA 1
ATOM 5540 C C . SER A 1 720 ? -4.578 -21.394 27.914 1.00 63.28 720 SER A C 1
ATOM 5542 O O . SER A 1 720 ? -4.695 -22.124 26.934 1.00 63.28 720 SER A O 1
ATOM 5544 N N . ARG A 1 721 ? -4.183 -21.879 29.107 1.00 60.44 721 ARG A N 1
ATOM 5545 C CA . ARG A 1 721 ? -3.911 -23.312 29.354 1.00 60.44 721 ARG A CA 1
ATOM 5546 C C . ARG A 1 721 ? -5.189 -24.153 29.164 1.00 60.44 721 ARG A C 1
ATOM 5548 O O . ARG A 1 721 ? -5.896 -24.476 30.120 1.00 60.44 721 ARG A O 1
ATOM 5555 N N . LEU A 1 722 ? -5.473 -24.500 27.910 1.00 53.19 722 LEU A N 1
ATOM 5556 C CA . LEU A 1 722 ? -6.670 -25.199 27.435 1.00 53.19 722 LEU A CA 1
ATOM 5557 C C . LEU A 1 722 ? -6.885 -26.526 28.161 1.00 53.19 722 LEU A C 1
ATOM 5559 O O . LEU A 1 722 ? -8.000 -26.828 28.574 1.00 53.19 722 LEU A O 1
ATOM 5563 N N . ARG A 1 723 ? -5.804 -27.281 28.383 1.00 47.31 723 ARG A N 1
ATOM 5564 C CA . ARG A 1 723 ? -5.842 -28.590 29.043 1.00 47.31 723 ARG A CA 1
ATOM 5565 C C . ARG A 1 723 ? -6.282 -28.488 30.504 1.00 47.31 723 ARG A C 1
ATOM 5567 O O . ARG A 1 723 ? -7.224 -29.161 30.899 1.00 47.31 723 ARG A O 1
ATOM 5574 N N . THR A 1 724 ? -5.661 -27.611 31.293 1.00 54.25 724 THR A N 1
ATOM 5575 C CA . THR A 1 724 ? -5.962 -27.451 32.729 1.00 54.25 724 THR A CA 1
ATOM 5576 C C . THR A 1 724 ? -7.385 -26.939 32.959 1.00 54.25 724 THR A C 1
ATOM 5578 O O . THR A 1 724 ? -8.046 -27.348 33.907 1.00 54.25 724 THR A O 1
ATOM 5581 N N . ARG A 1 725 ? -7.891 -26.090 32.057 1.00 56.84 725 ARG A N 1
ATOM 5582 C CA . ARG A 1 725 ? -9.254 -25.542 32.117 1.00 56.84 725 ARG A CA 1
ATOM 5583 C C . ARG A 1 725 ? -10.325 -26.504 31.619 1.00 56.84 725 ARG A C 1
ATOM 5585 O O . ARG A 1 725 ? -11.390 -26.573 32.220 1.00 56.84 725 ARG A O 1
ATOM 5592 N N . ALA A 1 726 ? -10.052 -27.255 30.553 1.00 55.44 726 ALA A N 1
ATOM 5593 C CA . ALA A 1 726 ? -10.943 -28.321 30.113 1.00 55.44 726 ALA A CA 1
ATOM 5594 C C . ALA A 1 726 ? -11.067 -29.398 31.200 1.00 55.44 726 ALA A C 1
ATOM 5596 O O . ALA A 1 726 ? -12.171 -29.856 31.454 1.00 55.44 726 ALA A O 1
ATOM 5597 N N . LEU A 1 727 ? -9.973 -29.732 31.895 1.00 54.47 727 LEU A N 1
ATOM 5598 C CA . LEU A 1 727 ? -9.998 -30.613 33.068 1.00 54.47 727 LEU A CA 1
ATOM 5599 C C . LEU A 1 727 ? -10.838 -30.027 34.216 1.00 54.47 727 LEU A C 1
ATOM 5601 O O . LEU A 1 727 ? -11.736 -30.705 34.701 1.00 54.47 727 LEU A O 1
ATOM 5605 N N . ALA A 1 728 ? -10.626 -28.759 34.587 1.00 60.19 728 ALA A N 1
ATOM 5606 C CA . ALA A 1 728 ? -11.391 -28.099 35.653 1.00 60.19 728 ALA A CA 1
ATOM 5607 C C . ALA A 1 728 ? -12.896 -27.951 35.346 1.00 60.19 728 ALA A C 1
ATOM 5609 O O . ALA A 1 728 ? -13.717 -27.960 36.257 1.00 60.19 728 ALA A O 1
ATOM 5610 N N . ALA A 1 729 ? -13.269 -27.824 34.070 1.00 58.34 729 ALA A N 1
ATOM 5611 C CA . ALA A 1 729 ? -14.660 -27.701 33.636 1.00 58.34 729 ALA A CA 1
ATOM 5612 C C . ALA A 1 729 ? -15.339 -29.051 33.328 1.00 58.34 729 ALA A C 1
ATOM 5614 O O . ALA A 1 729 ? -16.488 -29.055 32.893 1.00 58.34 729 ALA A O 1
ATOM 5615 N N . GLY A 1 730 ? -14.656 -30.190 33.501 1.00 58.69 730 GLY A N 1
ATOM 5616 C CA . GLY A 1 730 ? -15.209 -31.514 33.188 1.00 58.69 730 GLY A CA 1
ATOM 5617 C C . GLY A 1 730 ? -15.350 -31.794 31.685 1.00 58.69 730 GLY A C 1
ATOM 5618 O O . GLY A 1 730 ? -16.304 -32.437 31.257 1.00 58.69 730 GLY A O 1
ATOM 5619 N N . GLY A 1 731 ? -14.444 -31.262 30.865 1.00 66.00 731 GLY A N 1
ATOM 5620 C CA . GLY A 1 731 ? -14.356 -31.466 29.418 1.00 66.00 731 GLY A CA 1
ATOM 5621 C C . GLY A 1 731 ? -14.545 -30.192 28.585 1.00 66.00 731 GLY A C 1
ATOM 5622 O O . GLY A 1 731 ? -15.140 -29.199 29.012 1.00 66.00 731 GLY A O 1
ATOM 5623 N N . MET A 1 732 ? -14.065 -30.228 27.336 1.00 55.81 732 MET A N 1
ATOM 5624 C CA . MET A 1 732 ? -14.123 -29.091 26.399 1.00 55.81 732 MET A CA 1
ATOM 5625 C C . MET A 1 732 ? -15.567 -28.655 26.080 1.00 55.81 732 MET A C 1
ATOM 5627 O O . MET A 1 732 ? -15.848 -27.465 25.891 1.00 55.81 732 MET A O 1
ATOM 5631 N N . HIS A 1 733 ? -16.495 -29.618 26.061 1.00 66.56 733 HIS A N 1
ATOM 5632 C CA . HIS A 1 733 ? -17.924 -29.375 25.873 1.00 66.56 733 HIS A CA 1
ATOM 5633 C C . HIS A 1 733 ? -18.510 -28.538 27.019 1.00 66.56 733 HIS A C 1
ATOM 5635 O O . HIS A 1 733 ? -19.173 -27.531 26.774 1.00 66.56 733 HIS A O 1
ATOM 5641 N N . ASN A 1 734 ? -18.209 -28.902 28.267 1.00 61.69 734 ASN A N 1
ATOM 5642 C CA . ASN A 1 734 ? -18.734 -28.235 29.458 1.00 61.69 734 ASN A CA 1
ATOM 5643 C C . ASN A 1 734 ? -18.143 -26.832 29.654 1.00 61.69 734 ASN A C 1
ATOM 5645 O O . ASN A 1 734 ? -18.891 -25.907 29.970 1.00 61.69 734 ASN A O 1
ATOM 5649 N N . LEU A 1 735 ? -16.857 -26.630 29.339 1.00 61.12 735 LEU A N 1
ATOM 5650 C CA . LEU A 1 735 ? -16.239 -25.298 29.286 1.00 61.12 735 LEU A CA 1
ATOM 5651 C C . LEU A 1 735 ? -16.968 -24.377 28.290 1.00 61.12 735 LEU A C 1
ATOM 5653 O O . LEU A 1 735 ? -17.317 -23.241 28.609 1.00 61.12 735 LEU A O 1
ATOM 5657 N N . THR A 1 736 ? -17.242 -24.884 27.084 1.00 62.88 736 THR A N 1
ATOM 5658 C CA . THR A 1 736 ? -17.912 -24.114 26.024 1.00 62.88 736 THR A CA 1
ATOM 5659 C C . THR A 1 736 ? -19.384 -23.851 26.363 1.00 62.88 736 THR A C 1
ATOM 5661 O O . THR A 1 736 ? -19.892 -22.759 26.113 1.00 62.88 736 THR A O 1
ATOM 5664 N N . LYS A 1 737 ? -20.067 -24.813 26.994 1.00 65.75 737 LYS A N 1
ATOM 5665 C CA . LYS A 1 737 ? -21.446 -24.672 27.486 1.00 65.75 737 LYS A CA 1
ATOM 5666 C C . LYS A 1 737 ? -21.547 -23.658 28.633 1.00 65.75 737 LYS A C 1
ATOM 5668 O O . LYS A 1 737 ? -22.477 -22.854 28.636 1.00 65.75 737 LYS A O 1
ATOM 5673 N N . GLY A 1 738 ? -20.588 -23.651 29.561 1.00 58.81 738 GLY A N 1
ATOM 5674 C CA . GLY A 1 738 ? -20.479 -22.662 30.640 1.00 58.81 738 GLY A CA 1
ATOM 5675 C C . GLY A 1 738 ? -20.245 -21.245 30.112 1.00 58.81 738 GLY A C 1
ATOM 5676 O O . GLY A 1 738 ? -20.973 -20.326 30.479 1.00 58.81 738 GLY A O 1
ATOM 5677 N N . PHE A 1 739 ? -19.320 -21.084 29.162 1.00 61.03 739 PHE A N 1
ATOM 5678 C CA . PHE A 1 739 ? -19.105 -19.814 28.462 1.00 61.03 739 PHE A CA 1
ATOM 5679 C C . PHE A 1 739 ? -20.363 -19.334 27.727 1.00 61.03 739 PHE A C 1
ATOM 5681 O O . PHE A 1 739 ? -20.774 -18.190 27.893 1.00 61.03 739 PHE A O 1
ATOM 5688 N N . LEU A 1 740 ? -21.028 -20.205 26.958 1.00 60.44 740 LEU A N 1
ATOM 5689 C CA . LEU A 1 740 ? -22.269 -19.845 26.266 1.00 60.44 740 LEU A CA 1
ATOM 5690 C C . LEU A 1 740 ? -23.376 -19.445 27.246 1.00 60.44 740 LEU A C 1
ATOM 5692 O O . LEU A 1 740 ? -24.140 -18.540 26.927 1.00 60.44 740 LEU A O 1
ATOM 5696 N N . ARG A 1 741 ? -23.463 -20.070 28.428 1.00 58.84 741 ARG A N 1
ATOM 5697 C CA . ARG A 1 741 ? -24.383 -19.646 29.497 1.00 58.84 741 ARG A CA 1
ATOM 5698 C C . ARG A 1 741 ? -24.028 -18.273 30.061 1.00 58.84 741 ARG A C 1
ATOM 5700 O O . ARG A 1 741 ? -24.946 -17.508 30.302 1.00 58.84 741 ARG A O 1
ATOM 5707 N N . MET A 1 742 ? -22.746 -17.951 30.222 1.00 56.56 742 MET A N 1
ATOM 5708 C CA . MET A 1 742 ? -22.272 -16.648 30.708 1.00 56.56 742 MET A CA 1
ATOM 5709 C C . MET A 1 742 ? -22.495 -15.531 29.676 1.00 56.56 742 MET A C 1
ATOM 5711 O O . MET A 1 742 ? -23.108 -14.521 29.996 1.00 56.56 742 MET A O 1
ATOM 5715 N N . VAL A 1 743 ? -22.124 -15.750 28.408 1.00 54.41 743 VAL A N 1
ATOM 5716 C CA . VAL A 1 743 ? -22.378 -14.802 27.304 1.00 54.41 743 VAL A CA 1
ATOM 5717 C C . VAL A 1 743 ? -23.873 -14.613 27.073 1.00 54.41 743 VAL A C 1
ATOM 5719 O O . VAL A 1 743 ? -24.341 -13.492 26.891 1.00 54.41 743 VAL A O 1
ATOM 5722 N N . ASN A 1 744 ? -24.650 -15.702 27.095 1.00 51.62 744 ASN A N 1
ATOM 5723 C CA . ASN A 1 744 ? -26.108 -15.608 27.044 1.00 51.62 744 ASN A CA 1
ATOM 5724 C C . ASN A 1 744 ? -26.704 -15.060 28.358 1.00 51.62 744 ASN A C 1
ATOM 5726 O O . ASN A 1 744 ? -27.868 -14.674 28.334 1.00 51.62 744 ASN A O 1
ATOM 5730 N N . GLY A 1 745 ? -25.926 -15.046 29.450 1.00 46.44 745 GLY A N 1
ATOM 5731 C CA . GLY A 1 745 ? -26.208 -14.586 30.816 1.00 46.44 745 GLY A CA 1
ATOM 5732 C C . GLY A 1 745 ? -26.138 -13.066 30.962 1.00 46.44 745 GLY A C 1
ATOM 5733 O O . GLY A 1 745 ? -27.095 -12.457 31.424 1.00 46.44 745 GLY A O 1
ATOM 5734 N N . GLU A 1 746 ? -25.088 -12.435 30.431 1.00 42.75 746 GLU A N 1
ATOM 5735 C CA . GLU A 1 746 ? -25.019 -10.970 30.251 1.00 42.75 746 GLU A CA 1
ATOM 5736 C C . GLU A 1 746 ? -26.040 -10.475 29.209 1.00 42.75 746 GLU A C 1
ATOM 5738 O O . GLU A 1 746 ? -26.661 -9.417 29.339 1.00 42.75 746 GLU A O 1
ATOM 5743 N N . LEU A 1 747 ? -26.303 -11.292 28.183 1.00 40.66 747 LEU A N 1
ATOM 5744 C CA . LEU A 1 747 ? -27.478 -11.125 27.324 1.00 40.66 747 LEU A CA 1
ATOM 5745 C C . LEU A 1 747 ? -28.789 -11.382 28.079 1.00 40.66 747 LEU A C 1
ATOM 5747 O O . LEU A 1 747 ? -29.824 -10.933 27.604 1.00 40.66 747 LEU A O 1
ATOM 5751 N N . HIS A 1 748 ? -28.778 -12.094 29.212 1.00 40.59 748 HIS A N 1
ATOM 5752 C CA . HIS A 1 748 ? -29.965 -12.433 29.998 1.00 40.59 748 HIS A CA 1
ATOM 5753 C C . HIS A 1 748 ? -30.375 -11.321 30.951 1.00 40.59 748 HIS A C 1
ATOM 5755 O O . HIS A 1 748 ? -31.578 -11.118 31.068 1.00 40.59 748 HIS A O 1
ATOM 5761 N N . GLU A 1 749 ? -29.437 -10.581 31.546 1.00 41.78 749 GLU A N 1
ATOM 5762 C CA . GLU A 1 749 ? -29.732 -9.357 32.312 1.00 41.78 749 GLU A CA 1
ATOM 5763 C C . GLU A 1 749 ? -30.354 -8.293 31.405 1.00 41.78 749 GLU A C 1
ATOM 5765 O O . GLU A 1 749 ? -31.457 -7.812 31.665 1.00 41.78 749 GLU A O 1
ATOM 5770 N N . SER A 1 750 ? -29.754 -8.071 30.231 1.00 45.44 750 SER A N 1
ATOM 5771 C CA . SER A 1 750 ? -30.384 -7.278 29.169 1.00 45.44 750 SER A CA 1
ATOM 5772 C C . SER A 1 750 ? -31.649 -7.948 28.590 1.00 45.44 750 SER A C 1
ATOM 5774 O O . SER A 1 750 ? -32.551 -7.254 28.115 1.00 45.44 750 SER A O 1
ATOM 5776 N N . SER A 1 751 ? -31.803 -9.280 28.704 1.00 56.44 751 SER A N 1
ATOM 5777 C CA . SER A 1 751 ? -33.053 -9.982 28.364 1.00 56.44 751 SER A CA 1
ATOM 5778 C C . SER A 1 751 ? -34.147 -9.828 29.410 1.00 56.44 751 SER A C 1
ATOM 5780 O O . SER A 1 751 ? -35.297 -9.956 29.026 1.00 56.44 751 SER A O 1
ATOM 5782 N N . LEU A 1 752 ? -33.858 -9.626 30.699 1.00 64.25 752 LEU A N 1
ATOM 5783 C CA . LEU A 1 752 ? -34.890 -9.507 31.735 1.00 64.25 752 LEU A CA 1
ATOM 5784 C C . LEU A 1 752 ? -35.635 -8.191 31.550 1.00 64.25 752 LEU A C 1
ATOM 5786 O O . LEU A 1 752 ? -36.857 -8.214 31.407 1.00 64.25 752 LEU A O 1
ATOM 5790 N N . VAL A 1 753 ? -34.891 -7.102 31.351 1.00 68.56 753 VAL A N 1
ATOM 5791 C CA . VAL A 1 753 ? -35.436 -5.805 30.937 1.00 68.56 753 VAL A CA 1
ATOM 5792 C C . VAL A 1 753 ? -36.145 -5.924 29.588 1.00 68.56 753 VAL A C 1
ATOM 5794 O O . VAL A 1 753 ? -37.279 -5.471 29.445 1.00 68.56 753 VAL A O 1
ATOM 5797 N N . ALA A 1 754 ? -35.548 -6.591 28.589 1.00 66.50 754 ALA A N 1
ATOM 5798 C CA . ALA A 1 754 ? -36.203 -6.776 27.291 1.00 66.50 754 ALA A CA 1
ATOM 5799 C C . ALA A 1 754 ? -37.475 -7.640 27.378 1.00 66.50 754 ALA A C 1
ATOM 5801 O O . ALA A 1 754 ? -38.455 -7.349 26.698 1.00 66.50 754 ALA A O 1
ATOM 5802 N N . LYS A 1 755 ? -37.503 -8.671 28.230 1.00 73.56 755 LYS A N 1
ATOM 5803 C CA . LYS A 1 755 ? -38.666 -9.530 28.501 1.00 73.56 755 LYS A CA 1
ATOM 5804 C C . LYS A 1 755 ? -39.737 -8.753 29.252 1.00 73.56 755 LYS A C 1
ATOM 5806 O O . LYS A 1 755 ? -40.906 -8.911 28.918 1.00 73.56 755 LYS A O 1
ATOM 5811 N N . ALA A 1 756 ? -39.368 -7.916 30.219 1.00 76.12 756 ALA A N 1
ATOM 5812 C CA . ALA A 1 756 ? -40.294 -7.037 30.921 1.00 76.12 756 ALA A CA 1
ATOM 5813 C C . ALA A 1 756 ? -40.893 -6.002 29.956 1.00 76.12 756 ALA A C 1
ATOM 5815 O O . ALA A 1 756 ? -42.112 -5.917 29.839 1.00 76.12 756 ALA A O 1
ATOM 5816 N N . ARG A 1 757 ? -40.074 -5.333 29.132 1.00 78.44 757 ARG A N 1
ATOM 5817 C CA . ARG A 1 757 ? -40.536 -4.434 28.054 1.00 78.44 757 ARG A CA 1
ATOM 5818 C C . ARG A 1 757 ? -41.416 -5.152 27.024 1.00 78.44 757 ARG A C 1
ATOM 5820 O O . ARG A 1 757 ? -42.428 -4.605 26.591 1.00 78.44 757 ARG A O 1
ATOM 5827 N N . LEU A 1 758 ? -41.087 -6.393 26.660 1.00 76.12 758 LEU A N 1
ATOM 5828 C CA . LEU A 1 758 ? -41.909 -7.218 25.769 1.00 76.12 758 LEU A CA 1
ATOM 5829 C C . LEU A 1 758 ? -43.251 -7.581 26.417 1.00 76.12 758 LEU A C 1
ATOM 5831 O O . LEU A 1 758 ? -44.264 -7.563 25.730 1.00 76.12 758 LEU A O 1
ATOM 5835 N N . ARG A 1 759 ? -43.284 -7.898 27.719 1.00 80.88 759 ARG A N 1
ATOM 5836 C CA . ARG A 1 759 ? -44.531 -8.144 28.465 1.00 80.88 759 ARG A CA 1
ATOM 5837 C C . ARG A 1 759 ? -45.384 -6.890 28.526 1.00 80.88 759 ARG A C 1
ATOM 5839 O O . ARG A 1 759 ? -46.573 -6.988 28.256 1.00 80.88 759 ARG A O 1
ATOM 5846 N N . ILE A 1 760 ? -44.774 -5.737 28.799 1.00 83.50 760 ILE A N 1
ATOM 5847 C CA . ILE A 1 760 ? -45.453 -4.439 28.782 1.00 83.50 760 ILE A CA 1
ATOM 5848 C C . ILE A 1 760 ? -46.100 -4.205 27.416 1.00 83.50 760 ILE A C 1
ATOM 5850 O O . ILE A 1 760 ? -47.278 -3.873 27.354 1.00 83.50 760 ILE A O 1
ATOM 5854 N N . LYS A 1 761 ? -45.378 -4.477 26.321 1.00 79.06 761 LYS A N 1
ATOM 5855 C CA . LYS A 1 761 ? -45.919 -4.370 24.959 1.00 79.06 761 LYS A CA 1
ATOM 5856 C C . LYS A 1 761 ? -47.013 -5.407 24.660 1.00 79.06 761 LYS A C 1
ATOM 5858 O O . LYS A 1 761 ? -48.030 -5.054 24.085 1.00 79.06 761 LYS A O 1
ATOM 5863 N N . LYS A 1 762 ? -46.815 -6.679 25.028 1.00 76.88 762 LYS A N 1
ATOM 5864 C CA . LYS A 1 762 ? -47.756 -7.782 24.740 1.00 76.88 762 LYS A CA 1
ATOM 5865 C C . LYS A 1 762 ? -49.055 -7.696 25.538 1.00 76.88 762 LYS A C 1
ATOM 5867 O O . LYS A 1 762 ? -50.085 -8.127 25.043 1.00 76.88 762 LYS A O 1
ATOM 5872 N N . ARG A 1 763 ? -48.988 -7.208 26.776 1.00 80.00 763 ARG A N 1
ATOM 5873 C CA . ARG A 1 763 ? -50.136 -7.063 27.682 1.00 80.00 763 ARG A CA 1
ATOM 5874 C C . ARG A 1 763 ? -50.683 -5.632 27.712 1.00 80.00 763 ARG A C 1
ATOM 5876 O O . ARG A 1 763 ? -51.489 -5.334 28.580 1.00 80.00 763 ARG A O 1
ATOM 5883 N N . SER A 1 764 ? -50.219 -4.759 26.813 1.00 83.81 764 SER A N 1
ATOM 5884 C CA . SER A 1 764 ? -50.617 -3.346 26.741 1.00 83.81 764 SER A CA 1
ATOM 5885 C C . SER A 1 764 ? -50.567 -2.634 28.099 1.00 83.81 764 SER A C 1
ATOM 5887 O O . SER A 1 764 ? -51.467 -1.885 28.454 1.00 83.81 764 SER A O 1
ATOM 5889 N N . LEU A 1 765 ? -49.509 -2.878 28.881 1.00 86.12 765 LEU A N 1
ATOM 5890 C CA . LEU A 1 765 ? -49.387 -2.363 30.250 1.00 86.12 765 LEU A CA 1
ATOM 5891 C C . LEU A 1 765 ? -48.932 -0.902 30.317 1.00 86.12 765 LEU A C 1
ATOM 5893 O O . LEU A 1 765 ? -48.731 -0.417 31.421 1.00 86.12 765 LEU A O 1
ATOM 5897 N N . LEU A 1 766 ? -48.703 -0.216 29.195 1.00 90.25 766 LEU A N 1
ATOM 5898 C CA . LEU A 1 766 ? -48.232 1.172 29.171 1.00 90.25 766 LEU A CA 1
ATOM 5899 C C . LEU A 1 766 ? -49.306 2.078 28.569 1.00 90.25 766 LEU A C 1
ATOM 5901 O O . LEU A 1 766 ? -49.655 1.909 27.400 1.00 90.25 766 LEU A O 1
ATOM 5905 N N . ASN A 1 767 ? -49.776 3.054 29.342 1.00 89.50 767 ASN A N 1
ATOM 5906 C CA . ASN A 1 767 ? -50.799 3.999 28.907 1.00 89.50 767 ASN A CA 1
ATOM 5907 C C . ASN A 1 767 ? -50.172 5.268 28.290 1.00 89.50 767 ASN A C 1
ATOM 5909 O O . ASN A 1 767 ? -48.988 5.567 28.502 1.00 89.50 767 ASN A O 1
ATOM 5913 N N . PRO A 1 768 ? -50.945 6.057 27.518 1.00 84.75 768 PRO A N 1
ATOM 5914 C CA . PRO A 1 768 ? -50.508 7.368 27.048 1.00 84.75 768 PRO A CA 1
ATOM 5915 C C . PRO A 1 768 ? -50.073 8.271 28.214 1.00 84.75 768 PRO A C 1
ATOM 5917 O O . PRO A 1 768 ? -50.739 8.341 29.237 1.00 84.75 768 PRO A O 1
ATOM 5920 N N . GLY A 1 769 ? -48.941 8.966 28.060 1.00 83.19 769 GLY A N 1
ATOM 5921 C CA . GLY A 1 769 ? -48.380 9.831 29.112 1.00 83.19 769 GLY A CA 1
ATOM 5922 C C . GLY A 1 769 ? -47.397 9.145 30.071 1.00 83.19 769 GLY A C 1
ATOM 5923 O O . GLY A 1 769 ? -46.741 9.833 30.849 1.00 83.19 769 GLY A O 1
ATOM 5924 N N . GLU A 1 770 ? -47.196 7.832 29.955 1.00 90.25 770 GLU A N 1
ATOM 5925 C CA . GLU A 1 770 ? -46.299 7.051 30.818 1.00 90.25 770 GLU A CA 1
ATOM 5926 C C . GLU A 1 770 ? -45.015 6.613 30.103 1.00 90.25 770 GLU A C 1
ATOM 5928 O O . GLU A 1 770 ? -44.929 6.581 28.869 1.00 90.25 770 GLU A O 1
ATOM 5933 N N . ARG A 1 771 ? -43.987 6.266 30.880 1.00 87.94 771 ARG A N 1
ATOM 5934 C CA . ARG A 1 771 ? -42.737 5.684 30.386 1.00 87.94 771 ARG A CA 1
ATOM 5935 C C . ARG A 1 771 ? -42.303 4.504 31.243 1.00 87.94 771 ARG A C 1
ATOM 5937 O O . ARG A 1 771 ? -42.652 4.412 32.414 1.00 87.94 771 ARG A O 1
ATOM 5944 N N . VAL A 1 772 ? -41.496 3.643 30.636 1.00 88.81 772 VAL A N 1
ATOM 5945 C CA . VAL A 1 772 ? -40.813 2.547 31.321 1.00 88.81 772 VAL A CA 1
ATOM 5946 C C . VAL A 1 772 ? -39.380 2.984 31.595 1.00 88.81 772 VAL A C 1
ATOM 5948 O O . VAL A 1 772 ? -38.645 3.263 30.647 1.00 88.81 772 VAL A O 1
ATOM 5951 N N . GLU A 1 773 ? -38.994 3.033 32.863 1.00 86.38 773 GLU A N 1
ATOM 5952 C CA . GLU A 1 773 ? -37.611 3.250 33.288 1.00 86.38 773 GLU A CA 1
ATOM 5953 C C . GLU A 1 773 ? -36.943 1.907 33.587 1.00 86.38 773 GLU A C 1
ATOM 5955 O O . GLU A 1 773 ? -37.583 1.002 34.126 1.00 86.38 773 GLU A O 1
ATOM 5960 N N . ASP A 1 774 ? -35.671 1.778 33.222 1.00 85.62 774 ASP A N 1
ATOM 5961 C CA . ASP A 1 774 ? -34.814 0.703 33.719 1.00 85.62 774 ASP A CA 1
ATOM 5962 C C . ASP A 1 774 ? -34.291 1.115 35.097 1.00 85.62 774 ASP A C 1
ATOM 5964 O O . ASP A 1 774 ? -33.855 2.253 35.261 1.00 85.62 774 ASP A O 1
ATOM 5968 N N . LEU A 1 775 ? -34.379 0.231 36.090 1.00 76.69 775 LEU A N 1
ATOM 5969 C CA . LEU A 1 775 ? -33.846 0.518 37.424 1.00 76.69 775 LEU A CA 1
ATOM 5970 C C . LEU A 1 775 ? -32.333 0.279 37.509 1.00 76.69 775 LEU A C 1
ATOM 5972 O O . LEU A 1 775 ? -31.756 0.483 38.576 1.00 76.69 775 LEU A O 1
ATOM 5976 N N . ASP A 1 776 ? -31.709 -0.218 36.432 1.00 70.88 776 ASP A N 1
ATOM 5977 C CA . ASP A 1 776 ? -30.297 -0.624 36.352 1.00 70.88 776 ASP A CA 1
ATOM 5978 C C . ASP A 1 776 ? -29.888 -1.642 37.442 1.00 70.88 776 ASP A C 1
ATOM 5980 O O . ASP A 1 776 ? -28.716 -1.962 37.617 1.00 70.88 776 ASP A O 1
ATOM 5984 N N . THR A 1 777 ? -30.886 -2.210 38.130 1.00 68.12 777 THR A N 1
ATOM 5985 C CA . THR A 1 777 ? -30.765 -3.086 39.295 1.00 68.12 777 THR A CA 1
ATOM 5986 C C . THR A 1 777 ? -31.582 -4.353 39.046 1.00 68.12 777 THR A C 1
ATOM 5988 O O . THR A 1 777 ? -32.794 -4.285 38.823 1.00 68.12 777 THR A O 1
ATOM 5991 N N . ARG A 1 778 ? -30.938 -5.530 39.077 1.00 70.00 778 ARG A N 1
ATOM 5992 C CA . ARG A 1 778 ? -31.579 -6.864 38.949 1.00 70.00 778 ARG A CA 1
ATOM 5993 C C . ARG A 1 778 ? -32.492 -7.059 37.722 1.00 70.00 778 ARG A C 1
ATOM 5995 O O . ARG A 1 778 ? -33.333 -7.958 37.707 1.00 70.00 778 ARG A O 1
ATOM 6002 N N . GLY A 1 779 ? -32.321 -6.245 36.680 1.00 74.62 779 GLY A N 1
ATOM 6003 C CA . GLY A 1 779 ? -33.122 -6.302 35.454 1.00 74.62 779 GLY A CA 1
ATOM 6004 C C . GLY A 1 779 ? -34.597 -5.927 35.645 1.00 74.62 779 GLY A C 1
ATOM 6005 O O . GLY A 1 779 ? -35.445 -6.418 34.893 1.00 74.62 779 GLY A O 1
ATOM 6006 N N . LEU A 1 780 ? -34.897 -5.107 36.657 1.00 85.50 780 LEU A N 1
ATOM 6007 C CA . LEU A 1 780 ? -36.238 -4.616 36.963 1.00 85.50 780 LEU A CA 1
ATOM 6008 C C . LEU A 1 780 ? -36.563 -3.346 36.173 1.00 85.50 780 LEU A C 1
ATOM 6010 O O . LEU A 1 780 ? -35.700 -2.508 35.923 1.00 85.50 780 LEU A O 1
ATOM 6014 N N . VAL A 1 781 ? -37.836 -3.178 35.828 1.00 90.19 781 VAL A N 1
ATOM 6015 C CA . VAL A 1 781 ? -38.350 -1.959 35.189 1.00 90.19 781 VAL A CA 1
ATOM 6016 C C . VAL A 1 781 ? -39.473 -1.341 36.005 1.00 90.19 781 VAL A C 1
ATOM 6018 O O . VAL A 1 781 ? -40.214 -2.056 36.670 1.00 90.19 781 VAL A 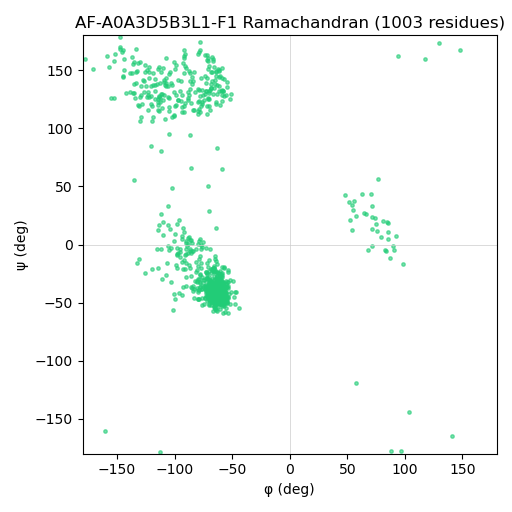O 1
ATOM 6021 N N . ILE A 1 782 ? -39.671 -0.034 35.905 1.00 91.44 782 ILE A N 1
ATOM 6022 C CA . ILE A 1 782 ? -40.802 0.640 36.551 1.00 91.44 782 ILE A CA 1
ATOM 6023 C C . ILE A 1 782 ? -41.577 1.488 35.550 1.00 91.44 782 ILE A C 1
ATOM 6025 O O . ILE A 1 782 ? -40.999 2.103 34.652 1.00 91.44 782 ILE A O 1
ATOM 6029 N N . ILE A 1 783 ? -42.899 1.492 35.684 1.00 92.12 783 ILE A N 1
ATOM 6030 C CA . ILE A 1 783 ? -43.804 2.336 34.910 1.00 92.12 783 ILE A CA 1
ATOM 6031 C C . ILE A 1 783 ? -44.075 3.590 35.733 1.00 92.12 783 ILE A C 1
ATOM 6033 O O . ILE A 1 783 ? -44.523 3.500 36.871 1.00 92.12 783 ILE A O 1
ATOM 6037 N N . GLN A 1 784 ? -43.793 4.755 35.157 1.00 89.12 784 GLN A N 1
ATOM 6038 C CA . GLN A 1 784 ? -43.973 6.045 35.822 1.00 89.12 784 GLN A CA 1
ATOM 6039 C C . GLN A 1 784 ? -44.408 7.137 34.827 1.00 89.12 784 GLN A C 1
ATOM 6041 O O . GLN A 1 784 ? -44.275 6.951 33.609 1.00 89.12 784 GLN A O 1
ATOM 6046 N N . PRO A 1 785 ? -44.897 8.298 35.296 1.00 84.50 785 PRO A N 1
ATOM 6047 C CA . PRO A 1 785 ? -45.280 9.408 34.424 1.00 84.50 785 PRO A CA 1
ATOM 6048 C C . PRO A 1 785 ? -44.106 9.949 33.580 1.00 84.50 785 PRO A C 1
ATOM 6050 O O . PRO A 1 785 ? -42.960 10.024 34.031 1.00 84.50 785 PRO A O 1
ATOM 6053 N N . LYS A 1 786 ? -44.369 10.385 32.335 1.00 82.12 786 LYS A N 1
ATOM 6054 C CA . LYS A 1 786 ? -43.354 11.045 31.479 1.00 82.12 786 LYS A CA 1
ATOM 6055 C C . LYS A 1 786 ? -42.920 12.403 32.030 1.00 82.12 786 LYS A C 1
ATOM 6057 O O . LYS A 1 786 ? -41.751 12.770 31.898 1.00 82.12 786 LYS A O 1
ATOM 6062 N N . LYS A 1 787 ? -43.874 13.143 32.594 1.00 73.06 787 LYS A N 1
ATOM 6063 C CA . LYS A 1 787 ? -43.734 14.468 33.207 1.00 73.06 787 LYS A CA 1
ATOM 6064 C C . LYS A 1 787 ? -44.450 14.424 34.562 1.00 73.06 787 LYS A C 1
ATOM 6066 O O . LYS A 1 787 ? -45.405 13.670 34.691 1.00 73.06 787 LYS A O 1
ATOM 6071 N N . GLY A 1 788 ? -43.983 15.195 35.542 1.00 67.19 788 GLY A N 1
ATOM 6072 C CA . GLY A 1 788 ? -44.568 15.205 36.890 1.00 67.19 788 GLY A CA 1
ATOM 6073 C C . GLY A 1 788 ? -43.743 14.433 37.923 1.00 67.19 788 GLY A C 1
ATOM 6074 O O . GLY A 1 788 ? -42.507 14.514 37.899 1.00 67.19 788 GLY A O 1
ATOM 6075 N N . TYR A 1 789 ? -44.427 13.769 38.859 1.00 67.69 789 TYR A N 1
ATOM 6076 C CA . TYR A 1 789 ? -43.834 12.951 39.923 1.00 67.69 789 TYR A CA 1
ATOM 6077 C C . TYR A 1 789 ? -42.957 11.828 39.344 1.00 67.69 789 TYR A C 1
ATOM 6079 O O . TYR A 1 789 ? -43.354 11.126 38.413 1.00 67.69 789 TYR A O 1
ATOM 6087 N N . ARG A 1 790 ? -41.744 11.684 39.887 1.00 75.06 790 ARG A N 1
ATOM 6088 C CA . ARG A 1 790 ? -40.774 10.628 39.563 1.00 75.06 790 ARG A CA 1
ATOM 6089 C C . ARG A 1 790 ? -40.025 10.267 40.834 1.00 75.06 790 ARG A C 1
ATOM 6091 O O . ARG A 1 790 ? -39.742 11.164 41.630 1.00 75.06 790 ARG A O 1
ATOM 6098 N N . PHE A 1 791 ? -39.675 8.994 40.988 1.00 80.56 791 PHE A N 1
ATOM 6099 C CA . PHE A 1 791 ? -38.854 8.574 42.119 1.00 80.56 791 PHE A CA 1
ATOM 6100 C C . PHE A 1 791 ? -37.486 9.277 42.087 1.00 80.56 791 PHE A C 1
ATOM 6102 O O . PHE A 1 791 ? -36.972 9.634 41.021 1.00 80.56 791 PHE A O 1
ATOM 6109 N N . ASN A 1 792 ? -36.915 9.503 43.266 1.00 81.25 792 ASN A N 1
ATOM 6110 C CA . ASN A 1 792 ? -35.612 10.136 43.459 1.00 81.25 792 ASN A CA 1
ATOM 6111 C C . ASN A 1 792 ? -34.592 9.126 44.019 1.00 81.25 792 ASN A C 1
ATOM 6113 O O . ASN A 1 792 ? -34.902 7.950 44.222 1.00 81.25 792 ASN A O 1
ATOM 6117 N N . SER A 1 793 ? -33.363 9.584 44.269 1.00 80.88 793 SER A N 1
ATOM 6118 C CA . SER A 1 793 ? -32.315 8.777 44.909 1.00 80.88 793 SER A CA 1
ATOM 6119 C C . SER A 1 793 ? -32.736 8.236 46.272 1.00 80.88 793 SER A C 1
ATOM 6121 O O . SER A 1 793 ? -32.393 7.102 46.596 1.00 80.88 793 SER A O 1
ATOM 6123 N N . ASP A 1 794 ? -33.510 9.004 47.036 1.00 84.31 794 ASP A N 1
ATOM 6124 C CA . ASP A 1 794 ? -33.886 8.674 48.414 1.00 84.31 794 ASP A CA 1
ATOM 6125 C C . ASP A 1 794 ? -34.745 7.413 48.458 1.00 84.31 794 ASP A C 1
ATOM 6127 O O . ASP A 1 794 ? -34.544 6.564 49.317 1.00 84.31 794 ASP A O 1
ATOM 6131 N N . SER A 1 795 ? -35.609 7.220 47.455 1.00 87.31 795 SER A N 1
ATOM 6132 C CA . SER A 1 795 ? -36.402 5.994 47.295 1.00 87.31 795 SER A CA 1
ATOM 6133 C C . SER A 1 795 ? -35.515 4.748 47.157 1.00 87.31 795 SER A C 1
ATOM 6135 O O . SER A 1 795 ? -35.789 3.703 47.745 1.00 87.31 795 SER A O 1
ATOM 6137 N N . VAL A 1 796 ? -34.421 4.851 46.393 1.00 87.62 796 VAL A N 1
ATOM 6138 C CA . VAL A 1 796 ? -33.490 3.733 46.172 1.00 87.62 796 VAL A CA 1
ATOM 6139 C C . VAL A 1 796 ? -32.596 3.512 47.391 1.00 87.62 796 VAL A C 1
ATOM 6141 O O . VAL A 1 796 ? -32.330 2.364 47.749 1.00 87.62 796 VAL A O 1
ATOM 6144 N N . ILE A 1 797 ? -32.160 4.584 48.056 1.00 89.38 797 ILE A N 1
ATOM 6145 C CA . ILE A 1 797 ? -31.364 4.503 49.288 1.00 89.38 797 ILE A CA 1
ATOM 6146 C C . ILE A 1 797 ? -32.192 3.856 50.405 1.00 89.38 797 ILE A C 1
ATOM 6148 O O . ILE A 1 797 ? -31.748 2.872 50.996 1.00 89.38 797 ILE A O 1
ATOM 6152 N N . LEU A 1 798 ? -33.416 4.339 50.632 1.00 90.75 798 LEU A N 1
ATOM 6153 C CA . LEU A 1 798 ? -34.348 3.812 51.628 1.00 90.75 798 LEU A CA 1
ATOM 6154 C C . LEU A 1 798 ? -34.595 2.315 51.430 1.00 90.75 798 LEU A C 1
ATOM 6156 O O . LEU A 1 798 ? -34.388 1.536 52.356 1.00 90.75 798 LEU A O 1
ATOM 6160 N N . ALA A 1 799 ? -34.920 1.888 50.206 1.00 91.56 799 ALA A N 1
ATOM 6161 C CA . ALA A 1 799 ? -35.149 0.475 49.900 1.00 91.56 799 ALA A CA 1
ATOM 6162 C C . ALA A 1 799 ? -33.933 -0.430 50.190 1.00 91.56 799 ALA A C 1
ATOM 6164 O O . ALA A 1 799 ? -34.100 -1.618 50.466 1.00 91.56 799 ALA A O 1
ATOM 6165 N N . ASN A 1 800 ? -32.708 0.105 50.128 1.00 90.19 800 ASN A N 1
ATOM 6166 C CA . ASN A 1 800 ? -31.493 -0.644 50.458 1.00 90.19 800 ASN A CA 1
ATOM 6167 C C . ASN A 1 800 ? -31.233 -0.735 51.971 1.00 90.19 800 ASN A C 1
ATOM 6169 O O . ASN A 1 800 ? -30.696 -1.749 52.423 1.00 90.19 800 ASN A O 1
ATOM 6173 N N . LEU A 1 801 ? -31.618 0.287 52.743 1.00 90.50 801 LEU A N 1
ATOM 6174 C CA . LEU A 1 801 ? -31.451 0.320 54.203 1.00 90.50 801 LEU A CA 1
ATOM 6175 C C . LEU A 1 801 ? -32.484 -0.534 54.952 1.00 90.50 801 LEU A C 1
ATOM 6177 O O . LEU A 1 801 ? -32.241 -0.927 56.093 1.00 90.50 801 LEU A O 1
ATOM 6181 N N . VAL A 1 802 ? -33.608 -0.857 54.309 1.00 93.12 802 VAL A N 1
ATOM 6182 C CA . VAL A 1 802 ? -34.616 -1.776 54.849 1.00 93.12 802 VAL A CA 1
ATOM 6183 C C . VAL A 1 802 ? -34.003 -3.160 55.086 1.00 93.12 802 VAL A C 1
ATOM 6185 O O . VAL A 1 802 ? -33.540 -3.816 54.145 1.00 93.12 802 VAL A O 1
ATOM 6188 N N . ASP A 1 803 ? -34.037 -3.615 56.340 1.00 90.12 803 ASP A N 1
ATOM 6189 C CA . ASP A 1 803 ? -33.466 -4.886 56.806 1.00 90.12 803 ASP A CA 1
ATOM 6190 C C . ASP A 1 803 ? -34.540 -5.967 57.011 1.00 90.12 803 ASP A C 1
ATOM 6192 O O . ASP A 1 803 ? -34.614 -6.629 58.041 1.00 90.12 803 ASP A O 1
ATOM 6196 N N . ALA A 1 804 ? -35.408 -6.135 56.010 1.00 92.62 804 ALA A N 1
ATOM 6197 C CA . ALA A 1 804 ? -36.404 -7.203 56.003 1.00 92.62 804 ALA A CA 1
ATOM 6198 C C . ALA A 1 804 ? -35.770 -8.557 55.632 1.00 92.62 804 ALA A C 1
ATOM 6200 O O . ALA A 1 804 ? -34.902 -8.637 54.753 1.00 92.62 804 ALA A O 1
ATOM 6201 N N . LYS A 1 805 ? -36.242 -9.641 56.249 1.00 91.31 805 LYS A N 1
ATOM 6202 C CA . LYS A 1 805 ? -35.840 -11.023 55.944 1.00 91.31 805 LYS A CA 1
ATOM 6203 C C . LYS A 1 805 ? -36.747 -11.660 54.889 1.00 91.31 805 LYS A C 1
ATOM 6205 O O . LYS A 1 805 ? -37.847 -11.194 54.592 1.00 91.31 805 LYS A O 1
ATOM 6210 N N . GLU A 1 806 ? -36.281 -12.768 54.313 1.00 91.06 806 GLU A N 1
ATOM 6211 C CA . GLU A 1 806 ? -37.063 -13.536 53.341 1.00 91.06 806 GLU A CA 1
ATOM 6212 C C . GLU A 1 806 ? -38.381 -14.013 53.972 1.00 91.06 806 GLU A C 1
ATOM 6214 O O . GLU A 1 806 ? -38.382 -14.696 54.993 1.00 91.06 806 GLU A O 1
ATOM 6219 N N . GLY A 1 807 ? -39.505 -13.652 53.346 1.00 89.25 807 GLY A N 1
ATOM 6220 C CA . GLY A 1 807 ? -40.849 -14.005 53.808 1.00 89.25 807 GLY A CA 1
ATOM 6221 C C . GLY A 1 807 ? -41.493 -13.050 54.820 1.00 89.25 807 GLY A C 1
ATOM 6222 O O . GLY A 1 807 ? -42.704 -13.165 55.006 1.00 89.25 807 GLY A O 1
ATOM 6223 N N . GLU A 1 808 ? -40.747 -12.105 55.407 1.00 95.25 808 GLU A N 1
ATOM 6224 C CA . GLU A 1 808 ? -41.313 -11.070 56.289 1.00 95.25 808 GLU A CA 1
ATOM 6225 C C . GLU A 1 808 ? -42.271 -10.148 55.525 1.00 95.25 808 GLU A C 1
ATOM 6227 O O . GLU A 1 808 ? -42.121 -9.925 54.317 1.00 95.25 808 GLU A O 1
ATOM 6232 N N . LYS A 1 809 ? -43.280 -9.637 56.233 1.00 96.62 809 LYS A N 1
ATOM 6233 C CA . LYS A 1 809 ? -44.326 -8.776 55.695 1.00 96.62 809 LYS A CA 1
ATOM 6234 C C . LYS A 1 809 ? -43.935 -7.308 55.841 1.00 96.62 809 LYS A C 1
ATOM 6236 O O . LYS A 1 809 ? -43.748 -6.807 56.949 1.00 96.62 809 LYS A O 1
ATOM 6241 N N . VAL A 1 810 ? -43.827 -6.623 54.707 1.00 97.62 810 VAL A N 1
ATOM 6242 C CA . VAL A 1 810 ? -43.394 -5.227 54.606 1.00 97.62 810 VAL A CA 1
ATOM 6243 C C . VAL A 1 810 ? -44.522 -4.375 54.043 1.00 97.62 810 VAL A C 1
ATOM 6245 O O . VAL A 1 810 ? -45.088 -4.721 53.009 1.00 97.62 810 VAL A O 1
ATOM 6248 N N . TYR A 1 811 ? -44.817 -3.246 54.674 1.00 96.94 811 TYR A N 1
ATOM 6249 C CA . TYR A 1 811 ? -45.773 -2.268 54.158 1.00 96.94 811 TYR A CA 1
ATOM 6250 C C . TYR A 1 811 ? -45.035 -1.054 53.594 1.00 96.94 811 TYR A C 1
ATOM 6252 O O . TYR A 1 811 ? -44.210 -0.471 54.286 1.00 96.94 811 TYR A O 1
ATOM 6260 N N . ASP A 1 812 ? -45.322 -0.693 52.345 1.00 95.44 812 ASP A N 1
ATOM 6261 C CA . ASP A 1 812 ? -44.825 0.514 51.671 1.00 95.44 812 ASP A CA 1
ATOM 6262 C C . ASP A 1 812 ? -45.984 1.520 51.611 1.00 95.44 812 ASP A C 1
ATOM 6264 O O . ASP A 1 812 ? -46.881 1.398 50.771 1.00 95.44 812 ASP A O 1
ATOM 6268 N N . LEU A 1 813 ? -46.043 2.436 52.578 1.00 91.75 813 LEU A N 1
ATOM 6269 C CA . LEU A 1 813 ? -47.149 3.386 52.722 1.00 91.75 813 LEU A CA 1
ATOM 6270 C C . LEU A 1 813 ? -46.854 4.645 51.899 1.00 91.75 813 LEU A C 1
ATOM 6272 O O . LEU A 1 813 ? -45.796 5.255 52.045 1.00 91.75 813 LEU A O 1
ATOM 6276 N N . GLY A 1 814 ? -47.785 5.024 51.022 1.00 87.31 814 GLY A N 1
ATOM 6277 C CA . GLY A 1 814 ? -47.536 6.047 50.002 1.00 87.31 814 GLY A CA 1
ATOM 6278 C C . GLY A 1 814 ? -46.588 5.545 48.909 1.00 87.31 814 GLY A C 1
ATOM 6279 O O . GLY A 1 814 ? -45.653 6.243 48.518 1.00 87.31 814 GLY A O 1
ATOM 6280 N N . CYS A 1 815 ? -46.787 4.307 48.436 1.00 89.12 815 CYS A N 1
ATOM 6281 C CA . CYS A 1 815 ? -45.816 3.611 47.580 1.00 89.12 815 CYS A CA 1
ATOM 6282 C C . CYS A 1 815 ? -45.588 4.261 46.196 1.00 89.12 815 CYS A C 1
ATOM 6284 O O . CYS A 1 815 ? -44.648 3.893 45.476 1.00 89.12 815 CYS A O 1
ATOM 6286 N N . GLY A 1 816 ? -46.433 5.210 45.778 1.00 88.62 816 GLY A N 1
ATOM 6287 C CA . GLY A 1 816 ? -46.329 5.913 44.506 1.00 88.62 816 GLY A CA 1
ATOM 6288 C C . GLY A 1 816 ? -46.350 4.954 43.314 1.00 88.62 816 GLY A C 1
ATOM 6289 O O . GLY A 1 816 ? -47.300 4.210 43.097 1.00 88.62 816 GLY A O 1
ATOM 6290 N N . SER A 1 817 ? -45.275 4.952 42.518 1.00 88.94 817 SER A N 1
ATOM 6291 C CA . SER A 1 817 ? -45.116 4.011 41.387 1.00 88.94 817 SER A CA 1
ATOM 6292 C C . SER A 1 817 ? -44.665 2.599 41.803 1.00 88.94 817 SER A C 1
ATOM 6294 O O . SER A 1 817 ? -44.464 1.740 40.944 1.00 88.94 817 SER A O 1
ATOM 6296 N N . GLY A 1 818 ? -44.519 2.342 43.108 1.00 90.00 818 GLY A N 1
ATOM 6297 C CA . GLY A 1 818 ? -44.153 1.048 43.687 1.00 90.00 818 GLY A CA 1
ATOM 6298 C C . GLY A 1 818 ? -42.649 0.775 43.736 1.00 90.00 818 GLY A C 1
ATOM 6299 O O . GLY A 1 818 ? -42.246 -0.381 43.820 1.00 90.00 818 GLY A O 1
ATOM 6300 N N . ILE A 1 819 ? -41.805 1.807 43.640 1.00 91.75 819 ILE A N 1
ATOM 6301 C CA . ILE A 1 819 ? -40.344 1.663 43.539 1.00 91.75 819 ILE A CA 1
ATOM 6302 C C . ILE A 1 819 ? -39.718 0.999 44.772 1.00 91.75 819 ILE A C 1
ATOM 6304 O O . ILE A 1 819 ? -38.959 0.040 44.621 1.00 91.75 819 ILE A O 1
ATOM 6308 N N . ILE A 1 820 ? -40.037 1.488 45.975 1.00 92.50 820 ILE A N 1
ATOM 6309 C CA . ILE A 1 820 ? -39.456 0.999 47.231 1.00 92.50 820 ILE A CA 1
ATOM 6310 C C . ILE A 1 820 ? -39.900 -0.442 47.444 1.00 92.50 820 ILE A C 1
ATOM 6312 O O . ILE A 1 820 ? -39.058 -1.335 47.541 1.00 92.50 820 ILE A O 1
ATOM 6316 N N . GLY A 1 821 ? -41.209 -0.685 47.411 1.00 93.31 821 GLY A N 1
ATOM 6317 C CA . GLY A 1 821 ? -41.767 -2.014 47.575 1.00 93.31 821 GLY A CA 1
ATOM 6318 C C . GLY A 1 821 ? -41.234 -3.036 46.570 1.00 93.31 821 GLY A C 1
ATOM 6319 O O . GLY A 1 821 ? -40.876 -4.148 46.959 1.00 93.31 821 GLY A O 1
ATOM 6320 N N . LEU A 1 822 ? -41.088 -2.664 45.293 1.00 93.38 822 LEU A N 1
ATOM 6321 C CA . LEU A 1 822 ? -40.568 -3.570 44.267 1.00 93.38 822 LEU A CA 1
ATOM 6322 C C . LEU A 1 822 ? -39.090 -3.910 44.508 1.00 93.38 822 LEU A C 1
ATOM 6324 O O . LEU A 1 822 ? -38.693 -5.070 44.371 1.00 93.38 822 LEU A O 1
ATOM 6328 N N . LEU A 1 823 ? -38.277 -2.922 44.898 1.00 92.50 823 LEU A N 1
ATOM 6329 C CA . LEU A 1 823 ? -36.872 -3.136 45.245 1.00 92.50 823 LEU A CA 1
ATOM 6330 C C . LEU A 1 823 ? -36.727 -4.000 46.503 1.00 92.50 823 LEU A C 1
ATOM 6332 O O . LEU A 1 823 ? -35.921 -4.930 46.500 1.00 92.50 823 LEU A O 1
ATOM 6336 N N . VAL A 1 824 ? -37.527 -3.762 47.546 1.00 92.56 824 VAL A N 1
ATOM 6337 C CA . VAL A 1 824 ? -37.516 -4.575 48.774 1.00 92.56 824 VAL A CA 1
ATOM 6338 C C . VAL A 1 824 ? -37.952 -6.012 48.473 1.00 92.56 824 VAL A C 1
ATOM 6340 O O . VAL A 1 824 ? -37.240 -6.954 48.833 1.00 92.56 824 VAL A O 1
ATOM 6343 N N . ALA A 1 825 ? -39.044 -6.208 47.727 1.00 92.88 825 ALA A N 1
ATOM 6344 C CA . ALA A 1 825 ? -39.501 -7.533 47.304 1.00 92.88 825 ALA A CA 1
ATOM 6345 C C . ALA A 1 825 ? -38.419 -8.281 46.505 1.00 92.88 825 ALA A C 1
ATOM 6347 O O . ALA A 1 825 ? -38.227 -9.488 46.678 1.00 92.88 825 ALA A O 1
ATOM 6348 N N . ALA A 1 826 ? -37.671 -7.576 45.650 1.00 89.69 826 ALA A N 1
ATOM 6349 C CA . ALA A 1 826 ? -36.628 -8.168 44.821 1.00 89.69 826 ALA A CA 1
ATOM 6350 C C . ALA A 1 826 ? -35.310 -8.445 45.555 1.00 89.69 826 ALA A C 1
ATOM 6352 O O . ALA A 1 826 ? -34.673 -9.471 45.290 1.00 89.69 826 ALA A O 1
ATOM 6353 N N . LYS A 1 827 ? -34.878 -7.550 46.449 1.00 88.62 827 LYS A N 1
ATOM 6354 C CA . LYS A 1 827 ? -33.604 -7.668 47.176 1.00 88.62 827 LYS A CA 1
ATOM 6355 C C . LYS A 1 827 ? -33.726 -8.563 48.401 1.00 88.62 827 LYS A C 1
ATOM 6357 O O . LYS A 1 827 ? -32.888 -9.444 48.587 1.00 88.62 827 LYS A O 1
ATOM 6362 N N . ARG A 1 828 ? -34.779 -8.362 49.197 1.00 90.56 828 ARG A N 1
ATOM 6363 C CA . ARG A 1 828 ? -35.002 -9.035 50.485 1.00 90.56 828 ARG A CA 1
ATOM 6364 C C . ARG A 1 828 ? -35.894 -10.261 50.390 1.00 90.56 828 ARG A C 1
ATOM 6366 O O . ARG A 1 828 ? -35.974 -11.018 51.348 1.00 90.56 828 ARG A O 1
ATOM 6373 N N . LYS A 1 829 ? -36.550 -10.476 49.241 1.00 89.94 829 LYS A N 1
ATOM 6374 C CA . LYS A 1 829 ? -37.519 -11.566 49.047 1.00 89.94 829 LYS A CA 1
ATOM 6375 C C . LYS A 1 829 ? -38.686 -11.514 50.053 1.00 89.94 829 LYS A C 1
ATOM 6377 O O . LYS A 1 829 ? -39.305 -12.545 50.323 1.00 89.94 829 LYS A O 1
ATOM 6382 N N . ALA A 1 830 ? -38.979 -10.328 50.582 1.00 93.38 830 ALA A N 1
ATOM 6383 C CA . ALA A 1 830 ? -40.082 -10.068 51.502 1.00 93.38 830 ALA A CA 1
ATOM 6384 C C . ALA A 1 830 ? -41.443 -10.120 50.779 1.00 93.38 830 ALA A C 1
ATOM 6386 O O . ALA A 1 830 ? -41.501 -10.040 49.546 1.00 93.38 830 ALA A O 1
ATOM 6387 N N . LYS A 1 831 ? -42.528 -10.250 51.549 1.00 96.56 831 LYS A N 1
ATOM 6388 C CA . LYS A 1 831 ? -43.906 -10.066 51.079 1.00 96.56 831 LYS A CA 1
ATOM 6389 C C . LYS A 1 831 ? -44.308 -8.615 51.307 1.00 96.56 831 LYS A C 1
ATOM 6391 O O . LYS A 1 831 ? -44.405 -8.179 52.445 1.00 96.56 831 LYS A O 1
ATOM 6396 N N . VAL A 1 832 ? -44.532 -7.869 50.239 1.00 97.31 832 VAL A N 1
ATOM 6397 C CA . VAL A 1 832 ? -44.748 -6.426 50.278 1.00 97.31 832 VAL A CA 1
ATOM 6398 C C . VAL A 1 832 ? -46.210 -6.075 50.012 1.00 97.31 832 VAL A C 1
ATOM 6400 O O . VAL A 1 832 ? -46.825 -6.602 49.085 1.00 97.31 832 VAL A O 1
ATOM 6403 N N . VAL A 1 833 ? -46.752 -5.143 50.788 1.00 96.81 833 VAL A N 1
ATOM 6404 C CA . VAL A 1 833 ? -48.052 -4.509 50.556 1.00 96.81 833 VAL A CA 1
ATOM 6405 C C . VAL A 1 833 ? -47.827 -3.011 50.367 1.00 96.81 833 VAL A C 1
ATOM 6407 O O . VAL A 1 833 ? -47.457 -2.313 51.304 1.00 96.81 833 VAL A O 1
ATOM 6410 N N . GLY A 1 834 ? -48.012 -2.515 49.146 1.00 94.69 834 GLY A N 1
ATOM 6411 C CA . GLY A 1 834 ? -47.985 -1.085 48.845 1.00 94.69 834 GLY A CA 1
ATOM 6412 C C . GLY A 1 834 ? -49.367 -0.466 49.021 1.00 94.69 834 GLY A C 1
ATOM 6413 O O . GLY A 1 834 ? -50.333 -1.006 48.485 1.00 94.69 834 GLY A O 1
ATOM 6414 N N . VAL A 1 835 ? -49.467 0.653 49.734 1.00 92.44 835 VAL A N 1
ATOM 6415 C CA . VAL A 1 835 ? -50.707 1.430 49.892 1.00 92.44 835 VAL A CA 1
ATOM 6416 C C . VAL A 1 835 ? -50.519 2.774 49.200 1.00 92.44 835 VAL A C 1
ATOM 6418 O O . VAL A 1 835 ? -49.518 3.448 49.434 1.00 92.44 835 VAL A O 1
ATOM 6421 N N . GLU A 1 836 ? -51.435 3.152 48.314 1.00 91.31 836 GLU A N 1
ATOM 6422 C CA . GLU A 1 836 ? -51.372 4.422 47.584 1.00 91.31 836 GLU A CA 1
ATOM 6423 C C . GLU A 1 836 ? -52.770 5.021 47.420 1.00 91.31 836 GLU A C 1
ATOM 6425 O O . GLU A 1 836 ? -53.690 4.338 46.969 1.00 91.31 836 GLU A O 1
ATOM 6430 N N . ILE A 1 837 ? -52.913 6.304 47.756 1.00 86.69 837 ILE A N 1
ATOM 6431 C CA . ILE A 1 837 ? -54.191 7.024 47.706 1.00 86.69 837 ILE A CA 1
ATOM 6432 C C . ILE A 1 837 ? -54.548 7.455 46.279 1.00 86.69 837 ILE A C 1
ATOM 6434 O O . ILE A 1 837 ? -55.723 7.542 45.934 1.00 86.69 837 ILE A O 1
ATOM 6438 N N . GLN A 1 838 ? -53.551 7.715 45.424 1.00 84.50 838 GLN A N 1
ATOM 6439 C CA . GLN A 1 838 ? -53.775 8.165 44.053 1.00 84.50 838 GLN A CA 1
ATOM 6440 C C . GLN A 1 838 ? -54.039 6.975 43.111 1.00 84.50 838 GLN A C 1
ATOM 6442 O O . GLN A 1 838 ? -53.114 6.202 42.828 1.00 84.50 838 GLN A O 1
ATOM 6447 N N . PRO A 1 839 ? -55.240 6.864 42.504 1.00 88.06 839 PRO A N 1
ATOM 6448 C CA . PRO A 1 839 ? -55.595 5.721 41.653 1.00 88.06 839 PRO A CA 1
ATOM 6449 C C . PRO A 1 839 ? -54.652 5.546 40.451 1.00 88.06 839 PRO A C 1
ATOM 6451 O O . PRO A 1 839 ? -54.345 4.433 40.010 1.00 88.06 839 PRO A O 1
ATOM 6454 N N . THR A 1 840 ? -54.144 6.660 39.913 1.00 87.31 840 THR A N 1
ATOM 6455 C CA . THR A 1 840 ? -53.212 6.682 38.777 1.00 87.31 840 THR A CA 1
ATOM 6456 C C . THR A 1 840 ? -51.857 6.068 39.134 1.00 87.31 840 THR A C 1
ATOM 6458 O O . THR A 1 840 ? -51.359 5.221 38.387 1.00 87.31 840 THR A O 1
ATOM 6461 N N . LEU A 1 841 ? -51.279 6.440 40.279 1.00 87.88 841 LEU A N 1
ATOM 6462 C CA . LEU A 1 841 ? -50.008 5.903 40.769 1.00 87.88 841 LEU A CA 1
ATOM 6463 C C . LEU A 1 841 ? -50.160 4.448 41.226 1.00 87.88 841 LEU A C 1
ATOM 6465 O O . LEU A 1 841 ? -49.377 3.601 40.791 1.00 87.88 841 LEU A O 1
ATOM 6469 N N . ALA A 1 842 ? -51.236 4.121 41.950 1.00 90.25 842 ALA A N 1
ATOM 6470 C CA . ALA A 1 842 ? -51.563 2.747 42.333 1.00 90.25 842 ALA A CA 1
ATOM 6471 C C . ALA A 1 842 ? -51.681 1.825 41.103 1.00 90.25 842 ALA A C 1
ATOM 6473 O O . ALA A 1 842 ? -51.156 0.707 41.084 1.00 90.25 842 ALA A O 1
ATOM 6474 N N . SER A 1 843 ? -52.310 2.301 40.021 1.00 93.06 843 SER A N 1
ATOM 6475 C CA . SER A 1 843 ? -52.382 1.582 38.742 1.00 93.06 843 SER A CA 1
ATOM 6476 C C . SER A 1 843 ? -51.005 1.368 38.100 1.00 93.06 843 SER A C 1
ATOM 6478 O O . SER A 1 843 ? -50.723 0.277 37.592 1.00 93.06 843 SER A O 1
ATOM 6480 N N . MET A 1 844 ? -50.127 2.378 38.113 1.00 93.06 844 MET A N 1
ATOM 6481 C CA . MET A 1 844 ? -48.753 2.245 37.607 1.00 93.06 844 MET A CA 1
ATOM 6482 C C . MET A 1 844 ? -47.936 1.248 38.435 1.00 93.06 844 MET A C 1
ATOM 6484 O O . MET A 1 844 ? -47.230 0.418 37.858 1.00 93.06 844 MET A O 1
ATOM 6488 N N . ALA A 1 845 ? -48.080 1.262 39.761 1.00 93.06 845 ALA A N 1
ATOM 6489 C CA . ALA A 1 845 ? -47.428 0.315 40.657 1.00 93.06 845 ALA A CA 1
ATOM 6490 C C . ALA A 1 845 ? -47.891 -1.127 40.397 1.00 93.06 845 ALA A C 1
ATOM 6492 O O . ALA A 1 845 ? -47.056 -2.001 40.155 1.00 93.06 845 ALA A O 1
ATOM 6493 N N . LYS A 1 846 ? -49.209 -1.376 40.300 1.00 94.94 846 LYS A N 1
ATOM 6494 C CA . LYS A 1 846 ? -49.772 -2.698 39.939 1.00 94.94 846 LYS A CA 1
ATOM 6495 C C . LYS A 1 846 ? -49.191 -3.228 38.622 1.00 94.94 846 LYS A C 1
ATOM 6497 O O . LYS A 1 846 ? -48.785 -4.388 38.524 1.00 94.94 846 LYS A O 1
ATOM 6502 N N . ARG A 1 847 ? -49.113 -2.376 37.595 1.00 94.38 847 ARG A N 1
ATOM 6503 C CA . ARG A 1 847 ? -48.577 -2.760 36.276 1.00 94.38 847 ARG A CA 1
ATOM 6504 C C . ARG A 1 847 ? -47.058 -2.936 36.284 1.00 94.38 847 ARG A C 1
ATOM 6506 O O . ARG A 1 847 ? -46.559 -3.812 35.576 1.00 94.38 847 ARG A O 1
ATOM 6513 N N . SER A 1 848 ? -46.337 -2.176 37.106 1.00 93.62 848 SER A N 1
ATOM 6514 C CA . SER A 1 848 ? -44.898 -2.354 37.335 1.00 93.62 848 SER A CA 1
ATOM 6515 C C . SER A 1 848 ? -44.609 -3.703 37.988 1.00 93.62 848 SER A C 1
ATOM 6517 O O . SER A 1 848 ? -43.788 -4.467 37.482 1.00 93.62 848 SER A O 1
ATOM 6519 N N . VAL A 1 849 ? -45.346 -4.069 39.037 1.00 93.56 849 VAL A N 1
ATOM 6520 C CA . VAL A 1 849 ? -45.248 -5.391 39.676 1.00 93.56 849 VAL A CA 1
ATOM 6521 C C . VAL A 1 849 ? -45.476 -6.515 38.659 1.00 93.56 849 VAL A C 1
ATOM 6523 O O . VAL A 1 849 ? -44.654 -7.430 38.531 1.00 93.56 849 VAL A O 1
ATOM 6526 N N . LEU A 1 850 ? -46.539 -6.406 37.856 1.00 92.06 850 LEU A N 1
ATOM 6527 C CA . LEU A 1 850 ? -46.886 -7.404 36.844 1.00 92.06 850 LEU A CA 1
ATOM 6528 C C . LEU A 1 850 ? -45.834 -7.519 35.726 1.00 92.06 850 LEU A C 1
ATOM 6530 O O . LEU A 1 850 ? -45.542 -8.620 35.248 1.00 92.06 850 LEU A O 1
ATOM 6534 N N . ALA A 1 851 ? -45.242 -6.401 35.295 1.00 89.94 851 ALA A N 1
ATOM 6535 C CA . ALA A 1 851 ? -44.192 -6.395 34.275 1.00 89.94 851 ALA A CA 1
ATOM 6536 C C . ALA A 1 851 ? -42.960 -7.208 34.715 1.00 89.94 851 ALA A C 1
ATOM 6538 O O . ALA A 1 851 ? -42.358 -7.935 33.905 1.00 89.94 851 ALA A O 1
ATOM 6539 N N . ASN A 1 852 ? -42.642 -7.141 36.010 1.00 91.31 852 ASN A N 1
ATOM 6540 C CA . ASN A 1 852 ? -41.496 -7.811 36.617 1.00 91.31 852 ASN A CA 1
ATOM 6541 C C . ASN A 1 852 ? -41.793 -9.224 37.145 1.00 91.31 852 ASN A C 1
ATOM 6543 O O . ASN A 1 852 ? -40.841 -9.940 37.437 1.00 91.31 852 ASN A O 1
ATOM 6547 N N . ARG A 1 853 ? -43.063 -9.666 37.179 1.00 91.56 853 ARG A N 1
ATOM 6548 C CA . ARG A 1 853 ? -43.517 -10.938 37.792 1.00 91.56 853 ARG A CA 1
ATOM 6549 C C . ARG A 1 853 ? -43.279 -11.010 39.302 1.00 91.56 853 ARG A C 1
ATOM 6551 O O . ARG A 1 853 ? -42.797 -12.018 39.814 1.00 91.56 853 ARG A O 1
ATOM 6558 N N . TYR A 1 854 ? -43.584 -9.919 39.993 1.00 92.38 854 TYR A N 1
ATOM 6559 C CA . TYR A 1 854 ? -43.549 -9.860 41.455 1.00 92.38 854 TYR A CA 1
ATOM 6560 C C . TYR A 1 854 ? -44.947 -9.908 42.078 1.00 92.38 854 TYR A C 1
ATOM 6562 O O . TYR A 1 854 ? -45.083 -9.650 43.263 1.00 92.38 854 TYR A O 1
ATOM 6570 N N . ASP A 1 855 ? -45.979 -10.266 41.317 1.00 90.12 855 ASP A N 1
ATOM 6571 C CA . ASP A 1 855 ? -47.380 -10.310 41.754 1.00 90.12 855 ASP A CA 1
ATOM 6572 C C . ASP A 1 855 ? -47.647 -11.292 42.910 1.00 90.12 855 ASP A C 1
ATOM 6574 O O . ASP A 1 855 ? -48.522 -11.040 43.729 1.00 90.12 855 ASP A O 1
ATOM 6578 N N . GLU A 1 856 ? -46.843 -12.350 43.056 1.00 90.94 856 GLU A N 1
ATOM 6579 C CA . GLU A 1 856 ? -46.909 -13.255 44.219 1.00 90.94 856 GLU A CA 1
ATOM 6580 C C . GLU A 1 856 ? -46.261 -12.676 45.490 1.00 90.94 856 GLU A C 1
ATOM 6582 O O . GLU A 1 856 ? -46.442 -13.210 46.586 1.00 90.94 856 GLU A O 1
ATOM 6587 N N . ARG A 1 857 ? -45.450 -11.621 45.353 1.00 92.00 857 ARG A N 1
ATOM 6588 C CA . ARG A 1 857 ? -44.632 -11.057 46.439 1.00 92.00 857 ARG A CA 1
ATOM 6589 C C . ARG A 1 857 ? -44.949 -9.610 46.761 1.00 92.00 857 ARG A C 1
ATOM 6591 O O . ARG A 1 857 ? -44.600 -9.184 47.849 1.00 92.00 857 ARG A O 1
ATOM 6598 N N . MET A 1 858 ? -45.556 -8.858 45.854 1.00 95.56 858 MET A N 1
ATOM 6599 C CA . MET A 1 858 ? -45.945 -7.474 46.066 1.00 95.56 858 MET A CA 1
ATOM 6600 C C . MET A 1 858 ? -47.390 -7.280 45.623 1.00 95.56 858 MET A C 1
ATOM 6602 O O . MET A 1 858 ? -47.718 -7.462 44.453 1.00 95.56 858 MET A O 1
ATOM 6606 N N . GLN A 1 859 ? -48.241 -6.865 46.554 1.00 95.81 859 GLN A N 1
ATOM 6607 C CA . GLN A 1 859 ? -49.602 -6.431 46.272 1.00 95.81 859 GLN A CA 1
ATOM 6608 C C . GLN A 1 859 ? -49.683 -4.915 46.426 1.00 95.81 859 GLN A C 1
ATOM 6610 O O . GLN A 1 859 ? -49.044 -4.351 47.306 1.00 95.81 859 GLN A O 1
ATOM 6615 N N . VAL A 1 860 ? -50.469 -4.253 45.579 1.00 95.94 860 VAL A N 1
ATOM 6616 C CA . VAL A 1 860 ? -50.732 -2.813 45.691 1.00 95.94 860 VAL A CA 1
ATOM 6617 C C . VAL A 1 860 ? -52.217 -2.610 45.954 1.00 95.94 860 VAL A C 1
ATOM 6619 O O . VAL A 1 860 ? -53.055 -3.094 45.186 1.00 95.94 860 VAL A O 1
ATOM 6622 N N . ILE A 1 861 ? -52.528 -1.892 47.023 1.00 93.94 861 ILE A N 1
ATOM 6623 C CA . ILE A 1 861 ? -53.870 -1.551 47.478 1.00 93.94 861 ILE A CA 1
ATOM 6624 C C . ILE A 1 861 ? -54.060 -0.051 47.272 1.00 93.94 861 ILE A C 1
ATOM 6626 O O . ILE A 1 861 ? -53.211 0.757 47.636 1.00 93.94 861 ILE A O 1
ATOM 6630 N N . GLU A 1 862 ? -55.167 0.295 46.625 1.00 93.31 862 GLU A N 1
ATOM 6631 C CA . GLU A 1 862 ? -55.603 1.682 46.519 1.00 93.31 862 GLU A CA 1
ATOM 6632 C C . GLU A 1 862 ? -56.361 2.004 47.803 1.00 93.31 862 GLU A C 1
ATOM 6634 O O . GLU A 1 862 ? -57.350 1.336 48.101 1.00 93.31 862 GLU A O 1
ATOM 6639 N N . GLY A 1 863 ? -55.843 2.932 48.599 1.00 87.62 863 GLY A N 1
ATOM 6640 C CA . GLY A 1 863 ? -56.363 3.193 49.934 1.00 87.62 863 GLY A CA 1
ATOM 6641 C C . GLY A 1 863 ? -55.638 4.337 50.626 1.00 87.62 863 GLY A C 1
ATOM 6642 O O . GLY A 1 863 ? -54.520 4.700 50.257 1.00 87.62 863 GLY A O 1
ATOM 6643 N N . ASP A 1 864 ? -56.300 4.905 51.627 1.00 87.06 864 ASP A N 1
ATOM 6644 C CA . ASP A 1 864 ? -55.758 5.983 52.443 1.00 87.06 864 ASP A CA 1
ATOM 6645 C C . ASP A 1 864 ? -54.937 5.411 53.606 1.00 87.06 864 ASP A C 1
ATOM 6647 O O . ASP A 1 864 ? -55.377 4.505 54.315 1.00 87.06 864 ASP A O 1
ATOM 6651 N N . VAL A 1 865 ? -53.742 5.957 53.834 1.00 86.31 865 VAL A N 1
ATOM 6652 C CA . VAL A 1 865 ? -52.875 5.553 54.950 1.00 86.31 865 VAL A CA 1
ATOM 6653 C C . VAL A 1 865 ? -53.536 5.841 56.309 1.00 86.31 865 VAL A C 1
ATOM 6655 O O . VAL A 1 865 ? -53.279 5.133 57.282 1.00 86.31 865 VAL A O 1
ATOM 6658 N N . ARG A 1 866 ? -54.462 6.798 56.403 1.00 84.19 866 ARG A N 1
ATOM 6659 C CA . ARG A 1 866 ? -55.235 7.066 57.633 1.00 84.19 866 ARG A CA 1
ATOM 6660 C C . ARG A 1 866 ? -56.213 5.943 57.972 1.00 84.19 866 ARG A C 1
ATOM 6662 O O . ARG A 1 866 ? -56.542 5.726 59.134 1.00 84.19 866 ARG A O 1
ATOM 6669 N N . GLU A 1 867 ? -56.630 5.181 56.967 1.00 87.38 867 GLU A N 1
ATOM 6670 C CA . GLU A 1 867 ? -57.570 4.067 57.096 1.00 87.38 867 GLU A CA 1
ATOM 6671 C C . GLU A 1 867 ? -56.862 2.725 57.319 1.00 87.38 867 GLU A C 1
ATOM 6673 O O . GLU A 1 867 ? -57.476 1.663 57.296 1.00 87.38 867 GLU A O 1
ATOM 6678 N N . THR A 1 868 ? -55.558 2.732 57.595 1.00 85.56 868 THR A N 1
ATOM 6679 C CA . THR A 1 868 ? -54.785 1.505 57.825 1.00 85.56 868 THR A CA 1
ATOM 6680 C C . THR A 1 868 ? -55.407 0.608 58.910 1.00 85.56 868 THR A C 1
ATOM 6682 O O . THR A 1 868 ? -55.362 -0.615 58.789 1.00 85.56 868 THR A O 1
ATOM 6685 N N . ALA A 1 869 ? -56.055 1.202 59.922 1.00 85.44 869 ALA A N 1
ATOM 6686 C CA . ALA A 1 869 ? -56.749 0.474 60.985 1.00 85.44 869 ALA A CA 1
ATOM 6687 C C . ALA A 1 869 ? -58.001 -0.298 60.532 1.00 85.44 869 ALA A C 1
ATOM 6689 O O . ALA A 1 869 ? -58.329 -1.325 61.125 1.00 85.44 869 ALA A O 1
ATOM 6690 N N . SER A 1 870 ? -58.695 0.172 59.491 1.00 87.38 870 SER A N 1
ATOM 6691 C CA . SER A 1 870 ? -59.831 -0.533 58.886 1.00 87.38 870 SER A CA 1
ATOM 6692 C C . SER A 1 870 ? -59.395 -1.466 57.753 1.00 87.38 870 SER A C 1
ATOM 6694 O O . SER A 1 870 ? -60.050 -2.480 57.514 1.00 87.38 870 SER A O 1
ATOM 6696 N N . LEU A 1 871 ? -58.287 -1.151 57.075 1.00 86.81 871 LEU A N 1
ATOM 6697 C CA . LEU A 1 871 ? -57.767 -1.921 55.943 1.00 86.81 871 LEU A CA 1
ATOM 6698 C C . LEU A 1 871 ? -56.967 -3.162 56.370 1.00 86.81 871 LEU A C 1
ATOM 6700 O O . LEU A 1 871 ? -56.970 -4.159 55.644 1.00 86.81 871 LEU A O 1
ATOM 6704 N N . PHE A 1 872 ? -56.284 -3.123 57.521 1.00 93.38 872 PHE A N 1
ATOM 6705 C CA . PHE A 1 872 ? -55.371 -4.186 57.949 1.00 93.38 872 PHE A CA 1
ATOM 6706 C C . PHE A 1 872 ? -55.483 -4.523 59.448 1.00 93.38 872 PHE A C 1
ATOM 6708 O O . PHE A 1 872 ? -55.727 -3.636 60.271 1.00 93.38 872 PHE A O 1
ATOM 6715 N N . PRO A 1 873 ? -55.259 -5.796 59.836 1.00 91.81 873 PRO A N 1
ATOM 6716 C CA . PRO A 1 873 ? -55.182 -6.194 61.240 1.00 91.81 873 PRO A CA 1
ATOM 6717 C C . PRO A 1 873 ? -54.076 -5.457 62.007 1.00 91.81 873 PRO A C 1
ATOM 6719 O O . PRO A 1 873 ? -53.040 -5.095 61.448 1.00 91.81 873 PRO A O 1
ATOM 6722 N N . GLN A 1 874 ? -54.273 -5.283 63.314 1.00 93.06 874 GLN A N 1
ATOM 6723 C CA . GLN A 1 874 ? -53.244 -4.735 64.196 1.00 93.06 874 GLN A CA 1
ATOM 6724 C C . GLN A 1 874 ? -52.047 -5.697 64.295 1.00 93.06 874 GLN A C 1
ATOM 6726 O O . GLN A 1 874 ? -52.230 -6.897 64.501 1.00 93.06 874 GLN A O 1
ATOM 6731 N N . GLY A 1 875 ? -50.823 -5.171 64.200 1.00 92.69 875 GLY A N 1
ATOM 6732 C CA . GLY A 1 875 ? -49.593 -5.956 64.356 1.00 92.69 875 GLY A CA 1
ATOM 6733 C C . GLY A 1 875 ? -49.276 -6.910 63.195 1.00 92.69 875 GLY A C 1
ATOM 6734 O O . GLY A 1 875 ? -48.590 -7.910 63.400 1.00 92.69 875 GLY A O 1
ATOM 6735 N N . ASP A 1 876 ? -49.788 -6.630 61.997 1.00 94.12 876 ASP A N 1
ATOM 6736 C CA . ASP A 1 876 ? -49.645 -7.461 60.794 1.00 94.12 876 ASP A CA 1
ATOM 6737 C C . ASP A 1 876 ? -48.282 -7.291 60.076 1.00 94.12 876 ASP A C 1
ATOM 6739 O O . ASP A 1 876 ? -47.879 -8.151 59.295 1.00 94.12 876 ASP A O 1
ATOM 6743 N N . ALA A 1 877 ? -47.538 -6.211 60.332 1.00 95.69 877 ALA A N 1
ATOM 6744 C CA . ALA A 1 877 ? -46.275 -5.888 59.663 1.00 95.69 877 ALA A CA 1
ATOM 6745 C C . ALA A 1 877 ? -45.032 -6.216 60.509 1.00 95.69 877 ALA A C 1
ATOM 6747 O O . ALA A 1 877 ? -44.947 -5.876 61.693 1.00 95.69 877 ALA A O 1
ATOM 6748 N N . ASP A 1 878 ? -44.021 -6.801 59.860 1.00 97.00 878 ASP A N 1
ATOM 6749 C CA . ASP A 1 878 ? -42.655 -6.891 60.388 1.00 97.00 878 ASP A CA 1
ATOM 6750 C C . ASP A 1 878 ? -41.910 -5.568 60.187 1.00 97.00 878 ASP A C 1
ATOM 6752 O O . ASP A 1 878 ? -41.191 -5.108 61.079 1.00 97.00 878 ASP A O 1
ATOM 6756 N N . VAL A 1 879 ? -42.111 -4.963 59.010 1.00 97.19 879 VAL A N 1
ATOM 6757 C CA . VAL A 1 879 ? -41.486 -3.704 58.613 1.00 97.19 879 VAL A CA 1
ATOM 6758 C C . VAL A 1 879 ? -42.507 -2.766 57.972 1.00 97.19 879 VAL A C 1
ATOM 6760 O O . VAL A 1 879 ? -43.307 -3.183 57.136 1.00 97.19 879 VAL A O 1
ATOM 6763 N N . VAL A 1 880 ? -42.448 -1.482 58.311 1.00 96.56 880 VAL A N 1
ATOM 6764 C CA . VAL A 1 880 ? -43.189 -0.409 57.629 1.00 96.56 880 VAL A CA 1
ATOM 6765 C C . VAL A 1 880 ? -42.187 0.559 57.012 1.00 96.56 880 VAL A C 1
ATOM 6767 O O . VAL A 1 880 ? -41.176 0.886 57.627 1.00 96.56 880 VAL A O 1
ATOM 6770 N N . VAL A 1 881 ? -42.437 1.008 55.789 1.00 95.19 881 VAL A N 1
ATOM 6771 C CA . VAL A 1 881 ? -41.575 1.930 55.050 1.00 95.19 881 VAL A CA 1
ATOM 6772 C C . VAL A 1 881 ? -42.418 3.087 54.537 1.00 95.19 881 VAL A C 1
ATOM 6774 O O . VAL A 1 881 ? -43.464 2.862 53.930 1.00 95.19 881 VAL A O 1
ATOM 6777 N N . ILE A 1 882 ? -41.967 4.311 54.804 1.00 91.19 882 ILE A N 1
ATOM 6778 C CA . ILE A 1 882 ? -42.669 5.551 54.466 1.00 91.19 882 ILE A CA 1
ATOM 6779 C C . ILE A 1 882 ? -41.663 6.534 53.850 1.00 91.19 882 ILE A C 1
ATOM 6781 O O . ILE A 1 882 ? -40.609 6.826 54.423 1.00 91.19 882 ILE A O 1
ATOM 6785 N N . ASN A 1 883 ? -41.986 7.045 52.662 1.00 86.31 883 ASN A N 1
ATOM 6786 C CA . ASN A 1 883 ? -41.264 8.140 52.008 1.00 86.31 883 ASN A CA 1
ATOM 6787 C C . ASN A 1 883 ? -42.238 9.314 51.784 1.00 86.31 883 ASN A C 1
ATOM 6789 O O . ASN A 1 883 ? -42.854 9.393 50.717 1.00 86.31 883 ASN A O 1
ATOM 6793 N N . PRO A 1 884 ? -42.422 10.177 52.794 1.00 64.81 884 PRO A N 1
ATOM 6794 C CA . PRO A 1 884 ? -43.503 11.147 52.850 1.00 64.81 884 PRO A CA 1
ATOM 6795 C C . PRO A 1 884 ? -43.233 12.398 51.989 1.00 64.81 884 PRO A C 1
ATOM 6797 O O . PRO A 1 884 ? -42.089 12.663 51.600 1.00 64.81 884 PRO A O 1
ATOM 6800 N N . PRO A 1 885 ? -44.263 13.211 51.683 1.00 55.91 885 PRO A N 1
ATOM 6801 C CA . PRO A 1 885 ? -44.090 14.532 51.076 1.00 55.91 885 PRO A CA 1
ATOM 6802 C C . PRO A 1 885 ? -43.304 15.484 52.001 1.00 55.91 885 PRO A C 1
ATOM 6804 O O . PRO A 1 885 ? -43.561 15.559 53.196 1.00 55.91 885 PRO A O 1
ATOM 6807 N N . TYR A 1 886 ? -42.357 16.254 51.456 1.00 55.00 886 TYR A N 1
ATOM 6808 C CA . TYR A 1 886 ? -41.322 16.945 52.247 1.00 55.00 886 TYR A CA 1
ATOM 6809 C C . TYR A 1 886 ? -41.683 18.358 52.776 1.00 55.00 886 TYR A C 1
ATOM 6811 O O . TYR A 1 886 ? -40.893 18.906 53.548 1.00 55.00 886 TYR A O 1
ATOM 6819 N N . PHE A 1 887 ? -42.813 18.985 52.404 1.00 46.38 887 PHE A N 1
ATOM 6820 C CA . PHE A 1 887 ? -43.072 20.410 52.715 1.00 46.38 887 PHE A CA 1
ATOM 6821 C C . PHE A 1 887 ? -44.362 20.684 53.513 1.00 46.38 887 PHE A C 1
ATOM 6823 O O . PHE A 1 887 ? -45.442 20.247 53.124 1.00 46.38 887 PHE A O 1
ATOM 6830 N N . LYS A 1 888 ? -44.232 21.488 54.584 1.00 36.75 888 LYS A N 1
ATOM 6831 C CA . LYS A 1 888 ? -45.321 22.010 55.437 1.00 36.75 888 LYS A CA 1
ATOM 6832 C C . LYS A 1 888 ? -46.204 23.018 54.690 1.00 36.75 888 LYS A C 1
ATOM 6834 O O . LYS A 1 888 ? -45.703 23.773 53.846 1.00 36.75 888 LYS A O 1
ATOM 6839 N N . GLU A 1 889 ? -47.491 23.058 55.038 1.00 37.09 889 GLU A N 1
ATOM 6840 C CA . GLU A 1 889 ? -48.481 24.005 54.504 1.00 37.09 889 GLU A CA 1
ATOM 6841 C C . GLU A 1 889 ? -47.976 25.464 54.605 1.00 37.09 889 GLU A C 1
ATOM 6843 O O . GLU A 1 889 ? -47.478 25.898 55.644 1.00 37.09 889 GLU A O 1
ATOM 6848 N N . GLY A 1 890 ? -48.038 26.218 53.499 1.00 41.62 890 GLY A N 1
ATOM 6849 C CA . GLY A 1 890 ? -47.639 27.635 53.456 1.00 41.62 890 GLY A CA 1
ATOM 6850 C C . GLY A 1 890 ? -46.150 27.939 53.216 1.00 41.62 890 GLY A C 1
ATOM 6851 O O . GLY A 1 890 ? -45.757 29.099 53.327 1.00 41.62 890 GLY A O 1
ATOM 6852 N N . SER A 1 891 ? -45.315 26.955 52.851 1.00 36.50 891 SER A N 1
ATOM 6853 C CA . SER A 1 891 ? -43.903 27.190 52.491 1.00 36.50 891 SER A CA 1
ATOM 6854 C C . SER A 1 891 ? -43.548 26.737 51.059 1.00 36.50 891 SER A C 1
ATOM 6856 O O . SER A 1 891 ? -43.671 25.564 50.713 1.00 36.50 891 SER A O 1
ATOM 6858 N N . GLY A 1 892 ? -43.079 27.681 50.225 1.00 39.09 892 GLY A N 1
ATOM 6859 C CA . GLY A 1 892 ? -42.597 27.458 48.846 1.00 39.09 892 GLY A CA 1
ATOM 6860 C C . GLY A 1 892 ? -43.634 27.652 47.720 1.00 39.09 892 GLY A C 1
ATOM 6861 O O . GLY A 1 892 ? -44.837 27.673 47.963 1.00 39.09 892 GLY A O 1
ATOM 6862 N N . GLU A 1 893 ? -43.162 27.816 46.472 1.00 30.34 893 GLU A N 1
ATOM 6863 C CA . GLU A 1 893 ? -44.011 27.902 45.265 1.00 30.34 893 GLU A CA 1
ATOM 6864 C C . GLU A 1 893 ? -44.771 26.586 45.020 1.00 30.34 893 GLU A C 1
ATOM 6866 O O . GLU A 1 893 ? -44.167 25.525 44.840 1.00 30.34 893 GLU A O 1
ATOM 6871 N N . VAL A 1 894 ? -46.103 26.668 44.962 1.00 41.25 894 VAL A N 1
ATOM 6872 C CA . VAL A 1 894 ? -46.990 25.539 44.657 1.00 41.25 894 VAL A CA 1
ATOM 6873 C C . VAL A 1 894 ? -46.859 25.169 43.173 1.00 41.25 894 VAL A C 1
ATOM 6875 O O . VAL A 1 894 ? -47.136 25.973 42.285 1.00 41.25 894 VAL A O 1
ATOM 6878 N N . SER A 1 895 ? -46.431 23.937 42.882 1.00 40.28 895 SER A N 1
ATOM 6879 C CA . SER A 1 895 ? -46.312 23.423 41.507 1.00 40.28 895 SER A CA 1
ATOM 6880 C C . SER A 1 895 ? -47.686 23.369 40.818 1.00 40.28 895 SER A C 1
ATOM 6882 O O . SER A 1 895 ? -48.586 22.713 41.328 1.00 40.28 895 SER A O 1
ATOM 6884 N N . HIS A 1 896 ? -47.823 23.924 39.605 1.00 42.00 896 HIS A N 1
ATOM 6885 C CA . HIS A 1 896 ? -49.034 23.854 38.751 1.00 42.00 896 HIS A CA 1
ATOM 6886 C C . HIS A 1 896 ? -49.421 22.432 38.256 1.00 42.00 896 HIS A C 1
ATOM 6888 O O . HIS A 1 896 ? -50.191 22.288 37.312 1.00 42.00 896 HIS A O 1
ATOM 6894 N N . ASP A 1 897 ? -48.855 21.375 38.841 1.00 49.56 897 ASP A N 1
ATOM 6895 C CA . ASP A 1 897 ? -49.029 19.970 38.447 1.00 49.56 897 ASP A CA 1
ATOM 6896 C C . ASP A 1 897 ? -49.630 19.227 39.647 1.00 49.56 897 ASP A C 1
ATOM 6898 O O . ASP A 1 897 ? -48.932 19.013 40.641 1.00 49.56 897 ASP A O 1
ATOM 6902 N N . GLU A 1 898 ? -50.921 18.886 39.571 1.00 51.03 898 GLU A N 1
ATOM 6903 C CA . GLU A 1 898 ? -51.707 18.315 40.680 1.00 51.03 898 GLU A CA 1
ATOM 6904 C C . GLU A 1 898 ? -51.054 17.061 41.292 1.00 51.03 898 GLU A C 1
ATOM 6906 O O . GLU A 1 898 ? -51.012 16.931 42.514 1.00 51.03 898 GLU A O 1
ATOM 6911 N N . MET A 1 899 ? -50.426 16.192 40.482 1.00 52.59 899 MET A N 1
ATOM 6912 C CA . MET A 1 899 ? -49.710 15.004 40.985 1.00 52.59 899 MET A CA 1
ATOM 6913 C C . MET A 1 899 ? -48.468 15.370 41.806 1.00 52.59 899 MET A C 1
ATOM 6915 O O . MET A 1 899 ? -48.108 14.669 42.749 1.00 52.59 899 MET A O 1
ATOM 6919 N N . LYS A 1 900 ? -47.773 16.457 41.445 1.00 48.59 900 LYS A N 1
ATOM 6920 C CA . LYS A 1 900 ? -46.634 16.964 42.225 1.00 48.59 900 LYS A CA 1
ATOM 6921 C C . LYS A 1 900 ? -47.082 17.731 43.459 1.00 48.59 900 LYS A C 1
ATOM 6923 O O . LYS A 1 900 ? -46.341 17.706 44.433 1.00 48.59 900 LYS A O 1
ATOM 6928 N N . ALA A 1 901 ? -48.223 18.415 43.408 1.00 50.16 901 ALA A N 1
ATOM 6929 C CA . ALA A 1 901 ? -48.756 19.161 44.541 1.00 50.16 901 ALA A CA 1
ATOM 6930 C C . ALA A 1 901 ? -49.153 18.210 45.684 1.00 50.16 901 ALA A C 1
ATOM 6932 O O . ALA A 1 901 ? -48.680 18.395 46.803 1.00 50.16 901 ALA A O 1
ATOM 6933 N N . ILE A 1 902 ? -49.886 17.131 45.370 1.00 53.94 902 ILE A N 1
ATOM 6934 C CA . ILE A 1 902 ? -50.292 16.083 46.329 1.00 53.94 902 ILE A CA 1
ATOM 6935 C C . ILE A 1 902 ? -49.077 15.303 46.869 1.00 53.94 902 ILE A C 1
ATOM 6937 O O . ILE A 1 902 ? -49.035 14.948 48.040 1.00 53.94 902 ILE A O 1
ATOM 6941 N N . ALA A 1 903 ? -48.049 15.070 46.044 1.00 49.00 903 ALA A N 1
ATOM 6942 C CA . ALA A 1 903 ? -46.852 14.320 46.441 1.00 49.00 903 ALA A CA 1
ATOM 6943 C C . ALA A 1 903 ? -45.735 15.158 47.106 1.00 49.00 903 ALA A C 1
ATOM 6945 O O . ALA A 1 903 ? -44.697 14.597 47.460 1.00 49.00 903 ALA A O 1
ATOM 6946 N N . ARG A 1 904 ? -45.867 16.491 47.218 1.00 43.91 904 ARG A N 1
ATOM 6947 C CA . ARG A 1 904 ? -44.808 17.368 47.776 1.00 43.91 904 ARG A CA 1
ATOM 6948 C C . ARG A 1 904 ? -45.248 18.270 48.923 1.00 43.91 904 ARG A C 1
ATOM 6950 O O . ARG A 1 904 ? -44.381 18.624 49.714 1.00 43.91 904 ARG A O 1
ATOM 6957 N N . HIS A 1 905 ? -46.524 18.616 49.039 1.00 43.84 905 HIS A N 1
ATOM 6958 C CA . HIS A 1 905 ? -47.040 19.441 50.133 1.00 43.84 905 HIS A CA 1
ATOM 6959 C C . HIS A 1 905 ? -47.896 18.578 51.080 1.00 43.84 905 HIS A C 1
ATOM 6961 O O . HIS A 1 905 ? -48.612 17.706 50.594 1.00 43.84 905 HIS A O 1
ATOM 6967 N N . GLU A 1 906 ? -47.813 18.805 52.401 1.00 43.34 906 GLU A N 1
ATOM 6968 C CA . GLU A 1 906 ? -48.658 18.215 53.467 1.00 43.34 906 GLU A CA 1
ATOM 6969 C C . GLU A 1 906 ? -50.157 18.544 53.258 1.00 43.34 906 GLU A C 1
ATOM 6971 O O . GLU A 1 906 ? -50.761 19.283 54.025 1.00 43.34 906 GLU A O 1
ATOM 6976 N N . ILE A 1 907 ? -50.777 18.045 52.188 1.00 50.78 907 ILE A N 1
ATOM 6977 C CA . ILE A 1 907 ? -52.193 18.296 51.872 1.00 50.78 907 ILE A CA 1
ATOM 6978 C C . ILE A 1 907 ? -53.083 17.130 52.349 1.00 50.78 907 ILE A C 1
ATOM 6980 O O . ILE A 1 907 ? -54.281 17.316 52.543 1.00 50.78 907 ILE A O 1
ATOM 6984 N N . THR A 1 908 ? -52.535 15.930 52.585 1.00 51.62 908 THR A N 1
ATOM 6985 C CA . THR A 1 908 ? -53.346 14.721 52.862 1.00 51.62 908 THR A CA 1
ATOM 6986 C C . THR A 1 908 ? -52.920 13.857 54.051 1.00 51.62 908 THR A C 1
ATOM 6988 O O . THR A 1 908 ? -53.731 13.035 54.470 1.00 51.62 908 THR A O 1
ATOM 6991 N N . LEU A 1 909 ? -51.705 13.999 54.597 1.00 66.44 909 LEU A N 1
ATOM 6992 C CA . LEU A 1 909 ? -51.201 13.118 55.660 1.00 66.44 909 LEU A CA 1
ATOM 6993 C C . LEU A 1 909 ? -50.173 13.843 56.546 1.00 66.44 909 LEU A C 1
ATOM 6995 O O . LEU A 1 909 ? -49.212 14.413 56.030 1.00 66.44 909 LEU A O 1
ATOM 6999 N N . THR A 1 910 ? -50.389 13.851 57.861 1.00 78.56 910 THR A N 1
ATOM 7000 C CA . THR A 1 910 ? -49.474 14.430 58.860 1.00 78.56 910 THR A CA 1
ATOM 7001 C C . THR A 1 910 ? -48.506 13.379 59.410 1.00 78.56 910 THR A C 1
ATOM 7003 O O . THR A 1 910 ? -48.819 12.189 59.432 1.00 78.56 910 THR A O 1
ATOM 7006 N N . LEU A 1 911 ? -47.348 13.807 59.930 1.00 82.75 911 LEU A N 1
ATOM 7007 C CA . LEU A 1 911 ? -46.389 12.892 60.568 1.00 82.75 911 LEU A CA 1
ATOM 7008 C C . LEU A 1 911 ? -47.029 12.074 61.709 1.00 82.75 911 LEU A C 1
ATOM 7010 O O . LEU A 1 911 ? -46.716 10.896 61.877 1.00 82.75 911 LEU A O 1
ATOM 7014 N N . GLU A 1 912 ? -47.940 12.672 62.481 1.00 84.81 912 GLU A N 1
ATOM 7015 C CA . GLU A 1 912 ? -48.624 11.964 63.563 1.00 84.81 912 GLU A CA 1
ATOM 7016 C C . GLU A 1 912 ? -49.501 10.820 63.029 1.00 84.81 912 GLU A C 1
ATOM 7018 O O . GLU A 1 912 ? -49.510 9.731 63.608 1.00 84.81 912 GLU A O 1
ATOM 7023 N N . GLU A 1 913 ? -50.204 11.045 61.917 1.00 86.44 913 GLU A N 1
ATOM 7024 C CA . GLU A 1 913 ? -51.022 10.029 61.247 1.00 86.44 913 GLU A CA 1
ATOM 7025 C C . GLU A 1 913 ? -50.157 8.923 60.625 1.00 86.44 913 GLU A C 1
ATOM 7027 O O . GLU A 1 913 ? -50.510 7.749 60.722 1.00 86.44 913 GLU A O 1
ATOM 7032 N N . GLU A 1 914 ? -48.996 9.259 60.053 1.00 88.19 914 GLU A N 1
ATOM 7033 C CA . GLU A 1 914 ? -48.035 8.272 59.535 1.00 88.19 914 GLU A CA 1
ATOM 7034 C C . GLU A 1 914 ? -47.472 7.384 60.646 1.00 88.19 914 GLU A C 1
ATOM 7036 O O . GLU A 1 914 ? -47.414 6.159 60.508 1.00 88.19 914 GLU A O 1
ATOM 7041 N N . LEU A 1 915 ? -47.087 7.992 61.771 1.00 90.50 915 LEU A N 1
ATOM 7042 C CA . LEU A 1 915 ? -46.616 7.266 62.947 1.00 90.50 915 LEU A CA 1
ATOM 7043 C C . LEU A 1 915 ? -47.732 6.418 63.565 1.00 90.50 915 LEU A C 1
ATOM 7045 O O . LEU A 1 915 ? -47.457 5.310 64.019 1.00 90.50 915 LEU A O 1
ATOM 7049 N N . ALA A 1 916 ? -48.982 6.889 63.557 1.00 90.25 916 ALA A N 1
ATOM 7050 C CA . ALA A 1 916 ? -50.131 6.113 64.021 1.00 90.25 916 ALA A CA 1
ATOM 7051 C C . ALA A 1 916 ? -50.423 4.909 63.109 1.00 90.25 916 ALA A C 1
ATOM 7053 O O . ALA A 1 916 ? -50.675 3.812 63.608 1.00 90.25 916 ALA A O 1
ATOM 7054 N N . ALA A 1 917 ? -50.336 5.077 61.787 1.00 91.38 917 ALA A N 1
ATOM 7055 C CA . ALA A 1 917 ? -50.482 3.981 60.831 1.00 91.38 917 ALA A CA 1
ATOM 7056 C C . ALA A 1 917 ? -49.352 2.949 60.978 1.00 91.38 917 ALA A C 1
ATOM 7058 O O . ALA A 1 917 ? -49.611 1.743 61.016 1.00 91.38 917 ALA A O 1
ATOM 7059 N N . ALA A 1 918 ? -48.106 3.415 61.122 1.00 93.25 918 ALA A N 1
ATOM 7060 C CA . ALA A 1 918 ? -46.961 2.553 61.391 1.00 93.25 918 ALA A CA 1
ATOM 7061 C C . ALA A 1 918 ? -47.113 1.812 62.727 1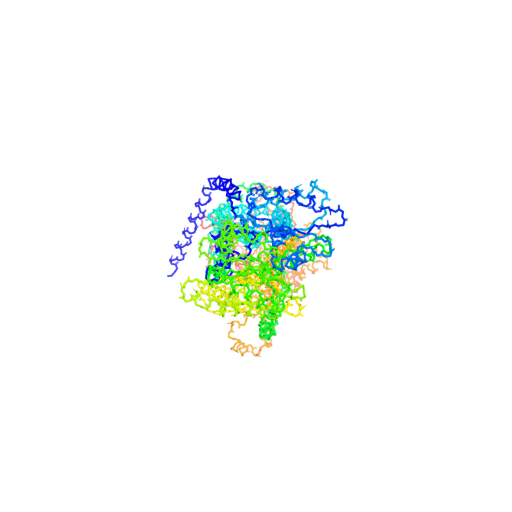.00 93.25 918 ALA A C 1
ATOM 7063 O O . ALA A 1 918 ? -46.841 0.615 62.788 1.00 93.25 918 ALA A O 1
ATOM 7064 N N . ASP A 1 919 ? -47.580 2.486 63.782 1.00 93.25 919 ASP A N 1
ATOM 7065 C CA . ASP A 1 919 ? -47.815 1.854 65.080 1.00 93.25 919 ASP A CA 1
ATOM 7066 C C . ASP A 1 919 ? -48.905 0.785 64.984 1.00 93.25 919 ASP A C 1
ATOM 7068 O O . ASP A 1 919 ? -48.688 -0.340 65.431 1.00 93.25 919 ASP A O 1
ATOM 7072 N N . HIS A 1 920 ? -50.040 1.073 64.347 1.00 93.81 920 HIS A N 1
ATOM 7073 C CA . HIS A 1 920 ? -51.109 0.086 64.175 1.00 93.81 920 HIS A CA 1
ATOM 7074 C C . HIS A 1 920 ? -50.623 -1.172 63.441 1.00 93.81 920 HIS A C 1
ATOM 7076 O O . HIS A 1 920 ? -50.891 -2.291 63.884 1.00 93.81 920 HIS A O 1
ATOM 7082 N N . LEU A 1 921 ? -49.877 -0.999 62.345 1.00 95.19 921 LEU A N 1
ATOM 7083 C CA . LEU A 1 921 ? -49.383 -2.110 61.531 1.00 95.19 921 LEU A CA 1
ATOM 7084 C C . LEU A 1 921 ? -48.279 -2.910 62.208 1.00 95.19 921 LEU A C 1
ATOM 7086 O O . LEU A 1 921 ? -48.254 -4.129 62.074 1.00 95.19 921 LEU A O 1
ATOM 7090 N N . LEU A 1 922 ? -47.338 -2.261 62.890 1.00 95.94 922 LEU A N 1
ATOM 7091 C CA . LEU A 1 922 ? -46.149 -2.944 63.384 1.00 95.94 922 LEU A CA 1
ATOM 7092 C C . LEU A 1 922 ? -46.463 -3.860 64.563 1.00 95.94 922 LEU A C 1
ATOM 7094 O O . LEU A 1 922 ? -47.070 -3.462 65.564 1.00 95.94 922 LEU A O 1
ATOM 7098 N N . LYS A 1 923 ? -45.953 -5.092 64.483 1.00 94.56 923 LYS A N 1
ATOM 7099 C CA . LYS A 1 923 ? -45.855 -5.976 65.646 1.00 94.56 923 LYS A CA 1
ATOM 7100 C C . LYS A 1 923 ? -44.852 -5.420 66.663 1.00 94.56 923 LYS A C 1
ATOM 7102 O O . LYS A 1 923 ? -43.959 -4.640 66.327 1.00 94.56 923 LYS A O 1
ATOM 7107 N N . VAL A 1 924 ? -44.946 -5.862 67.917 1.00 90.69 924 VAL A N 1
ATOM 7108 C CA . VAL A 1 924 ? -43.943 -5.521 68.941 1.00 90.69 924 VAL A CA 1
ATOM 7109 C C . VAL A 1 924 ? -42.559 -6.003 68.483 1.00 90.69 924 VAL A C 1
ATOM 7111 O O . VAL A 1 924 ? -42.396 -7.152 68.075 1.00 90.69 924 VAL A O 1
ATOM 7114 N N . GLY A 1 925 ? -41.567 -5.112 68.518 1.00 89.31 925 GLY A N 1
ATOM 7115 C CA . GLY A 1 925 ? -40.213 -5.356 68.018 1.00 89.31 925 GLY A CA 1
ATOM 7116 C C . GLY A 1 925 ? -40.024 -5.167 66.506 1.00 89.31 925 GLY A C 1
ATOM 7117 O O . GLY A 1 925 ? -38.877 -5.252 66.054 1.00 89.31 925 GLY A O 1
ATOM 7118 N N . GLY A 1 926 ? -41.101 -4.900 65.755 1.00 93.62 926 GLY A N 1
ATOM 7119 C CA . GLY A 1 926 ? -41.068 -4.541 64.335 1.00 93.62 926 GLY A CA 1
ATOM 7120 C C . GLY A 1 926 ? -40.430 -3.173 64.087 1.00 93.62 926 GLY A C 1
ATOM 7121 O O . GLY A 1 926 ? -40.287 -2.362 65.010 1.00 93.62 926 GLY A O 1
ATOM 7122 N N . GLU A 1 927 ? -40.018 -2.935 62.843 1.00 95.75 927 GLU A N 1
ATOM 7123 C CA . GLU A 1 927 ? -39.176 -1.795 62.469 1.00 95.75 927 GLU A CA 1
ATOM 7124 C C . GLU A 1 927 ? -39.870 -0.869 61.461 1.00 95.75 927 GLU A C 1
ATOM 7126 O O . GLU A 1 927 ? -40.474 -1.327 60.496 1.00 95.75 927 GLU A O 1
ATOM 7131 N N . ALA A 1 928 ? -39.768 0.444 61.655 1.00 95.56 928 ALA A N 1
ATOM 7132 C CA . ALA A 1 928 ? -40.276 1.435 60.710 1.00 95.56 928 ALA A CA 1
ATOM 7133 C C . ALA A 1 928 ? -39.116 2.203 60.074 1.00 95.56 928 ALA A C 1
ATOM 7135 O O . ALA A 1 928 ? -38.181 2.588 60.772 1.00 95.56 928 ALA A O 1
ATOM 7136 N N . TYR A 1 929 ? -39.181 2.464 58.774 1.00 95.94 929 TYR A N 1
ATOM 7137 C CA . TYR A 1 929 ? -38.183 3.233 58.041 1.00 95.94 929 TYR A CA 1
ATOM 7138 C C . TYR A 1 929 ? -38.829 4.468 57.424 1.00 95.94 929 TYR A C 1
ATOM 7140 O O . TYR A 1 929 ? -39.718 4.345 56.585 1.00 95.94 929 TYR A O 1
ATOM 7148 N N . PHE A 1 930 ? -38.353 5.645 57.815 1.00 93.56 930 PHE A N 1
ATOM 7149 C CA . PHE A 1 930 ? -38.864 6.935 57.356 1.00 93.56 930 PHE A CA 1
ATOM 7150 C C . PHE A 1 930 ? -37.761 7.723 56.674 1.00 93.56 930 PHE A C 1
ATOM 7152 O O . PHE A 1 930 ? -36.664 7.802 57.219 1.00 93.56 930 PHE A O 1
ATOM 7159 N N . VAL A 1 931 ? -38.046 8.359 55.539 1.00 89.62 931 VAL A N 1
ATOM 7160 C CA . VAL A 1 931 ? -37.222 9.481 55.060 1.00 89.62 931 VAL A CA 1
ATOM 7161 C C . VAL A 1 931 ? -37.881 10.774 55.538 1.00 89.62 931 VAL A C 1
ATOM 7163 O O . VAL A 1 931 ? -39.084 10.927 55.382 1.00 89.62 931 VAL A O 1
ATOM 7166 N N . PHE A 1 932 ? -37.139 11.713 56.121 1.00 87.69 932 PHE A N 1
ATOM 7167 C CA . PHE A 1 932 ? -37.720 12.968 56.610 1.00 87.69 932 PHE A CA 1
ATOM 7168 C C . PHE A 1 932 ? -36.766 14.159 56.412 1.00 87.69 932 PHE A C 1
ATOM 7170 O O . PHE A 1 932 ? -35.545 13.965 56.410 1.00 87.69 932 PHE A O 1
ATOM 7177 N N . PRO A 1 933 ? -37.263 15.401 56.221 1.00 86.19 933 PRO A N 1
ATOM 7178 C CA . PRO A 1 933 ? -36.406 16.583 56.124 1.00 86.19 933 PRO A CA 1
ATOM 7179 C C . PRO A 1 933 ? -35.551 16.791 57.381 1.00 86.19 933 PRO A C 1
ATOM 7181 O O . PRO A 1 933 ? -36.075 16.817 58.496 1.00 86.19 933 PRO A O 1
ATOM 7184 N N . ALA A 1 934 ? -34.250 17.046 57.209 1.00 86.75 934 ALA A N 1
ATOM 7185 C CA . ALA A 1 934 ? -33.334 17.271 58.336 1.00 86.75 934 ALA A CA 1
ATOM 7186 C C . ALA A 1 934 ? -33.691 18.519 59.163 1.00 86.75 934 ALA A C 1
ATOM 7188 O O . ALA A 1 934 ? -33.460 18.560 60.367 1.00 86.75 934 ALA A O 1
ATOM 7189 N N . SER A 1 935 ? -34.343 19.512 58.553 1.00 83.50 935 SER A N 1
ATOM 7190 C CA . SER A 1 935 ? -34.836 20.708 59.247 1.00 83.50 935 SER A CA 1
ATOM 7191 C C . SER A 1 935 ? -35.945 20.430 60.272 1.00 83.50 935 SER A C 1
ATOM 7193 O O . SER A 1 935 ? -36.158 21.251 61.162 1.00 83.50 935 SER A O 1
ATOM 7195 N N . ARG A 1 936 ? -36.645 19.291 60.170 1.00 85.75 936 ARG A N 1
ATOM 7196 C CA . ARG A 1 936 ? -37.742 18.886 61.068 1.00 85.75 936 ARG A CA 1
ATOM 7197 C C . ARG A 1 936 ? -37.370 17.700 61.960 1.00 85.75 936 ARG A C 1
ATOM 7199 O O . ARG A 1 936 ? -38.244 17.047 62.521 1.00 85.75 936 ARG A O 1
ATOM 7206 N N . GLU A 1 937 ? -36.077 17.433 62.128 1.00 88.69 937 GLU A N 1
ATOM 7207 C CA . GLU A 1 937 ? -35.589 16.306 62.927 1.00 88.69 937 GLU A CA 1
ATOM 7208 C C . GLU A 1 937 ? -36.117 16.328 64.370 1.00 88.69 937 GLU A C 1
ATOM 7210 O O . GLU A 1 937 ? -36.562 15.305 64.885 1.00 88.69 937 GLU A O 1
ATOM 7215 N N . LYS A 1 938 ? -36.122 17.503 65.013 1.00 87.62 938 LYS A N 1
ATOM 7216 C CA . LYS A 1 938 ? -36.616 17.650 66.389 1.00 87.62 938 LYS A CA 1
ATOM 7217 C C . LYS A 1 938 ? -38.092 17.253 66.514 1.00 87.62 938 LYS A C 1
ATOM 7219 O O . LYS A 1 938 ? -38.435 16.473 67.393 1.00 87.62 938 LYS A O 1
ATOM 7224 N N . GLU A 1 939 ? -38.928 17.750 65.601 1.00 87.62 939 GLU A N 1
ATOM 7225 C CA . GLU A 1 939 ? -40.356 17.414 65.529 1.00 87.62 939 GLU A CA 1
ATOM 7226 C C . GLU A 1 939 ? -40.559 15.907 65.318 1.00 87.62 939 GLU A C 1
ATOM 7228 O O . GLU A 1 939 ? -41.384 15.297 65.996 1.00 87.62 939 GLU A O 1
ATOM 7233 N N . PHE A 1 940 ? -39.763 15.297 64.433 1.00 90.38 940 PHE A N 1
ATOM 7234 C CA . PHE A 1 940 ? -39.825 13.862 64.169 1.00 90.38 940 PHE A CA 1
ATOM 7235 C C . PHE A 1 940 ? -39.497 13.020 65.403 1.00 90.38 940 PHE A C 1
ATOM 7237 O O . PHE A 1 940 ? -40.254 12.116 65.759 1.00 90.38 940 PHE A O 1
ATOM 7244 N N . ASN A 1 941 ? -38.396 13.342 66.086 1.00 90.31 941 ASN A N 1
ATOM 7245 C CA . ASN A 1 941 ? -37.954 12.601 67.264 1.00 90.31 941 ASN A CA 1
ATOM 7246 C C . ASN A 1 941 ? -38.965 12.714 68.417 1.00 90.31 941 ASN A C 1
ATOM 7248 O O . ASN A 1 941 ? -39.251 11.715 69.076 1.00 90.31 941 ASN A O 1
ATOM 7252 N N . GLU A 1 942 ? -39.525 13.907 68.647 1.00 89.06 942 GLU A N 1
ATOM 7253 C CA . GLU A 1 942 ? -40.521 14.146 69.700 1.00 89.06 942 GLU A CA 1
ATOM 7254 C C . GLU A 1 942 ? -41.817 13.360 69.445 1.00 89.06 942 GLU A C 1
ATOM 7256 O O . GLU A 1 942 ? -42.310 12.683 70.350 1.00 89.06 942 GLU A O 1
ATOM 7261 N N . GLN A 1 943 ? -42.342 13.378 68.215 1.00 90.94 943 GLN A N 1
ATOM 7262 C CA . GLN A 1 943 ? -43.574 12.653 67.881 1.00 90.94 943 GLN A CA 1
ATOM 7263 C C . GLN A 1 943 ? -43.381 11.132 67.857 1.00 90.94 943 GLN A C 1
ATOM 7265 O O . GLN A 1 943 ? -44.234 10.397 68.360 1.00 90.94 943 GLN A O 1
ATOM 7270 N N . ALA A 1 944 ? -42.252 10.641 67.334 1.00 90.44 944 ALA A N 1
ATOM 7271 C CA . ALA A 1 944 ? -41.939 9.213 67.344 1.00 90.44 944 ALA A CA 1
ATOM 7272 C C . ALA A 1 944 ? -41.832 8.675 68.783 1.00 90.44 944 ALA A C 1
ATOM 7274 O O . ALA A 1 944 ? -42.417 7.636 69.102 1.00 90.44 944 ALA A O 1
ATOM 7275 N N . ALA A 1 945 ? -41.158 9.415 69.672 1.00 87.44 945 ALA A N 1
ATOM 7276 C CA . ALA A 1 945 ? -41.059 9.065 71.086 1.00 87.44 945 ALA A CA 1
ATOM 7277 C C . ALA A 1 945 ? -42.427 9.106 71.790 1.00 87.44 945 ALA A C 1
ATOM 7279 O O . ALA A 1 945 ? -42.742 8.197 72.559 1.00 87.44 945 ALA A O 1
ATOM 7280 N N . ALA A 1 946 ? -43.269 10.104 71.490 1.00 87.44 946 ALA A N 1
ATOM 7281 C CA . ALA A 1 946 ? -44.621 10.213 72.044 1.00 87.44 946 ALA A CA 1
ATOM 7282 C C . ALA A 1 946 ? -45.529 9.026 71.663 1.00 87.44 946 ALA A C 1
ATOM 7284 O O . ALA A 1 946 ? -46.392 8.640 72.451 1.00 87.44 946 ALA A O 1
ATOM 7285 N N . LYS A 1 947 ? -45.313 8.407 70.493 1.00 87.38 947 LYS A N 1
ATOM 7286 C CA . LYS A 1 947 ? -45.999 7.174 70.057 1.00 87.38 947 LYS A CA 1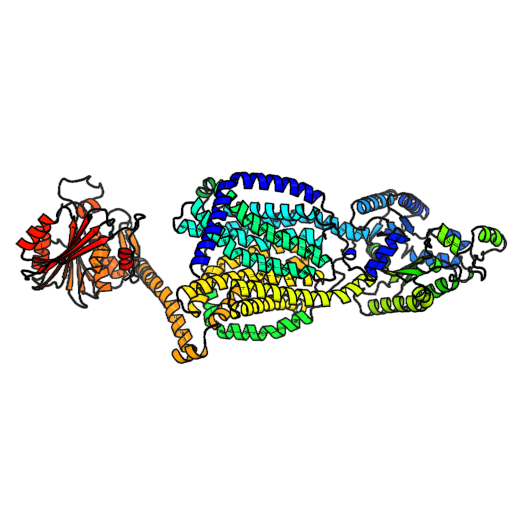
ATOM 7287 C C . LYS A 1 947 ? -45.316 5.882 70.542 1.00 87.38 947 LYS A C 1
ATOM 7289 O O . LYS A 1 947 ? -45.764 4.794 70.202 1.00 87.38 947 LYS A O 1
ATOM 7294 N N . GLY A 1 948 ? -44.257 5.973 71.350 1.00 86.81 948 GLY A N 1
ATOM 7295 C CA . GLY A 1 948 ? -43.587 4.810 71.942 1.00 86.81 948 GLY A CA 1
ATOM 7296 C C . GLY A 1 948 ? -42.598 4.084 71.021 1.00 86.81 948 GLY A C 1
ATOM 7297 O O . GLY A 1 948 ? -42.273 2.919 71.272 1.00 86.81 948 GLY A O 1
ATOM 7298 N N . PHE A 1 949 ? -42.105 4.743 69.967 1.00 92.50 949 PHE A N 1
ATOM 7299 C CA . PHE A 1 949 ? -41.030 4.215 69.127 1.00 92.50 949 PHE A CA 1
ATOM 7300 C C . PHE A 1 949 ? -39.645 4.529 69.704 1.00 92.50 949 PHE A C 1
ATOM 7302 O O . PHE A 1 949 ? -39.367 5.655 70.113 1.00 92.50 949 PHE A O 1
ATOM 7309 N N . ALA A 1 950 ? -38.737 3.553 69.651 1.00 91.81 950 ALA A N 1
ATOM 7310 C CA . ALA A 1 950 ? -37.308 3.791 69.830 1.00 91.81 950 ALA A CA 1
ATOM 7311 C C . ALA A 1 950 ? -36.657 4.149 68.493 1.00 91.81 950 ALA A C 1
ATOM 7313 O O . ALA A 1 950 ? -36.782 3.394 67.529 1.00 91.81 950 ALA A O 1
ATOM 7314 N N . LEU A 1 951 ? -35.907 5.247 68.447 1.00 92.44 951 LEU A N 1
ATOM 7315 C CA . LEU A 1 951 ? -35.044 5.573 67.315 1.00 92.44 951 LEU A CA 1
ATOM 7316 C C . LEU A 1 951 ? -33.742 4.760 67.403 1.00 92.44 951 LEU A C 1
ATOM 7318 O O . LEU A 1 951 ? -32.930 4.972 68.301 1.00 92.44 951 LEU A O 1
ATOM 7322 N N . VAL A 1 952 ? -33.548 3.823 66.476 1.00 91.44 952 VAL A N 1
ATOM 7323 C CA . VAL A 1 952 ? -32.426 2.867 66.480 1.00 91.44 952 VAL A CA 1
ATOM 7324 C C . VAL A 1 952 ? -31.276 3.336 65.594 1.00 91.44 952 VAL A C 1
ATOM 7326 O O . VAL A 1 952 ? -30.114 3.207 65.966 1.00 91.44 952 VAL A O 1
ATOM 7329 N N . GLU A 1 953 ? -31.579 3.882 64.419 1.00 93.00 953 GLU A N 1
ATOM 7330 C CA . GLU A 1 953 ? -30.557 4.359 63.484 1.00 93.00 953 GLU A CA 1
ATOM 7331 C C . GLU A 1 953 ? -31.040 5.608 62.747 1.00 93.00 953 GLU A C 1
ATOM 7333 O O . GLU A 1 953 ? -32.218 5.714 62.401 1.00 93.00 953 GLU A O 1
ATOM 7338 N N . LYS A 1 954 ? -30.125 6.541 62.480 1.00 93.94 954 LYS A N 1
ATOM 7339 C CA . LYS A 1 954 ? -30.361 7.728 61.660 1.00 93.94 954 LYS A CA 1
ATOM 7340 C C . LYS A 1 954 ? -29.254 7.871 60.618 1.00 93.94 954 LYS A C 1
ATOM 7342 O O . LYS A 1 954 ? -28.085 8.014 60.960 1.00 93.94 954 LYS A O 1
ATOM 7347 N N . THR A 1 955 ? -29.614 7.837 59.339 1.00 93.44 955 THR A N 1
ATOM 7348 C CA . THR A 1 955 ? -28.676 8.047 58.227 1.00 93.44 955 THR A CA 1
ATOM 7349 C C . THR A 1 955 ? -28.938 9.395 57.563 1.00 93.44 955 THR A C 1
ATOM 7351 O O . THR A 1 955 ? -29.929 9.555 56.857 1.00 93.44 955 THR A O 1
ATOM 7354 N N . TYR A 1 956 ? -28.047 10.361 57.763 1.00 92.94 956 TYR A N 1
ATOM 7355 C CA . TYR A 1 956 ? -28.092 11.684 57.149 1.00 92.94 956 TYR A CA 1
ATOM 7356 C C . TYR A 1 956 ? -27.699 11.632 55.670 1.00 92.94 956 TYR A C 1
ATOM 7358 O O . TYR A 1 956 ? -26.644 11.105 55.318 1.00 92.94 956 TYR A O 1
ATOM 7366 N N . LEU A 1 957 ? -28.524 12.214 54.800 1.00 90.69 957 LEU A N 1
ATOM 7367 C CA . LEU A 1 957 ? -28.271 12.327 53.366 1.00 90.69 957 LEU A CA 1
ATOM 7368 C C . LEU A 1 957 ? -27.770 13.742 53.059 1.00 90.69 957 LEU A C 1
ATOM 7370 O O . LEU A 1 957 ? -28.512 14.719 53.167 1.00 90.69 957 LEU A O 1
ATOM 7374 N N . THR A 1 958 ? -26.498 13.863 52.673 1.00 88.75 958 THR A N 1
ATOM 7375 C CA . THR A 1 958 ? -25.889 15.156 52.315 1.00 88.75 958 THR A CA 1
ATOM 7376 C C . THR A 1 958 ? -25.406 15.169 50.872 1.00 88.75 958 THR A C 1
ATOM 7378 O O . THR A 1 958 ? -24.994 14.144 50.332 1.00 88.75 958 THR A O 1
ATOM 7381 N N . ALA A 1 959 ? -25.452 16.324 50.208 1.00 82.94 959 ALA A N 1
ATOM 7382 C CA . ALA A 1 959 ? -24.944 16.462 48.846 1.00 82.94 959 ALA A CA 1
ATOM 7383 C C . ALA A 1 959 ? -23.404 16.395 48.788 1.00 82.94 959 ALA A C 1
ATOM 7385 O O . ALA A 1 959 ? -22.859 15.949 47.787 1.00 82.94 959 ALA A O 1
ATOM 7386 N N . SER A 1 960 ? -22.702 16.820 49.840 1.00 82.12 960 SER A N 1
ATOM 7387 C CA . SER A 1 960 ? -21.242 16.720 49.981 1.00 82.12 960 SER A CA 1
ATOM 7388 C C . SER A 1 960 ? -20.861 16.794 51.460 1.00 82.12 960 SER A C 1
ATOM 7390 O O . SER A 1 960 ? -21.638 17.301 52.262 1.00 82.12 960 SER A O 1
ATOM 7392 N N . GLU A 1 961 ? -19.656 16.363 51.839 1.00 77.81 961 GLU A N 1
ATOM 7393 C CA . GLU A 1 961 ? -19.196 16.412 53.245 1.00 77.81 961 GLU A CA 1
ATOM 7394 C C . GLU A 1 961 ? -19.231 17.820 53.870 1.00 77.81 961 GLU A C 1
ATOM 7396 O O . GLU A 1 961 ? -19.265 17.966 55.085 1.00 77.81 961 GLU A O 1
ATOM 7401 N N . GLN A 1 962 ? -19.245 18.864 53.038 1.00 77.38 962 GLN A N 1
ATOM 7402 C CA . GLN A 1 962 ? -19.225 20.267 53.458 1.00 77.38 962 GLN A CA 1
ATOM 7403 C C . GLN A 1 962 ? -20.620 20.906 53.547 1.00 77.38 962 GLN A C 1
ATOM 7405 O O . GLN A 1 962 ? -20.733 22.064 53.948 1.00 77.38 962 GLN A O 1
ATOM 7410 N N . LYS A 1 963 ? -21.679 20.205 53.126 1.00 80.06 963 LYS A N 1
ATOM 7411 C CA . LYS A 1 963 ? -23.050 20.731 53.124 1.00 80.06 963 LYS A CA 1
ATOM 7412 C C . LYS A 1 963 ? -23.879 20.122 54.259 1.00 80.06 963 LYS A C 1
ATOM 7414 O O . LYS A 1 963 ? -23.684 18.947 54.577 1.00 80.06 963 LYS A O 1
ATOM 7419 N N . PRO A 1 964 ? -24.820 20.888 54.847 1.00 84.50 964 PRO A N 1
ATOM 7420 C CA . PRO A 1 964 ? -25.774 20.327 55.796 1.00 84.50 964 PRO A CA 1
ATOM 7421 C C . PRO A 1 964 ? -26.624 19.246 55.117 1.00 84.50 964 PRO A C 1
ATOM 7423 O O . PRO A 1 964 ? -26.862 19.305 53.907 1.00 84.50 964 PRO A O 1
ATOM 7426 N N . ALA A 1 965 ? -27.067 18.257 55.894 1.00 86.00 965 ALA A N 1
ATOM 7427 C CA . ALA A 1 965 ? -27.952 17.210 55.398 1.00 86.00 965 ALA A CA 1
ATOM 7428 C C . ALA A 1 965 ? -29.282 17.811 54.917 1.00 86.00 965 ALA A C 1
ATOM 7430 O O . ALA A 1 965 ? -29.850 18.680 55.577 1.00 86.00 965 ALA A O 1
ATOM 7431 N N . GLU A 1 966 ? -29.770 17.353 53.765 1.00 85.56 966 GLU A N 1
ATOM 7432 C CA . GLU A 1 966 ? -31.056 17.796 53.205 1.00 85.56 966 GLU A CA 1
ATOM 7433 C C . GLU A 1 966 ? -32.209 16.992 53.835 1.00 85.56 966 GLU A C 1
ATOM 7435 O O . GLU A 1 966 ? -33.252 17.536 54.207 1.00 85.56 966 GLU A O 1
ATOM 7440 N N . SER A 1 967 ? -31.987 15.695 54.033 1.00 89.62 967 SER A N 1
ATOM 7441 C CA . SER A 1 967 ? -32.913 14.752 54.659 1.00 89.62 967 SER A CA 1
ATOM 7442 C C . SER A 1 967 ? -32.150 13.716 55.486 1.00 89.62 967 SER A C 1
ATOM 7444 O O . SER A 1 967 ? -30.924 13.601 55.401 1.00 89.62 967 SER A O 1
ATOM 7446 N N . PHE A 1 968 ? -32.865 12.962 56.313 1.00 91.88 968 PHE A N 1
ATOM 7447 C CA . PHE A 1 968 ? -32.338 11.788 57.000 1.00 91.88 968 PHE A CA 1
ATOM 7448 C C . PHE A 1 968 ? -33.288 10.607 56.840 1.00 91.88 968 PHE A C 1
ATOM 7450 O O . PHE A 1 968 ? -34.486 10.781 56.624 1.00 91.88 968 PHE A O 1
ATOM 7457 N N . ILE A 1 969 ? -32.741 9.401 56.964 1.00 93.50 969 ILE A N 1
ATOM 7458 C CA . ILE A 1 969 ? -33.510 8.166 57.061 1.00 93.50 969 ILE A CA 1
ATOM 7459 C C . ILE A 1 969 ? -33.475 7.690 58.507 1.00 93.50 969 ILE A C 1
ATOM 7461 O O . ILE A 1 969 ? -32.395 7.405 59.023 1.00 93.50 969 ILE A O 1
ATOM 7465 N N . ALA A 1 970 ? -34.634 7.602 59.151 1.00 93.69 970 ALA A N 1
ATOM 7466 C CA . ALA A 1 970 ? -34.782 7.081 60.502 1.00 93.69 970 ALA A CA 1
ATOM 7467 C C . ALA A 1 970 ? -35.279 5.638 60.487 1.00 93.69 970 ALA A C 1
ATOM 7469 O O . ALA A 1 970 ? -36.280 5.320 59.845 1.00 93.69 970 ALA A O 1
ATOM 7470 N N . LYS A 1 971 ? -34.597 4.789 61.253 1.00 94.81 971 LYS A N 1
ATOM 7471 C CA . LYS A 1 971 ? -35.026 3.441 61.611 1.00 94.81 971 LYS A CA 1
ATOM 7472 C C . LYS A 1 971 ? -35.604 3.473 63.023 1.00 94.81 971 LYS A C 1
ATOM 7474 O O . LYS A 1 971 ? -34.871 3.656 63.995 1.00 94.81 971 LYS A O 1
ATOM 7479 N N . LEU A 1 972 ? -36.912 3.290 63.127 1.00 94.06 972 LEU A N 1
ATOM 7480 C CA . LEU A 1 972 ? -37.661 3.201 64.375 1.00 94.06 972 LEU A CA 1
ATOM 7481 C C . LEU A 1 972 ? -37.932 1.741 64.740 1.00 94.06 972 LEU A C 1
ATOM 7483 O O . LEU A 1 972 ? -38.018 0.883 63.865 1.00 94.06 972 LEU A O 1
ATOM 7487 N N . ARG A 1 973 ? -38.125 1.458 66.029 1.00 93.56 973 ARG A N 1
ATOM 7488 C CA . ARG A 1 973 ? -38.518 0.137 66.526 1.00 93.56 973 ARG A CA 1
ATOM 7489 C C . ARG A 1 973 ? -39.620 0.235 67.567 1.00 93.56 973 ARG A C 1
ATOM 7491 O O . ARG A 1 973 ? -39.507 1.003 68.521 1.00 93.56 973 ARG A O 1
ATOM 7498 N N . LYS A 1 974 ? -40.677 -0.559 67.398 1.00 92.25 974 LYS A N 1
ATOM 7499 C CA . LYS A 1 974 ? -41.842 -0.545 68.290 1.00 92.25 974 LYS A CA 1
ATOM 7500 C C . LYS A 1 974 ? -41.589 -1.332 69.578 1.00 92.25 974 LYS A C 1
ATOM 7502 O O . LYS A 1 974 ? -41.138 -2.476 69.521 1.00 92.25 974 LYS A O 1
ATOM 7507 N N . GLY A 1 975 ? -41.955 -0.762 70.728 1.00 81.81 975 GLY A N 1
ATOM 7508 C CA . GLY A 1 975 ? -41.977 -1.474 72.016 1.00 81.81 975 GLY A CA 1
ATOM 7509 C C . GLY A 1 975 ? -40.603 -1.729 72.646 1.00 81.81 975 GLY A C 1
ATOM 7510 O O . GLY A 1 975 ? -40.484 -2.582 73.521 1.00 81.81 975 GLY A O 1
ATOM 7511 N N . VAL A 1 976 ? -39.571 -1.004 72.210 1.00 79.44 976 VAL A N 1
ATOM 7512 C CA . VAL A 1 976 ? -38.237 -0.996 72.828 1.00 79.44 976 VAL A CA 1
ATOM 7513 C C . VAL A 1 976 ? -38.037 0.356 73.510 1.00 79.44 976 VAL A C 1
ATOM 7515 O O . VAL A 1 976 ? -38.443 1.377 72.969 1.00 79.44 976 VAL A O 1
ATOM 7518 N N . GLN A 1 977 ? -37.425 0.380 74.694 1.00 72.06 977 GLN A N 1
ATOM 7519 C CA . GLN A 1 977 ? -37.041 1.611 75.392 1.00 72.06 977 GLN A CA 1
ATOM 7520 C C . GLN A 1 977 ? -35.530 1.606 75.644 1.00 72.06 977 GLN A C 1
ATOM 7522 O O . GLN A 1 977 ? -34.955 0.554 75.913 1.00 72.06 977 GLN A O 1
ATOM 7527 N N . GLY A 1 978 ? -34.887 2.774 75.546 1.00 65.62 978 GLY A N 1
ATOM 7528 C CA . GLY A 1 978 ? -33.462 2.939 75.862 1.00 65.62 978 GLY A CA 1
ATOM 7529 C C . GLY A 1 978 ? -32.474 2.370 74.834 1.00 65.62 978 GLY A C 1
ATOM 7530 O O . GLY A 1 978 ? -31.342 2.072 75.201 1.00 65.62 978 GLY A O 1
ATOM 7531 N N . ALA A 1 979 ? -32.875 2.197 73.569 1.00 70.00 979 ALA A N 1
ATOM 7532 C CA . ALA A 1 979 ? -31.941 1.821 72.505 1.00 70.00 979 ALA A CA 1
ATOM 7533 C C . ALA A 1 979 ? -30.969 2.975 72.203 1.00 70.00 979 ALA A C 1
ATOM 7535 O O . ALA A 1 979 ? -31.393 4.121 72.065 1.00 70.00 979 ALA A O 1
ATOM 7536 N N . GLU A 1 980 ? -29.678 2.668 72.077 1.00 80.19 980 GLU A N 1
ATOM 7537 C CA . GLU A 1 980 ? -28.676 3.630 71.616 1.00 80.19 980 GLU A CA 1
ATOM 7538 C C . GLU A 1 980 ? -28.882 3.903 70.119 1.00 80.19 980 GLU A C 1
ATOM 7540 O O . GLU A 1 980 ? -28.937 2.972 69.312 1.00 80.19 980 GLU A O 1
ATOM 7545 N N . THR A 1 981 ? -29.035 5.176 69.749 1.00 88.19 981 THR A N 1
ATOM 7546 C CA . THR A 1 981 ? -29.217 5.577 68.351 1.00 88.19 981 THR A CA 1
ATOM 7547 C C . THR A 1 981 ? -27.872 5.606 67.630 1.00 88.19 981 THR A C 1
ATOM 7549 O O . THR A 1 981 ? -26.969 6.346 68.011 1.00 88.19 981 THR A O 1
ATOM 7552 N N . VAL A 1 982 ? -27.753 4.847 66.540 1.00 90.69 982 VAL A N 1
ATOM 7553 C CA . VAL A 1 982 ? -26.577 4.879 65.661 1.00 90.69 982 VAL A CA 1
ATOM 7554 C C . VAL A 1 982 ? -26.760 5.953 64.592 1.00 90.69 982 VAL A C 1
ATOM 7556 O O . VAL A 1 982 ? -27.721 5.905 63.827 1.00 90.69 982 VAL A O 1
ATOM 7559 N N . GLU A 1 983 ? -25.822 6.893 64.482 1.00 91.94 983 GLU A N 1
ATOM 7560 C CA . GLU A 1 983 ? -25.855 7.930 63.445 1.00 91.94 983 GLU A CA 1
ATOM 7561 C C . GLU A 1 983 ? -24.821 7.674 62.343 1.00 91.94 983 GLU A C 1
ATOM 7563 O O . GLU A 1 983 ? -23.676 7.292 62.597 1.00 91.94 983 GLU A O 1
ATOM 7568 N N . ARG A 1 984 ? -25.237 7.862 61.088 1.00 90.94 984 ARG A N 1
ATOM 7569 C CA . ARG A 1 984 ? -24.412 7.684 59.886 1.00 90.94 984 ARG A CA 1
ATOM 7570 C C . ARG A 1 984 ? -24.632 8.838 58.921 1.00 90.94 984 ARG A C 1
ATOM 7572 O O . ARG A 1 984 ? -25.710 9.419 58.887 1.00 90.94 984 ARG A O 1
ATOM 7579 N N . THR A 1 985 ? -23.647 9.104 58.070 1.00 90.44 985 THR A N 1
ATOM 7580 C CA . THR A 1 985 ? -23.764 10.093 56.990 1.00 90.44 985 THR A CA 1
ATOM 7581 C C . THR A 1 985 ? -23.469 9.433 55.654 1.00 90.44 985 THR A C 1
ATOM 7583 O O . THR A 1 985 ? -22.437 8.786 55.487 1.00 90.44 985 THR A O 1
ATOM 7586 N N . LEU A 1 986 ? -24.369 9.617 54.690 1.00 89.69 986 LEU A N 1
ATOM 7587 C CA . LEU A 1 986 ? -24.216 9.173 53.314 1.00 89.69 986 LEU A CA 1
ATOM 7588 C C . LEU A 1 986 ? -24.108 10.391 52.394 1.00 89.69 986 LEU A C 1
ATOM 7590 O O . LEU A 1 986 ? -25.054 11.161 52.218 1.00 89.69 986 LEU A O 1
ATOM 7594 N N . VAL A 1 987 ? -22.940 10.541 51.772 1.00 88.88 987 VAL A N 1
ATOM 7595 C CA . VAL A 1 987 ? -22.712 11.560 50.747 1.00 88.88 987 VAL A CA 1
ATOM 7596 C C . VAL A 1 987 ? -23.359 11.100 49.443 1.00 88.88 987 VAL A C 1
ATOM 7598 O O . VAL A 1 987 ? -22.999 10.060 48.894 1.00 88.88 987 VAL A O 1
ATOM 7601 N N . THR A 1 988 ? -24.321 11.867 48.940 1.00 85.06 988 THR A N 1
ATOM 7602 C CA . THR A 1 988 ? -25.152 11.515 47.780 1.00 85.06 988 THR A CA 1
ATOM 7603 C C . THR A 1 988 ? -24.583 11.997 46.452 1.00 85.06 988 THR A C 1
ATOM 7605 O O . THR A 1 988 ? -24.928 11.417 45.419 1.00 85.06 988 THR A O 1
ATOM 7608 N N . LYS A 1 989 ? -23.693 13.005 46.447 1.00 83.12 989 LYS A N 1
ATOM 7609 C CA . LYS A 1 989 ? -23.045 13.509 45.228 1.00 83.12 989 LYS A CA 1
ATOM 7610 C C . LYS A 1 989 ? -21.516 13.524 45.313 1.00 83.12 989 LYS A C 1
ATOM 7612 O O . LYS A 1 989 ? -20.944 13.680 46.383 1.00 83.12 989 LYS A O 1
ATOM 7617 N N . ASP A 1 990 ? -20.859 13.321 44.175 1.00 80.12 990 ASP A N 1
ATOM 7618 C CA . ASP A 1 990 ? -19.414 13.475 44.005 1.00 80.12 990 ASP A CA 1
ATOM 7619 C C . ASP A 1 990 ? -19.015 14.961 43.883 1.00 80.12 990 ASP A C 1
ATOM 7621 O O . ASP A 1 990 ? -19.862 15.853 43.793 1.00 80.12 990 ASP A O 1
ATOM 7625 N N . GLU A 1 991 ? -17.708 15.238 43.837 1.00 75.75 991 GLU A N 1
ATOM 7626 C CA . GLU A 1 991 ? -17.163 16.599 43.677 1.00 75.75 991 GLU A CA 1
ATOM 7627 C C . GLU A 1 991 ? -17.629 17.302 42.384 1.00 75.75 991 GLU A C 1
ATOM 7629 O O . GLU A 1 991 ? -17.585 18.527 42.288 1.00 75.75 991 GLU A O 1
ATOM 7634 N N . ALA A 1 992 ? -18.112 16.545 41.391 1.00 66.81 992 ALA A N 1
ATOM 7635 C CA . ALA A 1 992 ? -18.651 17.055 40.131 1.00 66.81 992 ALA A CA 1
ATOM 7636 C C . ALA A 1 992 ? -20.182 17.254 40.160 1.00 66.81 992 ALA A C 1
ATOM 7638 O O . ALA A 1 992 ? -20.779 17.588 39.133 1.00 66.81 992 ALA A O 1
ATOM 7639 N N . GLY A 1 993 ? -20.834 17.048 41.310 1.00 71.69 993 GLY A N 1
ATOM 7640 C CA . GLY A 1 993 ? -22.278 17.198 41.490 1.00 71.69 993 GLY A CA 1
ATOM 7641 C C . GLY A 1 993 ? -23.123 16.058 40.907 1.00 71.69 993 GLY A C 1
ATOM 7642 O O . GLY A 1 993 ? -24.346 16.198 40.815 1.00 71.69 993 GLY A O 1
ATOM 7643 N N . ARG A 1 994 ? -22.507 14.938 40.509 1.00 78.75 994 ARG A N 1
ATOM 7644 C CA . ARG A 1 994 ? -23.189 13.711 40.053 1.00 78.75 994 ARG A CA 1
ATOM 7645 C C . ARG A 1 994 ? -23.414 12.777 41.233 1.00 78.75 994 ARG A C 1
ATOM 7647 O O . ARG A 1 994 ? -22.828 12.980 42.278 1.00 78.75 994 ARG A O 1
ATOM 7654 N N . MET A 1 995 ? -24.233 11.742 41.073 1.00 79.50 995 MET A N 1
ATOM 7655 C CA . MET A 1 995 ? -24.473 10.753 42.131 1.00 79.50 995 MET A CA 1
ATOM 7656 C C . MET A 1 995 ? -23.158 10.088 42.586 1.00 79.50 995 MET A C 1
ATOM 7658 O O . MET A 1 995 ? -22.356 9.692 41.741 1.00 79.50 995 MET A O 1
ATOM 7662 N N . SER A 1 996 ? -22.925 9.996 43.897 1.00 85.94 996 SER A N 1
ATOM 7663 C CA . SER A 1 996 ? -21.682 9.452 44.463 1.00 85.94 996 SER A CA 1
ATOM 7664 C C . SER A 1 996 ? -21.523 7.954 44.170 1.00 85.94 996 SER A C 1
ATOM 7666 O O . SER A 1 996 ? -22.512 7.252 43.949 1.00 85.94 996 SER A O 1
ATOM 7668 N N . GLU A 1 997 ? -20.292 7.427 44.217 1.00 81.56 997 GLU A N 1
ATOM 7669 C CA . GLU A 1 997 ? -20.054 5.983 44.020 1.00 81.56 997 GLU A CA 1
ATOM 7670 C C . GLU A 1 997 ? -20.759 5.138 45.093 1.00 81.56 997 GLU A C 1
ATOM 7672 O O . GLU A 1 997 ? -21.251 4.050 44.797 1.00 81.56 997 GLU A O 1
ATOM 7677 N N . ALA A 1 998 ? -20.889 5.666 46.316 1.00 81.12 998 ALA A N 1
ATOM 7678 C CA . ALA A 1 998 ? -21.651 5.023 47.380 1.00 81.12 998 ALA A CA 1
ATOM 7679 C C . ALA A 1 998 ? -23.117 4.826 46.969 1.00 81.12 998 ALA A C 1
ATOM 7681 O O . ALA A 1 998 ? -23.626 3.713 47.067 1.00 81.12 998 ALA A O 1
ATOM 7682 N N . VAL A 1 999 ? -23.774 5.851 46.413 1.00 81.75 999 VAL A N 1
ATOM 7683 C CA . VAL A 1 999 ? -25.159 5.725 45.934 1.00 81.75 999 VAL A CA 1
ATOM 7684 C C . VAL A 1 999 ? -25.236 4.906 44.639 1.00 81.75 999 VAL A C 1
ATOM 7686 O O . VAL A 1 999 ? -26.118 4.062 44.519 1.00 81.75 999 VAL A O 1
ATOM 7689 N N . LEU A 1 1000 ? -24.302 5.061 43.694 1.00 77.81 1000 LEU A N 1
ATOM 7690 C CA . LEU A 1 1000 ? -24.240 4.236 42.475 1.00 77.81 1000 LEU A CA 1
ATOM 7691 C C . LEU A 1 1000 ? -24.101 2.742 42.789 1.00 77.81 1000 LEU A C 1
ATOM 7693 O O . LEU A 1 1000 ? -24.695 1.917 42.097 1.00 77.81 1000 LEU A O 1
ATOM 7697 N N . SER A 1 1001 ? -23.370 2.379 43.845 1.00 79.31 1001 SER A N 1
ATOM 7698 C CA . SER A 1 1001 ? -23.252 0.986 44.285 1.00 79.31 1001 SER A CA 1
ATOM 7699 C C . SER A 1 1001 ? -24.593 0.386 44.735 1.00 79.31 1001 SER A C 1
ATOM 7701 O O . SER A 1 1001 ? -24.825 -0.802 44.519 1.00 79.31 1001 SER A O 1
ATOM 7703 N N . LEU A 1 1002 ? -25.520 1.206 45.251 1.00 79.25 1002 LEU A N 1
ATOM 7704 C CA . LEU A 1 1002 ? -26.865 0.780 45.666 1.00 79.25 1002 LEU A CA 1
ATOM 7705 C C . LEU A 1 1002 ? -27.795 0.462 44.483 1.00 79.25 1002 LEU A C 1
ATOM 7707 O O . LEU A 1 1002 ? -28.748 -0.307 44.644 1.00 79.25 1002 LEU A O 1
ATOM 7711 N N . TYR A 1 1003 ? -27.508 1.031 43.307 1.00 69.69 1003 TYR A N 1
ATOM 7712 C CA . TYR A 1 1003 ? -28.146 0.674 42.033 1.00 69.69 1003 TYR A CA 1
ATOM 7713 C C . TYR A 1 1003 ? -27.517 -0.582 41.403 1.00 69.69 1003 TYR A C 1
ATOM 7715 O O . TYR A 1 1003 ? -28.096 -1.178 40.506 1.00 69.69 1003 TYR A O 1
ATOM 7723 N N . ARG A 1 1004 ? -26.331 -1.016 41.851 1.00 65.19 1004 ARG A N 1
ATOM 7724 C CA . ARG A 1 1004 ? -25.654 -2.214 41.319 1.00 65.19 1004 ARG A CA 1
ATOM 7725 C C . ARG A 1 1004 ? -25.862 -3.478 42.175 1.00 65.19 1004 ARG A C 1
ATOM 7727 O O . ARG A 1 1004 ? -25.463 -4.553 41.732 1.00 65.19 1004 ARG A O 1
ATOM 7734 N N . SER A 1 1005 ? -26.444 -3.366 43.376 1.00 55.94 1005 SER A N 1
ATOM 7735 C CA . SER A 1 1005 ? -26.661 -4.454 44.363 1.00 55.94 1005 SER A CA 1
ATOM 7736 C C . SER A 1 1005 ? -28.033 -5.133 44.256 1.00 55.94 1005 SER A C 1
ATOM 7738 O O . SER A 1 1005 ? -28.160 -6.363 44.500 1.00 55.94 1005 SER A O 1
#

Mean predicted aligned error: 15.39 Å

Secondary structure (DSSP, 8-state):
-HHHHHHHHHHHHHHHHHHHHTHHHHHHHHHHHHHHHHHHHHH--EE--SGGGSPTTSHHHHHHHHHHHHH--SEEEEEEE--TT--HHHHHHHHHHHHTSTTEEEEE-TTTTHHHHTTBTTHHHHHHHHHHHHEETTEEEEEEEESS-TTSHHHHHHHHHHHHHHHTTT--EEEESHHHHHHHHHHHHHHHHHHHHHHHHHHHHHHHHHH-SBTHHHHHHHHHHHHHHHHHHHGGGGSS-EEHHHHHHHHHHHHHHHHHHHHHHHHHHHHHHHTT--HHHHHHHHHHHHHHHHHHHHHHHHHHHHGGGG-SSTHHHHHHHHHHHHHHHHHHHHHHHHHHHHHHTHHHHHH-B---S-----HHHHHHHHHTHHHHHHHHHHHHHHHHHHHHTPPEESSTTSPPP-S-HHHHHHHHHHHSEEEEEEE--GGGHHHHHHHHHHHHTSTTEEEEEEHHHHS-GGGB-TTSSBPBSSGGGHHHHHTT--HHHHHHHTTSB-TTSEEEEEEEEPTT--TTSHHHHHHHHHHHHHHHHHTHHHHHTT---EEEEHHHHHHHHHHHHHHHHHHHHHHHHHHHHHHHHHHH-STHHHHHHHHHHHHHHHHHHHHHHHTT--EEHHHHHHHHHHHHHHTHHHHHHHHHHHHHHHHTT--HHHHHHHHHHHHHHHHHHHHHHHHHHHHHHHHH---HHHHHHHHHHHHHHHHHHHIIIIIHHHHHHTTS-HHHHHHHTTSHHHHHHHHHHHHHHHHHHHHHHHHHHHHHHHTT---TTEEEEE-SSTT-EEEEESSS----HHHHHHHHH--PPTT-EEEEET-TTTHHHHHHHHHH--EEEEEES-HHHHHHHHHHHHHHT-TTTEEEEE--GGGHHHHS-TT-EEEEEE----B-TT-SPPPS-HHHHHTTBSSS--HHHHHHHHHHHEEEEEEEEEEEEGGGHHHHHHHHHHTTEEEEEEEEEESSTTS--SEEEEEEEET--SPPPEEEEEE-B-TTSSBPHHHHHHHH-

Solvent-accessible surface area (backbone atoms only — not comparable to full-atom values): 50891 Å² total; per-residue (Å²): 117,70,64,64,54,54,53,51,51,54,50,32,40,49,51,24,46,47,46,67,71,43,28,65,63,52,52,52,51,50,54,51,48,48,57,53,12,54,57,20,43,78,61,39,47,59,39,44,60,69,70,79,30,48,40,87,88,35,52,37,39,50,22,46,54,45,34,32,77,62,68,46,33,54,24,32,34,25,37,16,34,58,29,95,88,55,53,76,64,60,54,45,53,36,52,58,54,44,53,70,38,73,60,39,68,45,67,47,39,50,67,68,58,37,72,67,40,48,53,25,21,59,11,65,60,34,34,53,55,43,36,55,71,23,37,54,96,65,22,38,37,40,40,34,34,19,57,40,48,28,39,41,70,66,38,52,51,39,51,53,52,46,51,50,45,40,52,73,71,71,54,55,68,28,73,23,30,54,21,54,48,18,36,49,56,40,55,53,52,60,65,44,46,64,57,30,49,51,49,17,52,52,52,38,42,54,54,37,58,40,55,37,46,37,74,56,55,45,54,50,46,51,51,39,45,50,52,22,40,44,41,42,51,8,56,42,43,80,42,90,58,38,42,47,63,38,63,61,47,38,50,56,49,37,52,39,65,42,47,56,56,45,53,49,38,52,50,43,24,52,53,35,40,71,73,66,39,54,72,70,59,12,44,17,54,17,38,33,51,33,57,69,55,47,48,61,44,52,49,28,31,33,34,18,28,57,24,25,62,73,34,65,49,42,58,35,34,50,39,18,49,53,41,30,49,24,48,53,40,32,54,48,31,42,65,53,49,39,57,34,52,54,61,71,44,42,70,64,44,73,73,42,61,53,80,49,75,58,79,76,79,52,50,65,53,17,49,48,17,54,72,45,18,69,61,52,51,52,52,53,61,62,45,47,59,60,22,50,51,30,36,72,64,42,48,68,35,82,62,63,70,64,80,84,78,74,71,59,70,68,35,39,50,54,20,51,38,66,43,54,31,40,40,38,36,38,75,44,49,75,90,37,52,68,58,50,40,56,45,42,56,55,53,58,67,39,72,61,43,66,45,65,43,35,66,53,56,57,52,34,76,74,14,60,39,100,83,41,32,58,33,40,58,45,80,93,42,33,64,70,49,46,74,62,42,38,56,50,56,42,30,39,77,70,66,50,23,34,96,90,29,34,32,54,35,41,38,26,40,38,86,86,62,51,68,89,38,69,68,40,52,52,35,52,50,49,52,52,50,51,50,50,67,73,44,42,68,45,34,76,72,72,44,63,70,36,41,20,38,66,59,53,43,44,53,49,48,66,65,50,47,65,57,34,50,53,51,33,52,54,45,19,53,51,43,31,37,51,51,36,30,69,74,64,72,42,70,66,58,29,52,54,49,52,54,53,46,50,45,31,52,24,44,47,46,15,50,36,37,76,71,71,41,70,39,42,52,65,27,53,55,54,37,59,34,48,50,57,19,61,50,44,45,57,47,49,52,36,49,50,43,23,53,54,39,42,72,74,69,45,54,54,59,56,16,21,31,52,19,38,31,71,39,46,60,61,46,52,52,47,40,49,34,31,30,46,36,22,46,31,36,37,72,66,46,84,52,48,45,60,18,47,30,24,45,50,45,24,52,33,41,54,47,34,50,51,43,48,55,42,46,44,30,15,55,56,36,58,75,53,72,58,66,67,47,21,60,75,42,72,32,66,66,43,40,53,51,51,48,51,50,50,60,52,40,63,51,36,46,59,36,38,38,49,49,24,54,48,43,29,64,76,66,65,60,69,57,93,69,50,41,79,44,77,58,77,30,96,38,38,50,41,33,42,51,68,69,78,55,71,90,56,72,63,48,57,52,51,33,66,70,57,86,60,48,72,67,38,33,32,35,21,48,59,30,45,44,28,62,37,42,52,47,30,30,69,75,33,48,19,33,23,40,27,31,14,69,50,67,70,35,29,51,28,16,47,42,19,32,54,39,63,69,35,58,94,32,41,47,66,42,74,40,54,65,84,45,37,77,81,76,41,64,77,41,66,22,47,32,35,36,37,65,64,50,77,31,62,79,96,62,80,88,82,58,97,41,69,68,41,36,64,59,35,35,53,77,86,67,52,73,69,49,52,52,48,34,47,55,44,30,35,23,83,70,16,38,36,39,36,47,45,46,45,92,47,45,69,62,50,53,53,53,41,46,74,74,47,34,24,57,43,33,37,39,32,38,14,59,33,97,90,45,74,50,63,29,29,37,38,32,32,28,33,79,46,80,89,61,75,62,46,77,47,78,44,50,45,24,38,100,84,72,44,76,10,71,70,50,53,48,65,38,70,107

Nearest PDB structures (foldseek):
  9b43-assembly1_A  TM=8.078E-01  e=4.579E-26  Mycolicibacterium smegmatis
  6ajj-assembly1_A  TM=7.757E-01  e=1.132E-22  Mycolicibacterium smegmatis MC2 155
  7wm6-assembly1_A  TM=9.305E-01  e=1.498E-15  Mycoplasma capricolum subsp. capricolum
  5khs-assembly1_A  TM=7.333E-01  e=3.362E-21  Burkholderia multivorans
  6aji-assembly1_A  TM=7.366E-01  e=5.391E-21  Mycolicibacterium smegmatis MC2 155